Protein 8A90 (pdb70)

Solvent-accessible surface area: 35853 Å² total; per-residue (Å²): 166,48,91,4,23,1,73,36,63,0,5,1,11,1,0,3,12,44,1,6,0,5,0,5,2,0,0,2,0,4,10,0,0,0,0,10,67,25,2,23,64,12,0,118,50,0,41,84,43,25,43,75,0,34,62,12,22,80,60,78,144,74,44,19,13,91,50,0,36,19,107,119,108,41,34,83,35,0,96,41,10,36,94,84,0,76,131,79,0,37,115,18,28,44,0,0,92,16,0,5,85,1,5,82,74,1,37,147,68,14,94,0,73,27,0,60,86,2,8,97,83,5,43,141,40,0,52,0,0,0,16,3,5,0,32,18,30,37,38,4,21,4,18,11,1,16,28,4,0,32,80,28,105,15,20,59,31,68,17,8,28,1,0,1,12,43,59,92,3,34,119,31,23,6,1,7,4,2,1,2,9,102,37,132,51,62,14,26,4,83,1,45,0,58,32,78,54,2,68,39,0,18,38,0,1,43,60,51,14,28,25,56,98,0,0,95,28,1,120,5,74,124,128,83,42,96,56,0,85,99,12,1,31,95,74,64,24,157,76,70,118,24,92,28,160,27,121,13,0,11,2,5,5,0,0,7,0,0,0,1,0,3,4,44,100,6,7,0,0,0,0,0,9,4,0,4,4,76,43,122,160,64,41,16,7,0,0,0,0,0,0,73,95,0,33,33,0,0,0,3,8,9,6,16,15,0,1,5,0,4,0,0,0,2,0,24,80,36,9,21,71,0,0,0,4,42,7,13,20,23,8,9,3,4,3,4,0,32,17,1,0,130,42,0,27,2,116,39,30,61,30,8,27,31,32,35,75,29,113,10,61,83,22,74,0,3,0,0,0,7,0,8,12,6,2,14,6,7,6,27,0,13,5,0,0,12,0,21,0,37,65,77,8,0,0,0,3,2,4,5,5,0,22,8,89,28,0,0,115,22,0,25,128,72,10,29,110,0,33,10,0,3,0,0,0,37,7,63,9,28,32,0,34,52,1,3,22,10,0,21,5,54,128,18,35,150,194,38,3,94,40,5,70,14,24,0,0,21,7,95,58,0,25,64,0,6,94,30,2,45,7,75,31,0,1,0,0,1,9,1,14,4,28,4,1,92,5,3,49,8,90,60,44,73,109,109,91,99,8,11,62,15,0,77,109,0,13,74,87,0,139,136,62,70,24,54,7,55,66,2,103,14,20,67,60,23,104,49,136,156,96,51,84,0,27,1,75,32,60,0,5,3,9,0,0,4,14,42,4,8,0,4,1,3,1,1,0,0,2,5,10,0,1,0,4,15,56,27,4,26,65,14,0,126,48,0,37,66,66,17,55,78,0,53,69,10,41,81,64,84,152,82,63,6,14,92,46,0,41,24,112,140,108,39,29,84,40,0,112,61,14,44,121,99,3,69,139,70,0,29,142,20,57,40,0,0,82,14,0,6,89,2,7,70,75,2,37,156,67,16,97,0,100,23,0,72,83,2,12,93,81,7,46,141,40,0,50,0,0,0,10,3,3,0,22,19,36,31,41,7,21,6,18,14,0,16,34,3,0,32,76,22,98,15,18,69,28,68,18,12,29,0,0,0,15,32,78,133,3,67,133,30,28,6,0,7,6,1,2,9,11,100,40,136,38,64,16,21,3,100,0,42,1,54,37,83,68,2,60,78,0,5,48,0,0,41,64,53,25,30,19,66,134,1,0,83,29,5,124,3,75,125,132,79,40,103,54,0,67,91,7,5,37,94,71,64,22,148,77,79,129,21,85,29,146,25,134,9,0,10,1,5,2,0,0,6,1,0,0,0,0,6,5,32,96,7,6,0,0,0,1,0,6,2,0,4,10,77,61,115,141,79,34,22,9,0,0,0,1,0,4,69,92,0,41,38,0,0,0,3,7,9,5,16,14,0,1,4,0,3,0,0,1,2,0,23,67,27,12,23,72,0,0,0,4,42,32,17,30,24,7,8,2,3,1,13,1,46,7,1,0,115,37,0,30,4,115,39,19,62,36,8,18,29,30,31,73,33,115,7,62,83,24,77,0,2,0,0,1,11,2,10,15,7,1,14,6,8,6,28,0,11,7,1,0,10,0,22,0,50,68,71,6,0,0,0,3,2,7,7,3,0,21,5,73,24,0,0,122,39,0,27,152,68,10,29,112,0,38,5,0,1,3,0,0,23,7,58,8,27,38,4,46,56,1,4,22,10,0,24,3,58,132,44,32,171,153,36,18,88,46,7,67,9,22,0,0,24,4,87,54,0,37,70,1,7,100,25,2,38,7,66,32,0,1,0,0,2,2,4,8,10,49,6,0,42,3,3,36,14,90,103,28,71,110,118,83,108,3,6,62,25,0,61,90,1,10,92,86,0,137,164,65,72,26,49,5,54,56,1,100,14,21,62,60,21,126,63

Radius of gyration: 30.81 Å; Cα contacts (8 Å, |Δi|>4): 2356; chains: 2; bounding box: 92×62×86 Å

B-factor: mean 58.68, std 13.92, range [22.14, 132.98]

Structure (mmCIF, N/CA/C/O backbone):
data_8A90
#
_entry.id   8A90
#
_cell.length_a   117.715
_cell.length_b   117.715
_cell.length_c   234.261
_cell.angle_alpha   90.000
_cell.angle_beta   90.000
_cell.angle_gamma   90.000
#
_symmetry.space_group_name_H-M   'P 41 21 2'
#
loop_
_entity.id
_entity.type
_entity.pdbx_description
1 polymer 'Non-heme diiron monooxygenase'
2 non-polymer 'ACETATE ION'
3 non-polymer GLYCEROL
4 non-polymer 'OXYGEN ATOM'
5 non-polymer 'FE (III) ION'
6 water water
#
loop_
_atom_site.group_PDB
_atom_site.id
_atom_site.type_symbol
_atom_site.label_atom_id
_atom_site.label_alt_id
_atom_site.label_comp_id
_atom_site.label_asym_id
_atom_site.label_entity_id
_atom_site.label_seq_id
_atom_site.pdbx_PDB_ins_code
_atom_site.Cartn_x
_atom_site.Cartn_y
_atom_site.Cartn_z
_atom_site.occupancy
_atom_site.B_iso_or_equiv
_atom_site.auth_seq_id
_atom_site.auth_comp_id
_atom_site.auth_asym_id
_atom_site.auth_atom_id
_atom_site.pdbx_PDB_model_num
ATOM 1 N N . SER A 1 4 ? 54.86292 113.63859 75.87116 1.000 73.38780 4 SER A N 1
ATOM 2 C CA . SER A 1 4 ? 53.99565 112.58051 75.37415 1.000 98.64893 4 SER A CA 1
ATOM 3 C C . SER A 1 4 ? 54.66150 111.22086 75.53969 1.000 103.63194 4 SER A C 1
ATOM 4 O O . SER A 1 4 ? 54.96103 110.53692 74.55822 1.000 94.11899 4 SER A O 1
ATOM 7 N N . ASP A 1 5 ? 54.85380 110.81279 76.79222 1.000 89.82249 5 ASP A N 1
ATOM 8 C CA . ASP A 1 5 ? 55.50837 109.54416 77.07322 1.000 78.58923 5 ASP A CA 1
ATOM 9 C C . ASP A 1 5 ? 54.53584 108.63674 77.80702 1.000 78.81050 5 ASP A C 1
ATOM 10 O O . ASP A 1 5 ? 54.84667 108.11953 78.88474 1.000 80.49172 5 ASP A O 1
ATOM 15 N N . ASN A 1 6 ? 53.37327 108.40511 77.21126 1.000 84.24678 6 ASN A N 1
ATOM 16 C CA . ASN A 1 6 ? 52.37300 107.52694 77.79701 1.000 80.88036 6 ASN A CA 1
ATOM 17 C C . ASN A 1 6 ? 52.61691 106.09849 77.33178 1.000 83.89819 6 ASN A C 1
ATOM 18 O O . ASN A 1 6 ? 52.54532 105.80854 76.13200 1.000 83.63450 6 ASN A O 1
ATOM 23 N N . VAL A 1 7 ? 52.91056 105.21189 78.27930 1.000 73.58451 7 VAL A N 1
ATOM 24 C CA . VAL A 1 7 ? 53.36974 103.86516 77.97345 1.000 67.96725 7 VAL A CA 1
ATOM 25 C C . VAL A 1 7 ? 52.64326 102.89231 78.88943 1.000 62.18710 7 VAL A C 1
ATOM 26 O O . VAL A 1 7 ? 52.26015 103.23003 80.01397 1.000 67.70532 7 VAL A O 1
ATOM 30 N N . PHE A 1 8 ? 52.42855 101.68641 78.38383 1.000 64.86477 8 PHE A N 1
ATOM 31 C CA . PHE A 1 8 ? 51.97388 100.56502 79.18681 1.000 63.14857 8 PHE A CA 1
ATOM 32 C C . PHE A 1 8 ? 53.15327 99.64652 79.46788 1.000 55.76051 8 PHE A C 1
ATOM 33 O O . PHE A 1 8 ? 54.21066 99.74201 78.84289 1.000 59.52924 8 PHE A O 1
ATOM 41 N N . LEU A 1 9 ? 52.96836 98.75350 80.43047 1.000 73.44052 9 LEU A N 1
ATOM 42 C CA . LEU A 1 9 ? 53.89559 97.64349 80.56709 1.000 61.08980 9 LEU A CA 1
ATOM 43 C C . LEU A 1 9 ? 53.69761 96.69212 79.39609 1.000 49.53173 9 LEU A C 1
ATOM 44 O O . LEU A 1 9 ? 52.56769 96.44848 78.96250 1.000 69.92412 9 LEU A O 1
ATOM 49 N N . ARG A 1 10 ? 54.79978 96.18544 78.85155 1.000 62.16474 10 ARG A N 1
ATOM 50 C CA . ARG A 1 10 ? 54.68368 95.15225 77.83423 1.000 60.02381 10 ARG A CA 1
ATOM 51 C C . ARG A 1 10 ? 53.96574 93.95184 78.43331 1.000 51.38771 10 ARG A C 1
ATOM 52 O O . ARG A 1 10 ? 54.20418 93.58303 79.58676 1.000 51.51075 10 ARG A O 1
ATOM 60 N N . SER A 1 11 ? 53.06216 93.35642 77.64888 1.000 67.91605 11 SER A N 1
ATOM 61 C CA . SER A 1 11 ? 52.18994 92.31191 78.17990 1.000 70.49469 11 SER A CA 1
ATOM 62 C C . SER A 1 11 ? 52.98134 91.18261 78.82541 1.000 72.15731 11 SER A C 1
ATOM 63 O O . SER A 1 11 ? 52.54214 90.61104 79.82932 1.000 64.76738 11 SER A O 1
ATOM 66 N N . HIS A 1 12 ? 54.15366 90.86094 78.28167 1.000 60.60124 12 HIS A N 1
ATOM 67 C CA . HIS A 1 12 ? 54.97464 89.77489 78.79194 1.000 52.76580 12 HIS A CA 1
ATOM 68 C C . HIS A 1 12 ? 56.10448 90.26224 79.69075 1.000 54.38724 12 HIS A C 1
ATOM 69 O O . HIS A 1 12 ? 57.02591 89.49232 79.98291 1.000 59.50137 12 HIS A O 1
ATOM 76 N N . THR A 1 13 ? 56.06272 91.51744 80.13022 1.000 46.09841 13 THR A N 1
ATOM 77 C CA . THR A 1 13 ? 57.00722 91.97631 81.13906 1.000 51.40532 13 THR A CA 1
ATOM 78 C C . THR A 1 13 ? 56.60878 91.40008 82.48929 1.000 51.49719 13 THR A C 1
ATOM 79 O O . THR A 1 13 ? 55.47156 91.57207 82.93799 1.000 66.54558 13 THR A O 1
ATOM 83 N N . LYS A 1 14 ? 57.53923 90.71155 83.13657 1.000 47.05725 14 LYS A N 1
ATOM 84 C CA . LYS A 1 14 ? 57.28743 90.11675 84.43970 1.000 60.54893 14 LYS A CA 1
ATOM 85 C C . LYS A 1 14 ? 57.86137 91.01026 85.52756 1.000 51.34729 14 LYS A C 1
ATOM 86 O O . LYS A 1 14 ? 58.99589 91.48717 85.41691 1.000 49.85875 14 LYS A O 1
ATOM 92 N N . ILE A 1 15 ? 57.07067 91.23839 86.57036 1.000 48.65940 15 ILE A N 1
ATOM 93 C CA . ILE A 1 15 ? 57.51844 92.01744 87.71416 1.000 41.45703 15 ILE A CA 1
ATOM 94 C C . ILE A 1 15 ? 57.73829 91.02301 88.84578 1.000 43.84370 15 ILE A C 1
ATOM 95 O O . ILE A 1 15 ? 56.81085 90.67874 89.58721 1.000 33.40290 15 ILE A O 1
ATOM 100 N N . GLU A 1 16 ? 58.97640 90.54478 88.97317 1.000 49.71491 16 GLU A N 1
ATOM 101 C CA . GLU A 1 16 ? 59.30242 89.51017 89.94257 1.000 47.38250 16 GLU A CA 1
ATOM 102 C C . GLU A 1 16 ? 59.70889 90.16325 91.25657 1.000 45.26263 16 GLU A C 1
ATOM 103 O O . GLU A 1 16 ? 60.76319 90.81597 91.31023 1.000 55.51150 16 GLU A O 1
ATOM 109 N N . PRO A 1 17 ? 58.92145 90.03121 92.32234 1.000 51.99998 17 PRO A N 1
ATOM 110 C CA . PRO A 1 17 ? 59.30658 90.62135 93.60935 1.000 46.94055 17 PRO A CA 1
ATOM 111 C C . PRO A 1 17 ? 60.35892 89.78380 94.31994 1.000 54.95907 17 PRO A C 1
ATOM 112 O O . PRO A 1 17 ? 60.26498 88.55539 94.38571 1.000 58.89788 17 PRO A O 1
ATOM 116 N N . LEU A 1 18 ? 61.38045 90.46476 94.84140 1.000 54.08369 18 LEU A N 1
ATOM 117 C CA . LEU A 1 18 ? 62.52208 89.81469 95.46964 1.000 30.94127 18 LEU A CA 1
ATOM 118 C C . LEU A 1 18 ? 62.77649 90.38925 96.85442 1.000 36.34719 18 LEU A C 1
ATOM 119 O O . LEU A 1 18 ? 62.75563 91.60875 97.04456 1.000 35.68047 18 LEU A O 1
ATOM 124 N N . ILE A 1 19 ? 63.01371 89.50616 97.81800 1.000 44.65720 19 ILE A N 1
ATOM 125 C CA . ILE A 1 19 ? 63.45809 89.88940 99.15335 1.000 51.58166 19 ILE A CA 1
ATOM 126 C C . ILE A 1 19 ? 64.88910 89.38816 99.29336 1.000 42.37735 19 ILE A C 1
ATOM 127 O O . ILE A 1 19 ? 65.12022 88.19244 99.51040 1.000 39.79537 19 ILE A O 1
ATOM 132 N N . MET A 1 20 ? 65.85175 90.30320 99.16665 1.000 48.89541 20 MET A N 1
ATOM 133 C CA . MET A 1 20 ? 67.27605 89.96448 99.16593 1.000 46.11414 20 MET A CA 1
ATOM 134 C C . MET A 1 20 ? 67.58763 88.95330 98.06166 1.000 46.83536 20 MET A C 1
ATOM 135 O O . MET A 1 20 ? 68.26121 87.94176 98.27565 1.000 43.14718 20 MET A O 1
ATOM 140 N N . ARG A 1 21 ? 67.05743 89.23654 96.87089 1.000 44.34306 21 ARG A N 1
ATOM 141 C CA . ARG A 1 21 ? 67.23348 88.50074 95.62058 1.000 53.83723 21 ARG A CA 1
ATOM 142 C C . ARG A 1 21 ? 66.53303 87.14784 95.60678 1.000 53.21917 21 ARG A C 1
ATOM 143 O O . ARG A 1 21 ? 66.53644 86.48065 94.56607 1.000 57.14153 21 ARG A O 1
ATOM 151 N N . TRP A 1 22 ? 65.91382 86.72842 96.70498 1.000 56.67780 22 TRP A N 1
ATOM 152 C CA . TRP A 1 22 ? 65.10361 85.52012 96.71213 1.000 47.89000 22 TRP A CA 1
ATOM 153 C C . TRP A 1 22 ? 63.68456 85.85650 96.28797 1.000 48.89683 22 TRP A C 1
ATOM 154 O O . TRP A 1 22 ? 63.12938 86.87848 96.70209 1.000 46.16816 22 TRP A O 1
ATOM 165 N N . TYR A 1 23 ? 63.10592 84.99794 95.45096 1.000 61.30225 23 TYR A N 1
ATOM 166 C CA . TYR A 1 23 ? 61.73352 85.20835 95.01242 1.000 51.64466 23 TYR A CA 1
ATOM 167 C C . TYR A 1 23 ? 60.81706 85.29504 96.22281 1.000 37.96983 23 TYR A C 1
ATOM 168 O O . TYR A 1 23 ? 60.85714 84.44251 97.11443 1.000 61.70508 23 TYR A O 1
ATOM 177 N N . ALA A 1 24 ? 60.00144 86.34041 96.25860 1.000 33.80183 24 ALA A N 1
ATOM 178 C CA . ALA A 1 24 ? 59.17578 86.62613 97.42337 1.000 58.45931 24 ALA A CA 1
ATOM 179 C C . ALA A 1 24 ? 57.97378 85.69140 97.43099 1.000 59.04606 24 ALA A C 1
ATOM 180 O O . ALA A 1 24 ? 57.07294 85.81753 96.59461 1.000 61.44000 24 ALA A O 1
ATOM 182 N N . TRP A 1 25 ? 57.97794 84.73131 98.34835 1.000 58.59046 25 TRP A N 1
ATOM 183 C CA . TRP A 1 25 ? 56.79183 83.96646 98.69643 1.000 43.59179 25 TRP A CA 1
ATOM 184 C C . TRP A 1 25 ? 56.40801 84.29184 100.13906 1.000 49.38082 25 TRP A C 1
ATOM 185 O O . TRP A 1 25 ? 57.10833 85.03165 100.83691 1.000 39.08904 25 TRP A O 1
ATOM 196 N N . ALA A 1 26 ? 55.28585 83.71696 100.58133 1.000 58.94558 26 ALA A N 1
ATOM 197 C CA . ALA A 1 26 ? 54.59997 84.21091 101.77534 1.000 37.48666 26 ALA A CA 1
ATOM 198 C C . ALA A 1 26 ? 55.49625 84.22105 103.01166 1.000 47.85439 26 ALA A C 1
ATOM 199 O O . ALA A 1 26 ? 55.49380 85.19284 103.77725 1.000 45.38355 26 ALA A O 1
ATOM 201 N N . HIS A 1 27 ? 56.27797 83.16119 103.22246 1.000 49.42930 27 HIS A N 1
ATOM 202 C CA . HIS A 1 27 ? 57.03804 83.05405 104.46401 1.000 49.35474 27 HIS A CA 1
ATOM 203 C C . HIS A 1 27 ? 58.23925 83.98879 104.50795 1.000 50.10678 27 HIS A C 1
ATOM 204 O O . HIS A 1 27 ? 58.75959 84.25139 105.59679 1.000 50.35245 27 HIS A O 1
ATOM 211 N N . LEU A 1 28 ? 58.69971 84.48440 103.36118 1.000 48.31392 28 LEU A N 1
ATOM 212 C CA . LEU A 1 28 ? 59.71862 85.52359 103.36087 1.000 53.59043 28 LEU A CA 1
ATOM 213 C C . LEU A 1 28 ? 59.14459 86.89576 103.68306 1.000 58.61979 28 LEU A C 1
ATOM 214 O O . LEU A 1 28 ? 59.91182 87.81895 103.98138 1.000 40.02794 28 LEU A O 1
ATOM 219 N N . VAL A 1 29 ? 57.82336 87.04391 103.62604 1.000 49.53040 29 VAL A N 1
ATOM 220 C CA . VAL A 1 29 ? 57.16140 88.30781 103.92974 1.000 47.71533 29 VAL A CA 1
ATOM 221 C C . VAL A 1 29 ? 56.81679 88.42191 105.41189 1.000 54.66426 29 VAL A C 1
ATOM 222 O O . VAL A 1 29 ? 56.93604 89.49969 106.00002 1.000 60.59292 29 VAL A O 1
ATOM 226 N N . SER A 1 30 ? 56.36975 87.33455 106.03093 1.000 47.24044 30 SER A N 1
ATOM 227 C CA . SER A 1 30 ? 56.15050 87.33558 107.47410 1.000 52.78245 30 SER A CA 1
ATOM 228 C C . SER A 1 30 ? 57.49918 87.31053 108.18782 1.000 47.79438 30 SER A C 1
ATOM 229 O O . SER A 1 30 ? 58.35541 86.48534 107.85015 1.000 41.09569 30 SER A O 1
ATOM 232 N N . PRO A 1 31 ? 57.73064 88.19332 109.16558 1.000 47.72318 31 PRO A N 1
ATOM 233 C CA . PRO A 1 31 ? 59.10689 88.39117 109.65334 1.000 61.33701 31 PRO A CA 1
ATOM 234 C C . PRO A 1 31 ? 59.69087 87.18561 110.36632 1.000 47.63726 31 PRO A C 1
ATOM 235 O O . PRO A 1 31 ? 60.86556 86.86339 110.14798 1.000 46.79401 31 PRO A O 1
ATOM 239 N N . ALA A 1 32 ? 58.91374 86.51025 111.21664 1.000 51.95370 32 ALA A N 1
ATOM 240 C CA . ALA A 1 32 ? 59.45760 85.39279 111.98346 1.000 51.71657 32 ALA A CA 1
ATOM 241 C C . ALA A 1 32 ? 59.93764 84.27905 111.06201 1.000 38.86405 32 ALA A C 1
ATOM 242 O O . ALA A 1 32 ? 61.06578 83.79133 111.19121 1.000 49.56478 32 ALA A O 1
ATOM 244 N N . GLN A 1 33 ? 59.09049 83.86831 110.11828 1.000 51.76803 33 GLN A N 1
ATOM 245 C CA . GLN A 1 33 ? 59.47664 82.83571 109.16532 1.000 50.66983 33 GLN A CA 1
ATOM 246 C C . GLN A 1 33 ? 60.58014 83.31615 108.23250 1.000 49.76124 33 GLN A C 1
ATOM 247 O O . GLN A 1 33 ? 61.43233 82.52019 107.81992 1.000 47.73501 33 GLN A O 1
ATOM 253 N N . HIS A 1 34 ? 60.58766 84.60908 107.9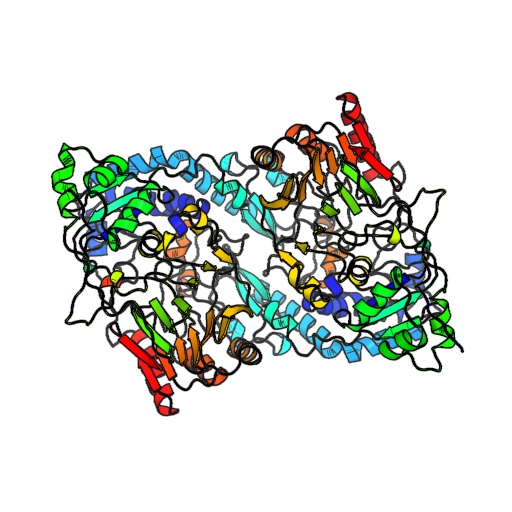0107 1.000 43.19329 34 HIS A N 1
ATOM 254 C CA . HIS A 1 34 ? 61.63940 85.15431 107.05004 1.000 48.68665 34 HIS A CA 1
ATOM 255 C C . HIS A 1 34 ? 63.00105 85.02326 107.71749 1.000 50.46333 34 HIS A C 1
ATOM 256 O O . HIS A 1 34 ? 63.97767 84.60668 107.08452 1.000 45.58548 34 HIS A O 1
ATOM 263 N N . ALA A 1 35 ? 63.08623 85.39068 108.99800 1.000 55.82252 35 ALA A N 1
ATOM 264 C CA . ALA A 1 35 ? 64.33573 85.23603 109.73505 1.000 42.50242 35 ALA A CA 1
ATOM 265 C C . ALA A 1 35 ? 64.76995 83.77615 109.77056 1.000 42.30741 35 ALA A C 1
ATOM 266 O O . ALA A 1 35 ? 65.93829 83.45556 109.52352 1.000 48.00009 35 ALA A O 1
ATOM 268 N N . LEU A 1 36 ? 63.83229 82.87333 110.06930 1.000 50.75471 36 LEU A N 1
ATOM 269 C CA . LEU A 1 36 ? 64.15022 81.45007 110.09078 1.000 43.78585 36 LEU A CA 1
ATOM 270 C C . LEU A 1 36 ? 64.61125 80.95964 108.72537 1.000 47.48746 36 LEU A C 1
ATOM 271 O O . LEU A 1 36 ? 65.43615 80.04310 108.64104 1.000 50.68697 36 LEU A O 1
ATOM 276 N N . ASN A 1 37 ? 64.09968 81.55966 107.64923 1.000 46.16444 37 ASN A N 1
ATOM 277 C CA . ASN A 1 37 ? 64.48674 81.14147 106.30823 1.000 44.59406 37 ASN A CA 1
ATOM 278 C C . ASN A 1 37 ? 65.81229 81.75398 105.87738 1.000 50.85729 37 ASN A C 1
ATOM 279 O O . ASN A 1 37 ? 66.57164 81.11673 105.13958 1.000 54.92135 37 ASN A O 1
ATOM 284 N N . ILE A 1 38 ? 66.10432 82.98093 106.31368 1.000 49.62336 38 ILE A N 1
ATOM 285 C CA . ILE A 1 38 ? 67.40548 83.57769 106.02397 1.000 51.74097 38 ILE A CA 1
ATOM 286 C C . ILE A 1 38 ? 68.51266 82.75307 106.66052 1.000 48.70856 38 ILE A C 1
ATOM 287 O O . ILE A 1 38 ? 69.47931 82.35695 106.00023 1.000 42.69201 38 ILE A O 1
ATOM 292 N N . ALA A 1 39 ? 68.36571 82.45236 107.94990 1.000 46.77662 39 ALA A N 1
ATOM 293 C CA . ALA A 1 39 ? 69.45839 81.85640 108.70458 1.000 51.02456 39 ALA A CA 1
ATOM 294 C C . ALA A 1 39 ? 69.60746 80.36800 108.41482 1.000 53.36664 39 ALA A C 1
ATOM 295 O O . ALA A 1 39 ? 70.73176 79.86412 108.31756 1.000 79.16917 39 ALA A O 1
ATOM 297 N N . PHE A 1 40 ? 68.49462 79.64703 108.28366 1.000 41.12093 40 PHE A N 1
ATOM 298 C CA . PHE A 1 40 ? 68.52279 78.19229 108.21617 1.000 48.27995 40 PHE A CA 1
ATOM 299 C C . PHE A 1 40 ? 68.11472 77.63172 106.85734 1.000 43.10296 40 PHE A C 1
ATOM 300 O O . PHE A 1 40 ? 67.91861 76.41786 106.73719 1.000 51.83109 40 PHE A O 1
ATOM 308 N N . ARG A 1 41 ? 67.96977 78.47576 105.83598 1.000 44.90901 41 ARG A N 1
ATOM 309 C CA . ARG A 1 41 ? 67.75280 77.96886 104.48518 1.000 40.37818 41 ARG A CA 1
ATOM 310 C C . ARG A 1 41 ? 68.64425 78.69803 103.48853 1.000 48.76237 41 ARG A C 1
ATOM 311 O O . ARG A 1 41 ? 69.36674 78.06278 102.71228 1.000 40.79805 41 ARG A O 1
ATOM 319 N N . HIS A 1 42 ? 68.59301 80.03136 103.50157 1.000 50.48437 42 HIS A N 1
ATOM 320 C CA . HIS A 1 42 ? 69.30564 80.81718 102.49871 1.000 45.42682 42 HIS A CA 1
ATOM 321 C C . HIS A 1 42 ? 70.80971 80.81644 102.74730 1.000 49.16061 42 HIS A C 1
ATOM 322 O O . HIS A 1 42 ? 71.59505 80.51570 101.84132 1.000 56.26361 42 HIS A O 1
ATOM 329 N N . LEU A 1 43 ? 71.23249 81.15601 103.96487 1.000 56.22460 43 LEU A N 1
ATOM 330 C CA . LEU A 1 43 ? 72.66010 81.12767 104.27301 1.000 39.78024 43 LEU A CA 1
ATOM 331 C C . LEU A 1 43 ? 73.28559 79.75101 104.08366 1.000 50.66591 43 LEU A C 1
ATOM 332 O O . LEU A 1 43 ? 74.38262 79.68392 103.50286 1.000 73.46167 43 LEU A O 1
ATOM 337 N N . PRO A 1 44 ? 72.67575 78.64033 104.51946 1.000 50.59733 44 PRO A N 1
ATOM 338 C CA . PRO A 1 44 ? 73.29113 77.33304 104.23627 1.000 42.20328 44 PRO A CA 1
ATOM 339 C C . PRO A 1 44 ? 73.41284 77.03306 102.75224 1.000 35.87331 44 PRO A C 1
ATOM 340 O O . PRO A 1 44 ? 74.45371 76.53104 102.31506 1.000 59.28325 44 PRO A O 1
ATOM 344 N N . MET A 1 45 ? 72.37829 77.32407 101.96046 1.000 43.16450 45 MET A N 1
ATOM 345 C CA . MET A 1 45 ? 72.45230 77.04694 100.52950 1.000 43.85525 45 MET A CA 1
ATOM 346 C C . MET A 1 45 ? 73.47826 77.94038 99.84484 1.000 52.22183 45 MET A C 1
ATOM 347 O O . MET A 1 45 ? 74.20819 77.48762 98.95499 1.000 48.35004 45 MET A O 1
ATOM 352 N N . LEU A 1 46 ? 73.54436 79.21341 100.24218 1.000 46.30736 46 LEU A N 1
ATOM 353 C CA . LEU A 1 46 ? 74.52004 80.12142 99.64988 1.000 51.17648 46 LEU A CA 1
ATOM 354 C C . LEU A 1 46 ? 75.94213 79.72953 100.03199 1.000 58.03331 46 LEU A C 1
ATOM 355 O O . LEU A 1 46 ? 76.83834 79.71345 99.17950 1.000 49.54057 46 LEU A O 1
ATOM 360 N N . LYS A 1 47 ? 76.16736 79.41328 101.31011 1.000 65.76130 47 LYS A N 1
ATOM 361 C CA . LYS A 1 47 ? 77.48890 78.97292 101.74530 1.000 51.61897 47 LYS A CA 1
ATOM 362 C C . LYS A 1 47 ? 77.86223 77.63182 101.12748 1.000 46.43895 47 LYS A C 1
ATOM 363 O O . LYS A 1 47 ? 79.01483 77.42716 100.72798 1.000 61.19547 47 LYS A O 1
ATOM 369 N N . SER A 1 48 ? 76.89868 76.71039 101.02854 1.000 50.69897 48 SER A N 1
ATOM 370 C CA . SER A 1 48 ? 77.16689 75.42435 100.39038 1.000 43.58251 48 SER A CA 1
ATOM 371 C C . SER A 1 48 ? 77.47921 75.59024 98.91156 1.000 55.52744 48 SER A C 1
ATOM 372 O O . SER A 1 48 ? 78.23901 74.79553 98.34644 1.000 53.04139 48 SER A O 1
ATOM 375 N N . PHE A 1 49 ? 76.91183 76.61340 98.27358 1.000 62.17901 49 PHE A N 1
ATOM 376 C CA . PHE A 1 49 ? 77.22112 76.86218 96.87177 1.000 58.70051 49 PHE A CA 1
ATOM 377 C C . PHE A 1 49 ? 78.64869 77.36701 96.70942 1.000 60.62718 49 PHE A C 1
ATOM 378 O O . PHE A 1 49 ? 79.37119 76.92372 95.80955 1.000 57.01272 49 PHE A O 1
ATOM 386 N N . VAL A 1 50 ? 79.06917 78.29542 97.57254 1.000 57.59372 50 VAL A N 1
ATOM 387 C CA . VAL A 1 50 ? 80.41874 78.84812 97.50018 1.000 60.26839 50 VAL A CA 1
ATOM 388 C C . VAL A 1 50 ? 81.47285 77.76500 97.67395 1.000 64.13033 50 VAL A C 1
ATOM 389 O O . VAL A 1 50 ? 82.56005 77.84598 97.08715 1.000 65.78627 50 VAL A O 1
ATOM 393 N N . ALA A 1 51 ? 81.13975 76.68519 98.38023 1.000 54.98418 51 ALA A N 1
ATOM 394 C CA . ALA A 1 51 ? 82.15567 75.68001 98.65633 1.000 45.63372 51 ALA A CA 1
ATOM 395 C C . ALA A 1 51 ? 82.38752 74.77804 97.45657 1.000 64.04211 51 ALA A C 1
ATOM 396 O O . ALA A 1 51 ? 83.49001 74.24339 97.29151 1.000 79.08655 51 ALA A O 1
ATOM 398 N N . SER A 1 52 ? 81.39247 74.63853 96.59181 1.000 67.30924 52 SER A N 1
ATOM 399 C CA . SER A 1 52 ? 81.48554 73.75842 95.43622 1.000 71.00293 52 SER A CA 1
ATOM 400 C C . SER A 1 52 ? 80.28990 73.99595 94.52526 1.000 65.40336 52 SER A C 1
ATOM 401 O O . SER A 1 52 ? 79.29970 73.25680 94.60195 1.000 60.66909 52 SER A O 1
ATOM 404 N N . PRO A 1 53 ? 80.33190 75.02131 93.66894 1.000 55.48623 53 PRO A N 1
ATOM 405 C CA . PRO A 1 53 ? 79.21514 75.23314 92.73409 1.000 55.68890 53 PRO A CA 1
ATOM 406 C C . PRO A 1 53 ? 78.92027 74.02950 91.85791 1.000 56.78423 53 PRO A C 1
ATOM 407 O O . PRO A 1 53 ? 77.77904 73.87360 91.40561 1.000 69.36695 53 PRO A O 1
ATOM 411 N N . ALA A 1 54 ? 79.91350 73.17310 91.60313 1.000 58.84637 54 ALA A N 1
ATOM 412 C CA . ALA A 1 54 ? 79.68137 71.99598 90.77266 1.000 66.49425 54 ALA A CA 1
ATOM 413 C C . ALA A 1 54 ? 78.64050 71.07342 91.39460 1.000 53.94219 54 ALA A C 1
ATOM 414 O O . ALA A 1 54 ? 77.80960 70.49553 90.68401 1.000 67.02494 54 ALA A O 1
ATOM 416 N N . VAL A 1 55 ? 78.67294 70.92562 92.72274 1.000 45.98450 55 VAL A N 1
ATOM 417 C CA . VAL A 1 55 ? 77.71561 70.06977 93.42264 1.000 65.03639 55 VAL A CA 1
ATOM 418 C C . VAL A 1 55 ? 76.28250 70.47799 93.10338 1.000 66.98195 55 VAL A C 1
ATOM 419 O O . VAL A 1 55 ? 75.41311 69.63005 92.86327 1.000 51.42977 55 VAL A O 1
ATOM 423 N N . HIS A 1 56 ? 76.01740 71.78456 93.08375 1.000 62.15723 56 HIS A N 1
ATOM 424 C CA . HIS A 1 56 ? 74.65178 72.26197 92.89659 1.000 51.82879 56 HIS A CA 1
ATOM 425 C C . HIS A 1 56 ? 74.17906 72.10501 91.45473 1.000 62.30504 56 HIS A C 1
ATOM 426 O O . HIS A 1 56 ? 73.00173 71.80758 91.21799 1.000 69.57759 56 HIS A O 1
ATOM 433 N N . GLU A 1 57 ? 75.06413 72.31332 90.47488 1.000 51.01401 57 GLU A N 1
ATOM 434 C CA . GLU A 1 57 ? 74.66941 72.04014 89.09572 1.000 62.80074 57 GLU A CA 1
ATOM 435 C C . GLU A 1 57 ? 74.40711 70.55831 88.87482 1.000 74.22792 57 GLU A C 1
ATOM 436 O O . GLU A 1 57 ? 73.53885 70.19581 88.07340 1.000 67.77664 57 GLU A O 1
ATOM 442 N N . ALA A 1 58 ? 75.14753 69.69280 89.57108 1.000 65.00374 58 ALA A N 1
ATOM 443 C CA . ALA A 1 58 ? 74.95310 68.25684 89.41244 1.000 55.56360 58 ALA A CA 1
ATOM 444 C C . ALA A 1 58 ? 73.60072 67.82270 89.95910 1.000 74.25456 58 ALA A C 1
ATOM 445 O O . ALA A 1 58 ? 72.93013 66.96931 89.36604 1.000 79.00826 58 ALA A O 1
ATOM 447 N N . ALA A 1 59 ? 73.18044 68.39939 91.08669 1.000 69.00218 59 ALA A N 1
ATOM 448 C CA . ALA A 1 59 ? 71.86357 68.07397 91.62127 1.000 58.81179 59 ALA A CA 1
ATOM 449 C C . ALA A 1 59 ? 70.76667 68.72675 90.79180 1.000 71.35786 59 ALA A C 1
ATOM 450 O O . ALA A 1 59 ? 69.69740 68.13875 90.59117 1.000 66.19484 59 ALA A O 1
ATOM 452 N N . SER A 1 60 ? 71.01604 69.94209 90.29806 1.000 80.93321 60 SER A N 1
ATOM 453 C CA . SER A 1 60 ? 70.04930 70.61302 89.43803 1.000 73.09045 60 SER A CA 1
ATOM 454 C C . SER A 1 60 ? 69.99738 70.00251 88.04410 1.000 81.03704 60 SER A C 1
ATOM 455 O O . SER A 1 60 ? 69.02258 70.22919 87.31953 1.000 78.23246 60 SER A O 1
ATOM 458 N N . SER A 1 61 ? 71.02096 69.23937 87.64976 1.000 82.53440 61 SER A N 1
ATOM 459 C CA . SER A 1 61 ? 70.97431 68.56767 86.35567 1.000 81.85685 61 SER A CA 1
ATOM 460 C C . SER A 1 61 ? 70.06064 67.35062 86.39214 1.000 82.29433 61 SER A C 1
ATOM 461 O O . SER A 1 61 ? 69.32872 67.09721 85.43008 1.000 90.78735 61 SER A O 1
ATOM 464 N N . ASN A 1 62 ? 70.09033 66.59453 87.48073 1.000 90.25711 62 ASN A N 1
ATOM 465 C CA . ASN A 1 62 ? 69.18744 65.46568 87.66627 1.000 84.70290 62 ASN A CA 1
ATOM 466 C C . ASN A 1 62 ? 67.77897 66.01065 87.86793 1.000 97.48430 62 ASN A C 1
ATOM 467 O O . ASN A 1 62 ? 67.48238 66.52972 88.95223 1.000 103.02857 62 ASN A O 1
ATOM 472 N N . PRO A 1 63 ? 66.88133 65.90233 86.88253 1.000 88.08184 63 PRO A N 1
ATOM 473 C CA . PRO A 1 63 ? 65.57436 66.57173 86.99275 1.000 84.58150 63 PRO A CA 1
ATOM 474 C C . PRO A 1 63 ? 64.65475 65.99838 88.05723 1.000 80.67787 63 PRO A C 1
ATOM 475 O O . PRO A 1 63 ? 63.67456 66.66600 88.41202 1.000 97.28685 63 PRO A O 1
ATOM 479 N N . GLU A 1 64 ? 64.92731 64.80238 88.58335 1.000 72.14187 64 GLU A N 1
ATOM 480 C CA . GLU A 1 64 ? 64.03168 64.23477 89.58652 1.000 83.46399 64 GLU A CA 1
ATOM 481 C C . GLU A 1 64 ? 64.06576 65.03821 90.88186 1.000 86.98299 64 GLU A C 1
ATOM 482 O O . GLU A 1 64 ? 63.01565 65.31944 91.47075 1.000 92.50417 64 GLU A O 1
ATOM 488 N N . MET A 1 65 ? 65.25655 65.40743 91.34474 1.000 80.77775 65 MET A N 1
ATOM 489 C CA . MET A 1 65 ? 65.41037 66.24802 92.53333 1.000 99.21740 65 MET A CA 1
ATOM 490 C C . MET A 1 65 ? 65.55028 67.71273 92.11157 1.000 85.47836 65 MET A C 1
ATOM 491 O O . MET A 1 65 ? 66.58503 68.35723 92.28972 1.000 81.41563 65 MET A O 1
ATOM 496 N N . LEU A 1 66 ? 64.46335 68.24031 91.54383 1.000 78.86205 66 LEU A N 1
ATOM 497 C CA . LEU A 1 66 ? 64.48291 69.59998 91.01299 1.000 81.87074 66 LEU A CA 1
ATOM 498 C C . LEU A 1 66 ? 64.32420 70.64891 92.10823 1.000 84.55480 66 LEU A C 1
ATOM 499 O O . LEU A 1 66 ? 64.93018 71.72431 92.03147 1.000 82.80365 66 LEU A O 1
ATOM 504 N N . GLY A 1 67 ? 63.52575 70.35882 93.12907 1.000 75.00051 67 GLY A N 1
ATOM 505 C CA . GLY A 1 67 ? 63.24798 71.27681 94.21239 1.000 59.66517 67 GLY A CA 1
ATOM 506 C C . GLY A 1 67 ? 64.17343 71.17434 95.40297 1.000 58.18851 67 GLY A C 1
ATOM 507 O O . GLY A 1 67 ? 64.02450 71.94578 96.35610 1.000 70.09030 67 GLY A O 1
ATOM 508 N N . GLY A 1 68 ? 65.12728 70.24190 95.37824 1.000 88.55923 68 GLY A N 1
ATOM 509 C CA . GLY A 1 68 ? 66.04217 70.02355 96.47653 1.000 82.23790 68 GLY A CA 1
ATOM 510 C C . GLY A 1 68 ? 66.85008 71.24938 96.85017 1.000 54.48758 68 GLY A C 1
ATOM 511 O O . GLY A 1 68 ? 66.87746 72.24272 96.12578 1.000 49.76638 68 GLY A O 1
ATOM 512 N N . PRO A 1 69 ? 67.54859 71.19310 97.99309 1.000 71.38816 69 PRO A N 1
ATOM 513 C CA . PRO A 1 69 ? 68.21870 72.37241 98.55872 1.000 54.99718 69 PRO A CA 1
ATOM 514 C C . PRO A 1 69 ? 69.51256 72.78809 97.85392 1.000 56.66855 69 PRO A C 1
ATOM 515 O O . PRO A 1 69 ? 70.54946 72.99117 98.48848 1.000 47.52445 69 PRO A O 1
ATOM 519 N N . PHE A 1 70 ? 69.43990 72.95985 96.53440 1.000 60.17080 70 PHE A N 1
ATOM 520 C CA . PHE A 1 70 ? 70.60543 73.29502 95.72827 1.000 36.99121 70 PHE A CA 1
ATOM 521 C C . PHE A 1 70 ? 70.24323 74.39323 94.74222 1.000 52.43874 70 PHE A C 1
ATOM 522 O O . PHE A 1 70 ? 69.16442 74.37029 94.14411 1.000 60.34544 70 PHE A O 1
ATOM 530 N N . LEU A 1 71 ? 71.16191 75.33676 94.55778 1.000 45.55667 71 LEU A N 1
ATOM 531 C CA . LEU A 1 71 ? 70.92435 76.44538 93.64440 1.000 55.77474 71 LEU A CA 1
ATOM 532 C C . LEU A 1 71 ? 70.96737 75.97266 92.19666 1.000 56.76151 71 LEU A C 1
ATOM 533 O O . LEU A 1 71 ? 71.80440 75.14809 91.81761 1.000 65.21413 71 LEU A O 1
ATOM 538 N N . GLU A 1 72 ? 70.04881 76.49725 91.38417 1.000 62.60758 72 GLU A N 1
ATOM 539 C CA . GLU A 1 72 ? 70.04572 76.24515 89.94794 1.000 61.37938 72 GLU A CA 1
ATOM 540 C C . GLU A 1 72 ? 70.99166 77.16945 89.20020 1.000 60.10351 72 GLU A C 1
ATOM 541 O O . GLU A 1 72 ? 70.86059 77.33374 87.98171 1.000 73.27354 72 GLU A O 1
ATOM 547 N N . LEU A 1 73 ? 71.94265 77.76182 89.91079 1.000 55.89405 73 LEU A N 1
ATOM 548 C CA . LEU A 1 73 ? 72.95059 78.63776 89.34028 1.000 60.61749 73 LEU A CA 1
ATOM 549 C C . LEU A 1 73 ? 74.14237 77.82640 88.85045 1.000 64.44246 73 LEU A C 1
ATOM 550 O O . LEU A 1 73 ? 74.28896 76.63906 89.15123 1.000 70.96080 73 LEU A O 1
ATOM 555 N N . LYS A 1 74 ? 75.01943 78.49172 88.10791 1.000 63.90384 74 LYS A N 1
ATOM 556 C CA . LYS A 1 74 ? 76.17456 77.84132 87.51684 1.000 68.35094 74 LYS A CA 1
ATOM 557 C C . LYS A 1 74 ? 77.45335 78.41046 88.11491 1.000 57.66603 74 LYS A C 1
ATOM 558 O O . LYS A 1 74 ? 77.43940 79.40869 88.84030 1.000 54.50390 74 LYS A O 1
ATOM 564 N N . LYS A 1 75 ? 78.57048 77.74557 87.80084 1.000 59.30012 75 LYS A N 1
ATOM 565 C CA . LYS A 1 75 ? 79.84618 78.09412 88.42116 1.000 55.51377 75 LYS A CA 1
ATOM 566 C C . LYS A 1 75 ? 80.24526 79.53646 88.14134 1.000 62.24440 75 LYS A C 1
ATOM 567 O O . LYS A 1 75 ? 80.98106 80.13883 88.93112 1.000 58.53167 75 LYS A O 1
ATOM 573 N N . SER A 1 76 ? 79.77380 80.10560 87.02902 1.000 59.35242 76 SER A N 1
ATOM 574 C CA . SER A 1 76 ? 80.13011 81.47874 86.69080 1.000 52.44735 76 SER A CA 1
ATOM 575 C C . SER A 1 76 ? 79.56481 82.47442 87.69541 1.000 58.12470 76 SER A C 1
ATOM 576 O O . SER A 1 76 ? 80.17131 83.52422 87.93439 1.000 67.55045 76 SER A O 1
ATOM 579 N N . ASP A 1 77 ? 78.41919 82.16130 88.29518 1.000 57.67677 77 ASP A N 1
ATOM 580 C CA . ASP A 1 77 ? 77.75848 83.02921 89.26134 1.000 59.36768 77 ASP A CA 1
ATOM 581 C C . ASP A 1 77 ? 78.33539 82.91276 90.66979 1.000 64.58118 77 ASP A C 1
ATOM 582 O O . ASP A 1 77 ? 77.69793 83.38087 91.62009 1.000 63.16405 77 ASP A O 1
ATOM 587 N N . ALA A 1 78 ? 79.50473 82.28485 90.82647 1.000 62.08218 78 ALA A N 1
ATOM 588 C CA . ALA A 1 78 ? 80.06989 82.08054 92.15785 1.000 56.06104 78 ALA A CA 1
ATOM 589 C C . ALA A 1 78 ? 80.36286 83.40629 92.85102 1.000 51.15309 78 ALA A C 1
ATOM 590 O O . ALA A 1 78 ? 80.14254 83.54433 94.06067 1.000 41.35338 78 ALA A O 1
ATOM 592 N N . ALA A 1 79 ? 80.87262 84.38962 92.10553 1.000 65.99064 79 ALA A N 1
ATOM 593 C CA . ALA A 1 79 ? 81.14360 85.69697 92.69547 1.000 61.46176 79 ALA A CA 1
ATOM 594 C C . ALA A 1 79 ? 79.86559 86.34594 93.20851 1.000 54.58916 79 ALA A C 1
ATOM 595 O O . ALA A 1 79 ? 79.85427 86.94413 94.29098 1.000 56.19784 79 ALA A O 1
ATOM 597 N N . ALA A 1 80 ? 78.77765 86.23744 92.44240 1.000 50.40159 80 ALA A N 1
ATOM 598 C CA . ALA A 1 80 ? 77.51604 86.84507 92.85145 1.000 53.67303 80 ALA A CA 1
ATOM 599 C C . ALA A 1 80 ? 76.94302 86.16291 94.08779 1.000 54.75234 80 ALA A C 1
ATOM 600 O O . ALA A 1 80 ? 76.41762 86.83259 94.98562 1.000 40.37958 80 ALA A O 1
ATOM 602 N N . VAL A 1 81 ? 77.02579 84.83232 94.14732 1.000 49.36589 81 VAL A N 1
ATOM 603 C CA . VAL A 1 81 ? 76.45296 84.09780 95.27211 1.000 38.20536 81 VAL A CA 1
ATOM 604 C C . VAL A 1 81 ? 77.19288 84.42846 96.56205 1.000 48.86565 81 VAL A C 1
ATOM 605 O O . VAL A 1 81 ? 76.57435 84.69143 97.60080 1.000 55.30521 81 VAL A O 1
ATOM 609 N N . LYS A 1 82 ? 78.52830 84.41592 96.51727 1.000 51.21429 82 LYS A N 1
ATOM 610 C CA . LYS A 1 82 ? 79.30545 84.72831 97.71208 1.000 46.47847 82 LYS A CA 1
ATOM 611 C C . LYS A 1 82 ? 79.03909 86.15337 98.17650 1.000 55.50674 82 LYS A C 1
ATOM 612 O O . LYS A 1 82 ? 78.94638 86.41538 99.38076 1.000 52.84759 82 LYS A O 1
ATOM 618 N N . ALA A 1 83 ? 78.89430 87.08438 97.23110 1.000 54.92764 83 ALA A N 1
ATOM 619 C CA . ALA A 1 83 ? 78.58855 88.46593 97.58579 1.000 47.75118 83 ALA A CA 1
ATOM 620 C C . ALA A 1 83 ? 77.22648 88.57321 98.26083 1.000 54.39131 83 ALA A C 1
ATOM 621 O O . ALA A 1 83 ? 77.09403 89.19070 99.32408 1.000 56.25117 83 ALA A O 1
ATOM 623 N N . LEU A 1 84 ? 76.19880 87.97169 97.65530 1.000 42.93355 84 LEU A N 1
ATOM 624 C CA . LEU A 1 84 ? 74.86904 87.99439 98.25704 1.000 53.25502 84 LEU A CA 1
ATOM 625 C C . LEU A 1 84 ? 74.87314 87.31026 99.61683 1.000 56.63540 84 LEU A C 1
ATOM 626 O O . LEU A 1 84 ? 74.16356 87.73203 100.53830 1.000 53.46858 84 LEU A O 1
ATOM 631 N N . TRP A 1 85 ? 75.66481 86.24628 99.75580 1.000 55.87747 85 TRP A N 1
ATOM 632 C CA . TRP A 1 85 ? 75.76881 85.55357 101.03479 1.000 63.40715 85 TRP A CA 1
ATOM 633 C C . TRP A 1 85 ? 76.37841 86.45405 102.10496 1.000 62.78185 85 TRP A C 1
ATOM 634 O O . TRP A 1 85 ? 75.93564 86.44488 103.25967 1.000 63.65514 85 TRP A O 1
ATOM 645 N N . GLN A 1 86 ? 77.38198 87.25613 101.73588 1.000 57.92487 86 GLN A N 1
ATOM 646 C CA . GLN A 1 86 ? 77.95663 88.21376 102.67730 1.000 54.02388 86 GLN A CA 1
ATOM 647 C C . GLN A 1 86 ? 77.04484 89.41755 102.87713 1.000 56.50181 86 GLN A C 1
ATOM 648 O O . GLN A 1 86 ? 76.98072 89.97048 103.98085 1.000 59.53352 86 GLN A O 1
ATOM 654 N N . GLN A 1 87 ? 76.35071 89.84925 101.82029 1.000 57.20418 87 GLN A N 1
ATOM 655 C CA . GLN A 1 87 ? 75.38341 90.93218 101.96695 1.000 52.45628 87 GLN A CA 1
ATOM 656 C C . GLN A 1 87 ? 74.28056 90.53060 102.93189 1.000 59.68916 87 GLN A C 1
ATOM 657 O O . GLN A 1 87 ? 73.87917 91.31593 103.79812 1.000 55.85344 87 GLN A O 1
ATOM 663 N N . THR A 1 88 ? 73.78107 89.30247 102.79188 1.000 58.05457 88 THR A N 1
ATOM 664 C CA . THR A 1 88 ? 72.71955 88.81875 103.66172 1.000 59.69375 88 THR A CA 1
ATOM 665 C C . THR A 1 88 ? 73.19454 88.69756 105.10551 1.000 57.48761 88 THR A C 1
ATOM 666 O O . THR A 1 88 ? 72.39639 88.85605 106.03739 1.000 55.26613 88 THR A O 1
ATOM 670 N N . GLN A 1 89 ? 74.48734 88.43497 105.31516 1.000 50.38757 89 GLN A N 1
ATOM 671 C CA . GLN A 1 89 ? 75.01283 88.35800 106.67576 1.000 43.64610 89 GLN A CA 1
ATOM 672 C C . GLN A 1 89 ? 74.96873 89.71130 107.37851 1.000 48.73793 89 GLN A C 1
ATOM 673 O O . GLN A 1 89 ? 74.54428 89.80439 108.53617 1.000 53.54073 89 GLN A O 1
ATOM 679 N N . GLN A 1 90 ? 75.40368 90.77498 106.69660 1.000 49.26273 90 GLN A N 1
ATOM 680 C CA . GLN A 1 90 ? 75.39417 92.10045 107.31159 1.000 50.20759 90 GLN A CA 1
ATOM 681 C C . GLN A 1 90 ? 74.01379 92.74888 107.26785 1.000 59.93869 90 GLN A C 1
ATOM 682 O O . GLN A 1 90 ? 73.61502 93.41759 108.22903 1.000 68.06417 90 GLN A O 1
ATOM 688 N N . GLN A 1 91 ? 73.27273 92.57369 106.16971 1.000 58.30137 91 GLN A N 1
ATOM 689 C CA . GLN A 1 91 ? 71.97624 93.23776 106.05271 1.000 50.15433 91 GLN A CA 1
ATOM 690 C C . GLN A 1 91 ? 70.98372 92.67873 107.06198 1.000 48.50128 91 GLN A C 1
ATOM 691 O O . GLN A 1 91 ? 70.25083 93.43593 107.70664 1.000 42.73628 91 GLN A O 1
ATOM 697 N N . ALA A 1 92 ? 70.94369 91.35340 107.20459 1.000 44.82747 92 ALA A N 1
ATOM 698 C CA . ALA A 1 92 ? 69.97082 90.66597 108.04379 1.000 38.11040 92 ALA A CA 1
ATOM 699 C C . ALA A 1 92 ? 70.55224 90.22962 109.38662 1.000 51.08373 92 ALA A C 1
ATOM 700 O O . ALA A 1 92 ? 70.14309 89.19623 109.92592 1.000 53.47546 92 ALA A O 1
ATOM 702 N N . GLY A 1 93 ? 71.48920 90.99986 109.94332 1.000 50.20368 93 GLY A N 1
ATOM 703 C CA . GLY A 1 93 ? 72.09018 90.61768 111.21257 1.000 27.23061 93 GLY A CA 1
ATOM 704 C C . GLY A 1 93 ? 71.07475 90.44350 112.32622 1.000 41.95799 93 GLY A C 1
ATOM 705 O O . GLY A 1 93 ? 71.15126 89.48981 113.10545 1.000 47.35129 93 GLY A O 1
ATOM 706 N N . ARG A 1 94 ? 70.10665 91.35708 112.41492 1.000 60.00684 94 ARG A N 1
ATOM 707 C CA . ARG A 1 94 ? 69.06537 91.22604 113.42797 1.000 55.91019 94 ARG A CA 1
ATOM 708 C C . ARG A 1 94 ? 68.16940 90.02352 113.15786 1.000 49.08775 94 ARG A C 1
ATOM 709 O O . ARG A 1 94 ? 67.69508 89.38218 114.10257 1.000 47.39367 94 ARG A O 1
ATOM 717 N N . GLN A 1 95 ? 67.93297 89.70082 111.88346 1.000 57.00614 95 GLN A N 1
ATOM 718 C CA . GLN A 1 95 ? 67.11027 88.54250 111.54349 1.000 52.10192 95 GLN A CA 1
ATOM 719 C C . GLN A 1 95 ? 67.75976 87.24796 112.01539 1.000 53.86047 95 GLN A C 1
ATOM 720 O O . GLN A 1 95 ? 67.11679 86.41639 112.66753 1.000 40.57841 95 GLN A O 1
ATOM 726 N N . ILE A 1 96 ? 69.04340 87.06432 111.69636 1.000 46.16521 96 ILE A N 1
ATOM 727 C CA . ILE A 1 96 ? 69.73498 85.83768 112.07489 1.000 52.39443 96 ILE A CA 1
ATOM 728 C C . ILE A 1 96 ? 69.84321 85.72942 113.58854 1.000 46.75610 96 ILE A C 1
ATOM 729 O O . ILE A 1 96 ? 69.78255 84.62652 114.14627 1.000 61.59743 96 ILE A O 1
ATOM 734 N N . ALA A 1 97 ? 69.98935 86.85925 114.28059 1.000 50.42997 97 ALA A N 1
ATOM 735 C CA . ALA A 1 97 ? 70.01746 86.82271 115.73738 1.000 48.00926 97 ALA A CA 1
ATOM 736 C C . ALA A 1 97 ? 68.66106 86.41919 116.30007 1.000 51.69934 97 ALA A C 1
ATOM 737 O O . ALA A 1 97 ? 68.58770 85.67685 117.28571 1.000 48.41227 97 ALA A O 1
ATOM 739 N N . PHE A 1 98 ? 67.57602 86.88664 115.67773 1.000 49.81889 98 PHE A N 1
ATOM 740 C CA . PHE A 1 98 ? 66.24027 86.50079 116.12154 1.000 55.67451 98 PHE A CA 1
ATOM 741 C C . PHE A 1 98 ? 65.98204 85.01921 115.87652 1.000 63.46345 98 PHE A C 1
ATOM 742 O O . PHE A 1 98 ? 65.51296 84.30561 116.77161 1.000 51.89001 98 PHE A O 1
ATOM 750 N N . ALA A 1 99 ? 66.28656 84.53680 114.66799 1.000 60.67329 99 ALA A N 1
ATOM 751 C CA . ALA A 1 99 ? 66.03209 83.13506 114.35173 1.000 42.39782 99 ALA A CA 1
ATOM 752 C C . ALA A 1 99 ? 66.84361 82.21485 115.25049 1.000 42.65072 99 ALA A C 1
ATOM 753 O O . ALA A 1 99 ? 66.31403 81.23603 115.78919 1.000 50.75574 99 ALA A O 1
ATOM 755 N N . GLU A 1 100 ? 68.12577 82.53011 115.44605 1.000 51.20502 100 GLU A N 1
ATOM 756 C CA . GLU A 1 100 ? 68.96677 81.70582 116.30582 1.000 52.30212 100 GLU A CA 1
ATOM 757 C C . GLU A 1 100 ? 68.47535 81.73899 117.74695 1.000 50.13767 100 GLU A C 1
ATOM 758 O O . GLU A 1 100 ? 68.43915 80.70390 118.42249 1.000 62.58655 100 GLU A O 1
ATOM 764 N N . ALA A 1 101 ? 68.08378 82.91923 118.23322 1.000 50.14173 101 ALA A N 1
ATOM 765 C CA . ALA A 1 101 ? 67.58963 83.01987 119.60163 1.000 50.69077 101 ALA A CA 1
ATOM 766 C C . ALA A 1 101 ? 66.24386 82.32508 119.75309 1.000 59.11337 101 ALA A C 1
ATOM 767 O O . ALA A 1 101 ? 65.98614 81.67529 120.77385 1.000 49.21225 101 ALA A O 1
ATOM 769 N N . LEU A 1 102 ? 65.37924 82.44125 118.74224 1.000 55.68922 102 LEU A N 1
ATOM 770 C CA . LEU A 1 102 ? 64.05238 81.83909 118.82457 1.000 51.34879 102 LEU A CA 1
ATOM 771 C C . LEU A 1 102 ? 64.13973 80.32063 118.87899 1.000 61.04864 102 LEU A C 1
ATOM 772 O O . LEU A 1 102 ? 63.50139 79.68054 119.72348 1.000 58.67806 102 LEU A O 1
ATOM 777 N N . LEU A 1 103 ? 64.92306 79.72561 117.97746 1.000 59.33844 103 LEU A N 1
ATOM 778 C CA . LEU A 1 103 ? 65.05749 78.27362 117.96652 1.000 50.11535 103 LEU A CA 1
ATOM 779 C C . LEU A 1 103 ? 65.77947 77.77715 119.21163 1.000 50.30132 103 LEU A C 1
ATOM 780 O O . LEU A 1 103 ? 65.39072 76.75661 119.78711 1.000 47.10329 103 LEU A O 1
ATOM 785 N N . GLU A 1 104 ? 66.81497 78.49639 119.65757 1.000 61.48801 104 GLU A N 1
ATOM 786 C CA . GLU A 1 104 ? 67.53753 78.07850 120.85602 1.000 60.87233 104 GLU A CA 1
ATOM 787 C C . GLU A 1 104 ? 66.62542 78.08183 122.07456 1.000 42.72695 104 GLU A C 1
ATOM 788 O O . GLU A 1 104 ? 66.71252 77.19022 122.92625 1.000 56.72760 104 GLU A O 1
ATOM 794 N N . LEU A 1 105 ? 65.73776 79.07164 122.17276 1.000 52.81833 105 LEU A N 1
ATOM 795 C CA . LEU A 1 105 ? 64.72756 79.04375 123.22326 1.000 61.18949 105 LEU A CA 1
ATOM 796 C C . LEU A 1 105 ? 63.87052 77.79009 123.10428 1.000 61.42257 105 LEU A C 1
ATOM 797 O O . LEU A 1 105 ? 63.61835 77.09886 124.09675 1.000 52.43525 105 LEU A O 1
ATOM 802 N N . ASP A 1 106 ? 63.41449 77.48328 121.88701 1.000 56.83538 106 ASP A N 1
ATOM 803 C CA . ASP A 1 106 ? 62.53373 76.33716 121.68254 1.000 56.86020 106 ASP A CA 1
ATOM 804 C C . ASP A 1 106 ? 63.19229 75.01639 122.08356 1.000 50.37048 106 ASP A C 1
ATOM 805 O O . ASP A 1 106 ? 62.52699 74.13801 122.64388 1.000 54.23035 106 ASP A O 1
ATOM 810 N N . ARG A 1 107 ? 64.48802 74.84197 121.79432 1.000 52.49751 107 ARG A N 1
ATOM 811 C CA . ARG A 1 107 ? 65.17179 73.63043 122.25054 1.000 44.57870 107 ARG A CA 1
ATOM 812 C C . ARG A 1 107 ? 65.24405 73.57475 123.76516 1.000 49.19851 107 ARG A C 1
ATOM 813 O O . ARG A 1 107 ? 65.05724 72.50864 124.36007 1.000 62.94189 107 ARG A O 1
ATOM 821 N N . ARG A 1 108 ? 65.52122 74.71228 124.40444 1.000 43.75222 108 ARG A N 1
ATOM 822 C CA . ARG A 1 108 ? 65.67873 74.71587 125.85231 1.000 51.19056 108 ARG A CA 1
ATOM 823 C C . ARG A 1 108 ? 64.39256 74.28047 126.53660 1.000 64.39456 108 ARG A C 1
ATOM 824 O O . ARG A 1 108 ? 64.41903 73.45388 127.45699 1.000 58.74122 108 ARG A O 1
ATOM 832 N N . LEU A 1 109 ? 63.25121 74.79279 126.07087 1.000 61.63567 109 LEU A N 1
ATOM 833 C CA . LEU A 1 109 ? 61.98881 74.50321 126.74046 1.000 49.54753 109 LEU A CA 1
ATOM 834 C C . LEU A 1 109 ? 61.61804 73.03132 126.61840 1.000 38.49557 109 LEU A C 1
ATOM 835 O O . LEU A 1 109 ? 61.08459 72.44193 127.56582 1.000 43.77981 109 LEU A O 1
ATOM 840 N N . GLN A 1 110 ? 61.90250 72.41525 125.46841 1.000 39.44728 110 GLN A N 1
ATOM 841 C CA . GLN A 1 110 ? 61.59792 70.99695 125.30864 1.000 44.31496 110 GLN A CA 1
ATOM 842 C C . GLN A 1 110 ? 62.38862 70.14958 126.29624 1.000 49.37179 110 GLN A C 1
ATOM 843 O O . GLN A 1 110 ? 61.87608 69.15719 126.82630 1.000 65.49719 110 GLN A O 1
ATOM 849 N N . GLN A 1 111 ? 63.62957 70.54499 126.58021 1.000 50.39134 111 GLN A N 1
ATOM 850 C CA . GLN A 1 111 ? 64.48383 69.75016 127.45354 1.000 59.51502 111 GLN A CA 1
ATOM 851 C C . GLN A 1 111 ? 64.20594 70.03408 128.92485 1.000 59.19279 111 GLN A C 1
ATOM 852 O O . GLN A 1 111 ? 64.24998 69.11870 129.75379 1.000 61.15671 111 GLN A O 1
ATOM 858 N N . SER A 1 112 ? 63.90012 71.28500 129.26749 1.000 55.43807 112 SER A N 1
ATOM 859 C CA . SER A 1 112 ? 63.91026 71.72254 130.65639 1.000 46.72242 112 SER A CA 1
ATOM 860 C C . SER A 1 112 ? 62.53069 71.92290 131.26031 1.000 55.92509 112 SER A C 1
ATOM 861 O O . SER A 1 112 ? 62.36080 71.68739 132.45819 1.000 74.42301 112 SER A O 1
ATOM 864 N N . GLU A 1 113 ? 61.54366 72.34408 130.47759 1.000 53.16485 113 GLU A N 1
ATOM 865 C CA . GLU A 1 113 ? 60.21350 72.62976 131.00384 1.000 59.20436 113 GLU A CA 1
ATOM 866 C C . GLU A 1 113 ? 59.36720 71.36698 130.91037 1.000 51.53191 113 GLU A C 1
ATOM 867 O O . GLU A 1 113 ? 59.01739 70.92167 129.81240 1.000 59.26031 113 GLU A O 1
ATOM 873 N N . THR A 1 114 ? 59.04752 70.78548 132.06599 1.000 57.01438 114 THR A N 1
ATOM 874 C CA . THR A 1 114 ? 58.38828 69.49071 132.12973 1.000 59.35710 114 THR A CA 1
ATOM 875 C C . THR A 1 114 ? 57.03914 69.52850 132.83368 1.000 57.32310 114 THR A C 1
ATOM 876 O O . THR A 1 114 ? 56.42150 68.47157 133.00792 1.000 54.84394 114 THR A O 1
ATOM 880 N N . GLY A 1 115 ? 56.55912 70.70071 133.23915 1.000 52.14097 115 GLY A N 1
ATOM 881 C CA . GLY A 1 115 ? 55.25524 70.78129 133.86520 1.000 53.41028 115 GLY A CA 1
ATOM 882 C C . GLY A 1 115 ? 55.15743 71.80242 134.97872 1.000 51.11125 115 GLY A C 1
ATOM 883 O O . GLY A 1 115 ? 54.05634 72.11439 135.43758 1.000 63.11362 115 GLY A O 1
ATOM 884 N N . LEU A 1 116 ? 56.29863 72.29831 135.45111 1.000 58.09678 116 LEU A N 1
ATOM 885 C CA . LEU A 1 116 ? 56.32661 73.33992 136.46771 1.000 54.29856 116 LEU A CA 1
ATOM 886 C C . LEU A 1 116 ? 56.11635 74.71827 135.84180 1.000 38.03982 116 LEU A C 1
ATOM 887 O O . LEU A 1 116 ? 56.02965 74.87427 134.62134 1.000 36.17429 116 LEU A O 1
ATOM 892 N N . SER A 1 117 ? 56.05717 75.73519 136.70003 1.000 46.96850 117 SER A N 1
ATOM 893 C CA . SER A 1 117 ? 55.79576 77.09833 136.25615 1.000 45.01093 117 SER A CA 1
ATOM 894 C C . SER A 1 117 ? 56.86141 77.58144 135.27717 1.000 46.36643 117 SER A C 1
ATOM 895 O O . SER A 1 117 ? 58.03826 77.22195 135.37059 1.000 63.82803 117 SER A O 1
ATOM 898 N N . LEU A 1 118 ? 56.42674 78.40415 134.32284 1.000 47.99271 118 LEU A N 1
ATOM 899 C CA . LEU A 1 118 ? 57.29588 78.98715 133.31040 1.000 53.93625 118 LEU A CA 1
ATOM 900 C C . LEU A 1 118 ? 57.62453 80.44906 133.58162 1.000 65.02356 118 LEU A C 1
ATOM 901 O O . LEU A 1 118 ? 58.18205 81.11860 132.70531 1.000 67.77070 118 LEU A O 1
ATOM 906 N N . ASP A 1 119 ? 57.29088 80.96030 134.76965 1.000 54.82766 119 ASP A N 1
ATOM 907 C CA . ASP A 1 119 ? 57.47047 82.38389 135.03817 1.000 53.42528 119 ASP A CA 1
ATOM 908 C C . ASP A 1 119 ? 58.93614 82.79131 134.97600 1.000 54.38073 119 ASP A C 1
ATOM 909 O O . ASP A 1 119 ? 59.24894 83.92405 134.59145 1.000 66.18122 119 ASP A O 1
ATOM 914 N N . HIS A 1 120 ? 59.84559 81.88338 135.33686 1.000 54.06600 120 HIS A N 1
ATOM 915 C CA . HIS A 1 120 ? 61.27009 82.19640 135.33799 1.000 59.77821 120 HIS A CA 1
ATOM 916 C C . HIS A 1 120 ? 61.81463 82.47006 133.94342 1.000 52.26178 120 HIS A C 1
ATOM 917 O O . HIS A 1 120 ? 62.82405 83.17016 133.81458 1.000 63.29702 120 HIS A O 1
ATOM 924 N N . ILE A 1 121 ? 61.16522 81.94411 132.90266 1.000 60.97753 121 ILE A N 1
ATOM 925 C CA . ILE A 1 121 ? 61.71812 82.01838 131.55291 1.000 55.58588 121 ILE A CA 1
ATOM 926 C C . ILE A 1 121 ? 61.78869 83.46214 131.07233 1.000 50.78312 121 ILE A C 1
ATOM 927 O O . ILE A 1 121 ? 62.75016 83.86113 130.40447 1.000 59.17064 121 ILE A O 1
ATOM 932 N N . TYR A 1 122 ? 60.78631 84.27265 131.41634 1.000 51.41893 122 TYR A N 1
ATOM 933 C CA . TYR A 1 122 ? 60.73242 85.63170 130.89210 1.000 45.12312 122 TYR A CA 1
ATOM 934 C C . TYR A 1 122 ? 61.89768 86.47385 131.39002 1.000 51.23518 122 TYR A C 1
ATOM 935 O O . TYR A 1 122 ? 62.31540 87.41590 130.70620 1.000 60.18683 122 TYR A O 1
ATOM 944 N N . ALA A 1 123 ? 62.44193 86.14918 132.56436 1.000 54.66295 123 ALA A N 1
ATOM 945 C CA . ALA A 1 123 ? 63.60713 86.87886 133.05118 1.000 61.71499 123 ALA A CA 1
ATOM 946 C C . ALA A 1 123 ? 64.84481 86.58421 132.21373 1.000 64.93062 123 ALA A C 1
ATOM 947 O O . ALA A 1 123 ? 65.68003 87.47295 132.01346 1.000 64.45168 123 ALA A O 1
ATOM 949 N N . GLU A 1 124 ? 64.96931 85.36049 131.69711 1.000 70.86232 124 GLU A N 1
ATOM 950 C CA . GLU A 1 124 ? 66.14012 84.94215 130.93704 1.000 64.06431 124 GLU A CA 1
ATOM 951 C C . GLU A 1 124 ? 65.91148 84.99048 129.42979 1.000 51.18235 124 GLU A C 1
ATOM 952 O O . GLU A 1 124 ? 66.62392 84.31639 128.67839 1.000 63.23556 124 GLU A O 1
ATOM 958 N N . LEU A 1 125 ? 64.94591 85.77319 128.97415 1.000 53.04618 125 LEU A N 1
ATOM 959 C CA . LEU A 1 125 ? 64.68770 85.86992 127.54505 1.000 54.71216 125 LEU A CA 1
ATOM 960 C C . LEU A 1 125 ? 65.79501 86.67851 126.88064 1.000 56.83765 125 LEU A C 1
ATOM 961 O O . LEU A 1 125 ? 66.13171 87.76792 127.36008 1.000 63.03138 125 LEU A O 1
ATOM 966 N N . PRO A 1 126 ? 66.39395 86.18189 125.79883 1.000 44.37622 126 PRO A N 1
ATOM 967 C CA . PRO A 1 126 ? 67.35436 87.00198 125.05478 1.000 49.26424 126 PRO A CA 1
ATOM 968 C C . PRO A 1 126 ? 66.68649 88.25357 124.50910 1.000 48.93185 126 PRO A C 1
ATOM 969 O O . PRO A 1 126 ? 65.47266 88.29250 124.29508 1.000 58.38492 126 PRO A O 1
ATOM 973 N N . GLU A 1 127 ? 67.49977 89.28187 124.28353 1.000 48.50076 127 GLU A N 1
ATOM 974 C CA . GLU A 1 127 ? 66.97338 90.57237 123.84534 1.000 58.55876 127 GLU A CA 1
ATOM 975 C C . GLU A 1 127 ? 66.10740 90.50347 122.58992 1.000 60.22978 127 GLU A C 1
ATOM 976 O O . GLU A 1 127 ? 65.07746 91.19851 122.55465 1.000 54.97897 127 GLU A O 1
ATOM 982 N N . PRO A 1 128 ? 66.43781 89.72701 121.54907 1.000 59.48578 128 PRO A N 1
ATOM 983 C CA . PRO A 1 128 ? 65.54003 89.66519 120.38079 1.000 57.60262 128 PRO A CA 1
ATOM 984 C C . PRO A 1 128 ? 64.15458 89.11365 120.68584 1.000 60.14579 128 PRO A C 1
ATOM 985 O O . PRO A 1 128 ? 63.21971 89.37860 119.91929 1.000 45.55539 128 PRO A O 1
ATOM 989 N N . LEU A 1 129 ? 63.98412 88.36665 121.77696 1.000 50.55865 129 LEU A N 1
ATOM 990 C CA . LEU A 1 129 ? 62.70597 87.74586 122.09166 1.000 47.09199 129 LEU A CA 1
ATOM 991 C C . LEU A 1 129 ? 61.97600 88.41758 123.24341 1.000 55.93321 129 LEU A C 1
ATOM 992 O O . LEU A 1 129 ? 60.82856 88.05108 123.52272 1.000 62.55100 129 L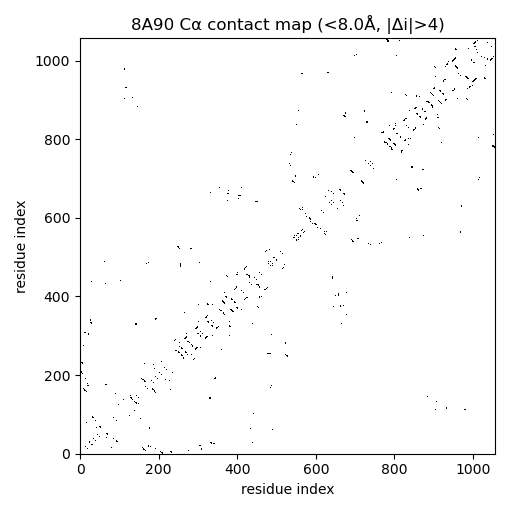EU A O 1
ATOM 997 N N . GLN A 1 130 ? 62.61074 89.36726 123.92538 1.000 53.14446 130 GLN A N 1
ATOM 998 C CA . GLN A 1 130 ? 61.99976 89.99601 125.08709 1.000 51.20995 130 GLN A CA 1
ATOM 999 C C . GLN A 1 130 ? 60.74222 90.75604 124.68015 1.000 53.20370 130 GLN A C 1
ATOM 1000 O O . GLN A 1 130 ? 60.76437 91.56411 123.74717 1.000 38.92742 130 GLN A O 1
ATOM 1006 N N . GLY A 1 131 ? 59.64362 90.49728 125.38855 1.000 45.79768 131 GLY A N 1
ATOM 1007 C CA . GLY A 1 131 ? 58.38415 91.15609 125.09848 1.000 47.14557 131 GLY A CA 1
ATOM 1008 C C . GLY A 1 131 ? 57.68987 90.69591 123.83893 1.000 46.98129 131 GLY A C 1
ATOM 1009 O O . GLY A 1 131 ? 56.67215 91.28261 123.46128 1.000 53.00364 131 GLY A O 1
ATOM 1010 N N . LEU A 1 132 ? 58.19988 89.65740 123.17900 1.000 45.43198 132 LEU A N 1
ATOM 1011 C CA . LEU A 1 132 ? 57.66253 89.20583 121.90718 1.000 42.20915 132 LEU A CA 1
ATOM 1012 C C . LEU A 1 132 ? 57.15775 87.77184 121.91795 1.000 53.02354 132 LEU A C 1
ATOM 1013 O O . LEU A 1 132 ? 56.48962 87.36810 120.95931 1.000 58.21706 132 LEU A O 1
ATOM 1018 N N . VAL A 1 133 ? 57.45593 86.98963 122.95280 1.000 43.07815 133 VAL A N 1
ATOM 1019 C CA . VAL A 1 133 ? 57.11285 85.57413 122.98306 1.000 42.27248 133 VAL A CA 1
ATOM 1020 C C . VAL A 1 133 ? 56.42707 85.24499 124.30221 1.000 53.30368 133 VAL A C 1
ATOM 1021 O O . VAL A 1 133 ? 56.81874 85.74391 125.36350 1.000 60.79263 133 VAL A O 1
ATOM 1025 N N . GLU A 1 134 ? 55.38335 84.42411 124.22686 1.000 45.36050 134 GLU A N 1
ATOM 1026 C CA . GLU A 1 134 ? 54.71579 83.87441 125.39802 1.000 46.77886 134 GLU A CA 1
ATOM 1027 C C . GLU A 1 134 ? 54.96785 82.37339 125.45680 1.000 57.00085 134 GLU A C 1
ATOM 1028 O O . GLU A 1 134 ? 54.75288 81.66413 124.46833 1.000 50.96970 134 GLU A O 1
ATOM 1034 N N . VAL A 1 135 ? 55.42875 81.89622 126.60948 1.000 53.14152 135 VAL A N 1
ATOM 1035 C CA . VAL A 1 135 ? 55.68709 80.47907 126.83550 1.000 45.63702 135 VAL A CA 1
ATOM 1036 C C . VAL A 1 135 ? 54.47021 79.87726 127.52248 1.000 46.53734 135 VAL A C 1
ATOM 1037 O O . VAL A 1 135 ? 53.93798 80.45827 128.47680 1.000 47.53818 135 VAL A O 1
ATOM 1041 N N . SER A 1 136 ? 54.03344 78.71099 127.05027 1.000 61.64692 136 SER A N 1
ATOM 1042 C CA . SER A 1 136 ? 52.84598 78.06999 127.59487 1.000 45.40775 136 SER A CA 1
ATOM 1043 C C . SER A 1 136 ? 52.96487 76.56035 127.43383 1.000 60.41388 136 SER A C 1
ATOM 1044 O O . SER A 1 136 ? 53.85104 76.05242 126.74327 1.000 61.39822 136 SER A O 1
ATOM 1047 N N . TYR A 1 137 ? 52.04797 75.84933 128.08210 1.000 56.05647 137 TYR A N 1
ATOM 1048 C CA . TYR A 1 137 ? 51.94742 74.40006 128.02642 1.000 41.88705 137 TYR A CA 1
ATOM 1049 C C . TYR A 1 137 ? 50.68298 73.99055 127.28634 1.000 58.41764 137 TYR A C 1
ATOM 1050 O O . TYR A 1 137 ? 49.70552 74.74077 127.22151 1.000 57.85678 137 TYR A O 1
ATOM 1059 N N . ASP A 1 138 ? 50.70921 72.78558 126.72330 1.000 51.12870 138 ASP A N 1
ATOM 1060 C CA . ASP A 1 138 ? 49.46973 72.12968 126.33910 1.000 51.22846 138 ASP A CA 1
ATOM 1061 C C . ASP A 1 138 ? 48.93737 71.38474 127.56409 1.000 56.38023 138 ASP A C 1
ATOM 1062 O O . ASP A 1 138 ? 49.44322 71.54397 128.67875 1.000 53.34112 138 ASP A O 1
ATOM 1067 N N . LEU A 1 139 ? 47.91971 70.55201 127.37718 1.000 53.77682 139 LEU A N 1
ATOM 1068 C CA . LEU A 1 139 ? 47.35648 69.80568 128.49429 1.000 53.64166 139 LEU A CA 1
ATOM 1069 C C . LEU A 1 139 ? 48.22270 68.62364 128.91689 1.000 61.31443 139 LEU A C 1
ATOM 1070 O O . LEU A 1 139 ? 47.77776 67.81510 129.73921 1.000 67.76268 139 LEU A O 1
ATOM 1075 N N . HIS A 1 140 ? 49.43895 68.49978 128.37753 1.000 48.63746 140 HIS A N 1
ATOM 1076 C CA . HIS A 1 140 ? 50.32623 67.38979 128.70659 1.000 64.15182 140 HIS A CA 1
ATOM 1077 C C . HIS A 1 140 ? 51.74906 67.86712 128.98300 1.000 56.51092 140 HIS A C 1
ATOM 1078 O O . HIS A 1 140 ? 52.71378 67.13454 128.74011 1.000 47.79843 140 HIS A O 1
ATOM 1085 N N . ASN A 1 141 ? 51.88994 69.10103 129.47317 1.000 55.01803 141 ASN A N 1
ATOM 1086 C CA . ASN A 1 141 ? 53.16584 69.64436 129.95001 1.000 52.71135 141 ASN A CA 1
ATOM 1087 C C . ASN A 1 141 ? 54.20972 69.77555 128.84143 1.000 47.17464 141 ASN A C 1
ATOM 1088 O O . ASN A 1 141 ? 55.41393 69.75812 129.11016 1.000 52.31151 141 ASN A O 1
ATOM 1093 N N . HIS A 1 142 ? 53.77499 69.90781 127.58700 1.000 48.51324 142 HIS A N 1
ATOM 1094 C CA . HIS A 1 142 ? 54.70241 70.20187 126.50194 1.000 53.46271 142 HIS A CA 1
ATOM 1095 C C . HIS A 1 142 ? 54.71774 71.69692 126.24138 1.000 50.75102 142 HIS A C 1
ATOM 1096 O O . HIS A 1 142 ? 53.65195 72.27945 125.98339 1.000 51.13602 142 HIS A O 1
ATOM 1103 N N . PRO A 1 143 ? 55.87011 72.35638 126.29637 1.000 59.95117 143 PRO A N 1
ATOM 1104 C CA . PRO A 1 143 ? 55.89865 73.80231 126.07608 1.000 50.67752 143 PRO A CA 1
ATOM 1105 C C . PRO A 1 143 ? 55.77936 74.14496 124.60161 1.000 39.65235 143 PRO A C 1
ATOM 1106 O O . PRO A 1 143 ? 56.25482 73.42196 123.72403 1.000 67.90245 143 PRO A O 1
ATOM 1110 N N . SER A 1 144 ? 55.11541 75.26296 124.33822 1.000 39.96986 144 SER A N 1
ATOM 1111 C CA . SER A 1 144 ? 55.03647 75.82498 123.00063 1.000 41.32291 144 SER A CA 1
ATOM 1112 C C . SER A 1 144 ? 55.37259 77.30633 123.08355 1.000 62.47790 144 SER A C 1
ATOM 1113 O O . SER A 1 144 ? 55.15114 77.95511 124.11046 1.000 46.16061 144 SER A O 1
ATOM 1116 N N . LEU A 1 145 ? 55.91858 77.83525 121.99651 1.000 65.93902 145 LEU A N 1
ATOM 1117 C CA . LEU A 1 145 ? 56.29360 79.23939 121.91755 1.000 62.68659 145 LEU A CA 1
ATOM 1118 C C . LEU A 1 145 ? 55.26710 79.96772 121.06217 1.000 54.64780 145 LEU A C 1
ATOM 1119 O O . LEU A 1 145 ? 55.02464 79.58329 119.91284 1.000 68.41105 145 LEU A O 1
ATOM 1124 N N . ARG A 1 146 ? 54.65994 81.00651 121.62724 1.000 42.81519 146 ARG A N 1
ATOM 1125 C CA . ARG A 1 146 ? 53.66693 81.81536 120.93101 1.000 58.56983 146 ARG A CA 1
ATOM 1126 C C . ARG A 1 146 ? 54.24109 83.20265 120.67731 1.000 49.83855 146 ARG A C 1
ATOM 1127 O O . ARG A 1 146 ? 54.44855 83.97779 121.61718 1.000 56.27436 146 ARG A O 1
ATOM 1135 N N . LEU A 1 147 ? 54.49110 83.51198 119.40892 1.000 39.50737 147 LEU A N 1
ATOM 1136 C CA . LEU A 1 147 ? 54.98396 84.82653 119.02963 1.000 44.45094 147 LEU A CA 1
ATOM 1137 C C . LEU A 1 147 ? 53.84540 85.83669 118.98955 1.000 62.24248 147 LEU A C 1
ATOM 1138 O O . LEU A 1 147 ? 52.79780 85.58166 118.38783 1.000 76.53249 147 LEU A O 1
ATOM 1143 N N . ILE A 1 148 ? 54.05238 86.98430 119.63314 1.000 48.65951 148 ILE A N 1
ATOM 1144 C CA . ILE A 1 148 ? 53.12204 88.10150 119.52898 1.000 51.53117 148 ILE A CA 1
ATOM 1145 C C . ILE A 1 148 ? 53.44989 88.81913 118.22447 1.000 49.44191 148 ILE A C 1
ATOM 1146 O O . ILE A 1 148 ? 54.21938 89.78789 118.20647 1.000 47.02921 148 ILE A O 1
ATOM 1151 N N . GLU A 1 149 ? 52.89038 88.31893 117.11866 1.000 52.87146 149 GLU A N 1
ATOM 1152 C CA . GLU A 1 149 ? 53.28934 88.78901 115.79367 1.000 43.04391 149 GLU A CA 1
ATOM 1153 C C . GLU A 1 149 ? 52.98864 90.26827 115.59080 1.000 55.15389 149 GLU A C 1
ATOM 1154 O O . GLU A 1 149 ? 53.76703 90.98146 114.94686 1.000 56.45065 149 GLU A O 1
ATOM 1160 N N . GLU A 1 150 ? 51.86795 90.75158 116.12982 1.000 57.20967 150 GLU A N 1
ATOM 1161 C CA . GLU A 1 150 ? 51.51825 92.15412 115.93253 1.000 60.46225 150 GLU A CA 1
ATOM 1162 C C . GLU A 1 150 ? 52.58053 93.08113 116.50349 1.000 45.36808 150 GLU A C 1
ATOM 1163 O O . GLU A 1 150 ? 52.85734 94.13711 115.92435 1.000 45.48609 150 GLU A O 1
ATOM 1169 N N . LEU A 1 151 ? 53.22211 92.68477 117.60125 1.000 43.24709 151 LEU A N 1
ATOM 1170 C CA . LEU A 1 151 ? 54.32045 93.48130 118.12609 1.000 47.27379 151 LEU A CA 1
ATOM 1171 C C . LEU A 1 151 ? 55.60213 93.23865 117.34272 1.000 57.97618 151 LEU A C 1
ATOM 1172 O O . LEU A 1 151 ? 56.42319 94.15294 117.20669 1.000 63.34757 151 LEU A O 1
ATOM 1177 N N . LEU A 1 152 ? 55.78498 92.02467 116.81643 1.000 60.29467 152 LEU A N 1
ATOM 1178 C CA . LEU A 1 152 ? 56.97158 91.73492 116.01854 1.000 53.99153 152 LEU A CA 1
ATOM 1179 C C . LEU A 1 152 ? 56.97058 92.53621 114.72197 1.000 51.00126 152 LEU A C 1
ATOM 1180 O O . LEU A 1 152 ? 58.02781 92.97811 114.25930 1.000 50.14451 152 LEU A O 1
ATOM 1185 N N . TYR A 1 153 ? 55.79416 92.72887 114.11771 1.000 62.54148 153 TYR A N 1
ATOM 1186 C CA . TYR A 1 153 ? 55.70108 93.49174 112.87690 1.000 65.65865 153 TYR A CA 1
ATOM 1187 C C . TYR A 1 153 ? 56.06885 94.96064 113.06120 1.000 67.01102 153 TYR A C 1
ATOM 1188 O O . TYR A 1 153 ? 56.32631 95.65018 112.06796 1.000 66.29009 153 TYR A O 1
ATOM 1197 N N . LEU A 1 154 ? 56.10159 95.45450 114.29845 1.000 65.28696 154 LEU A N 1
ATOM 1198 C CA . LEU A 1 154 ? 56.51459 96.82080 114.58543 1.000 49.21870 154 LEU A CA 1
ATOM 1199 C C . LEU A 1 154 ? 57.95758 96.90494 115.05939 1.000 48.73303 154 LEU A C 1
ATOM 1200 O O . LEU A 1 154 ? 58.40980 97.98596 115.44979 1.000 54.77801 154 LEU A O 1
ATOM 1205 N N . GLU A 1 155 ? 58.68436 95.79151 115.04768 1.000 45.23624 155 GLU A N 1
ATOM 1206 C CA . GLU A 1 155 ? 60.10225 95.82919 115.36549 1.000 42.78990 155 GLU A CA 1
ATOM 1207 C C . GLU A 1 155 ? 60.86298 96.57438 114.27452 1.000 58.82625 155 GLU A C 1
ATOM 1208 O O . GLU A 1 155 ? 60.43938 96.62803 113.11641 1.000 59.39054 155 GLU A O 1
ATOM 1214 N N . ASP A 1 156 ? 62.00861 97.14681 114.65477 1.000 64.62009 156 ASP A N 1
ATOM 1215 C CA . ASP A 1 156 ? 62.71795 98.04540 113.74796 1.000 80.89636 156 ASP A CA 1
ATOM 1216 C C . ASP A 1 156 ? 63.29405 97.31009 112.54234 1.000 72.02125 156 ASP A C 1
ATOM 1217 O O . ASP A 1 156 ? 63.45238 97.91453 111.47517 1.000 68.60439 156 ASP A O 1
ATOM 1222 N N . TRP A 1 157 ? 63.62570 96.02522 112.68360 1.000 61.78887 157 TRP A N 1
ATOM 1223 C CA . TRP A 1 157 ? 64.16126 95.27318 111.55356 1.000 53.58956 157 TRP A CA 1
ATOM 1224 C C . TRP A 1 157 ? 63.07813 94.72803 110.63345 1.000 56.83071 157 TRP A C 1
ATOM 1225 O O . TRP A 1 157 ? 63.40540 94.03092 109.66690 1.000 48.83082 157 TRP A O 1
ATOM 1236 N N . VAL A 1 158 ? 61.81265 95.02669 110.90212 1.000 65.92805 158 VAL A N 1
ATOM 1237 C CA . VAL A 1 158 ? 60.71640 94.69500 109.99528 1.000 51.89558 158 VAL A CA 1
ATOM 1238 C C . VAL A 1 158 ? 60.48708 95.94811 109.15666 1.000 53.75308 158 VAL A C 1
ATOM 1239 O O . VAL A 1 158 ? 59.66077 96.80459 109.47889 1.000 66.93958 158 VAL A O 1
ATOM 1243 N N . ASP A 1 159 ? 61.24827 96.06362 108.06958 1.000 46.98475 159 ASP A N 1
ATOM 1244 C CA . ASP A 1 159 ? 61.19601 97.22667 107.19740 1.000 51.85934 159 ASP A CA 1
ATOM 1245 C C . ASP A 1 159 ? 61.18274 96.76401 105.74704 1.000 54.90514 159 ASP A C 1
ATOM 1246 O O . ASP A 1 159 ? 61.16651 95.56424 105.45205 1.000 64.73185 159 ASP A O 1
ATOM 1251 N N . GLY A 1 160 ? 61.20228 97.73289 104.83470 1.000 51.27893 160 GLY A N 1
ATOM 1252 C CA . GLY A 1 160 ? 61.23422 97.47057 103.41369 1.000 55.40839 160 GLY A CA 1
ATOM 1253 C C . GLY A 1 160 ? 62.60158 97.15610 102.85914 1.000 66.09165 160 GLY A C 1
ATOM 1254 O O . GLY A 1 160 ? 62.75450 97.02666 101.64138 1.000 64.45464 160 GLY A O 1
ATOM 1255 N N . ALA A 1 161 ? 63.60664 97.03630 103.72375 1.000 68.33578 161 ALA A N 1
ATOM 1256 C CA . ALA A 1 161 ? 64.96104 96.75891 103.27104 1.000 56.66193 161 ALA A CA 1
ATOM 1257 C C . ALA A 1 161 ? 65.03280 95.37542 102.64092 1.000 53.38045 161 ALA A C 1
ATOM 1258 O O . ALA A 1 161 ? 64.46816 94.40734 103.15796 1.000 54.92446 161 ALA A O 1
ATOM 1260 N N . GLY A 1 162 ? 65.73940 95.28721 101.51616 1.000 69.28737 162 GLY A N 1
ATOM 1261 C CA . GLY A 1 162 ? 65.86552 94.05749 100.77499 1.000 55.93020 162 GLY A CA 1
ATOM 1262 C C . GLY A 1 162 ? 64.76647 93.81676 99.76316 1.000 57.51609 162 GLY A C 1
ATOM 1263 O O . GLY A 1 162 ? 64.93749 92.97790 98.87055 1.000 51.42503 162 GLY A O 1
ATOM 1264 N N . GLN A 1 163 ? 63.65534 94.54286 99.85914 1.000 50.89936 163 GLN A N 1
ATOM 1265 C CA . GLN A 1 163 ? 62.55689 94.37664 98.91820 1.000 43.14789 163 GLN A CA 1
ATOM 1266 C C . GLN A 1 163 ? 62.89556 95.09365 97.61892 1.000 46.09231 163 GLN A C 1
ATOM 1267 O O . GLN A 1 163 ? 63.12615 96.30760 97.61006 1.000 54.23359 163 GLN A O 1
ATOM 1273 N N . GLU A 1 164 ? 62.92751 94.33752 96.52562 1.000 45.38683 164 GLU A N 1
ATOM 1274 C CA . GLU A 1 164 ? 63.23225 94.86320 95.20599 1.000 52.16483 164 GLU A CA 1
ATOM 1275 C C . GLU A 1 164 ? 62.23429 94.28523 94.21602 1.000 48.13184 164 GLU A C 1
ATOM 1276 O O . GLU A 1 164 ? 61.32447 93.53522 94.58212 1.000 45.84004 164 GLU A O 1
ATOM 1282 N N . ILE A 1 165 ? 62.39555 94.65759 92.95168 1.000 47.77682 165 ILE A N 1
ATOM 1283 C CA . ILE A 1 165 ? 61.57341 94.13782 91.86740 1.000 39.95137 165 ILE A CA 1
ATOM 1284 C C . ILE A 1 165 ? 62.47794 93.83791 90.68335 1.000 57.10551 165 ILE A C 1
ATOM 1285 O O . ILE A 1 165 ? 63.33290 94.65632 90.32977 1.000 64.97762 165 ILE A O 1
ATOM 1290 N N . ALA A 1 166 ? 62.28588 92.67646 90.06391 1.000 49.69184 166 ALA A N 1
ATOM 1291 C CA . ALA A 1 166 ? 63.11448 92.23572 88.94538 1.000 40.84762 166 ALA A CA 1
ATOM 1292 C C . ALA A 1 166 ? 62.27859 92.31215 87.67276 1.000 48.68447 166 ALA A C 1
ATOM 1293 O O . ALA A 1 166 ? 61.43849 91.44505 87.41617 1.000 45.64825 166 ALA A O 1
ATOM 1295 N N . PHE A 1 167 ? 62.52386 93.34453 86.87176 1.000 59.95212 167 PHE A N 1
ATOM 1296 C CA . PHE A 1 167 ? 61.89409 93.44279 85.56336 1.000 56.90195 167 PHE A CA 1
ATOM 1297 C C . PHE A 1 167 ? 62.54626 92.45528 84.60753 1.000 47.26172 167 PHE A C 1
ATOM 1298 O O . PHE A 1 167 ? 63.77455 92.40923 84.48885 1.000 52.89727 167 PHE A O 1
ATOM 1306 N N . SER A 1 168 ? 61.72780 91.66195 83.92369 1.000 40.74875 168 SER A N 1
ATOM 1307 C CA . SER A 1 168 ? 62.26382 90.71304 82.96292 1.000 52.37911 168 SER A CA 1
ATOM 1308 C C . SER A 1 168 ? 61.25516 90.48198 81.84891 1.000 40.79032 168 SER A C 1
ATOM 1309 O O . SER A 1 168 ? 60.04163 90.55502 82.05921 1.000 52.01957 168 SER A O 1
ATOM 1312 N N . LEU A 1 169 ? 61.78012 90.20438 80.65770 1.000 50.45064 169 LEU A N 1
ATOM 1313 C CA . LEU A 1 169 ? 60.97621 89.88781 79.48840 1.000 41.97534 169 LEU A CA 1
ATOM 1314 C C . LEU A 1 169 ? 61.03372 88.41174 79.12041 1.000 57.59698 169 LEU A C 1
ATOM 1315 O O . LEU A 1 169 ? 60.37947 88.00123 78.15568 1.000 68.04018 169 LEU A O 1
ATOM 1320 N N . ASP A 1 170 ? 61.79746 87.60848 79.85787 1.000 57.04803 170 ASP A N 1
ATOM 1321 C CA . ASP A 1 170 ? 61.93908 86.19538 79.54249 1.000 58.21021 170 ASP A CA 1
ATOM 1322 C C . ASP A 1 170 ? 60.62439 85.46170 79.77098 1.000 59.27578 170 ASP A C 1
ATOM 1323 O O . ASP A 1 170 ? 59.78234 85.88396 80.56799 1.000 61.04148 170 ASP A O 1
ATOM 1328 N N . LYS A 1 171 ? 60.44484 84.35931 79.04834 1.000 61.63608 171 LYS A N 1
ATOM 1329 C CA . LYS A 1 171 ? 59.24259 83.56259 79.22406 1.000 63.32040 171 LYS A CA 1
ATOM 1330 C C . LYS A 1 171 ? 59.24909 82.92728 80.61184 1.000 50.59703 171 LYS A C 1
ATOM 1331 O O . LYS A 1 171 ? 60.30435 82.68995 81.20484 1.000 57.29078 171 LYS A O 1
ATOM 1337 N N . GLU A 1 172 ? 58.04928 82.66133 81.13614 1.000 51.61543 172 GLU A N 1
ATOM 1338 C CA . GLU A 1 172 ? 57.92965 82.18000 82.51289 1.000 56.16693 172 GLU A CA 1
ATOM 1339 C C . GLU A 1 172 ? 58.57833 80.81906 82.71525 1.000 56.40802 172 GLU A C 1
ATOM 1340 O O . GLU A 1 172 ? 59.05638 80.52010 83.81437 1.000 62.57616 172 GLU A O 1
ATOM 1346 N N . GLU A 1 173 ? 58.61502 79.98933 81.67350 1.000 59.58545 173 GLU A N 1
ATOM 1347 C CA . GLU A 1 173 ? 59.29607 78.70755 81.74100 1.000 49.83358 173 GLU A CA 1
ATOM 1348 C C . GLU A 1 173 ? 60.78901 78.85240 82.01929 1.000 51.30026 173 GLU A C 1
ATOM 1349 O O . GLU A 1 173 ? 61.42988 77.86703 82.40135 1.000 65.32810 173 GLU A O 1
ATOM 1355 N N . GLU A 1 174 ? 61.35446 80.04565 81.82206 1.000 63.03929 174 GLU A N 1
ATOM 1356 C CA . GLU A 1 174 ? 62.75875 80.31948 82.08961 1.000 62.39121 174 GLU A CA 1
ATOM 1357 C C . GLU A 1 174 ? 63.03964 80.66811 83.54769 1.000 64.89239 174 GLU A C 1
ATOM 1358 O O . GLU A 1 174 ? 64.21317 80.70946 83.93699 1.000 52.40063 174 GLU A O 1
ATOM 1364 N N . ARG A 1 175 ? 62.00782 80.93522 84.35135 1.000 58.98691 175 ARG A N 1
ATOM 1365 C CA . ARG A 1 175 ? 62.21753 81.29396 85.75063 1.000 52.93011 175 ARG A CA 1
ATOM 1366 C C . ARG A 1 175 ? 62.92143 80.17363 86.50425 1.000 51.52133 175 ARG A C 1
ATOM 1367 O O . ARG A 1 175 ? 62.59342 78.99399 86.34696 1.000 48.41957 175 ARG A O 1
ATOM 1375 N N . ALA A 1 176 ? 63.88254 80.55157 87.34135 1.000 46.93961 176 ALA A N 1
ATOM 1376 C CA . ALA A 1 176 ? 64.50618 79.58793 88.23028 1.000 48.98649 176 ALA A CA 1
ATOM 1377 C C . ALA A 1 176 ? 63.55895 79.24745 89.37722 1.000 42.12248 176 ALA A C 1
ATOM 1378 O O . ALA A 1 176 ? 62.62147 79.98816 89.68665 1.000 43.88793 176 ALA A O 1
ATOM 1380 N N . PHE A 1 177 ? 63.80786 78.09841 89.99998 1.000 38.08229 177 PHE A N 1
ATOM 1381 C CA . PHE A 1 177 ? 62.96825 77.65009 91.10136 1.000 36.41417 177 PHE A CA 1
ATOM 1382 C C . PHE A 1 177 ? 62.93374 78.68789 92.21682 1.000 44.24613 177 PHE A C 1
ATOM 1383 O O . PHE A 1 177 ? 63.94449 79.31898 92.53648 1.000 46.21279 177 PHE A O 1
ATOM 1391 N N . PHE A 1 178 ? 61.75186 78.85500 92.81332 1.000 35.66168 178 PHE A N 1
ATOM 1392 C CA . PHE A 1 178 ? 61.50891 79.99904 93.68644 1.000 39.78198 178 PHE A CA 1
ATOM 1393 C C . PHE A 1 178 ? 62.28871 79.87758 94.99067 1.000 40.43605 178 PHE A C 1
ATOM 1394 O O . PHE A 1 178 ? 62.80784 80.87497 95.50593 1.000 57.23119 178 PHE A O 1
ATOM 1402 N N . MET A 1 179 ? 62.37256 78.66903 95.54381 1.000 42.34612 179 MET A N 1
ATOM 1403 C CA . MET A 1 179 ? 63.06807 78.43834 96.80005 1.000 53.44532 179 MET A CA 1
ATOM 1404 C C . MET A 1 179 ? 64.50345 77.97864 96.60381 1.000 63.92296 179 MET A C 1
ATOM 1405 O O . MET A 1 179 ? 65.28107 77.98630 97.56438 1.000 67.98099 179 MET A O 1
ATOM 1410 N N . ASN A 1 180 ? 64.87605 77.60723 95.38260 1.000 64.94473 180 ASN A N 1
ATOM 1411 C CA . ASN A 1 180 ? 66.23590 77.16605 95.10637 1.000 54.58932 180 ASN A CA 1
ATOM 1412 C C . ASN A 1 180 ? 67.18834 78.33108 94.90192 1.000 61.94989 180 ASN A C 1
ATOM 1413 O O . ASN A 1 180 ? 68.25876 78.39208 95.51650 1.000 50.12984 180 ASN A O 1
ATOM 1418 N N . THR A 1 181 ? 66.80621 79.26461 94.04124 1.000 40.74516 181 THR A N 1
ATOM 1419 C CA . THR A 1 181 ? 67.75364 80.11416 93.36363 1.000 45.53308 181 THR A CA 1
ATOM 1420 C C . THR A 1 181 ? 67.44150 81.58418 93.59509 1.000 51.47432 181 THR A C 1
ATOM 1421 O O . THR A 1 181 ? 66.31437 82.02735 93.32920 1.000 68.76561 181 THR A O 1
ATOM 1425 N N . PRO A 1 182 ? 68.39550 82.36539 94.08293 1.000 30.19463 182 PRO A N 1
ATOM 1426 C CA . PRO A 1 182 ? 68.18760 83.80896 94.16503 1.000 48.27994 182 PRO A CA 1
ATOM 1427 C C . PRO A 1 182 ? 68.29785 84.43380 92.78675 1.000 43.27315 182 PRO A C 1
ATOM 1428 O O . PRO A 1 182 ? 68.96065 83.91164 91.88754 1.000 38.85535 182 PRO A O 1
ATOM 1432 N N . ARG A 1 183 ? 67.60845 85.55976 92.62029 1.000 63.02244 183 ARG A N 1
ATOM 1433 C CA . ARG A 1 183 ? 67.62454 86.27633 91.34802 1.000 52.97646 183 ARG A CA 1
ATOM 1434 C C . ARG A 1 183 ? 68.80507 87.24208 91.37673 1.000 45.25428 183 ARG A C 1
ATOM 1435 O O . ARG A 1 183 ? 68.68618 88.42344 91.70906 1.000 54.55693 183 ARG A O 1
ATOM 1443 N N . VAL A 1 184 ? 69.97516 86.71004 91.02870 1.000 48.24598 184 VAL A N 1
ATOM 1444 C CA . VAL A 1 184 ? 71.19654 87.50179 90.94684 1.000 39.97382 184 VAL A CA 1
ATOM 1445 C C . VAL A 1 184 ? 71.15214 88.33278 89.67313 1.000 53.17765 184 VAL A C 1
ATOM 1446 O O . VAL A 1 184 ? 70.30862 88.10200 88.79889 1.000 55.43365 184 VAL A O 1
ATOM 1450 N N . ASP A 1 185 ? 72.05659 89.30381 89.56376 1.000 50.30024 185 ASP A N 1
ATOM 1451 C CA . ASP A 1 185 ? 72.10770 90.15012 88.37989 1.000 49.95126 185 ASP A CA 1
ATOM 1452 C C . ASP A 1 185 ? 72.33431 89.30255 87.13503 1.000 53.34840 185 ASP A C 1
ATOM 1453 O O . ASP A 1 185 ? 73.15910 88.38455 87.12752 1.000 54.49783 185 ASP A O 1
ATOM 1458 N N . ALA A 1 186 ? 71.57403 89.59888 86.08804 1.000 46.90019 186 ALA A N 1
ATOM 1459 C CA . ALA A 1 186 ? 71.60870 88.82967 84.85433 1.000 49.85550 186 ALA A CA 1
ATOM 1460 C C . ALA A 1 186 ? 71.22573 89.75172 83.70781 1.000 52.75240 186 ALA A C 1
ATOM 1461 O O . ALA A 1 186 ? 70.58597 90.78712 83.92859 1.000 50.96098 186 ALA A O 1
ATOM 1463 N N . PRO A 1 187 ? 71.61839 89.42290 82.47646 1.000 62.70282 187 PRO A N 1
ATOM 1464 C CA . PRO A 1 187 ? 71.17068 90.23025 81.33681 1.000 53.70301 187 PRO A CA 1
ATOM 1465 C C . PRO A 1 187 ? 69.67029 90.10088 81.14250 1.000 59.57970 187 PRO A C 1
ATOM 1466 O O . PRO A 1 187 ? 69.07354 89.05165 81.39616 1.000 72.76313 187 PRO A O 1
ATOM 1470 N N . GLY A 1 188 ? 69.05683 91.19228 80.69351 1.000 68.14322 188 GLY A N 1
ATOM 1471 C CA . GLY A 1 188 ? 67.61985 91.21411 80.53343 1.000 67.29968 188 GLY A CA 1
ATOM 1472 C C . GLY A 1 188 ? 66.83856 91.29448 81.82458 1.000 68.76732 188 GLY A C 1
ATOM 1473 O O . GLY A 1 188 ? 65.60801 91.40518 81.77740 1.000 65.29689 188 GLY A O 1
ATOM 1474 N N . ARG A 1 189 ? 67.51066 91.25053 82.97307 1.000 52.18727 189 ARG A N 1
ATOM 1475 C CA . ARG A 1 189 ? 66.87671 91.36334 84.27955 1.000 52.84211 189 ARG A CA 1
ATOM 1476 C C . ARG A 1 189 ? 67.37462 92.63806 84.94148 1.000 56.39038 189 ARG A C 1
ATOM 1477 O O . ARG A 1 189 ? 68.57173 92.77322 85.21782 1.000 64.90235 189 ARG A O 1
ATOM 1485 N N . MET A 1 190 ? 66.46092 93.57123 85.18272 1.000 42.40337 190 MET A N 1
ATOM 1486 C CA . MET A 1 190 ? 66.77941 94.84533 85.81301 1.000 46.70149 190 MET A CA 1
ATOM 1487 C C . MET A 1 190 ? 66.11222 94.89850 87.18202 1.000 45.26768 190 MET A C 1
ATOM 1488 O O . MET A 1 190 ? 64.88162 94.94035 87.27819 1.000 58.36750 190 MET A O 1
ATOM 1493 N N . VAL A 1 191 ? 66.92453 94.90133 88.23232 1.000 47.26264 191 VAL A N 1
ATOM 1494 C CA . VAL A 1 191 ? 66.42977 94.89335 89.60407 1.000 48.75420 191 VAL A CA 1
ATOM 1495 C C . VAL A 1 191 ? 66.36986 96.33015 90.10744 1.000 46.07638 191 VAL A C 1
ATOM 1496 O O . VAL A 1 191 ? 67.37219 97.05173 90.07362 1.000 52.63615 191 VAL A O 1
ATOM 1500 N N . VAL A 1 192 ? 65.19755 96.74575 90.57506 1.000 57.47767 192 VAL A N 1
ATOM 1501 C CA . VAL A 1 192 ? 64.96483 98.10022 91.05761 1.000 59.98146 192 VAL A CA 1
ATOM 1502 C C . VAL A 1 192 ? 64.59657 98.01539 92.53172 1.000 59.72867 192 VAL A C 1
ATOM 1503 O O . VAL A 1 192 ? 63.66195 97.29342 92.88329 1.000 66.70314 192 VAL A O 1
ATOM 1507 N N . PRO A 1 193 ? 65.28688 98.72930 93.42036 1.000 56.31654 193 PRO A N 1
ATOM 1508 C CA . PRO A 1 193 ? 64.88255 98.73081 94.83120 1.000 51.89561 193 PRO A CA 1
ATOM 1509 C C . PRO A 1 193 ? 63.55663 99.45654 94.99177 1.000 49.26074 193 PRO A C 1
ATOM 1510 O O . PRO A 1 193 ? 63.40712 100.60388 94.56688 1.000 70.63749 193 PRO A O 1
ATOM 1514 N N . LEU A 1 194 ? 62.58752 98.77041 95.58918 1.000 49.89777 194 LEU A N 1
ATOM 1515 C CA . LEU A 1 194 ? 61.26530 99.34583 95.79473 1.000 55.29112 194 LEU A CA 1
ATOM 1516 C C . LEU A 1 194 ? 60.51014 98.57373 96.86728 1.000 48.08119 194 LEU A C 1
ATOM 1517 O O . LEU A 1 194 ? 60.20604 97.38915 96.67698 1.000 55.36012 194 LEU A O 1
ATOM 1522 N N . PRO A 1 195 ? 60.20082 99.19626 98.00433 1.000 54.49506 195 PRO A N 1
ATOM 1523 C CA . PRO A 1 195 ? 59.40156 98.50295 99.02113 1.000 62.64009 195 PRO A CA 1
ATOM 1524 C C . PRO A 1 195 ? 58.04227 98.10894 98.45921 1.000 64.16273 195 PRO A C 1
ATOM 1525 O O . PRO A 1 195 ? 57.44238 98.83344 97.66259 1.000 56.06728 195 PRO A O 1
ATOM 1529 N N . PHE A 1 196 ? 57.56508 96.93583 98.87748 1.000 61.69703 196 PHE A N 1
ATOM 1530 C CA . PHE A 1 196 ? 56.36526 96.36640 98.27305 1.000 58.28214 196 PHE A CA 1
ATOM 1531 C C . PHE A 1 196 ? 55.12492 97.18869 98.60208 1.000 68.71080 196 PHE A C 1
ATOM 1532 O O . PHE A 1 196 ? 54.26964 97.40448 97.73497 1.000 59.78292 196 PHE A O 1
ATOM 1540 N N . ALA A 1 197 ? 55.01679 97.66981 99.83888 1.000 60.43392 197 ALA A N 1
ATOM 1541 C CA . ALA A 1 197 ? 53.87106 98.45996 100.27178 1.000 54.12515 197 ALA A CA 1
ATOM 1542 C C . ALA A 1 197 ? 53.96043 99.92097 99.84772 1.000 60.21589 197 ALA A C 1
ATOM 1543 O O . ALA A 1 197 ? 53.10975 100.72218 100.25016 1.000 57.22114 197 ALA A O 1
ATOM 1545 N N . ASP A 1 198 ? 54.96906 100.28259 99.06190 1.000 69.18833 198 ASP A N 1
ATOM 1546 C CA . ASP A 1 198 ? 55.15206 101.66599 98.65138 1.000 69.81339 198 ASP A CA 1
ATOM 1547 C C . ASP A 1 198 ? 54.07551 102.09327 97.66035 1.000 65.66256 198 ASP A C 1
ATOM 1548 O O . ASP A 1 198 ? 53.60698 101.30476 96.83430 1.000 63.58718 198 ASP A O 1
ATOM 1553 N N . ALA A 1 199 ? 53.68289 103.36626 97.75539 1.000 71.52618 199 ALA A N 1
ATOM 1554 C CA . ALA A 1 199 ? 52.71985 103.91521 96.80813 1.000 62.56067 199 ALA A CA 1
ATOM 1555 C C . ALA A 1 199 ? 53.26601 103.88947 95.38784 1.000 59.27206 199 ALA A C 1
ATOM 1556 O O . ALA A 1 199 ? 52.49187 103.81128 94.42707 1.000 63.77178 199 ALA A O 1
ATOM 1558 N N . ARG A 1 200 ? 54.59157 103.97542 95.23448 1.000 63.66619 200 ARG A N 1
ATOM 1559 C CA . ARG A 1 200 ? 55.18739 103.90711 93.90490 1.000 68.22007 200 ARG A CA 1
ATOM 1560 C C . ARG A 1 200 ? 54.82927 102.60358 93.20467 1.000 69.52918 200 ARG A C 1
ATOM 1561 O O . ARG A 1 200 ? 54.66487 102.58222 91.97925 1.000 73.15541 200 ARG A O 1
ATOM 1569 N N . PHE A 1 201 ? 54.69912 101.51205 93.96515 1.000 60.62438 201 PHE A N 1
ATOM 1570 C CA . PHE A 1 201 ? 54.28052 100.24376 93.37877 1.000 64.23847 201 PHE A CA 1
ATOM 1571 C C . PHE A 1 201 ? 52.89162 100.36316 92.76482 1.000 69.78282 201 PHE A C 1
ATOM 1572 O O . PHE A 1 201 ? 52.62832 99.80748 91.69142 1.000 78.21257 201 PHE A O 1
ATOM 1580 N N . ASP A 1 202 ? 51.98940 101.08890 93.43108 1.000 72.14724 202 ASP A N 1
ATOM 1581 C CA . ASP A 1 202 ? 50.65358 101.28771 92.87940 1.000 67.27488 202 ASP A CA 1
ATOM 1582 C C . ASP A 1 202 ? 50.72391 102.01425 91.54304 1.000 70.94718 202 ASP A C 1
ATOM 1583 O O . ASP A 1 202 ? 49.94040 101.73051 90.62921 1.000 65.85352 202 ASP A O 1
ATOM 1588 N N . LEU A 1 203 ? 51.65828 102.95903 91.41284 1.000 74.32334 203 LEU A N 1
ATOM 1589 C CA . LEU A 1 203 ? 51.86884 103.61954 90.12993 1.000 67.66901 203 LEU A CA 1
ATOM 1590 C C . LEU A 1 203 ? 52.40872 102.63757 89.09629 1.000 62.47633 203 LEU A C 1
ATOM 1591 O O . LEU A 1 203 ? 52.06998 102.72468 87.90981 1.000 66.47510 203 LEU A O 1
ATOM 1596 N N . LEU A 1 204 ? 53.25304 101.69669 89.53046 1.000 65.86998 204 LEU A N 1
ATOM 1597 C CA . LEU A 1 204 ? 53.76101 100.67143 88.62281 1.000 66.30549 204 LEU A CA 1
ATOM 1598 C C . LEU A 1 204 ? 52.65550 99.71149 88.20050 1.000 61.21322 204 LEU A C 1
ATOM 1599 O O . LEU A 1 204 ? 52.57607 99.32558 87.02834 1.000 59.03622 204 LEU A O 1
ATOM 1604 N N . SER A 1 205 ? 51.79541 99.31229 89.14184 1.000 70.95440 205 SER A N 1
ATOM 1605 C CA . SER A 1 205 ? 50.69615 98.41176 88.80740 1.000 62.84816 205 SER A CA 1
ATOM 1606 C C . SER A 1 205 ? 49.69306 99.07425 87.87386 1.000 49.68191 205 SER A C 1
ATOM 1607 O O . SER A 1 205 ? 49.01177 98.38315 87.10811 1.000 53.51709 205 SER A O 1
ATOM 1610 N N . ALA A 1 206 ? 49.58792 100.40449 87.92416 1.000 60.22165 206 ALA A N 1
ATOM 1611 C CA . ALA A 1 206 ? 48.65406 101.11002 87.05347 1.000 58.40718 206 ALA A CA 1
ATOM 1612 C C . ALA A 1 206 ? 49.02817 100.97633 85.58243 1.000 57.38402 206 ALA A C 1
ATOM 1613 O O . ALA A 1 206 ? 48.14122 100.94971 84.72154 1.000 53.14365 206 ALA A O 1
ATOM 1615 N N . SER A 1 207 ? 50.32400 100.88516 85.27407 1.000 54.29248 207 SER A N 1
ATOM 1616 C CA . SER A 1 207 ? 50.78256 100.76630 83.89320 1.000 58.91972 207 SER A CA 1
ATOM 1617 C C . SER A 1 207 ? 50.46127 99.41784 83.26070 1.000 64.34254 207 SER A C 1
ATOM 1618 O O . SER A 1 207 ? 50.75204 99.23493 82.07292 1.000 64.82084 207 SER A O 1
ATOM 1621 N N . ARG A 1 208 ? 49.88942 98.47086 84.00549 1.000 52.43082 208 ARG A N 1
ATOM 1622 C CA . ARG A 1 208 ? 49.47762 97.21164 83.39451 1.000 63.73799 208 ARG A CA 1
ATOM 1623 C C . ARG A 1 208 ? 48.27721 97.41071 82.47521 1.000 70.44657 208 ARG A C 1
ATOM 1624 O O . ARG A 1 208 ? 48.26415 96.92290 81.33871 1.000 70.04412 208 ARG A O 1
ATOM 1632 N N . LEU A 1 209 ? 47.26132 98.13577 82.94778 1.000 64.59063 209 LEU A N 1
ATOM 1633 C CA . LEU A 1 209 ? 46.02877 98.33452 82.20069 1.000 60.52679 209 LEU A CA 1
ATOM 1634 C C . LEU A 1 209 ? 45.74923 99.78485 81.83700 1.000 64.47856 209 LEU A C 1
ATOM 1635 O O . LEU A 1 209 ? 44.87737 100.03272 80.99655 1.000 76.49138 209 LEU A O 1
ATOM 1640 N N . SER A 1 210 ? 46.45027 100.74220 82.43470 1.000 60.27634 210 SER A N 1
ATOM 1641 C CA . SER A 1 210 ? 46.22038 102.15689 82.19059 1.000 63.19900 210 SER A CA 1
ATOM 1642 C C . SER A 1 210 ? 47.51292 102.81984 81.74019 1.000 63.58864 210 SER A C 1
ATOM 1643 O O . SER A 1 210 ? 48.60601 102.44204 82.17086 1.000 63.76805 210 SER A O 1
ATOM 1646 N N . SER A 1 211 ? 47.38233 103.80815 80.86100 1.000 73.24491 211 SER A N 1
ATOM 1647 C CA . SER A 1 211 ? 48.56139 104.47762 80.33515 1.000 63.94340 211 SER A CA 1
ATOM 1648 C C . SER A 1 211 ? 49.18251 105.34483 81.42126 1.000 71.28188 211 SER A C 1
ATOM 1649 O O . SER A 1 211 ? 48.48011 106.03646 82.16447 1.000 70.58123 211 SER A O 1
ATOM 1652 N N . VAL A 1 212 ? 50.50979 105.29749 81.51654 1.000 62.43707 212 VAL A N 1
ATOM 1653 C CA . VAL A 1 212 ? 51.25200 106.02412 82.53813 1.000 68.13129 212 VAL A CA 1
ATOM 1654 C C . VAL A 1 212 ? 52.43572 106.72459 81.88467 1.000 71.90046 212 VAL A C 1
ATOM 1655 O O . VAL A 1 212 ? 53.02840 106.21794 80.92759 1.000 78.87055 212 VAL A O 1
ATOM 1659 N N . SER A 1 213 ? 52.76841 107.91171 82.39745 1.000 74.67504 213 SER A N 1
ATOM 1660 C CA . SER A 1 213 ? 53.92724 108.64979 81.91029 1.000 78.27858 213 SER A CA 1
ATOM 1661 C C . SER A 1 213 ? 55.20805 107.89526 82.25045 1.000 77.67096 213 SER A C 1
ATOM 1662 O O . SER A 1 213 ? 55.47044 107.60337 83.42227 1.000 87.44005 213 SER A O 1
ATOM 1665 N N . PHE A 1 214 ? 56.00645 107.58164 81.22495 1.000 73.75336 214 PHE A N 1
ATOM 1666 C CA . PHE A 1 214 ? 57.23270 106.81825 81.44305 1.000 70.02621 214 PHE A CA 1
ATOM 1667 C C . PHE A 1 214 ? 58.22192 107.58100 82.31634 1.000 73.27834 214 PHE A C 1
ATOM 1668 O O . PHE A 1 214 ? 58.76791 107.03092 83.28020 1.000 72.36873 214 PHE A O 1
ATOM 1676 N N . SER A 1 215 ? 58.47564 108.85063 81.98323 1.000 70.22259 215 SER A N 1
ATOM 1677 C CA . SER A 1 215 ? 59.44536 109.63752 82.74062 1.000 67.14803 215 SER A CA 1
ATOM 1678 C C . SER A 1 215 ? 59.00146 109.82403 84.18483 1.000 69.61876 215 SER A C 1
ATOM 1679 O O . SER A 1 215 ? 59.82727 109.79018 85.10426 1.000 73.54988 215 SER A O 1
ATOM 1682 N N . GLN A 1 216 ? 57.70039 110.02522 84.40440 1.000 64.59532 216 GLN A N 1
ATOM 1683 C CA . GLN A 1 216 ? 57.19424 110.13797 85.76764 1.000 62.37067 216 GLN A CA 1
ATOM 1684 C C . GLN A 1 216 ? 57.38763 108.83294 86.52561 1.000 76.02430 216 GLN A C 1
ATOM 1685 O O . GLN A 1 216 ? 57.77914 108.83493 87.69900 1.000 78.95074 216 GLN A O 1
ATOM 1691 N N . LEU A 1 217 ? 57.11931 107.70648 85.86531 1.000 79.93121 217 LEU A N 1
ATOM 1692 C CA . LEU A 1 217 ? 57.28889 106.40972 86.50671 1.000 69.66175 217 LEU A CA 1
ATOM 1693 C C . LEU A 1 217 ? 58.76177 106.11715 86.76428 1.000 68.20559 217 LEU A C 1
ATOM 1694 O O . LEU A 1 217 ? 59.12599 105.64478 87.84763 1.000 75.15355 217 LEU A O 1
ATOM 1699 N N . ALA A 1 218 ? 59.62214 106.38179 85.77586 1.000 59.73161 218 ALA A N 1
ATOM 1700 C CA . ALA A 1 218 ? 61.05344 106.17191 85.96635 1.000 64.58562 218 ALA A CA 1
ATOM 1701 C C . ALA A 1 218 ? 61.62203 107.11347 87.02045 1.000 78.25912 218 ALA A C 1
ATOM 1702 O O . ALA A 1 218 ? 62.56674 106.74794 87.72956 1.000 72.71583 218 ALA A O 1
ATOM 1704 N N . ASP A 1 219 ? 61.06797 108.32489 87.13356 1.000 81.13906 219 ASP A N 1
ATOM 1705 C CA . ASP A 1 219 ? 61.48938 109.23846 88.19149 1.000 73.01326 219 ASP A CA 1
ATOM 1706 C C . ASP A 1 219 ? 61.06501 108.72287 89.55849 1.000 72.11768 219 ASP A C 1
ATOM 1707 O O . ASP A 1 219 ? 61.84182 108.77576 90.51938 1.000 95.11198 219 ASP A O 1
ATOM 1712 N N . ALA A 1 220 ? 59.83180 108.22341 89.66115 1.000 77.67920 220 ALA A N 1
ATOM 1713 C CA . ALA A 1 220 ? 59.35972 107.66299 90.92066 1.000 83.62930 220 ALA A CA 1
ATOM 1714 C C . ALA A 1 220 ? 60.20094 106.45906 91.32379 1.000 73.39952 220 ALA A C 1
ATOM 1715 O O . ALA A 1 220 ? 60.56917 106.31353 92.49377 1.000 75.70053 220 ALA A O 1
ATOM 1717 N N . LEU A 1 221 ? 60.51592 105.59241 90.36187 1.000 81.12669 221 LEU A N 1
ATOM 1718 C CA . LEU A 1 221 ? 61.28731 104.38405 90.57765 1.000 79.30588 221 LEU A CA 1
ATOM 1719 C C . LEU A 1 221 ? 62.78387 104.59689 90.69441 1.000 92.42309 221 LEU A C 1
ATOM 1720 O O . LEU A 1 221 ? 63.51278 103.59932 90.64444 1.000 86.94327 221 LEU A O 1
ATOM 1725 N N . GLU A 1 222 ? 63.26147 105.83499 90.78468 1.000 80.83826 222 GLU A N 1
ATOM 1726 C CA . GLU A 1 222 ? 64.65071 106.08982 91.15901 1.000 61.49927 222 GLU A CA 1
ATOM 1727 C C . GLU A 1 222 ? 65.61185 105.48081 90.14248 1.000 71.24699 222 GLU A C 1
ATOM 1728 O O . GLU A 1 222 ? 66.69551 105.02664 90.50073 1.000 85.93607 222 GLU A O 1
ATOM 1734 N N . ILE A 1 223 ? 65.18109 105.42749 88.88415 1.000 61.20697 223 ILE A N 1
ATOM 1735 C CA . ILE A 1 223 ? 65.91177 104.83995 87.75969 1.000 72.65463 223 ILE A CA 1
ATOM 1736 C C . ILE A 1 223 ? 66.96133 105.78994 87.19636 1.000 63.02834 223 ILE A C 1
ATOM 1737 O O . ILE A 1 223 ? 66.59813 106.84259 86.65182 1.000 71.85439 223 ILE A O 1
ATOM 1742 N N . PRO A 1 224 ? 68.25213 105.46364 87.28378 1.000 73.25617 224 PRO A N 1
ATOM 1743 C CA . PRO A 1 224 ? 69.28205 106.33483 86.69877 1.000 71.08936 224 PRO A CA 1
ATOM 1744 C C . PRO A 1 224 ? 69.07422 106.52500 85.20143 1.000 84.04642 224 PRO A C 1
ATOM 1745 O O . PRO A 1 224 ? 68.76759 105.57642 84.47618 1.000 103.00011 224 PRO A O 1
ATOM 1749 N N . GLU A 1 225 ? 69.25433 107.76892 84.73942 1.000 78.82775 225 GLU A N 1
ATOM 1750 C CA . GLU A 1 225 ? 68.97238 108.09413 83.34286 1.000 86.07246 225 GLU A CA 1
ATOM 1751 C C . GLU A 1 225 ? 69.86553 107.32779 82.37307 1.000 86.96724 225 GLU A C 1
ATOM 1752 O O . GLU A 1 225 ? 69.46251 107.08674 81.22823 1.000 90.22257 225 GLU A O 1
ATOM 1758 N N . ASP A 1 226 ? 71.04249 106.88934 82.81938 1.000 80.24997 226 ASP A N 1
ATOM 1759 C CA . ASP A 1 226 ? 71.85772 106.00858 81.99252 1.000 86.04316 226 ASP A CA 1
ATOM 1760 C C . ASP A 1 226 ? 71.18727 104.65443 81.80171 1.000 87.44236 226 ASP A C 1
ATOM 1761 O O . ASP A 1 226 ? 71.33412 104.03179 80.74380 1.000 73.55045 226 ASP A O 1
ATOM 1766 N N . GLN A 1 227 ? 70.44958 104.18907 82.80737 1.000 89.14895 227 GLN A N 1
ATOM 1767 C CA . GLN A 1 227 ? 69.77417 102.90126 82.76190 1.000 87.83574 227 GLN A CA 1
ATOM 1768 C C . GLN A 1 227 ? 68.37311 102.97998 82.16785 1.000 79.24136 227 GLN A C 1
ATOM 1769 O O . GLN A 1 227 ? 67.73778 101.93622 81.98394 1.000 82.02279 227 GLN A O 1
ATOM 1775 N N . ARG A 1 228 ? 67.87899 104.17966 81.86388 1.000 72.04758 228 ARG A N 1
ATOM 1776 C CA . ARG A 1 228 ? 66.49705 104.37094 81.43307 1.000 70.92435 228 ARG A CA 1
ATOM 1777 C C . ARG A 1 228 ? 66.22561 103.85340 80.02039 1.000 68.76301 228 ARG A C 1
ATOM 1778 O O . ARG A 1 228 ? 65.13303 103.32520 79.77639 1.000 81.18692 228 ARG A O 1
ATOM 1786 N N . PRO A 1 229 ? 67.14922 103.99457 79.05731 1.000 76.81534 229 PRO A N 1
ATOM 1787 C CA . PRO A 1 229 ? 66.93378 103.31295 77.76777 1.000 74.31647 229 PRO A CA 1
ATOM 1788 C C . PRO A 1 229 ? 66.69926 101.81811 77.90577 1.000 72.93780 229 PRO A C 1
ATOM 1789 O O . PRO A 1 229 ? 65.86563 101.25718 77.18304 1.000 65.82486 229 PRO A O 1
ATOM 1793 N N . ALA A 1 230 ? 67.41368 101.15215 78.81660 1.000 76.58865 230 ALA A N 1
ATOM 1794 C CA . ALA A 1 230 ? 67.17883 99.72835 79.02868 1.000 69.98250 230 ALA A CA 1
ATOM 1795 C C . ALA A 1 230 ? 65.87219 99.48861 79.77135 1.000 64.64695 230 ALA A C 1
ATOM 1796 O O . ALA A 1 230 ? 65.21104 98.46788 79.54940 1.000 65.39309 230 ALA A O 1
ATOM 1798 N N . PHE A 1 231 ? 65.49190 100.41192 80.65743 1.000 63.83530 231 PHE A N 1
ATOM 1799 C CA . PHE A 1 231 ? 64.23427 100.28435 81.38433 1.000 61.33178 231 PHE A CA 1
ATOM 1800 C C . PHE A 1 231 ? 63.03191 100.48029 80.46850 1.000 63.15936 231 PHE A C 1
ATOM 1801 O O . PHE A 1 231 ? 61.97252 99.88688 80.70142 1.000 60.55808 231 PHE A O 1
ATOM 1809 N N . ARG A 1 232 ? 63.17566 101.30539 79.42805 1.000 68.11022 232 ARG A N 1
ATOM 1810 C CA . ARG A 1 232 ? 62.09310 101.52790 78.47590 1.000 55.77751 232 ARG A CA 1
ATOM 1811 C C . ARG A 1 232 ? 61.75912 100.26798 77.68538 1.000 59.99160 232 ARG A C 1
ATOM 1812 O O . ARG A 1 232 ? 60.65804 100.16799 77.13227 1.000 62.84053 232 ARG A O 1
ATOM 1820 N N . GLU A 1 233 ? 62.67226 99.29360 77.64663 1.000 63.29599 233 GLU A N 1
ATOM 1821 C CA . GLU A 1 233 ? 62.42043 98.06620 76.89928 1.000 52.08509 233 GLU A CA 1
ATOM 1822 C C . GLU A 1 233 ? 61.26048 97.27901 77.49185 1.000 56.25394 233 GLU A C 1
ATOM 1823 O O . GLU A 1 233 ? 60.60644 96.50814 76.77959 1.000 70.94082 233 GLU A O 1
ATOM 1829 N N . TYR A 1 234 ? 60.98497 97.46003 78.78171 1.000 64.45243 234 TYR A N 1
ATOM 1830 C CA . TYR A 1 234 ? 59.90969 96.74573 79.45437 1.000 61.91716 234 TYR A CA 1
ATOM 1831 C C . TYR A 1 234 ? 58.56372 97.43516 79.28617 1.000 56.07432 234 TYR A C 1
ATOM 1832 O O . TYR A 1 234 ? 57.57699 96.99991 79.88826 1.000 53.09057 234 TYR A O 1
ATOM 1841 N N . PHE A 1 235 ? 58.50218 98.49557 78.48325 1.000 61.44905 235 PHE A N 1
ATOM 1842 C CA . PHE A 1 235 ? 57.28924 99.27707 78.30562 1.000 58.43111 235 PHE A CA 1
ATOM 1843 C C . PHE A 1 235 ? 57.00382 99.46317 76.82214 1.000 59.75813 235 PHE A C 1
ATOM 1844 O O . PHE A 1 235 ? 57.90940 99.41479 75.98523 1.000 65.99942 235 PHE A O 1
ATOM 1852 N N . THR A 1 236 ? 55.72707 99.66994 76.50710 1.000 65.58086 236 THR A N 1
ATOM 1853 C CA . THR A 1 236 ? 55.26723 99.81304 75.13389 1.000 60.96934 236 THR A CA 1
ATOM 1854 C C . THR A 1 236 ? 54.16339 100.85940 75.07461 1.000 71.61662 236 THR A C 1
ATOM 1855 O O . THR A 1 236 ? 53.45383 101.09126 76.05673 1.000 72.45240 236 THR A O 1
ATOM 1859 N N . THR A 1 237 ? 54.04112 101.51011 73.91503 1.000 68.10975 237 THR A N 1
ATOM 1860 C CA . THR A 1 237 ? 52.97304 102.48536 73.72125 1.000 70.94943 237 THR A CA 1
ATOM 1861 C C . THR A 1 237 ? 51.61659 101.81660 73.50988 1.000 72.74937 237 THR A C 1
ATOM 1862 O O . THR A 1 237 ? 50.58443 102.37672 73.90217 1.000 57.84798 237 THR A O 1
ATOM 1866 N N . SER A 1 238 ? 51.59907 100.60779 72.95509 1.000 68.20058 238 SER A N 1
ATOM 1867 C CA . SER A 1 238 ? 50.34391 99.90952 72.71577 1.000 60.73871 238 SER A CA 1
ATOM 1868 C C . SER A 1 238 ? 49.74073 99.39708 74.01993 1.000 69.28041 238 SER A C 1
ATOM 1869 O O . SER A 1 238 ? 50.44970 99.03448 74.96296 1.000 61.44113 238 SER A O 1
ATOM 1872 N N . ALA A 1 239 ? 48.40726 99.37429 74.06284 1.000 79.29719 239 ALA A N 1
ATOM 1873 C CA . ALA A 1 239 ? 47.67551 98.83974 75.19840 1.000 64.92562 239 ALA A CA 1
ATOM 1874 C C . ALA A 1 239 ? 47.62957 97.31399 75.13046 1.000 60.65951 239 ALA A C 1
ATOM 1875 O O . ALA A 1 239 ? 47.65713 96.73366 74.04177 1.000 58.72551 239 ALA A O 1
ATOM 1877 N N . PRO A 1 240 ? 47.54704 96.64085 76.27645 1.000 56.03346 240 PRO A N 1
ATOM 1878 C CA . PRO A 1 240 ? 47.53657 95.17612 76.25905 1.000 59.79361 240 PRO A CA 1
ATOM 1879 C C . PRO A 1 240 ? 46.21853 94.63757 75.73438 1.000 65.77871 240 PRO A C 1
ATOM 1880 O O . PRO A 1 240 ? 45.15428 95.23173 75.92368 1.000 69.71770 240 PRO A O 1
ATOM 1884 N N . GLN A 1 241 ? 46.30108 93.49263 75.06433 1.000 56.01699 241 GLN A N 1
ATOM 1885 C CA . GLN A 1 241 ? 45.11179 92.81478 74.57811 1.000 62.42511 241 GLN A CA 1
ATOM 1886 C C . GLN A 1 241 ? 44.54865 91.93304 75.68195 1.000 61.91530 241 GLN A C 1
ATOM 1887 O O . GLN A 1 241 ? 45.29388 91.25615 76.39696 1.000 58.89230 241 GLN A O 1
ATOM 1893 N N . ARG A 1 242 ? 43.22661 91.94580 75.81403 1.000 58.64869 242 ARG A N 1
ATOM 1894 C CA . ARG A 1 242 ? 42.54246 91.24557 76.88808 1.000 57.55145 242 ARG A CA 1
ATOM 1895 C C . ARG A 1 242 ? 41.43351 90.39106 76.29763 1.000 54.79037 242 ARG A C 1
ATOM 1896 O O . ARG A 1 242 ? 40.68513 90.84304 75.42591 1.000 65.45714 242 ARG A O 1
ATOM 1904 N N . ASN A 1 243 ? 41.33648 89.15428 76.77568 1.000 58.47568 243 ASN A N 1
ATOM 1905 C CA . ASN A 1 243 ? 40.38933 88.17442 76.24817 1.000 56.99056 243 ASN A CA 1
ATOM 1906 C C . ASN A 1 243 ? 39.14812 88.18474 77.13552 1.000 59.60970 243 ASN A C 1
ATOM 1907 O O . ASN A 1 243 ? 39.05272 87.44036 78.11246 1.000 63.46655 243 ASN A O 1
ATOM 1912 N N . GLU A 1 244 ? 38.19301 89.04010 76.77859 1.000 60.59263 244 GLU A N 1
ATOM 1913 C CA . GLU A 1 244 ? 36.90732 89.14321 77.46265 1.000 64.71522 244 GLU A CA 1
ATOM 1914 C C . GLU A 1 244 ? 37.04164 89.26554 78.97969 1.000 67.51178 244 GLU A C 1
ATOM 1915 O O . GLU A 1 244 ? 36.55216 88.39527 79.72325 1.000 58.11899 244 GLU A O 1
ATOM 1921 N N . PRO A 1 245 ? 37.69178 90.31712 79.48465 1.000 64.00542 245 PRO A N 1
ATOM 1922 C CA . PRO A 1 245 ? 37.86534 90.42535 80.94383 1.000 50.20599 245 PRO A CA 1
ATOM 1923 C C . PRO A 1 245 ? 36.54640 90.49177 81.69458 1.000 60.63679 245 PRO A C 1
ATOM 1924 O O . PRO A 1 245 ? 36.40685 89.86581 82.75311 1.000 52.91825 245 PRO A O 1
ATOM 1928 N N . GLU A 1 246 ? 35.57612 91.23953 81.17975 1.000 63.78889 246 GLU A N 1
ATOM 1929 C CA . GLU A 1 246 ? 34.27791 91.36367 81.82054 1.000 57.43363 246 GLU A CA 1
ATOM 1930 C C . GLU A 1 246 ? 33.35798 90.21757 81.40234 1.000 55.80281 246 GLU A C 1
ATOM 1931 O O . GLU A 1 246 ? 33.65343 89.44259 80.48968 1.000 53.74931 246 GLU A O 1
ATOM 1937 N N . TYR A 1 247 ? 32.21873 90.12886 82.08531 1.000 55.30330 247 TYR A N 1
ATOM 1938 C CA . TYR A 1 247 ? 31.18548 89.14709 81.77158 1.000 47.95217 247 TYR A CA 1
ATOM 1939 C C . TYR A 1 247 ? 29.84134 89.77720 82.09810 1.000 55.96644 247 TYR A C 1
ATOM 1940 O O . TYR A 1 247 ? 29.61654 90.18836 83.24071 1.000 60.78758 247 TYR A O 1
ATOM 1949 N N . GLU A 1 248 ? 28.94793 89.84434 81.10822 1.000 59.55929 248 GLU A N 1
ATOM 1950 C CA . GLU A 1 248 ? 27.65182 90.48966 81.28495 1.000 66.97466 248 GLU A CA 1
ATOM 1951 C C . GLU A 1 248 ? 26.48426 89.53139 81.06131 1.000 62.69025 248 GLU A C 1
ATOM 1952 O O . GLU A 1 248 ? 25.36190 89.97848 80.80787 1.000 70.11790 248 GLU A O 1
ATOM 1958 N N . GLY A 1 249 ? 26.72677 88.22475 81.14524 1.000 60.11932 249 GLY A N 1
ATOM 1959 C CA . GLY A 1 249 ? 25.65131 87.26284 80.98419 1.000 62.72897 249 GLY A CA 1
ATOM 1960 C C . GLY A 1 249 ? 24.89639 87.00532 82.27584 1.000 56.99629 249 GLY A C 1
ATOM 1961 O O . GLY A 1 249 ? 25.41011 87.18799 83.37946 1.000 74.91802 249 GLY A O 1
ATOM 1962 N N . ASP A 1 250 ? 23.64383 86.57224 82.12896 1.000 57.76568 250 ASP A N 1
ATOM 1963 C CA . ASP A 1 250 ? 22.81774 86.25518 83.28852 1.000 69.78150 250 ASP A CA 1
ATOM 1964 C C . ASP A 1 250 ? 23.21353 84.93863 83.94262 1.000 72.66029 250 ASP A C 1
ATOM 1965 O O . ASP A 1 250 ? 22.62581 84.57017 84.96509 1.000 78.11499 250 ASP A O 1
ATOM 1970 N N . GLY A 1 251 ? 24.17453 84.22019 83.38350 1.000 60.45294 251 GLY A N 1
ATOM 1971 C CA . GLY A 1 251 ? 24.63249 82.96803 83.94762 1.000 67.76320 251 GLY A CA 1
ATOM 1972 C C . GLY A 1 251 ? 25.81472 83.15301 84.86975 1.000 70.06516 251 GLY A C 1
ATOM 1973 O O . GLY A 1 251 ? 26.01803 84.22074 85.45770 1.000 58.14783 251 GLY A O 1
ATOM 1974 N N . VAL A 1 252 ? 26.61454 82.09750 84.98685 1.000 56.50015 252 VAL A N 1
ATOM 1975 C CA . VAL A 1 252 ? 27.81906 82.09802 85.80570 1.000 59.53855 252 VAL A CA 1
ATOM 1976 C C . VAL A 1 252 ? 28.96858 81.61919 84.93701 1.000 58.15225 252 VAL A C 1
ATOM 1977 O O . VAL A 1 252 ? 28.92463 80.50334 84.40516 1.000 62.15595 252 VAL A O 1
ATOM 1981 N N . ARG A 1 253 ? 29.97740 82.46611 84.76704 1.000 53.69517 253 ARG A N 1
ATOM 1982 C CA . ARG A 1 253 ? 31.16681 82.10848 84.00978 1.000 55.92454 253 ARG A CA 1
ATOM 1983 C C . ARG A 1 253 ? 32.29928 81.74902 84.95932 1.000 47.21177 253 ARG A C 1
ATOM 1984 O O . ARG A 1 253 ? 32.63954 82.53155 85.85262 1.000 43.22124 253 ARG A O 1
ATOM 1992 N N . VAL A 1 254 ? 32.87194 80.56578 84.77074 1.000 50.20557 254 VAL A N 1
ATOM 1993 C CA . VAL A 1 254 ? 34.06977 80.15104 85.48674 1.000 56.51551 254 VAL A CA 1
ATOM 1994 C C . VAL A 1 254 ? 35.21050 80.07465 84.48629 1.000 55.87376 254 VAL A C 1
ATOM 1995 O O . VAL A 1 254 ? 35.03407 79.61865 83.34933 1.000 61.50783 254 VAL A O 1
ATOM 1999 N N . ARG A 1 255 ? 36.36357 80.59186 84.88877 1.000 59.42049 255 ARG A N 1
ATOM 2000 C CA . ARG A 1 255 ? 37.55435 80.57535 84.05597 1.000 48.98760 255 ARG A CA 1
ATOM 2001 C C . ARG A 1 255 ? 38.66316 79.93041 84.86383 1.000 45.18248 255 ARG A C 1
ATOM 2002 O O . ARG A 1 255 ? 39.02163 80.42710 85.93624 1.000 45.91817 255 ARG A O 1
ATOM 2010 N N . TYR A 1 256 ? 39.19191 78.82381 84.35798 1.000 45.29450 256 TYR A N 1
ATOM 2011 C CA . TYR A 1 256 ? 40.29372 78.12776 85.00487 1.000 38.08152 256 TYR A CA 1
ATOM 2012 C C . TYR A 1 256 ? 41.57711 78.69120 84.41062 1.000 44.77466 256 TYR A C 1
ATOM 2013 O O . TYR A 1 256 ? 41.86426 78.48863 83.22658 1.000 44.63824 256 TYR A O 1
ATOM 2022 N N . PHE A 1 257 ? 42.33890 79.41316 85.22775 1.000 45.07432 257 PHE A N 1
ATOM 2023 C CA . PHE A 1 257 ? 43.54123 80.09329 84.76924 1.000 53.24134 257 PHE A CA 1
ATOM 2024 C C . PHE A 1 257 ? 44.78815 79.23822 84.93222 1.000 38.87886 257 PHE A C 1
ATOM 2025 O O . PHE A 1 257 ? 45.89053 79.71061 84.64012 1.000 62.11045 257 PHE A O 1
ATOM 2033 N N . GLY A 1 258 ? 44.63774 77.99508 85.38030 1.000 41.14404 258 GLY A N 1
ATOM 2034 C CA . GLY A 1 258 ? 45.76377 77.10920 85.59491 1.000 42.12184 258 GLY A CA 1
ATOM 2035 C C . GLY A 1 258 ? 45.93827 76.71474 87.04675 1.000 49.74247 258 GLY A C 1
ATOM 2036 O O . GLY A 1 258 ? 45.68033 77.51967 87.94826 1.000 37.21867 258 GLY A O 1
ATOM 2037 N N . HIS A 1 259 ? 46.38408 75.47629 87.27767 1.000 40.41941 259 HIS A N 1
ATOM 2038 C CA . HIS A 1 259 ? 46.63233 74.96000 88.62018 1.000 42.91657 259 HIS A CA 1
ATOM 2039 C C . HIS A 1 259 ? 45.41120 75.16828 89.50953 1.000 36.87648 259 HIS A C 1
ATOM 2040 O O . HIS A 1 259 ? 44.36755 74.54430 89.29319 1.000 52.10776 259 HIS A O 1
ATOM 2047 N N . ALA A 1 260 ? 45.52640 76.03793 90.51149 1.000 34.65518 260 ALA A N 1
ATOM 2048 C CA . ALA A 1 260 ? 44.43264 76.30145 91.43584 1.000 43.63134 260 ALA A CA 1
ATOM 2049 C C . ALA A 1 260 ? 43.78653 77.66471 91.22333 1.000 51.81746 260 ALA A C 1
ATOM 2050 O O . ALA A 1 260 ? 42.93095 78.06254 92.02151 1.000 51.34465 260 ALA A O 1
ATOM 2052 N N . CYS A 1 261 ? 44.17562 78.39679 90.18183 1.000 39.70472 261 CYS A N 1
ATOM 2053 C CA . CYS A 1 261 ? 43.59184 79.70395 89.89864 1.000 39.45787 261 CYS A CA 1
ATOM 2054 C C . CYS A 1 261 ? 42.33244 79.52863 89.05862 1.000 52.58285 261 CYS A C 1
ATOM 2055 O O . CYS A 1 261 ? 42.40365 79.11477 87.89675 1.000 52.77430 261 CYS A O 1
ATOM 2058 N N . VAL A 1 262 ? 41.18134 79.84721 89.64490 1.000 48.60265 262 VAL A N 1
ATOM 2059 C CA . VAL A 1 262 ? 39.90065 79.78987 88.95030 1.000 52.73228 262 VAL A CA 1
ATOM 2060 C C . VAL A 1 262 ? 39.08840 81.01200 89.35717 1.000 51.90727 262 VAL A C 1
ATOM 2061 O O . VAL A 1 262 ? 38.95417 81.30901 90.54912 1.000 46.99365 262 VAL A O 1
ATOM 2065 N N . LEU A 1 263 ? 38.55494 81.72254 88.36889 1.000 47.41070 263 LEU A N 1
ATOM 2066 C CA . LEU A 1 263 ? 37.74416 82.91147 88.58860 1.000 47.57487 263 LEU A CA 1
ATOM 2067 C C . LEU A 1 263 ? 36.28406 82.57663 88.32172 1.000 55.24140 263 LEU A C 1
ATOM 2068 O O . LEU A 1 263 ? 35.96056 81.96674 87.29773 1.000 49.84839 263 LEU A O 1
ATOM 2073 N N . VAL A 1 264 ? 35.40838 82.96853 89.24219 1.000 49.77811 264 VAL A N 1
ATOM 2074 C CA . VAL A 1 264 ? 33.96841 82.81041 89.08110 1.000 53.89860 264 VAL A CA 1
ATOM 2075 C C . VAL A 1 264 ? 33.35971 84.19872 88.97185 1.000 48.34508 264 VAL A C 1
ATOM 2076 O O . VAL A 1 264 ? 33.68572 85.09263 89.76243 1.000 50.27699 264 VAL A O 1
ATOM 2080 N N . GLN A 1 265 ? 32.46876 84.37451 87.99974 1.000 41.48073 265 GLN A N 1
ATOM 2081 C CA . GLN A 1 265 ? 31.99112 85.69754 87.62047 1.000 44.09283 265 GLN A CA 1
ATOM 2082 C C . GLN A 1 265 ? 30.52289 85.63347 87.23843 1.000 61.74991 265 GLN A C 1
ATOM 2083 O O . GLN A 1 265 ? 30.14375 84.86178 86.35216 1.000 55.28265 265 GLN A O 1
ATOM 2089 N N . THR A 1 266 ? 29.70425 86.43428 87.90888 1.000 59.60400 266 THR A N 1
ATOM 2090 C CA . THR A 1 266 ? 28.42276 86.85332 87.37213 1.000 51.82145 266 THR A CA 1
ATOM 2091 C C . THR A 1 266 ? 28.57734 88.27035 86.83145 1.000 55.15604 266 THR A C 1
ATOM 2092 O O . THR A 1 266 ? 29.65883 88.86261 86.87195 1.000 65.64526 266 THR A O 1
ATOM 2096 N N . ALA A 1 267 ? 27.48332 88.82637 86.31933 1.000 61.06876 267 ALA A N 1
ATOM 2097 C CA . ALA A 1 267 ? 27.54792 90.21087 85.87213 1.000 59.18969 267 ALA A CA 1
ATOM 2098 C C . ALA A 1 267 ? 27.62113 91.19573 87.02885 1.000 58.70495 267 ALA A C 1
ATOM 2099 O O . ALA A 1 267 ? 27.71986 92.40307 86.78488 1.000 62.65487 267 ALA A O 1
ATOM 2101 N N . GLU A 1 268 ? 27.59502 90.71375 88.27216 1.000 53.97469 268 GLU A N 1
ATOM 2102 C CA . GLU A 1 268 ? 27.52649 91.58000 89.43754 1.000 54.68948 268 GLU A CA 1
ATOM 2103 C C . GLU A 1 268 ? 28.57889 91.29342 90.49759 1.000 50.64607 268 GLU A C 1
ATOM 2104 O O . GLU A 1 268 ? 28.69265 92.08074 91.44445 1.000 63.12173 268 GLU A O 1
ATOM 2110 N N . VAL A 1 269 ? 29.35469 90.21626 90.37476 1.000 55.94723 269 VAL A N 1
ATOM 2111 C CA . VAL A 1 269 ? 30.35908 89.87929 91.37614 1.000 51.71055 269 VAL A CA 1
ATOM 2112 C C . VAL A 1 269 ? 31.44837 89.04019 90.72438 1.000 57.50687 269 VAL A C 1
ATOM 2113 O O . VAL A 1 269 ? 31.21663 88.34095 89.73408 1.000 55.65601 269 VAL A O 1
ATOM 2117 N N . SER A 1 270 ? 32.65293 89.13319 91.28345 1.000 61.43261 270 SER A N 1
ATOM 2118 C CA . SER A 1 270 ? 33.80126 88.37016 90.82014 1.000 47.53335 270 SER A CA 1
ATOM 2119 C C . SER A 1 270 ? 34.48837 87.75846 92.02830 1.000 52.03149 270 SER A C 1
ATOM 2120 O O . SER A 1 270 ? 34.74969 88.45394 93.01521 1.000 53.48942 270 SER A O 1
ATOM 2123 N N . VAL A 1 271 ? 34.78158 86.46390 91.94737 1.000 56.17162 271 VAL A N 1
ATOM 2124 C CA . VAL A 1 271 ? 35.46438 85.73853 93.01156 1.000 49.07476 271 VAL A CA 1
ATOM 2125 C C . VAL A 1 271 ? 36.67233 85.04777 92.39576 1.000 54.26522 271 VAL A C 1
ATOM 2126 O O . VAL A 1 271 ? 36.53074 84.27997 91.43586 1.000 55.83763 271 VAL A O 1
ATOM 2130 N N . LEU A 1 272 ? 37.85538 85.33432 92.93148 1.000 57.30551 272 LEU A N 1
ATOM 2131 C CA . LEU A 1 272 ? 39.11043 84.77491 92.44544 1.000 41.93358 272 LEU A CA 1
ATOM 2132 C C . LEU A 1 272 ? 39.66925 83.83695 93.50523 1.000 40.10490 272 LEU A C 1
ATOM 2133 O O . LEU A 1 272 ? 39.84939 84.23927 94.65935 1.000 44.84770 272 LEU A O 1
ATOM 2138 N N . VAL A 1 273 ? 39.92738 82.59076 93.12049 1.000 51.19746 273 VAL A N 1
ATOM 2139 C CA . VAL A 1 273 ? 40.45260 81.57744 94.02854 1.000 49.20410 273 VAL A CA 1
ATOM 2140 C C . VAL A 1 273 ? 41.91940 81.34616 93.69287 1.000 50.93823 273 VAL A C 1
ATOM 2141 O O . VAL A 1 273 ? 42.25424 80.99457 92.55446 1.000 41.49630 273 VAL A O 1
ATOM 2145 N N . ASP A 1 274 ? 42.79051 81.55027 94.68621 1.000 46.85102 274 ASP A N 1
ATOM 2146 C CA . ASP A 1 274 ? 44.22115 81.26466 94.61906 1.000 43.10901 274 ASP A CA 1
ATOM 2147 C C . ASP A 1 274 ? 44.85269 81.83788 93.35536 1.000 46.90991 274 ASP A C 1
ATOM 2148 O O . ASP A 1 274 ? 45.25295 81.08082 92.46171 1.000 53.24140 274 ASP A O 1
ATOM 2153 N N . PRO A 1 275 ? 44.96620 83.15898 93.24632 1.000 42.19026 275 PRO A N 1
ATOM 2154 C CA . PRO A 1 275 ? 45.47239 83.75833 92.00355 1.000 49.79657 275 PRO A CA 1
ATOM 2155 C C . PRO A 1 275 ? 46.94023 83.46876 91.72794 1.000 52.14958 275 PRO A C 1
ATOM 2156 O O . PRO A 1 275 ? 47.82966 83.98051 92.41556 1.000 58.79918 275 PRO A O 1
ATOM 2160 N N . PHE A 1 276 ? 47.19574 82.63914 90.71830 1.000 51.06120 276 PHE A N 1
ATOM 2161 C CA . PHE A 1 276 ? 48.53269 82.42788 90.16978 1.000 48.09674 276 PHE A CA 1
ATOM 2162 C C . PHE A 1 276 ? 48.39886 82.55113 88.65974 1.000 47.44536 276 PHE A C 1
ATOM 2163 O O . PHE A 1 276 ? 47.82284 81.67286 88.00989 1.000 52.50221 276 PHE A O 1
ATOM 2171 N N . LEU A 1 277 ? 48.92183 83.63636 88.10433 1.000 46.11910 277 LEU A N 1
ATOM 2172 C CA . LEU A 1 277 ? 48.65079 84.00149 86.72590 1.000 49.68348 277 LEU A CA 1
ATOM 2173 C C . LEU A 1 277 ? 49.92607 83.97527 85.89689 1.000 53.08408 277 LEU A C 1
ATOM 2174 O O . LEU A 1 277 ? 51.04468 83.94071 86.41645 1.000 50.09849 277 LEU A O 1
ATOM 2179 N N . THR A 1 278 ? 49.72988 83.99734 84.58459 1.000 53.69616 278 THR A N 1
ATOM 2180 C CA . THR A 1 278 ? 50.80704 84.08752 83.61597 1.000 50.83125 278 THR A CA 1
ATOM 2181 C C . THR A 1 278 ? 50.71727 85.42473 82.89501 1.000 55.44708 278 THR A C 1
ATOM 2182 O O . THR A 1 278 ? 49.63187 85.98748 82.72736 1.000 57.19788 278 THR A O 1
ATOM 2186 N N . TRP A 1 279 ? 51.87320 85.95031 82.50431 1.000 45.59266 279 TRP A N 1
ATOM 2187 C CA . TRP A 1 279 ? 51.93032 87.15084 81.68787 1.000 45.94474 279 TRP A CA 1
ATOM 2188 C C . TRP A 1 279 ? 52.37210 86.86534 80.25961 1.000 51.81332 279 TRP A C 1
ATOM 2189 O O . TRP A 1 279 ? 52.41613 87.78810 79.44147 1.000 63.52498 279 TRP A O 1
ATOM 2200 N N . ASP A 1 280 ? 52.66921 85.61053 79.93442 1.000 48.79888 280 ASP A N 1
ATOM 2201 C CA . ASP A 1 280 ? 53.00732 85.21062 78.57658 1.000 47.44559 280 ASP A CA 1
ATOM 2202 C C . ASP A 1 280 ? 51.74405 84.72552 77.87919 1.000 51.62821 280 ASP A C 1
ATOM 2203 O O . ASP A 1 280 ? 51.07003 83.81637 78.37240 1.000 53.46700 280 ASP A O 1
ATOM 2208 N N . HIS A 1 281 ? 51.41628 85.32892 76.74628 1.000 59.71231 281 HIS A N 1
ATOM 2209 C CA . HIS A 1 281 ? 50.33163 84.81381 75.92897 1.000 69.74877 281 HIS A CA 1
ATOM 2210 C C . HIS A 1 281 ? 50.88587 83.73716 75.03448 1.000 64.56226 281 HIS A C 1
ATOM 2211 O O . HIS A 1 281 ? 51.97781 83.89468 74.49386 1.000 67.86934 281 HIS A O 1
ATOM 2218 N N . GLN A 1 282 ? 50.19777 82.65497 74.86602 1.000 67.92537 282 GLN A N 1
ATOM 2219 C CA . GLN A 1 282 ? 50.65832 81.67091 73.88488 1.000 82.42580 282 GLN A CA 1
ATOM 2220 C C . GLN A 1 282 ? 49.46999 80.83864 73.39256 1.000 83.78188 282 GLN A C 1
ATOM 2221 O O . GLN A 1 282 ? 48.80023 80.13548 74.15306 1.000 79.74134 282 GLN A O 1
ATOM 2227 N N . PRO A 1 283 ? 49.04441 81.13817 72.15181 1.000 88.53910 283 PRO A N 1
ATOM 2228 C CA . PRO A 1 283 ? 47.71973 80.74687 71.60281 1.000 79.11392 283 PRO A CA 1
ATOM 2229 C C . PRO A 1 283 ? 47.55958 79.26800 71.37473 1.000 71.44967 283 PRO A C 1
ATOM 2230 O O . PRO A 1 283 ? 46.43024 78.76041 71.38810 1.000 78.79624 283 PRO A O 1
ATOM 2234 N N . GLU A 1 284 ? 48.66207 78.57265 71.12328 1.000 84.95132 284 GLU A N 1
ATOM 2235 C CA . GLU A 1 284 ? 48.59623 77.13053 70.96422 1.000 86.16427 284 GLU A CA 1
ATOM 2236 C C . GLU A 1 284 ? 48.03610 76.47834 72.21939 1.000 71.80436 284 GLU A C 1
ATOM 2237 O O . GLU A 1 284 ? 47.22771 75.54900 72.13233 1.000 63.50866 284 GLU A O 1
ATOM 2243 N N . GLN A 1 285 ? 48.45426 76.94882 73.39865 1.000 73.48480 285 GLN A N 1
ATOM 2244 C CA . GLN A 1 285 ? 47.88822 76.45016 74.64581 1.000 60.29238 285 GLN A CA 1
ATOM 2245 C C . GLN A 1 285 ? 46.58478 77.13844 75.03487 1.000 67.46932 285 GLN A C 1
ATOM 2246 O O . GLN A 1 285 ? 45.94599 76.70881 76.00330 1.000 61.24288 285 GLN A O 1
ATOM 2252 N N . GLY A 1 286 ? 46.17749 78.18498 74.31862 1.000 70.84137 286 GLY A N 1
ATOM 2253 C CA . GLY A 1 286 ? 44.95987 78.90171 74.64887 1.000 60.16569 286 GLY A CA 1
ATOM 2254 C C . GLY A 1 286 ? 44.97720 79.48307 76.04814 1.000 58.05643 286 GLY A C 1
ATOM 2255 O O . GLY A 1 286 ? 44.02333 79.31005 76.81255 1.000 67.71345 286 GLY A O 1
ATOM 2256 N N . ARG A 1 287 ? 46.06030 80.17461 76.39162 1.000 57.78419 287 ARG A N 1
ATOM 2257 C CA . ARG A 1 287 ? 46.25757 80.64937 77.75338 1.000 54.87921 287 ARG A CA 1
ATOM 2258 C C . ARG A 1 287 ? 45.30138 81.78451 78.10189 1.000 59.55855 287 ARG A C 1
ATOM 2259 O O . ARG A 1 287 ? 44.94525 82.61529 77.26198 1.000 57.93667 287 ARG A O 1
ATOM 2267 N N . LEU A 1 288 ? 44.86954 81.79408 79.35863 1.000 60.71258 288 LEU A N 1
ATOM 2268 C CA . LEU A 1 288 ? 44.28626 82.97064 79.98783 1.000 58.07139 288 LEU A CA 1
ATOM 2269 C C . LEU A 1 288 ? 45.35307 83.61176 80.86632 1.000 61.18773 288 LEU A C 1
ATOM 2270 O O . LEU A 1 288 ? 45.94929 82.93846 81.71437 1.000 49.41817 288 LEU A O 1
ATOM 2275 N N . THR A 1 289 ? 45.61690 84.89388 80.64109 1.000 60.17715 289 THR A N 1
ATOM 2276 C CA . THR A 1 289 ? 46.72296 85.58751 81.28443 1.000 39.13595 289 THR A CA 1
ATOM 2277 C C . THR A 1 289 ? 46.20674 86.55217 82.34674 1.000 43.95455 289 THR A C 1
ATOM 2278 O O . THR A 1 289 ? 45.00077 86.68411 82.57492 1.000 56.55021 289 THR A O 1
ATOM 2282 N N . PHE A 1 290 ? 47.15844 87.21756 83.00887 1.000 37.13801 290 PHE A N 1
ATOM 2283 C CA . PHE A 1 290 ? 46.83243 88.22813 84.01064 1.000 53.45898 290 PHE A CA 1
ATOM 2284 C C . PHE A 1 290 ? 45.87873 89.27489 83.45033 1.000 54.04310 290 PHE A C 1
ATOM 2285 O O . PHE A 1 290 ? 44.96626 89.73740 84.14633 1.000 41.94355 290 PHE A O 1
ATOM 2293 N N . TYR A 1 291 ? 46.07920 89.66171 82.18941 1.000 50.83823 291 TYR A N 1
ATOM 2294 C CA . TYR A 1 291 ? 45.26135 90.69891 81.57888 1.000 52.76986 291 TYR A CA 1
ATOM 2295 C C . TYR A 1 291 ? 43.82860 90.25005 81.33660 1.000 60.61347 291 TYR A C 1
ATOM 2296 O O . TYR A 1 291 ? 42.93705 91.09465 81.22521 1.000 56.72922 291 TYR A O 1
ATOM 2305 N N . ASP A 1 292 ? 43.57554 88.95178 81.28445 1.000 67.49573 292 AS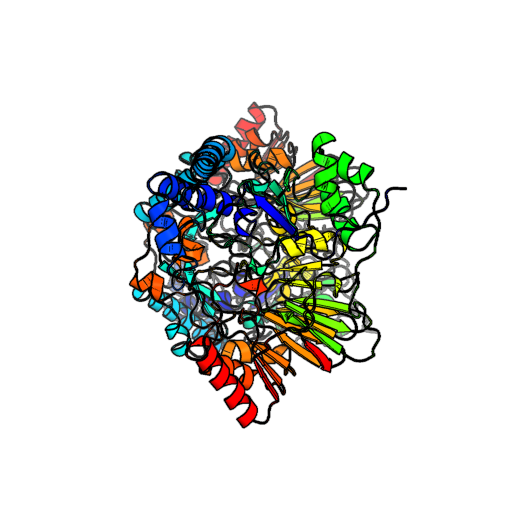P A N 1
ATOM 2306 C CA . ASP A 1 292 ? 42.23519 88.46683 80.99633 1.000 56.77072 292 ASP A CA 1
ATOM 2307 C C . ASP A 1 292 ? 41.33686 88.46406 82.23000 1.000 53.47975 292 ASP A C 1
ATOM 2308 O O . ASP A 1 292 ? 40.20888 87.96370 82.16083 1.000 61.52551 292 ASP A O 1
ATOM 2313 N N . LEU A 1 293 ? 41.82397 89.00463 83.35667 1.000 45.72561 293 LEU A N 1
ATOM 2314 C CA . LEU A 1 293 ? 41.05642 89.17615 84.57991 1.000 50.28244 293 LEU A CA 1
ATOM 2315 C C . LEU A 1 293 ? 40.22657 90.45888 84.52670 1.000 54.86957 293 LEU A C 1
ATOM 2316 O O . LEU A 1 293 ? 40.61173 91.42736 83.86537 1.000 53.11166 293 LEU A O 1
ATOM 2321 N N . PRO A 1 294 ? 39.09349 90.49621 85.22755 1.000 58.24042 294 PRO A N 1
ATOM 2322 C CA . PRO A 1 294 ? 38.27390 91.71190 85.23754 1.000 58.67613 294 PRO A CA 1
ATOM 2323 C C . PRO A 1 294 ? 38.99693 92.86336 85.91765 1.000 54.45158 294 PRO A C 1
ATOM 2324 O O . PRO A 1 294 ? 39.93629 92.67582 86.69379 1.000 55.67841 294 PRO A O 1
ATOM 2328 N N . ASP A 1 295 ? 38.53600 94.07763 85.61203 1.000 46.69639 295 ASP A N 1
ATOM 2329 C CA . ASP A 1 295 ? 39.16090 95.26562 86.18392 1.000 49.93776 295 ASP A CA 1
ATOM 2330 C C . ASP A 1 295 ? 39.01422 95.29584 87.69998 1.000 54.24270 295 ASP A C 1
ATOM 2331 O O . ASP A 1 295 ? 39.91678 95.75294 88.41105 1.000 47.45668 295 ASP A O 1
ATOM 2336 N N . HIS A 1 296 ? 37.89147 94.80619 88.21531 1.000 48.19876 296 HIS A N 1
ATOM 2337 C CA . HIS A 1 296 ? 37.66620 94.71826 89.64960 1.000 49.79042 296 HIS A CA 1
ATOM 2338 C C . HIS A 1 296 ? 37.34351 93.27805 90.01501 1.000 66.12400 296 HIS A C 1
ATOM 2339 O O . HIS A 1 296 ? 36.46144 92.65939 89.40963 1.000 58.94718 296 HIS A O 1
ATOM 2346 N N . ILE A 1 297 ? 38.05758 92.75185 91.00206 1.000 67.09395 297 ILE A N 1
ATOM 2347 C CA . ILE A 1 297 ? 37.80175 91.42660 91.54637 1.000 54.32792 297 ILE A CA 1
ATOM 2348 C C . ILE A 1 297 ? 37.25998 91.63862 92.94971 1.000 50.58850 297 ILE A C 1
ATOM 2349 O O . ILE A 1 297 ? 38.00819 92.00202 93.86573 1.000 53.19334 297 ILE A O 1
ATOM 2354 N N . ASP A 1 298 ? 35.95647 91.41319 93.11547 1.000 56.48149 298 ASP A N 1
ATOM 2355 C CA . ASP A 1 298 ? 35.30128 91.70155 94.38682 1.000 62.47948 298 ASP A CA 1
ATOM 2356 C C . ASP A 1 298 ? 35.93749 90.92381 95.53277 1.000 53.29999 298 ASP A C 1
ATOM 2357 O O . ASP A 1 298 ? 36.25509 91.49313 96.58262 1.000 57.65244 298 ASP A O 1
ATOM 2362 N N . TYR A 1 299 ? 36.14942 89.62478 95.34654 1.000 55.73034 299 TYR A N 1
ATOM 2363 C CA . TYR A 1 299 ? 36.65159 88.77344 96.41387 1.000 47.09795 299 TYR A CA 1
ATOM 2364 C C . TYR A 1 299 ? 37.76384 87.88284 95.88988 1.000 54.05952 299 TYR A C 1
ATOM 2365 O O . TYR A 1 299 ? 37.59951 87.20911 94.86838 1.000 41.77868 299 TYR A O 1
ATOM 2374 N N . VAL A 1 300 ? 38.89969 87.90525 96.57948 1.000 48.43987 300 VAL A N 1
ATOM 2375 C CA . VAL A 1 300 ? 39.98697 86.96249 96.36081 1.000 45.58627 300 VAL A CA 1
ATOM 2376 C C . VAL A 1 300 ? 40.00624 86.00449 97.54083 1.000 41.96109 300 VAL A C 1
ATOM 2377 O O . VAL A 1 300 ? 40.06677 86.43582 98.69889 1.000 39.64353 300 VAL A O 1
ATOM 2381 N N . PHE A 1 301 ? 39.93459 84.71111 97.24812 1.000 46.88067 301 PHE A N 1
ATOM 2382 C CA . PHE A 1 301 ? 39.89671 83.66555 98.26062 1.000 39.13337 301 PHE A CA 1
ATOM 2383 C C . PHE A 1 301 ? 41.23544 82.94244 98.25849 1.000 51.02669 301 PHE A C 1
ATOM 2384 O O . PHE A 1 301 ? 41.66627 82.42929 97.22043 1.000 51.56956 301 PHE A O 1
ATOM 2392 N N . LEU A 1 302 ? 41.89823 82.92254 99.41073 1.000 56.56891 302 LEU A N 1
ATOM 2393 C CA . LEU A 1 302 ? 43.18376 82.25363 99.57592 1.000 42.26092 302 LEU A CA 1
ATOM 2394 C C . LEU A 1 302 ? 42.94595 80.98638 100.38823 1.000 46.59162 302 LEU A C 1
ATOM 2395 O O . LEU A 1 302 ? 42.65369 81.05801 101.58700 1.000 44.51255 302 LEU A O 1
ATOM 2400 N N . THR A 1 303 ? 43.07032 79.82811 99.73333 1.000 35.70241 303 THR A N 1
ATOM 2401 C CA . THR A 1 303 ? 42.76716 78.56250 100.39709 1.000 45.92482 303 THR A CA 1
ATOM 2402 C C . THR A 1 303 ? 43.73364 78.28900 101.54404 1.000 52.48081 303 THR A C 1
ATOM 2403 O O . THR A 1 303 ? 43.30791 78.01845 102.67312 1.000 57.10525 303 THR A O 1
ATOM 2407 N N . HIS A 1 304 ? 45.03575 78.34039 101.27677 1.000 50.42423 304 HIS A N 1
ATOM 2408 C CA . HIS A 1 304 ? 46.02936 78.13039 102.32058 1.000 45.76000 304 HIS A CA 1
ATOM 2409 C C . HIS A 1 304 ? 47.29308 78.89293 101.94815 1.000 51.02418 304 HIS A C 1
ATOM 2410 O O . HIS A 1 304 ? 47.33674 79.60988 100.94471 1.000 53.28507 304 HIS A O 1
ATOM 2417 N N . ASN A 1 305 ? 48.33216 78.72466 102.76358 1.000 55.75066 305 ASN A N 1
ATOM 2418 C CA . ASN A 1 305 ? 49.51456 79.57170 102.66259 1.000 63.51420 305 ASN A CA 1
ATOM 2419 C C . ASN A 1 305 ? 50.67956 78.82899 102.02276 1.000 57.94533 305 ASN A C 1
ATOM 2420 O O . ASN A 1 305 ? 51.75484 78.71068 102.61857 1.000 53.25489 305 ASN A O 1
ATOM 2425 N N . HIS A 1 306 ? 50.47730 78.32279 100.81230 1.000 57.36303 306 HIS A N 1
ATOM 2426 C CA . HIS A 1 306 ? 51.54370 77.70431 100.04367 1.000 47.22397 306 HIS A CA 1
ATOM 2427 C C . HIS A 1 306 ? 51.83574 78.53576 98.80355 1.000 47.23625 306 HIS A C 1
ATOM 2428 O O . HIS A 1 306 ? 50.96980 79.25485 98.29683 1.000 49.51137 306 HIS A O 1
ATOM 2435 N N . GLN A 1 307 ? 53.07388 78.42210 98.32081 1.000 48.56095 307 GLN A N 1
ATOM 2436 C CA . GLN A 1 307 ? 53.54606 79.30170 97.25878 1.000 45.89437 307 GLN A CA 1
ATOM 2437 C C . GLN A 1 307 ? 52.73138 79.14729 95.97872 1.000 51.64301 307 GLN A C 1
ATOM 2438 O O . GLN A 1 307 ? 52.61026 80.10537 95.20691 1.000 56.29249 307 GLN A O 1
ATOM 2444 N N . ASP A 1 308 ? 52.15651 77.96934 95.73635 1.000 40.23951 308 ASP A N 1
ATOM 2445 C CA . ASP A 1 308 ? 51.39342 77.74179 94.51565 1.000 52.74737 308 ASP A CA 1
ATOM 2446 C C . ASP A 1 308 ? 49.93763 78.18271 94.62908 1.000 54.65979 308 ASP A C 1
ATOM 2447 O O . ASP A 1 308 ? 49.18198 78.03129 93.66345 1.000 63.43402 308 ASP A O 1
ATOM 2452 N N . HIS A 1 309 ? 49.52535 78.71657 95.77947 1.000 54.89092 309 HIS A N 1
ATOM 2453 C CA . HIS A 1 309 ? 48.20258 79.30669 95.93232 1.000 43.30836 309 HIS A CA 1
ATOM 2454 C C . HIS A 1 309 ? 48.24157 80.73904 96.44229 1.000 43.29962 309 HIS A C 1
ATOM 2455 O O . HIS A 1 309 ? 47.19832 81.40047 96.44689 1.000 57.22132 309 HIS A O 1
ATOM 2462 N N . PHE A 1 310 ? 49.40622 81.23803 96.85638 1.000 52.71333 310 PHE A N 1
ATOM 2463 C CA . PHE A 1 310 ? 49.58418 82.57338 97.42964 1.000 44.79513 310 PHE A CA 1
ATOM 2464 C C . PHE A 1 310 ? 50.75463 83.20586 96.68037 1.000 59.11267 310 PHE A C 1
ATOM 2465 O O . PHE A 1 310 ? 51.90706 83.10441 97.11060 1.000 59.59238 310 PHE A O 1
ATOM 2473 N N . SER A 1 311 ? 50.45885 83.84665 95.55184 1.000 60.75215 311 SER A N 1
ATOM 2474 C CA . SER A 1 311 ? 51.48222 84.43152 94.68862 1.000 64.20566 311 SER A CA 1
ATOM 2475 C C . SER A 1 311 ? 51.57490 85.91859 95.00624 1.000 60.74874 311 SER A C 1
ATOM 2476 O O . SER A 1 311 ? 50.72599 86.70782 94.58723 1.000 65.09053 311 SER A O 1
ATOM 2479 N N . CYS A 1 312 ? 52.62579 86.30483 95.73233 1.000 64.88669 312 CYS A N 1
ATOM 2480 C CA . CYS A 1 312 ? 52.84972 87.72243 95.99029 1.000 54.98965 312 CYS A CA 1
ATOM 2481 C C . CYS A 1 312 ? 53.03211 88.50119 94.69496 1.000 54.82249 312 CYS A C 1
ATOM 2482 O O . CYS A 1 312 ? 52.68439 89.68532 94.62917 1.000 47.00373 312 CYS A O 1
ATOM 2485 N N . GLU A 1 313 ? 53.55927 87.85123 93.65466 1.000 59.99140 313 GLU A N 1
ATOM 2486 C CA . GLU A 1 313 ? 53.69562 88.50438 92.35673 1.000 48.09226 313 GLU A CA 1
ATOM 2487 C C . GLU A 1 313 ? 52.33479 88.89156 91.78975 1.000 53.23822 313 GLU A C 1
ATOM 2488 O O . GLU A 1 313 ? 52.14574 90.01428 91.30768 1.000 60.42591 313 GLU A O 1
ATOM 2494 N N . ALA A 1 314 ? 51.37104 87.96870 91.83567 1.000 48.74062 314 ALA A N 1
ATOM 2495 C CA . ALA A 1 314 ? 50.04966 88.25820 91.28734 1.000 58.06202 314 ALA A CA 1
ATOM 2496 C C . ALA A 1 314 ? 49.27109 89.21932 92.17802 1.000 45.85691 314 ALA A C 1
ATOM 2497 O O . ALA A 1 314 ? 48.57067 90.10624 91.67664 1.000 47.27363 314 ALA A O 1
ATOM 2499 N N . LEU A 1 315 ? 49.39079 89.07288 93.50062 1.000 45.37463 315 LEU A N 1
ATOM 2500 C CA . LEU A 1 315 ? 48.59605 89.90044 94.40265 1.000 51.67422 315 LEU A CA 1
ATOM 2501 C C . LEU A 1 315 ? 49.07405 91.34582 94.41486 1.000 51.32489 315 LEU A C 1
ATOM 2502 O O . LEU A 1 315 ? 48.25704 92.26431 94.54911 1.000 49.19097 315 LEU A O 1
ATOM 2507 N N . LEU A 1 316 ? 50.38046 91.57012 94.25719 1.000 59.70745 316 LEU A N 1
ATOM 2508 C CA . LEU A 1 316 ? 50.91430 92.92466 94.36124 1.000 55.42097 316 LEU A CA 1
ATOM 2509 C C . LEU A 1 316 ? 50.43782 93.79822 93.20800 1.000 54.52139 316 LEU A C 1
ATOM 2510 O O . LEU A 1 316 ? 50.12734 94.97881 93.40356 1.000 69.86710 316 LEU A O 1
ATOM 2515 N N . GLN A 1 317 ? 50.38027 93.24034 91.99921 1.000 46.54907 317 GLN A N 1
ATOM 2516 C CA . GLN A 1 317 ? 49.89346 93.97833 90.84170 1.000 44.56675 317 GLN A CA 1
ATOM 2517 C C . GLN A 1 317 ? 48.37281 94.06110 90.78717 1.000 62.80432 317 GLN A C 1
ATOM 2518 O O . GLN A 1 317 ? 47.83677 94.85423 90.00466 1.000 84.11130 317 GLN A O 1
ATOM 2524 N N . LEU A 1 318 ? 47.67366 93.25919 91.58621 1.000 56.30447 318 LEU A N 1
ATOM 2525 C CA . LEU A 1 318 ? 46.22141 93.27725 91.68826 1.000 46.80420 318 LEU A CA 1
ATOM 2526 C C . LEU A 1 318 ? 45.72438 94.07079 92.89105 1.000 45.97598 318 LEU A C 1
ATOM 2527 O O . LEU A 1 318 ? 44.53220 94.00822 93.20699 1.000 55.04574 318 LEU A O 1
ATOM 2532 N N . ARG A 1 319 ? 46.60334 94.83059 93.55072 1.000 49.76753 319 ARG A N 1
ATOM 2533 C CA . ARG A 1 319 ? 46.27059 95.43386 94.84044 1.000 71.24521 319 ARG A CA 1
ATOM 2534 C C . ARG A 1 319 ? 45.05131 96.34454 94.74759 1.000 73.81264 319 ARG A C 1
ATOM 2535 O O . ARG A 1 319 ? 44.01715 96.08313 95.37327 1.000 65.70411 319 ARG A O 1
ATOM 2543 N N . GLY A 1 320 ? 45.15336 97.42668 93.98137 1.000 49.28572 320 GLY A N 1
ATOM 2544 C CA . GLY A 1 320 ? 44.04600 98.36160 93.91302 1.000 60.97231 320 GLY A CA 1
ATOM 2545 C C . GLY A 1 320 ? 42.79398 97.82980 93.25109 1.000 49.37827 320 GLY A C 1
ATOM 2546 O O . GLY A 1 320 ? 41.77257 98.52313 93.24244 1.000 55.00831 320 GLY A O 1
ATOM 2547 N N . ARG A 1 321 ? 42.83286 96.60766 92.72745 1.000 53.06631 321 ARG A N 1
ATOM 2548 C CA . ARG A 1 321 ? 41.71827 96.02714 91.99464 1.000 50.28851 321 ARG A CA 1
ATOM 2549 C C . ARG A 1 321 ? 40.94260 94.98322 92.78604 1.000 53.54627 321 ARG A C 1
ATOM 2550 O O . ARG A 1 321 ? 39.97848 94.42310 92.25564 1.000 54.43599 321 ARG A O 1
ATOM 2558 N N . ILE A 1 322 ? 41.30918 94.72193 94.03729 1.000 61.18111 322 ILE A N 1
ATOM 2559 C CA . ILE A 1 322 ? 40.71431 93.63908 94.81252 1.000 49.36819 322 ILE A CA 1
ATOM 2560 C C . ILE A 1 322 ? 39.85580 94.25867 95.90335 1.000 44.34063 322 ILE A C 1
ATOM 2561 O O . ILE A 1 322 ? 40.34447 95.05729 96.71204 1.000 37.06374 322 ILE A O 1
ATOM 2566 N N . GLY A 1 323 ? 38.57474 93.88696 95.92310 1.000 49.08003 323 GLY A N 1
ATOM 2567 C CA . GLY A 1 323 ? 37.67752 94.41106 96.93944 1.000 40.75455 323 GLY A CA 1
ATOM 2568 C C . GLY A 1 323 ? 38.00224 93.88574 98.32454 1.000 52.92470 323 GLY A C 1
ATOM 2569 O O . GLY A 1 323 ? 38.14988 94.65664 99.27646 1.000 38.36521 323 GLY A O 1
ATOM 2570 N N . HIS A 1 324 ? 38.11566 92.56519 98.45543 1.000 49.02077 324 HIS A N 1
ATOM 2571 C CA . HIS A 1 324 ? 38.43010 91.94354 99.73220 1.000 46.53642 324 HIS A CA 1
ATOM 2572 C C . HIS A 1 324 ? 39.19942 90.65382 99.49705 1.000 56.20867 324 HIS A C 1
ATOM 2573 O O . HIS A 1 324 ? 38.86994 89.88134 98.59270 1.000 57.81660 324 HIS A O 1
ATOM 2580 N N . ILE A 1 325 ? 40.22602 90.43232 100.31348 1.000 47.93391 325 ILE A N 1
ATOM 2581 C CA . ILE A 1 325 ? 40.96351 89.17530 100.33213 1.000 55.50899 325 ILE A CA 1
ATOM 2582 C C . ILE A 1 325 ? 40.44614 88.34107 101.49233 1.000 37.72923 325 ILE A C 1
ATOM 2583 O O . ILE A 1 325 ? 40.40182 88.81359 102.63526 1.000 47.21137 325 ILE A O 1
ATOM 2588 N N . LEU A 1 326 ? 40.06004 87.10372 101.20801 1.000 36.94537 326 LEU A N 1
ATOM 2589 C CA . LEU A 1 326 ? 39.49729 86.21612 102.21568 1.000 43.56414 326 LEU A CA 1
ATOM 2590 C C . LEU A 1 326 ? 40.56037 85.20373 102.61791 1.000 46.64804 326 LEU A C 1
ATOM 2591 O O . LEU A 1 326 ? 41.03880 84.43418 101.77822 1.000 50.99570 326 LEU A O 1
ATOM 2596 N N . VAL A 1 327 ? 40.93088 85.21185 103.89398 1.000 46.56263 327 VAL A N 1
ATOM 2597 C CA . VAL A 1 327 ? 42.01729 84.36500 104.38140 1.000 57.96931 327 VAL A CA 1
ATOM 2598 C C . VAL A 1 327 ? 41.51962 83.57750 105.58462 1.000 53.41298 327 VAL A C 1
ATOM 2599 O O . VAL A 1 327 ? 40.54438 83.96745 106.24696 1.000 56.04393 327 VAL A O 1
ATOM 2603 N N . PRO A 1 328 ? 42.16140 82.45197 105.88434 1.000 51.54630 328 PRO A N 1
ATOM 2604 C CA . PRO A 1 328 ? 41.82075 81.69166 107.08744 1.000 54.22375 328 PRO A CA 1
ATOM 2605 C C . PRO A 1 328 ? 42.60086 82.15460 108.31128 1.000 36.23231 328 PRO A C 1
ATOM 2606 O O . PRO A 1 328 ? 43.59783 82.87401 108.22173 1.000 38.16529 328 PRO A O 1
ATOM 2610 N N . ARG A 1 329 ? 42.12105 81.71211 109.46966 1.000 42.61552 329 ARG A N 1
ATOM 2611 C CA . ARG A 1 329 ? 42.74483 82.04236 110.74095 1.000 47.90034 329 ARG A CA 1
ATOM 2612 C C . ARG A 1 329 ? 43.99684 81.19890 110.95677 1.000 50.20257 329 ARG A C 1
ATOM 2613 O O . ARG A 1 329 ? 44.08197 80.05020 110.51445 1.000 53.26499 329 ARG A O 1
ATOM 2621 N N . ASN A 1 330 ? 44.97213 81.77637 111.65380 1.000 49.46806 330 ASN A N 1
ATOM 2622 C CA . ASN A 1 330 ? 46.25641 81.12966 111.87545 1.000 56.96416 330 ASN A CA 1
ATOM 2623 C C . ASN A 1 330 ? 46.40211 80.66256 113.31883 1.000 55.46286 330 ASN A C 1
ATOM 2624 O O . ASN A 1 330 ? 45.79632 81.21894 114.24011 1.000 64.03694 330 ASN A O 1
ATOM 2629 N N . ASN A 1 331 ? 47.22349 79.62854 113.49675 1.000 46.82948 331 ASN A N 1
ATOM 2630 C CA . ASN A 1 331 ? 47.56811 79.09667 114.81152 1.000 44.61610 331 ASN A CA 1
ATOM 2631 C C . ASN A 1 331 ? 48.78100 79.86353 115.32538 1.000 52.45323 331 ASN A C 1
ATOM 2632 O O . ASN A 1 331 ? 49.90298 79.65210 114.85396 1.000 58.84773 331 ASN A O 1
ATOM 2637 N N . GLY A 1 332 ? 48.55677 80.75228 116.29553 1.000 43.20187 332 GLY A N 1
ATOM 2638 C CA . GLY A 1 332 ? 49.63994 81.56253 116.82232 1.000 46.78022 332 GLY A CA 1
ATOM 2639 C C . GLY A 1 332 ? 50.70222 80.78449 117.57265 1.000 56.50434 332 GLY A C 1
ATOM 2640 O O . GLY A 1 332 ? 51.80448 81.30440 117.77442 1.000 56.42854 332 GLY A O 1
ATOM 2641 N N . ASN A 1 333 ? 50.40310 79.55447 117.98668 1.000 56.49699 333 ASN A N 1
ATOM 2642 C CA . ASN A 1 333 ? 51.33291 78.74491 118.76489 1.000 62.59400 333 ASN A CA 1
ATOM 2643 C C . ASN A 1 333 ? 52.25313 77.88215 117.90402 1.000 62.10556 333 ASN A C 1
ATOM 2644 O O . ASN A 1 333 ? 52.96216 77.02700 118.44520 1.000 54.41479 333 ASN A O 1
ATOM 2649 N N . ASN A 1 334 ? 52.26156 78.08387 116.58780 1.000 63.95401 334 ASN A N 1
ATOM 2650 C CA . ASN A 1 334 ? 53.10663 77.32181 115.67707 1.000 58.84960 334 ASN A CA 1
ATOM 2651 C C . ASN A 1 334 ? 53.92995 78.28547 114.83514 1.000 59.98557 334 ASN A C 1
ATOM 2652 O O . ASN A 1 334 ? 53.37712 79.20965 114.23034 1.000 50.93824 334 ASN A O 1
ATOM 2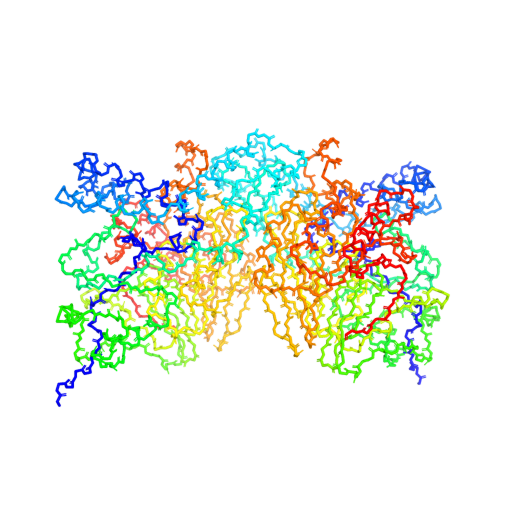657 N N . PHE A 1 335 ? 55.24623 78.05644 114.78238 1.000 60.12312 335 PHE A N 1
ATOM 2658 C CA . PHE A 1 335 ? 56.12271 78.93650 114.01219 1.000 40.68536 335 PHE A CA 1
ATOM 2659 C C . PHE A 1 335 ? 55.79191 78.88608 112.52834 1.000 45.61307 335 PHE A C 1
ATOM 2660 O O . PHE A 1 335 ? 55.89269 79.89784 111.82554 1.000 49.70194 335 PHE A O 1
ATOM 2668 N N . ALA A 1 336 ? 55.41870 77.71138 112.02944 1.000 44.05980 336 ALA A N 1
ATOM 2669 C CA . ALA A 1 336 ? 55.14083 77.52810 110.61271 1.000 56.24599 336 ALA A CA 1
ATOM 2670 C C . ALA A 1 336 ? 53.79512 78.09404 110.17340 1.000 53.88608 336 ALA A C 1
ATOM 2671 O O . ALA A 1 336 ? 53.47289 78.00473 108.98402 1.000 55.70825 336 ALA A O 1
ATOM 2673 N N . ASP A 1 337 ? 53.00363 78.67641 111.07968 1.000 43.86275 337 ASP A N 1
ATOM 2674 C CA . ASP A 1 337 ? 51.67680 79.19612 110.74953 1.000 54.35303 337 ASP A CA 1
ATOM 2675 C C . ASP A 1 337 ? 51.59914 80.68566 111.07127 1.000 62.08232 337 ASP A C 1
ATOM 2676 O O . ASP A 1 337 ? 51.01749 81.08277 112.09294 1.000 54.52032 337 ASP A O 1
ATOM 2681 N N . PRO A 1 338 ? 52.16788 81.53751 110.22397 1.000 63.97017 338 PRO A N 1
ATOM 2682 C CA . PRO A 1 338 ? 51.98856 82.98149 110.38966 1.000 55.83213 338 PRO A CA 1
ATOM 2683 C C . PRO A 1 338 ? 50.64562 83.45036 109.84321 1.000 55.34559 338 PRO A C 1
ATOM 2684 O O . PRO A 1 338 ? 50.04380 82.83036 108.96435 1.000 55.18633 338 PRO A O 1
ATOM 2688 N N . SER A 1 339 ? 50.17973 84.56874 110.39546 1.000 65.41718 339 SER A N 1
ATOM 2689 C CA . SER A 1 339 ? 48.89406 85.13642 110.00690 1.000 51.30623 339 SER A CA 1
ATOM 2690 C C . SER A 1 339 ? 48.95080 85.67019 108.57838 1.000 51.70361 339 SER A C 1
ATOM 2691 O O . SER A 1 339 ? 49.83687 86.46089 108.23644 1.000 39.88757 339 SER A O 1
ATOM 2694 N N . MET A 1 340 ? 48.01643 85.21601 107.73145 1.000 50.34926 340 MET A N 1
ATOM 2695 C CA . MET A 1 340 ? 48.02280 85.65640 106.33778 1.000 38.69155 340 MET A CA 1
ATOM 2696 C C . MET A 1 340 ? 47.57082 87.10563 106.20678 1.000 37.87260 340 MET A C 1
ATOM 2697 O O . MET A 1 340 ? 48.10240 87.84619 105.37112 1.000 47.53524 340 MET A O 1
ATOM 2702 N N . LYS A 1 341 ? 46.59800 87.54010 107.00752 1.000 66.57007 341 LYS A N 1
ATOM 2703 C CA . LYS A 1 341 ? 46.50621 88.96957 107.25809 1.000 57.13116 341 LYS A CA 1
ATOM 2704 C C . LYS A 1 341 ? 47.72995 89.28526 108.09553 1.000 43.09376 341 LYS A C 1
ATOM 2705 O O . LYS A 1 341 ? 48.13351 88.46521 108.92143 1.000 78.66329 341 LYS A O 1
ATOM 2711 N N . LEU A 1 342 ? 48.33425 90.44755 107.85188 1.000 45.69145 342 LEU A N 1
ATOM 2712 C CA . LEU A 1 342 ? 49.61743 90.89803 108.40265 1.000 64.68260 342 LEU A CA 1
ATOM 2713 C C . LEU A 1 342 ? 50.66508 90.63638 107.33356 1.000 42.24294 342 LEU A C 1
ATOM 2714 O O . LEU A 1 342 ? 51.34054 91.56749 106.88247 1.000 50.76037 342 LEU A O 1
ATOM 2719 N N . THR A 1 343 ? 50.77697 89.37903 106.88920 1.000 32.59791 343 THR A N 1
ATOM 2720 C CA . THR A 1 343 ? 51.60040 89.10219 105.71905 1.000 46.16648 343 THR A CA 1
ATOM 2721 C C . THR A 1 343 ? 51.06902 89.88269 104.53257 1.000 40.33807 343 THR A C 1
ATOM 2722 O O . THR A 1 343 ? 51.83876 90.42709 103.73378 1.000 42.82014 343 THR A O 1
ATOM 2726 N N . LEU A 1 344 ? 49.74297 89.95982 104.42001 1.000 40.33137 344 LEU A N 1
ATOM 2727 C CA . LEU A 1 344 ? 49.11165 90.78480 103.40535 1.000 44.92314 344 LEU A CA 1
ATOM 2728 C C . LEU A 1 344 ? 49.16623 92.25884 103.77941 1.000 56.72512 344 LEU A C 1
ATOM 2729 O O . LEU A 1 344 ? 49.28106 93.11444 102.89493 1.000 50.54219 344 LEU A O 1
ATOM 2734 N N . LYS A 1 345 ? 49.08918 92.57118 105.07749 1.000 64.17237 345 LYS A N 1
ATOM 2735 C CA . LYS A 1 345 ? 49.22753 93.95718 105.51288 1.000 43.66180 345 LYS A CA 1
ATOM 2736 C C . LYS A 1 345 ? 50.60276 94.50200 105.16174 1.000 40.67325 345 LYS A C 1
ATOM 2737 O O . LYS A 1 345 ? 50.73163 95.65333 104.73039 1.000 55.19345 345 LYS A O 1
ATOM 2743 N N . ARG A 1 346 ? 51.64319 93.68291 105.32940 1.000 58.16046 346 ARG A N 1
ATOM 2744 C CA . ARG A 1 346 ? 52.98889 94.10169 104.95846 1.000 57.88633 346 ARG A CA 1
ATOM 2745 C C . ARG A 1 346 ? 53.12972 94.28609 103.45279 1.000 52.81541 346 ARG A C 1
ATOM 2746 O O . ARG A 1 346 ? 54.00296 95.03913 103.00903 1.000 64.07618 346 ARG A O 1
ATOM 2754 N N . LEU A 1 347 ? 52.28284 93.63214 102.66148 1.000 51.75695 347 LEU A N 1
ATOM 2755 C CA . LEU A 1 347 ? 52.21781 93.86674 101.22687 1.000 58.55933 347 LEU A CA 1
ATOM 2756 C C . LEU A 1 347 ? 51.28545 95.01804 100.86168 1.000 62.08943 347 LEU A C 1
ATOM 2757 O O . LEU A 1 347 ? 51.03196 95.23920 99.67320 1.000 58.81385 347 LEU A O 1
ATOM 2762 N N . GLY A 1 348 ? 50.76552 95.74528 101.84870 1.000 53.81297 348 GLY A N 1
ATOM 2763 C CA . GLY A 1 348 ? 49.93029 96.89958 101.58076 1.000 43.00248 348 GLY A CA 1
ATOM 2764 C C . GLY A 1 348 ? 48.44468 96.63205 101.50663 1.000 54.76397 348 GLY A C 1
ATOM 2765 O O . GLY A 1 348 ? 47.70475 97.48166 100.99761 1.000 55.20265 348 GLY A O 1
ATOM 2766 N N . PHE A 1 349 ? 47.97909 95.49170 102.00991 1.000 56.30294 349 PHE A N 1
ATOM 2767 C CA . PHE A 1 349 ? 46.58066 95.09185 101.90926 1.000 52.56828 349 PHE A CA 1
ATOM 2768 C C . PHE A 1 349 ? 45.89073 95.27201 103.25411 1.000 55.06823 349 PHE A C 1
ATOM 2769 O O . PHE A 1 349 ? 46.29668 94.66484 104.25039 1.000 52.58008 349 PHE A O 1
ATOM 2777 N N . ASP A 1 350 ? 44.85152 96.10462 103.28210 1.000 57.29401 350 ASP A N 1
ATOM 2778 C CA . ASP A 1 350 ? 44.01324 96.23416 104.46276 1.000 55.53837 350 ASP A CA 1
ATOM 2779 C C . ASP A 1 350 ? 42.59432 95.72048 104.25868 1.000 55.59882 350 ASP A C 1
ATOM 2780 O O . ASP A 1 350 ? 41.83326 95.65137 105.23051 1.000 65.64903 350 ASP A O 1
ATOM 2785 N N . ASN A 1 351 ? 42.22324 95.35416 103.03317 1.000 44.57888 351 ASN A N 1
ATOM 2786 C CA . ASN A 1 351 ? 40.91907 94.75438 102.74462 1.000 46.88249 351 ASN A CA 1
ATOM 2787 C C . ASN A 1 351 ? 40.96921 93.23625 102.93513 1.000 58.54081 351 ASN A C 1
ATOM 2788 O O . ASN A 1 351 ? 40.68420 92.45042 102.03162 1.000 58.65051 351 ASN A O 1
ATOM 2793 N N . VAL A 1 352 ? 41.36812 92.83162 104.13838 1.000 49.46928 352 VAL A N 1
ATOM 2794 C CA . VAL A 1 352 ? 41.60551 91.43094 104.47179 1.000 51.35779 352 VAL A CA 1
ATOM 2795 C C . VAL A 1 352 ? 40.56333 90.98810 105.49240 1.000 53.98278 352 VAL A C 1
ATOM 2796 O O . VAL A 1 352 ? 40.49593 91.53578 106.60012 1.000 66.34709 352 VAL A O 1
ATOM 2800 N N . ILE A 1 353 ? 39.75463 89.99752 105.12427 1.000 36.00096 353 ILE A N 1
ATOM 2801 C CA . ILE A 1 353 ? 38.74211 89.42876 106.00884 1.000 47.86694 353 ILE A CA 1
ATOM 2802 C C . ILE A 1 353 ? 39.22783 88.05308 106.44682 1.000 51.57958 353 ILE A C 1
ATOM 2803 O O . ILE A 1 353 ? 39.35585 87.13853 105.62303 1.000 45.14809 353 ILE A O 1
ATOM 2808 N N . VAL A 1 354 ? 39.49524 87.89444 107.73836 1.000 47.74065 354 VAL A N 1
ATOM 2809 C CA . VAL A 1 354 ? 39.84878 86.58576 108.27679 1.000 44.64339 354 VAL A CA 1
ATOM 2810 C C . VAL A 1 354 ? 38.56780 85.82645 108.58396 1.000 45.44830 354 VAL A C 1
ATOM 2811 O O . VAL A 1 354 ? 37.75933 86.25430 109.41509 1.000 47.92122 354 VAL A O 1
ATOM 2815 N N . MET A 1 355 ? 38.38269 84.69639 107.91393 1.000 48.35749 355 MET A N 1
ATOM 2816 C CA . MET A 1 355 ? 37.14363 83.94177 107.98312 1.000 52.31728 355 MET A CA 1
ATOM 2817 C C . MET A 1 355 ? 37.36064 82.69340 108.82067 1.000 42.41155 355 MET A C 1
ATOM 2818 O O . MET A 1 355 ? 38.28907 81.91965 108.56265 1.000 47.45298 355 MET A O 1
ATOM 2823 N N . ASP A 1 356 ? 36.51645 82.51145 109.82783 1.000 52.17900 356 ASP A N 1
ATOM 2824 C CA . ASP A 1 356 ? 36.50980 81.26363 110.56316 1.000 47.83734 356 ASP A CA 1
ATOM 2825 C C . ASP A 1 356 ? 35.75364 80.20977 109.76114 1.000 57.23717 356 ASP A C 1
ATOM 2826 O O . ASP A 1 356 ? 35.13018 80.49965 108.73612 1.000 53.62899 356 ASP A O 1
ATOM 2831 N N . GLU A 1 357 ? 35.80751 78.97094 110.23936 1.000 67.11112 357 GLU A N 1
ATOM 2832 C CA . GLU A 1 357 ? 35.10698 77.89506 109.55524 1.000 59.47360 357 GLU A CA 1
ATOM 2833 C C . GLU A 1 357 ? 33.60318 78.14581 109.58255 1.000 53.29532 357 GLU A C 1
ATOM 2834 O O . GLU A 1 357 ? 33.05283 78.62119 110.58007 1.000 61.02933 357 GLU A O 1
ATOM 2840 N N . MET A 1 358 ? 32.94659 77.83827 108.46393 1.000 51.03120 358 MET A N 1
ATOM 2841 C CA . MET A 1 358 ? 31.51216 78.01145 108.23282 1.000 47.65516 358 MET A CA 1
ATOM 2842 C C . MET A 1 358 ? 31.05803 79.46930 108.27711 1.000 47.45901 358 MET A C 1
ATOM 2843 O O . MET A 1 358 ? 29.85064 79.73498 108.25023 1.000 51.48343 358 MET A O 1
ATOM 2848 N N . ALA A 1 359 ? 31.98392 80.42281 108.33367 1.000 65.76265 359 ALA A N 1
ATOM 2849 C CA . ALA A 1 359 ? 31.61635 81.82777 108.21259 1.000 52.06819 359 ALA A CA 1
ATOM 2850 C C . ALA A 1 359 ? 31.20170 82.12060 106.77737 1.000 55.49820 359 ALA A C 1
ATOM 2851 O O . ALA A 1 359 ? 31.82702 81.64201 105.82779 1.000 59.33563 359 ALA A O 1
ATOM 2853 N N . ASP A 1 360 ? 30.12575 82.88277 106.61306 1.000 65.25750 360 ASP A N 1
ATOM 2854 C CA . ASP A 1 360 ? 29.61416 83.16431 105.28264 1.000 57.95573 360 ASP A CA 1
ATOM 2855 C C . ASP A 1 360 ? 29.65211 84.65827 104.99199 1.000 58.79381 360 ASP A C 1
ATOM 2856 O O . ASP A 1 360 ? 29.67239 85.49602 105.89797 1.000 57.97522 360 ASP A O 1
ATOM 2861 N N . ILE A 1 361 ? 29.71501 84.97516 103.70286 1.000 61.97888 361 ILE A N 1
ATOM 2862 C CA . ILE A 1 361 ? 29.61700 86.34347 103.21768 1.000 55.56298 361 ILE A CA 1
ATOM 2863 C C . ILE A 1 361 ? 28.49878 86.37173 102.18893 1.000 63.77067 361 ILE A C 1
ATOM 2864 O O . ILE A 1 361 ? 28.43316 85.49666 101.31857 1.000 56.79428 361 ILE A O 1
ATOM 2869 N N . THR A 1 362 ? 27.62416 87.36994 102.28085 1.000 52.27332 362 THR A N 1
ATOM 2870 C CA . THR A 1 362 ? 26.50759 87.45307 101.35167 1.000 47.51898 362 THR A CA 1
ATOM 2871 C C . THR A 1 362 ? 26.97107 88.13816 100.07554 1.000 46.92731 362 THR A C 1
ATOM 2872 O O . THR A 1 362 ? 27.60246 89.19823 100.12465 1.000 61.52082 362 THR A O 1
ATOM 2876 N N . LEU A 1 363 ? 26.65540 87.53601 98.93796 1.000 42.14869 363 LEU A N 1
ATOM 2877 C CA . LEU A 1 363 ? 27.02733 88.06027 97.63699 1.000 47.51879 363 LEU A CA 1
ATOM 2878 C C . LEU A 1 363 ? 25.78623 88.34084 96.80645 1.000 57.67586 363 LEU A C 1
ATOM 2879 O O . LEU A 1 363 ? 24.70246 87.82055 97.09816 1.000 50.84916 363 LEU A O 1
ATOM 2884 N N . PRO A 1 364 ? 25.90733 89.16478 95.75916 1.000 65.85616 364 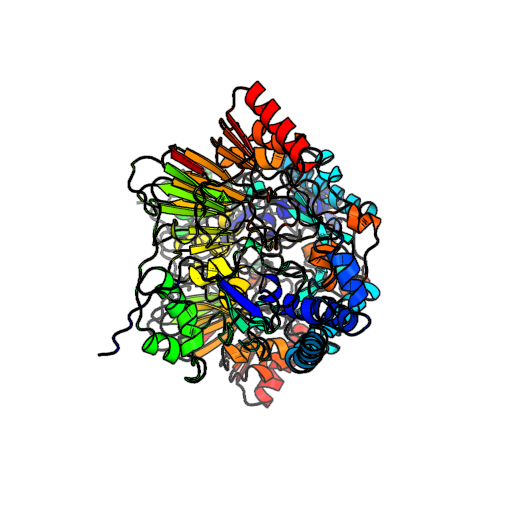PRO A N 1
ATOM 2885 C CA . PRO A 1 364 ? 24.81477 89.27743 94.78612 1.000 50.40205 364 PRO A CA 1
ATOM 2886 C C . PRO A 1 364 ? 24.41329 87.91678 94.24102 1.000 56.70050 364 PRO A C 1
ATOM 2887 O O . PRO A 1 364 ? 25.22957 87.20742 93.64241 1.000 75.50268 364 PRO A O 1
ATOM 2891 N N . ASP A 1 365 ? 23.15157 87.55026 94.46951 1.000 56.58640 365 ASP A N 1
ATOM 2892 C CA . ASP A 1 365 ? 22.57369 86.29378 93.99168 1.000 58.22360 365 ASP A CA 1
ATOM 2893 C C . ASP A 1 365 ? 23.26139 85.07257 94.59965 1.000 62.85037 365 ASP A C 1
ATOM 2894 O O . ASP A 1 365 ? 23.40554 84.04141 93.93918 1.000 60.34761 365 ASP A O 1
ATOM 2899 N N . GLY A 1 366 ? 23.69067 85.16489 95.85208 1.000 57.00654 366 GLY A N 1
ATOM 2900 C CA . GLY A 1 366 ? 24.23549 83.97485 96.48867 1.000 57.73062 366 GLY A CA 1
ATOM 2901 C C . GLY A 1 366 ? 25.05906 84.31595 97.72101 1.000 54.84638 366 GLY A C 1
ATOM 2902 O O . GLY A 1 366 ? 24.84787 85.34767 98.35960 1.000 54.03558 366 GLY A O 1
ATOM 2903 N N . ARG A 1 367 ? 26.01265 83.43361 98.01389 1.000 46.23860 367 ARG A N 1
ATOM 2904 C CA . ARG A 1 367 ? 26.81699 83.53633 99.22247 1.000 51.70808 367 ARG A CA 1
ATOM 2905 C C . ARG A 1 367 ? 28.07761 82.70366 99.05083 1.000 54.73434 367 ARG A C 1
ATOM 2906 O O . ARG A 1 367 ? 28.16024 81.84051 98.17318 1.000 58.98034 367 ARG A O 1
ATOM 2914 N N . LEU A 1 368 ? 29.05628 82.96683 99.91456 1.000 50.58699 368 LEU A N 1
ATOM 2915 C CA . LEU A 1 368 ? 30.26635 82.16335 99.98834 1.000 54.48138 368 LEU A CA 1
ATOM 2916 C C . LEU A 1 368 ? 30.51571 81.78330 101.43861 1.000 56.10762 368 LEU A C 1
ATOM 2917 O O . LEU A 1 368 ? 30.26258 82.57780 102.34817 1.000 43.96639 368 LEU A O 1
ATOM 2922 N N . VAL A 1 369 ? 31.03046 80.57316 101.64646 1.000 67.07067 369 VAL A N 1
ATOM 2923 C CA . VAL A 1 369 ? 31.27390 80.03544 102.97898 1.000 50.05293 369 VAL A CA 1
ATOM 2924 C C . VAL A 1 369 ? 32.70190 79.51041 103.04094 1.000 56.23478 369 VAL A C 1
ATOM 2925 O O . VAL A 1 369 ? 33.15300 78.81891 102.12098 1.000 51.54915 369 VAL A O 1
ATOM 2929 N N . SER A 1 370 ? 33.40807 79.83469 104.12321 1.000 51.13969 370 SER A N 1
ATOM 2930 C CA . SER A 1 370 ? 34.73655 79.28609 104.36797 1.000 43.69987 370 SER A CA 1
ATOM 2931 C C . SER A 1 370 ? 34.59411 77.93104 105.05056 1.000 45.23381 370 SER A C 1
ATOM 2932 O O . SER A 1 370 ? 34.03340 77.83954 106.14820 1.000 44.25838 370 SER A O 1
ATOM 2935 N N . LEU A 1 371 ? 35.10435 76.86887 104.39588 1.000 46.11727 371 LEU A N 1
ATOM 2936 C CA . LEU A 1 371 ? 34.88806 75.51496 104.88009 1.000 48.18699 371 LEU A CA 1
ATOM 2937 C C . LEU A 1 371 ? 36.13101 74.96772 105.56979 1.000 49.25790 371 LEU A C 1
ATOM 2938 O O . LEU A 1 371 ? 37.25810 75.31573 105.20545 1.000 49.91692 371 LEU A O 1
ATOM 2943 N N . PRO A 1 372 ? 35.94776 74.11611 106.57796 1.000 47.15856 372 PRO A N 1
ATOM 2944 C CA . PRO A 1 372 ? 37.09804 73.43186 107.17489 1.000 48.38590 372 PRO A CA 1
ATOM 2945 C C . PRO A 1 372 ? 37.80515 72.56144 106.14731 1.000 49.59556 372 PRO A C 1
ATOM 2946 O O . PRO A 1 372 ? 37.18650 71.99806 105.24156 1.000 53.12277 372 PRO A O 1
ATOM 2950 N N . SER A 1 373 ? 39.11984 72.45180 106.30293 1.000 56.50480 373 SER A N 1
ATOM 2951 C CA . SER A 1 373 ? 39.93701 71.61701 105.43895 1.000 45.85758 373 SER A CA 1
ATOM 2952 C C . SER A 1 373 ? 40.98006 70.90982 106.28647 1.000 49.01869 373 SER A C 1
ATOM 2953 O O . SER A 1 373 ? 41.46131 71.45156 107.28491 1.000 42.11210 373 SER A O 1
ATOM 2956 N N . TYR A 1 374 ? 41.31752 69.69001 105.88322 1.000 50.95173 374 TYR A N 1
ATOM 2957 C CA . TYR A 1 374 ? 42.25193 68.85219 106.61534 1.000 47.90831 374 TYR A CA 1
ATOM 2958 C C . TYR A 1 374 ? 43.49360 68.57615 105.77745 1.000 46.72752 374 TYR A C 1
ATOM 2959 O O . TYR A 1 374 ? 43.42710 68.46926 104.54852 1.000 33.57761 374 TYR A O 1
ATOM 2968 N N . GLY A 1 375 ? 44.63166 68.47563 106.45756 1.000 39.50848 375 GLY A N 1
ATOM 2969 C CA . GLY A 1 375 ? 45.81982 67.90553 105.85548 1.000 55.35356 375 GLY A CA 1
ATOM 2970 C C . GLY A 1 375 ? 46.56869 68.82782 104.90750 1.000 57.63794 375 GLY A C 1
ATOM 2971 O O . GLY A 1 375 ? 46.42522 70.05586 104.91198 1.000 53.78867 375 GLY A O 1
ATOM 2972 N N . GLU A 1 376 ? 47.41022 68.19217 104.08872 1.000 61.53771 376 GLU A N 1
ATOM 2973 C CA . GLU A 1 376 ? 48.32103 68.83940 103.14302 1.000 49.97405 376 GLU A CA 1
ATOM 2974 C C . GLU A 1 376 ? 49.29916 69.79149 103.81996 1.000 49.68399 376 GLU A C 1
ATOM 2975 O O . GLU A 1 376 ? 49.89113 70.65188 103.16097 1.000 54.39299 376 GLU A O 1
ATOM 2981 N N . HIS A 1 377 ? 49.50200 69.65700 105.12663 1.000 47.83690 377 HIS A N 1
ATOM 2982 C CA . HIS A 1 377 ? 50.46248 70.50069 105.82337 1.000 52.31273 377 HIS A CA 1
ATOM 2983 C C . HIS A 1 377 ? 51.38875 69.66551 106.69666 1.000 55.17082 377 HIS A C 1
ATOM 2984 O O . HIS A 1 377 ? 51.84781 70.12614 107.74650 1.000 50.14447 377 HIS A O 1
ATOM 2991 N N . SER A 1 378 ? 51.66185 68.43023 106.26840 1.000 34.48866 378 SER A N 1
ATOM 2992 C CA . SER A 1 378 ? 52.59692 67.53736 106.95215 1.000 42.80135 378 SER A CA 1
ATOM 2993 C C . SER A 1 378 ? 52.18775 67.30806 108.40528 1.000 39.58453 378 SER A C 1
ATOM 2994 O O . SER A 1 378 ? 53.02955 67.23598 109.30367 1.000 45.33377 378 SER A O 1
ATOM 2997 N N . ASP A 1 379 ? 50.87649 67.20462 108.63169 1.000 40.02489 379 ASP A N 1
ATOM 2998 C CA . ASP A 1 379 ? 50.30394 66.88413 109.94020 1.000 35.89781 379 ASP A CA 1
ATOM 2999 C C . ASP A 1 379 ? 50.72458 67.87895 111.01901 1.000 35.31663 379 ASP A C 1
ATOM 3000 O O . ASP A 1 379 ? 50.76725 67.54112 112.20366 1.000 37.02575 379 ASP A O 1
ATOM 3005 N N . LEU A 1 380 ? 51.02522 69.11272 110.63115 1.000 28.13884 380 LEU A N 1
ATOM 3006 C CA . LEU A 1 380 ? 51.36816 70.14665 111.59405 1.000 44.74980 380 LEU A CA 1
ATOM 3007 C C . LEU A 1 380 ? 50.11116 70.90256 112.00202 1.000 36.21657 380 LEU A C 1
ATOM 3008 O O . LEU A 1 380 ? 49.16249 71.03133 111.22366 1.000 43.74869 380 LEU A O 1
ATOM 3013 N N . SER A 1 381 ? 50.11045 71.40811 113.23644 1.000 49.59222 381 SER A N 1
ATOM 3014 C CA . SER A 1 381 ? 48.95527 72.13455 113.75497 1.000 46.96129 381 SER A CA 1
ATOM 3015 C C . SER A 1 381 ? 48.84101 73.49847 113.08529 1.000 46.99599 381 SER A C 1
ATOM 3016 O O . SER A 1 381 ? 48.77372 74.53253 113.75780 1.000 44.99933 381 SER A O 1
ATOM 3019 N N . ILE A 1 382 ? 48.83771 73.49876 111.75814 1.000 44.96622 382 ILE A N 1
ATOM 3020 C CA . ILE A 1 382 ? 48.63122 74.70086 110.96322 1.000 38.63119 382 ILE A CA 1
ATOM 3021 C C . ILE A 1 382 ? 47.14410 74.80454 110.65235 1.000 49.25703 382 ILE A C 1
ATOM 3022 O O . ILE A 1 382 ? 46.54975 73.87259 110.10021 1.000 46.40564 382 ILE A O 1
ATOM 3027 N N . THR A 1 383 ? 46.54088 75.93363 111.01047 1.000 50.76854 383 THR A N 1
ATOM 3028 C CA . THR A 1 383 ? 45.11479 76.14540 110.81748 1.000 46.66238 383 THR A CA 1
ATOM 3029 C C . THR A 1 383 ? 44.80694 77.08387 109.66007 1.000 55.35205 383 THR A C 1
ATOM 3030 O O . THR A 1 383 ? 43.62885 77.30918 109.36028 1.000 41.60403 383 THR A O 1
ATOM 3034 N N . SER A 1 384 ? 45.82816 77.62981 108.99707 1.000 49.20804 384 SER A N 1
ATOM 3035 C CA . SER A 1 384 ? 45.62612 78.54456 107.87431 1.000 43.55492 384 SER A CA 1
ATOM 3036 C C . SER A 1 384 ? 45.32042 77.75694 106.59803 1.000 51.05266 384 SER A C 1
ATOM 3037 O O . SER A 1 384 ? 46.07018 77.75349 105.62275 1.000 48.04131 384 SER A O 1
ATOM 3040 N N . LYS A 1 385 ? 44.18307 77.06589 106.63673 1.000 50.25604 385 LYS A N 1
ATOM 3041 C CA . LYS A 1 385 ? 43.67687 76.28979 105.51333 1.000 46.84384 385 LYS A CA 1
ATOM 3042 C C . LYS A 1 385 ? 42.16044 76.37693 105.55653 1.000 55.73963 385 LYS A C 1
ATOM 3043 O O . LYS A 1 385 ? 41.57180 76.23338 106.63157 1.000 59.97448 385 LYS A O 1
ATOM 3049 N N . HIS A 1 386 ? 41.52938 76.61166 104.40769 1.000 40.18268 386 HIS A N 1
ATOM 3050 C CA . HIS A 1 386 ? 40.07469 76.55161 104.36804 1.000 35.84679 386 HIS A CA 1
ATOM 3051 C C . HIS A 1 386 ? 39.60183 76.36235 102.93546 1.000 45.78678 386 HIS A C 1
ATOM 3052 O O . HIS A 1 386 ? 40.20068 76.88345 101.99080 1.000 40.10901 386 HIS A O 1
ATOM 3059 N N . GLY A 1 387 ? 38.50551 75.61204 102.79715 1.000 56.56919 387 GLY A N 1
ATOM 3060 C CA . GLY A 1 387 ? 37.84799 75.43938 101.52186 1.000 40.95316 387 GLY A CA 1
ATOM 3061 C C . GLY A 1 387 ? 36.80570 76.51540 101.29172 1.000 52.63341 387 GLY A C 1
ATOM 3062 O O . GLY A 1 387 ? 36.53182 77.35540 102.14804 1.000 55.80469 387 GLY A O 1
ATOM 3063 N N . LEU A 1 388 ? 36.19961 76.47272 100.10938 1.000 59.33507 388 LEU A N 1
ATOM 3064 C CA . LEU A 1 388 ? 35.26547 77.50819 99.68917 1.000 54.72440 388 LEU A CA 1
ATOM 3065 C C . LEU A 1 388 ? 34.00089 76.87280 99.13943 1.000 45.68267 388 LEU A C 1
ATOM 3066 O O . LEU A 1 388 ? 34.06067 76.08705 98.18856 1.000 53.07822 388 LEU A O 1
ATOM 3071 N N . TYR A 1 389 ? 32.86470 77.20732 99.74387 1.000 46.66951 389 TYR A N 1
ATOM 3072 C CA . TYR A 1 389 ? 31.56054 76.97870 99.14062 1.000 35.34861 389 TYR A CA 1
ATOM 3073 C C . TYR A 1 389 ? 31.12502 78.26894 98.46539 1.000 39.93275 389 TYR A C 1
ATOM 3074 O O . TYR A 1 389 ? 31.18968 79.34146 99.07289 1.000 55.81524 389 TYR A O 1
ATOM 3083 N N . LEU A 1 390 ? 30.67552 78.16552 97.22013 1.000 46.33991 390 LEU A N 1
ATOM 3084 C CA . LEU A 1 390 ? 30.28995 79.33458 96.44354 1.000 48.00282 390 LEU A CA 1
ATOM 3085 C C . LEU A 1 390 ? 28.93663 79.07949 95.80393 1.000 53.64646 390 LEU A C 1
ATOM 3086 O O . LEU A 1 390 ? 28.75366 78.07932 95.10290 1.000 48.52871 390 LEU A O 1
ATOM 3091 N N . SER A 1 391 ? 27.99851 79.98907 96.04161 1.000 58.06404 391 SER A N 1
ATOM 3092 C CA . SER A 1 391 ? 26.66835 79.93302 95.45307 1.000 38.39819 391 SER A CA 1
ATOM 3093 C C . SER A 1 391 ? 26.42289 81.23814 94.71479 1.000 44.30108 391 SER A C 1
ATOM 3094 O O . SER A 1 391 ? 26.49889 82.31489 95.31399 1.000 36.62359 391 SER A O 1
ATOM 3097 N N . LEU A 1 392 ? 26.16228 81.14372 93.41375 1.000 49.16611 392 LEU A N 1
ATOM 3098 C CA . LEU A 1 392 ? 25.93369 82.31993 92.58061 1.000 46.12291 392 LEU A CA 1
ATOM 3099 C C . LEU A 1 392 ? 24.86048 81.97046 91.56012 1.000 46.87683 392 LEU A C 1
ATOM 3100 O O . LEU A 1 392 ? 25.08914 81.12748 90.68708 1.000 56.47877 392 LEU A O 1
ATOM 3105 N N . LYS A 1 393 ? 23.69897 82.61587 91.67262 1.000 56.43828 393 LYS A N 1
ATOM 3106 C CA . LYS A 1 393 ? 22.58669 82.43084 90.73914 1.000 36.19675 393 LYS A CA 1
ATOM 3107 C C . LYS A 1 393 ? 22.22018 80.95422 90.58169 1.000 43.55313 393 LYS A C 1
ATOM 3108 O O . LYS A 1 393 ? 22.06296 80.43971 89.47232 1.000 46.17685 393 LYS A O 1
ATOM 3114 N N . GLY A 1 394 ? 22.09484 80.26375 91.71732 1.000 45.85085 394 GLY A N 1
ATOM 3115 C CA . GLY A 1 394 ? 21.67757 78.87882 91.74408 1.000 36.91263 394 GLY A CA 1
ATOM 3116 C C . GLY A 1 394 ? 22.79055 77.86406 91.58797 1.000 48.22470 394 GLY A C 1
ATOM 3117 O O . GLY A 1 394 ? 22.61955 76.70976 91.99709 1.000 46.09160 394 GLY A O 1
ATOM 3118 N N . ARG A 1 395 ? 23.91338 78.25286 90.99341 1.000 47.29890 395 ARG A N 1
ATOM 3119 C CA . ARG A 1 395 ? 25.03383 77.34486 90.79329 1.000 41.67154 395 ARG A CA 1
ATOM 3120 C C . ARG A 1 395 ? 25.85055 77.23903 92.07618 1.000 49.96320 395 ARG A C 1
ATOM 3121 O O . ARG A 1 395 ? 26.18817 78.25549 92.69083 1.000 52.91439 395 ARG A O 1
ATOM 3129 N N . SER A 1 396 ? 26.16921 76.01217 92.48009 1.000 43.63445 396 SER A N 1
ATOM 3130 C CA . SER A 1 396 ? 26.90567 75.75806 93.71152 1.000 44.18740 396 SER A CA 1
ATOM 3131 C C . SER A 1 396 ? 28.28339 75.20562 93.37840 1.000 42.90091 396 SER A C 1
ATOM 3132 O O . SER A 1 396 ? 28.40471 74.25842 92.59516 1.000 43.21387 396 SER A O 1
ATOM 3135 N N . PHE A 1 397 ? 29.31532 75.79371 93.97798 1.000 43.71756 397 PHE A N 1
ATOM 3136 C CA . PHE A 1 397 ? 30.69388 75.40281 93.72708 1.000 39.96994 397 PHE A CA 1
ATOM 3137 C C . PHE A 1 397 ? 31.38345 75.10557 95.04817 1.000 48.08669 397 PHE A C 1
ATOM 3138 O O . PHE A 1 397 ? 31.10317 75.73975 96.06923 1.000 51.97513 397 PHE A O 1
ATOM 3146 N N . MET A 1 398 ? 32.29326 74.13543 95.01975 1.000 48.64848 398 MET A N 1
ATOM 3147 C CA . MET A 1 398 ? 33.13982 73.82799 96.16761 1.000 45.33079 398 MET A CA 1
ATOM 3148 C C . MET A 1 398 ? 34.57237 73.66045 95.68590 1.000 53.45116 398 MET A C 1
ATOM 3149 O O . MET A 1 398 ? 34.88959 72.69554 94.98218 1.000 48.95552 398 MET A O 1
ATOM 3154 N N . PHE A 1 399 ? 35.42309 74.61183 96.05103 1.000 56.91920 399 PHE A N 1
ATOM 3155 C CA . PHE A 1 399 ? 36.84921 74.55723 95.76803 1.000 49.86053 399 PHE A CA 1
ATOM 3156 C C . PHE A 1 399 ? 37.56036 74.08873 97.02860 1.000 44.09154 399 PHE A C 1
ATOM 3157 O O . PHE A 1 399 ? 37.43895 74.71914 98.08479 1.000 50.92449 399 PHE A O 1
ATOM 3165 N N . LEU A 1 400 ? 38.27629 72.97443 96.92503 1.000 34.26199 400 LEU A N 1
ATOM 3166 C CA . LEU A 1 400 ? 38.95814 72.39336 98.06875 1.000 41.15113 400 LEU A CA 1
ATOM 3167 C C . LEU A 1 400 ? 40.47422 72.43378 97.94909 1.000 57.41971 400 LEU A C 1
ATOM 3168 O O . LEU A 1 400 ? 41.16439 72.05241 98.90075 1.000 62.70919 400 LEU A O 1
ATOM 3173 N N . ALA A 1 401 ? 41.00682 72.87598 96.80925 1.000 54.94991 401 ALA A N 1
ATOM 3174 C CA . ALA A 1 401 ? 42.44625 73.08402 96.59609 1.000 49.77327 401 ALA A CA 1
ATOM 3175 C C . ALA A 1 401 ? 43.16837 71.77717 96.91710 1.000 50.64241 401 ALA A C 1
ATOM 3176 O O . ALA A 1 401 ? 42.76465 70.72223 96.40971 1.000 58.28310 401 ALA A O 1
ATOM 3178 N N . ASP A 1 402 ? 44.20194 71.78973 97.75613 1.000 71.15941 402 ASP A N 1
ATOM 3179 C CA . ASP A 1 402 ? 44.94594 70.58309 98.07457 1.000 64.69085 402 ASP A CA 1
ATOM 3180 C C . ASP A 1 402 ? 44.47442 69.93191 99.36993 1.000 57.57226 402 ASP A C 1
ATOM 3181 O O . ASP A 1 402 ? 45.22128 69.15077 99.96756 1.000 52.26994 402 ASP A O 1
ATOM 3186 N N . SER A 1 403 ? 43.25797 70.23584 99.81681 1.000 54.24221 403 SER A N 1
ATOM 3187 C CA . SER A 1 403 ? 42.76008 69.65945 101.05837 1.000 55.76554 403 SER A CA 1
ATOM 3188 C C . SER A 1 403 ? 42.60508 68.15054 100.91230 1.000 53.04724 403 SER A C 1
ATOM 3189 O O . SER A 1 403 ? 42.12797 67.65449 99.88751 1.000 51.71999 403 SER A O 1
ATOM 3192 N N . ASP A 1 404 ? 42.99216 67.42193 101.95506 1.000 70.01257 404 ASP A N 1
ATOM 3193 C CA . ASP A 1 404 ? 42.94459 65.96331 101.96497 1.000 58.07024 404 ASP A CA 1
ATOM 3194 C C . ASP A 1 404 ? 41.74875 65.50999 102.79484 1.000 50.78150 404 ASP A C 1
ATOM 3195 O O . ASP A 1 404 ? 41.70421 65.73344 104.00895 1.000 61.73930 404 ASP A O 1
ATOM 3200 N N . ALA A 1 405 ? 40.78188 64.86974 102.13684 1.000 46.59453 405 ALA A N 1
ATOM 3201 C CA . ALA A 1 405 ? 39.54601 64.42941 102.78506 1.000 45.67210 405 ALA A CA 1
ATOM 3202 C C . ALA A 1 405 ? 39.82705 63.17021 103.59976 1.000 54.57790 405 ALA A C 1
ATOM 3203 O O . ALA A 1 405 ? 39.51338 62.04389 103.20584 1.000 53.61480 405 ALA A O 1
ATOM 3205 N N . LYS A 1 406 ? 40.43494 63.37526 104.77019 1.000 55.39373 406 LYS A N 1
ATOM 3206 C CA . LYS A 1 406 ? 40.71801 62.25301 105.65726 1.000 49.36397 406 LYS A CA 1
ATOM 3207 C C . LYS A 1 406 ? 39.45930 61.72745 106.33905 1.000 49.09368 406 LYS A C 1
ATOM 3208 O O . LYS A 1 406 ? 39.38741 60.53763 106.66511 1.000 59.82436 406 LYS A O 1
ATOM 3214 N N . ASP A 1 407 ? 38.45902 62.58177 106.55160 1.000 56.08854 407 ASP A N 1
ATOM 3215 C CA . ASP A 1 407 ? 37.25484 62.22338 107.29822 1.000 42.29332 407 ASP A CA 1
ATOM 3216 C C . ASP A 1 407 ? 36.02802 62.57245 106.46650 1.000 53.00339 407 ASP A C 1
ATOM 3217 O O . ASP A 1 407 ? 35.70570 63.75357 106.29728 1.000 60.69902 407 ASP A O 1
ATOM 3222 N N . ARG A 1 408 ? 35.34353 61.54705 105.95195 1.000 50.85987 408 ARG A N 1
ATOM 3223 C CA . ARG A 1 408 ? 34.14940 61.78517 105.14580 1.000 54.20470 408 ARG A CA 1
ATOM 3224 C C . ARG A 1 408 ? 33.02945 62.41576 105.96877 1.000 53.38778 408 ARG A C 1
ATOM 3225 O O . ARG A 1 408 ? 32.19462 63.14170 105.41731 1.000 45.20085 408 ARG A O 1
ATOM 3233 N N . VAL A 1 409 ? 32.98962 62.15278 107.27881 1.000 47.09403 409 VAL A N 1
ATOM 3234 C CA . VAL A 1 409 ? 31.93013 62.71668 108.10871 1.000 44.16866 409 VAL A CA 1
ATOM 3235 C C . VAL A 1 409 ? 32.09101 64.22753 108.23209 1.000 44.92382 409 VAL A C 1
ATOM 3236 O O . VAL A 1 409 ? 31.10426 64.95109 108.41659 1.000 50.31545 409 VAL A O 1
ATOM 3240 N N . LEU A 1 410 ? 33.32217 64.73147 108.11811 1.000 48.18771 410 LEU A N 1
ATOM 3241 C CA . LEU A 1 410 ? 33.54037 66.17453 108.14917 1.000 53.04527 410 LEU A CA 1
ATOM 3242 C C . LEU A 1 410 ? 32.78122 66.86139 107.02367 1.000 44.70939 410 LEU A C 1
ATOM 3243 O O . LEU A 1 410 ? 32.10031 67.87049 107.23918 1.000 47.95568 410 LEU A O 1
ATOM 3248 N N . TYR A 1 411 ? 32.89655 66.32976 105.80723 1.000 41.50561 411 TYR A N 1
ATOM 3249 C CA . TYR A 1 411 ? 32.17551 66.91223 104.68453 1.000 41.83500 411 TYR A CA 1
ATOM 3250 C C . TYR A 1 411 ? 30.68571 66.60404 104.75766 1.000 51.72044 411 TYR A C 1
ATOM 3251 O O . TYR A 1 411 ? 29.87220 67.38567 104.25619 1.000 47.87212 411 TYR A O 1
ATOM 3260 N N . ARG A 1 412 ? 30.30863 65.48612 105.38425 1.000 59.50423 412 ARG A N 1
ATOM 3261 C CA . ARG A 1 412 ? 28.89710 65.23271 105.66034 1.000 52.94098 412 ARG A CA 1
ATOM 3262 C C . ARG A 1 412 ? 28.29790 66.35784 106.49390 1.000 57.50315 412 ARG A C 1
ATOM 3263 O O . ARG A 1 412 ? 27.24353 66.90779 106.15401 1.000 60.27095 412 ARG A O 1
ATOM 3271 N N . ARG A 1 413 ? 28.97342 66.72601 107.58439 1.000 49.16066 413 ARG A N 1
ATOM 3272 C CA . ARG A 1 413 ? 28.50505 67.83299 108.40997 1.000 45.06720 413 ARG A CA 1
ATOM 3273 C C . ARG A 1 413 ? 28.50089 69.13351 107.62246 1.000 46.55221 413 ARG A C 1
ATOM 3274 O O . ARG A 1 413 ? 27.61721 69.97951 107.80485 1.000 49.44800 413 ARG A O 1
ATOM 3282 N N . ILE A 1 414 ? 29.48897 69.30870 106.74366 1.000 49.94800 414 ILE A N 1
ATOM 3283 C CA . ILE A 1 414 ? 29.57753 70.52412 105.94017 1.000 52.63618 414 ILE A CA 1
ATOM 3284 C C . ILE A 1 414 ? 28.37230 70.63915 105.01318 1.000 54.98830 414 ILE A C 1
ATOM 3285 O O . ILE A 1 414 ? 27.73384 71.69459 104.92433 1.000 51.30633 414 ILE A O 1
ATOM 3290 N N . ILE A 1 415 ? 28.03206 69.54776 104.32158 1.000 51.50366 415 ILE A N 1
ATOM 3291 C CA . ILE A 1 415 ? 26.91295 69.58315 103.38305 1.000 49.27696 415 ILE A CA 1
ATOM 3292 C C . ILE A 1 415 ? 25.59659 69.82185 104.11428 1.000 49.28149 415 ILE A C 1
ATOM 3293 O O . ILE A 1 415 ? 24.66090 70.39985 103.54698 1.000 46.14471 415 ILE A O 1
ATOM 3298 N N . LYS A 1 416 ? 25.50377 69.40327 105.38074 1.000 54.88403 416 LYS A N 1
ATOM 3299 C CA . LYS A 1 416 ? 24.28297 69.62237 106.15161 1.000 47.49074 416 LYS A CA 1
ATOM 3300 C C . LYS A 1 416 ? 23.92533 71.10154 106.24598 1.000 49.80216 416 LYS A C 1
ATOM 3301 O O . LYS A 1 416 ? 22.73991 71.44734 106.30338 1.000 74.23664 416 LYS A O 1
ATOM 3307 N N . GLN A 1 417 ? 24.92187 71.98824 106.24225 1.000 43.87123 417 GLN A N 1
ATOM 3308 C CA . GLN A 1 417 ? 24.66102 73.42148 106.33463 1.000 47.99987 417 GLN A CA 1
ATOM 3309 C C . GLN A 1 417 ? 24.58338 74.08534 104.96648 1.000 40.49491 417 GLN A C 1
ATOM 3310 O O . GLN A 1 417 ? 23.58313 74.73184 104.64201 1.000 50.00817 417 GLN A O 1
ATOM 3316 N N . VAL A 1 418 ? 25.61979 73.91443 104.14544 1.000 50.45258 418 VAL A N 1
ATOM 3317 C CA . VAL A 1 418 ? 25.67577 74.62772 102.87651 1.000 51.74017 418 VAL A CA 1
ATOM 3318 C C . VAL A 1 418 ? 24.79267 73.97910 101.82389 1.000 55.10999 418 VAL A C 1
ATOM 3319 O O . VAL A 1 418 ? 24.50662 74.60520 100.79552 1.000 55.02488 418 VAL A O 1
ATOM 3323 N N . GLY A 1 419 ? 24.34389 72.74822 102.05468 1.000 35.70820 419 GLY A N 1
ATOM 3324 C CA . GLY A 1 419 ? 23.52376 72.05681 101.08564 1.000 40.04161 419 GLY A CA 1
ATOM 3325 C C . GLY A 1 419 ? 24.34601 71.33443 100.04250 1.000 42.46877 419 GLY A C 1
ATOM 3326 O O . GLY A 1 419 ? 25.57982 71.30243 100.06601 1.000 57.87341 419 GLY A O 1
ATOM 3327 N N . LYS A 1 420 ? 23.62747 70.74153 99.09587 1.000 46.50241 420 LYS A N 1
ATOM 3328 C CA . LYS A 1 420 ? 24.26976 70.00113 98.02219 1.000 53.27223 420 LYS A CA 1
ATOM 3329 C C . LYS A 1 420 ? 25.05769 70.95134 97.12854 1.000 51.07258 420 LYS A C 1
ATOM 3330 O O . LYS A 1 420 ? 24.65828 72.09809 96.90699 1.000 55.31972 420 LYS A O 1
ATOM 3336 N N . VAL A 1 421 ? 26.19041 70.46926 96.62346 1.000 54.34720 421 VAL A N 1
ATOM 3337 C CA . VAL A 1 421 ? 27.06307 71.23220 95.74038 1.000 37.99143 421 VAL A CA 1
ATOM 3338 C C . VAL A 1 421 ? 26.90520 70.70390 94.32248 1.000 47.29012 421 VAL A C 1
ATOM 3339 O O . VAL A 1 421 ? 26.76611 69.49436 94.11317 1.000 52.75244 421 VAL A O 1
ATOM 3343 N N . ASP A 1 422 ? 26.92835 71.61283 93.34785 1.000 43.56083 422 ASP A N 1
ATOM 3344 C CA . ASP A 1 422 ? 26.77869 71.23222 91.94849 1.000 46.60497 422 ASP A CA 1
ATOM 3345 C C . ASP A 1 422 ? 28.11070 70.85337 91.31174 1.000 45.39407 422 ASP A C 1
ATOM 3346 O O . ASP A 1 422 ? 28.21387 69.81630 90.65092 1.000 59.09121 422 ASP A O 1
ATOM 3351 N N . ASN A 1 423 ? 29.13460 71.68026 91.50010 1.000 43.09500 423 ASN A N 1
ATOM 3352 C CA . ASN A 1 423 ? 30.43855 71.47757 90.88252 1.000 54.38245 423 ASN A CA 1
ATOM 3353 C C . ASN A 1 423 ? 31.49237 71.38860 91.97218 1.000 45.67285 423 ASN A C 1
ATOM 3354 O O . ASN A 1 423 ? 31.63874 72.31476 92.77735 1.000 45.72426 423 ASN A O 1
ATOM 3359 N N . LEU A 1 424 ? 32.23338 70.28856 91.98574 1.000 46.13678 424 LEU A N 1
ATOM 3360 C CA . LEU A 1 424 ? 33.29674 70.08820 92.95520 1.000 44.57409 424 LEU A CA 1
ATOM 3361 C C . LEU A 1 424 ? 34.64008 70.30297 92.27692 1.000 38.73364 424 LEU A C 1
ATOM 3362 O O . LEU A 1 424 ? 34.91672 69.71404 91.22648 1.000 40.53197 424 LEU A O 1
ATOM 3367 N N . PHE A 1 425 ? 35.46003 71.15695 92.87307 1.000 41.92279 425 PHE A N 1
ATOM 3368 C CA . PHE A 1 425 ? 36.83693 71.36875 92.44921 1.000 48.27418 425 PHE A CA 1
ATOM 3369 C C . PHE A 1 425 ? 37.72112 70.74150 93.51550 1.000 43.58328 425 PHE A C 1
ATOM 3370 O O . PHE A 1 425 ? 37.72761 71.19110 94.66678 1.000 52.37328 425 PHE A O 1
ATOM 3378 N N . ILE A 1 426 ? 38.44868 69.69628 93.14224 1.000 46.57294 426 ILE A N 1
ATOM 3379 C CA . ILE A 1 426 ? 39.27561 68.95164 94.07935 1.000 46.43646 426 ILE A CA 1
ATOM 3380 C C . ILE A 1 426 ? 40.68097 68.84761 93.50450 1.000 45.12389 426 ILE A C 1
ATOM 3381 O O . ILE A 1 426 ? 40.86124 68.70678 92.28941 1.000 42.17968 426 ILE A O 1
ATOM 3386 N N . GLY A 1 427 ? 41.67613 68.94060 94.37878 1.000 49.62569 427 GLY A N 1
ATOM 3387 C CA . GLY A 1 427 ? 43.06599 68.76956 93.99522 1.000 57.31328 427 GLY A CA 1
ATOM 3388 C C . GLY A 1 427 ? 43.52502 67.36067 94.32424 1.000 59.70348 427 GLY A C 1
ATOM 3389 O O . GLY A 1 427 ? 43.14541 66.79650 95.34995 1.000 66.06835 427 GLY A O 1
ATOM 3390 N N . MET A 1 428 ? 44.32472 66.79331 93.43136 1.000 49.01916 428 MET A N 1
ATOM 3391 C CA . MET A 1 428 ? 44.77612 65.41919 93.57822 1.000 52.08142 428 MET A CA 1
ATOM 3392 C C . MET A 1 428 ? 46.29939 65.31527 93.58962 1.000 51.50506 428 MET A C 1
ATOM 3393 O O . MET A 1 428 ? 46.88627 64.41634 92.98415 1.000 49.68796 428 MET A O 1
ATOM 3398 N N . GLU A 1 429 ? 46.95801 66.25426 94.27208 1.000 40.68229 429 GLU A N 1
ATOM 3399 C CA . GLU A 1 429 ? 48.39099 66.16897 94.55727 1.000 51.63279 429 GLU A CA 1
ATOM 3400 C C . GLU A 1 429 ? 48.56643 65.30601 95.80580 1.000 54.80188 429 GLU A C 1
ATOM 3401 O O . GLU A 1 429 ? 48.64797 65.78978 96.93716 1.000 50.69121 429 GLU A O 1
ATOM 3407 N N . CYS A 1 430 ? 48.59739 63.98826 95.59051 1.000 56.65561 430 CYS A N 1
ATOM 3408 C CA . CYS A 1 430 ? 48.62964 63.01546 96.67527 1.000 53.93360 430 CYS A CA 1
ATOM 3409 C C . CYS A 1 430 ? 50.01957 62.42715 96.90871 1.000 65.77072 430 CYS A C 1
ATOM 3410 O O . CYS A 1 430 ? 50.13527 61.34124 97.48831 1.000 71.05263 430 CYS A O 1
ATOM 3413 N N . ASP A 1 431 ? 51.07005 63.11222 96.47007 1.000 63.43275 431 ASP A N 1
ATOM 3414 C CA . ASP A 1 431 ? 52.44539 62.69910 96.73063 1.000 65.76568 431 ASP A CA 1
ATOM 3415 C C . ASP A 1 431 ? 53.31780 63.95158 96.80150 1.000 55.91001 431 ASP A C 1
ATOM 3416 O O . ASP A 1 431 ? 54.23774 64.16005 96.01330 1.000 60.23477 431 ASP A O 1
ATOM 3421 N N . GLY A 1 432 ? 53.02342 64.81143 97.76937 1.000 55.05044 432 GLY A N 1
ATOM 3422 C CA . GLY A 1 432 ? 53.71779 66.07017 97.90527 1.000 50.28516 432 GLY A CA 1
ATOM 3423 C C . GLY A 1 432 ? 55.11458 65.90933 98.47962 1.000 51.13278 432 GLY A C 1
ATOM 3424 O O . GLY A 1 432 ? 55.62405 64.81062 98.70674 1.000 67.94904 432 GLY A O 1
ATOM 3425 N N . ALA A 1 433 ? 55.74384 67.05800 98.71072 1.000 59.87852 433 ALA A N 1
ATOM 3426 C CA . ALA A 1 433 ? 57.08559 67.08474 99.26445 1.000 60.62188 433 ALA A CA 1
ATOM 3427 C C . ALA A 1 433 ? 57.06746 66.65498 100.73130 1.000 56.10141 433 ALA A C 1
ATOM 3428 O O . ALA A 1 433 ? 56.05221 66.80151 101.41642 1.000 53.96608 433 ALA A O 1
ATOM 3430 N N . PRO A 1 434 ? 58.17517 66.11250 101.23524 1.000 45.77836 434 PRO A N 1
ATOM 3431 C CA . PRO A 1 434 ? 58.25040 65.78330 102.66458 1.000 57.56748 434 PRO A CA 1
ATOM 3432 C C . PRO A 1 434 ? 58.13644 67.03478 103.52395 1.000 43.86150 434 PRO A C 1
ATOM 3433 O O . PRO A 1 434 ? 58.14827 68.16850 103.03904 1.000 63.42877 434 PRO A O 1
ATOM 3437 N N . LEU A 1 435 ? 58.02365 66.80830 104.83511 1.000 32.29983 435 LEU A N 1
ATOM 3438 C CA . LEU A 1 435 ? 57.80035 67.90517 105.77384 1.000 31.57678 435 LEU A CA 1
ATOM 3439 C C . LEU A 1 435 ? 58.89977 68.95540 105.67722 1.000 53.98358 435 LEU A C 1
ATOM 3440 O O . LEU A 1 435 ? 58.61998 70.15441 105.55725 1.000 56.54100 435 LEU A O 1
ATOM 3445 N N . THR A 1 436 ? 60.16130 68.52043 105.71939 1.000 45.42539 436 THR A N 1
ATOM 3446 C CA . THR A 1 436 ? 61.26914 69.45735 105.85904 1.000 42.82744 436 THR A CA 1
ATOM 3447 C C . THR A 1 436 ? 61.50448 70.28774 104.60608 1.000 48.18553 436 THR A C 1
ATOM 3448 O O . THR A 1 436 ? 62.16881 71.32632 104.68862 1.000 51.31684 436 THR A O 1
ATOM 3452 N N . TRP A 1 437 ? 60.98584 69.85982 103.45253 1.000 43.57966 437 TRP A N 1
ATOM 3453 C CA . TRP A 1 437 ? 61.17271 70.64632 102.23839 1.000 43.70711 437 TRP A CA 1
ATOM 3454 C C . TRP A 1 437 ? 60.62073 72.05319 102.41505 1.000 46.64859 437 TRP A C 1
ATOM 3455 O O . TRP A 1 437 ? 61.20339 73.02706 101.92443 1.000 43.15902 437 TRP A O 1
ATOM 3466 N N . LEU A 1 438 ? 59.50769 72.17819 103.13246 1.000 57.26964 438 LEU A N 1
ATOM 3467 C CA . LEU A 1 438 ? 58.87210 73.45975 103.39490 1.000 44.58159 438 LEU A CA 1
ATOM 3468 C C . LEU A 1 438 ? 59.11533 73.94727 104.81672 1.000 42.13891 438 LEU A C 1
ATOM 3469 O O . LEU A 1 438 ? 59.46818 75.11188 105.02194 1.000 59.69729 438 LEU A O 1
ATOM 3474 N N . TYR A 1 439 ? 58.95496 73.06929 105.80631 1.000 31.89997 439 TYR A N 1
ATOM 3475 C CA . TYR A 1 439 ? 59.00862 73.45771 107.20822 1.000 48.87775 439 TYR A CA 1
ATOM 3476 C C . TYR A 1 439 ? 60.32951 73.08081 107.86644 1.000 45.58923 439 TYR A C 1
ATOM 3477 O O . TYR A 1 439 ? 60.41459 73.03956 109.09835 1.000 43.48042 439 TYR A O 1
ATOM 3486 N N . GLY A 1 440 ? 61.35741 72.81167 107.06667 1.000 41.53943 440 GLY A N 1
ATOM 3487 C CA . GLY A 1 440 ? 62.68098 72.51771 107.56335 1.000 51.99602 440 GLY A CA 1
ATOM 3488 C C . GLY A 1 440 ? 63.28745 73.62121 108.41157 1.000 48.59064 440 GLY A C 1
ATOM 3489 O O . GLY A 1 440 ? 63.69109 73.39172 109.55545 1.000 52.04684 440 GLY A O 1
ATOM 3490 N N . PRO A 1 441 ? 63.37989 74.84144 107.86682 1.000 47.62052 441 PRO A N 1
ATOM 3491 C CA . PRO A 1 441 ? 64.02302 75.93313 108.61911 1.000 39.24130 441 PRO A CA 1
ATOM 3492 C C . PRO A 1 441 ? 63.29775 76.32235 109.89378 1.000 45.58006 441 PRO A C 1
ATOM 3493 O O . PRO A 1 441 ? 63.85359 77.09583 110.68421 1.000 54.56778 441 PRO A O 1
ATOM 3497 N N . TYR A 1 442 ? 62.08877 75.82150 110.12480 1.000 54.10199 442 TYR A N 1
ATOM 3498 C CA . TYR A 1 442 ? 61.32988 76.17018 111.31506 1.000 52.04745 442 TYR A CA 1
ATOM 3499 C C . TYR A 1 442 ? 61.45645 75.12508 112.40781 1.000 41.24703 442 TYR A C 1
ATOM 3500 O O . TYR A 1 442 ? 60.92258 75.32499 113.50200 1.000 50.71332 442 TYR A O 1
ATOM 3509 N N . LEU A 1 443 ? 62.16278 74.03009 112.14542 1.000 48.24747 443 LEU A N 1
ATOM 3510 C CA . LEU A 1 443 ? 62.34424 72.97092 113.12700 1.000 51.28460 443 LEU A CA 1
ATOM 3511 C C . LEU A 1 443 ? 63.59564 73.25598 113.94985 1.000 69.23688 443 LEU A C 1
ATOM 3512 O O . LEU A 1 443 ? 64.70895 73.26027 113.41246 1.000 58.99629 443 LEU A O 1
ATOM 3517 N N . SER A 1 444 ? 63.41356 73.49402 115.25351 1.000 74.97655 444 SER A N 1
ATOM 3518 C CA . SER A 1 444 ? 64.57147 73.68168 116.12428 1.000 64.04211 444 SER A CA 1
ATOM 3519 C C . SER A 1 444 ? 65.33141 72.37802 116.32378 1.000 68.16300 444 SER A C 1
ATOM 3520 O O . SER A 1 444 ? 66.55468 72.39624 116.50565 1.000 66.36281 444 SER A O 1
ATOM 3523 N N . ASN A 1 445 ? 64.63067 71.24715 116.30088 1.000 49.25717 445 ASN A N 1
ATOM 3524 C CA . ASN A 1 445 ? 65.25199 69.94627 116.42568 1.000 54.28448 445 ASN A CA 1
ATOM 3525 C C . ASN A 1 445 ? 64.86705 69.07861 115.23547 1.000 47.28921 445 ASN A C 1
ATOM 3526 O O . ASN A 1 445 ? 63.67385 68.94235 114.93325 1.000 47.47085 445 ASN A O 1
ATOM 3531 N N . PRO A 1 446 ? 65.83607 68.47852 114.54530 1.000 50.15769 446 PRO A N 1
ATOM 3532 C CA . PRO A 1 446 ? 65.53699 67.74390 113.31051 1.000 47.67941 446 PRO A CA 1
ATOM 3533 C C . PRO A 1 446 ? 64.61529 66.55282 113.52877 1.000 48.11014 446 PRO A C 1
ATOM 3534 O O . PRO A 1 446 ? 64.51224 65.99038 114.62198 1.000 44.60342 446 PRO A O 1
ATOM 3538 N N . ILE A 1 447 ? 63.92453 66.18916 112.45139 1.000 39.94765 447 ILE A N 1
ATOM 3539 C CA . ILE A 1 447 ? 62.93842 65.11750 112.44172 1.000 48.75571 447 ILE A CA 1
ATOM 3540 C C . ILE A 1 447 ? 63.51432 63.90055 111.72181 1.000 40.56605 447 ILE A C 1
ATOM 3541 O O . ILE A 1 447 ? 64.36652 64.01859 110.83246 1.000 44.32414 447 ILE A O 1
ATOM 3546 N N . GLY A 1 448 ? 63.06563 62.71869 112.14183 1.000 42.36637 448 GLY A N 1
ATOM 3547 C CA . GLY A 1 448 ? 63.51640 61.49026 111.51333 1.000 41.36888 448 GLY A CA 1
ATOM 3548 C C . GLY A 1 448 ? 62.99153 61.33034 110.09788 1.000 44.14678 448 GLY A C 1
ATOM 3549 O O . GLY A 1 448 ? 61.93384 61.84801 109.73628 1.000 50.26421 448 GLY A O 1
ATOM 3550 N N . ARG A 1 449 ? 63.74939 60.58807 109.28390 1.000 48.43651 449 ARG A N 1
ATOM 3551 C CA . ARG A 1 449 ? 63.39770 60.44192 107.87384 1.000 55.99339 449 ARG A CA 1
ATOM 3552 C C . ARG A 1 449 ? 62.08167 59.69659 107.70078 1.000 45.15309 449 ARG A C 1
ATOM 3553 O O . ARG A 1 449 ? 61.28284 60.03483 106.82210 1.000 44.99908 449 ARG A O 1
ATOM 3561 N N . ARG A 1 450 ? 61.83147 58.68668 108.53351 1.000 49.44235 450 ARG A N 1
ATOM 3562 C CA . ARG A 1 450 ? 60.55282 57.98902 108.46877 1.000 44.08369 450 ARG A CA 1
ATOM 3563 C C . ARG A 1 450 ? 59.40810 58.93709 108.80138 1.000 61.46410 450 ARG A C 1
ATOM 3564 O O . ARG A 1 450 ? 58.35434 58.90748 108.15177 1.000 57.01086 450 ARG A O 1
ATOM 3572 N N . GLU A 1 451 ? 59.59041 59.77003 109.82756 1.000 59.83823 451 GLU A N 1
ATOM 3573 C CA . GLU A 1 451 ? 58.59581 60.78770 110.14476 1.000 52.43015 451 GLU A CA 1
ATOM 3574 C C . GLU A 1 451 ? 58.49182 61.82089 109.02897 1.000 45.49995 451 GLU A C 1
ATOM 3575 O O . GLU A 1 451 ? 57.39104 62.26535 108.68449 1.000 46.59325 451 GLU A O 1
ATOM 3581 N N . ASP A 1 452 ? 59.63430 62.21613 108.45874 1.000 50.09664 452 ASP A N 1
ATOM 3582 C CA . ASP A 1 452 ? 59.64337 63.22585 107.40319 1.000 46.01442 452 ASP A CA 1
ATOM 3583 C C . ASP A 1 452 ? 58.90532 62.74950 106.15782 1.000 56.96644 452 ASP A C 1
ATOM 3584 O O . ASP A 1 452 ? 58.14793 63.51272 105.54651 1.000 51.75758 452 ASP A O 1
ATOM 3589 N N . GLU A 1 453 ? 59.11443 61.49171 105.76367 1.000 56.43934 453 GLU A N 1
ATOM 3590 C CA . GLU A 1 453 ? 58.49854 60.98057 104.54679 1.000 51.91610 453 GLU A CA 1
ATOM 3591 C C . GLU A 1 453 ? 57.05684 60.53964 104.75154 1.000 46.70132 453 GLU A C 1
ATOM 3592 O O . GLU A 1 453 ? 56.31718 60.41563 103.76915 1.000 54.99452 453 GLU A O 1
ATOM 3598 N N . SER A 1 454 ? 56.63825 60.31216 105.99668 1.000 43.05378 454 SER A N 1
ATOM 3599 C CA . SER A 1 454 ? 55.24651 59.96622 106.26089 1.000 47.15542 454 SER A CA 1
ATOM 3600 C C . SER A 1 454 ? 54.32861 61.18012 106.16901 1.000 51.84439 454 SER A C 1
ATOM 3601 O O . SER A 1 454 ? 53.17184 61.04572 105.75434 1.000 52.64997 454 SER A O 1
ATOM 3604 N N . ARG A 1 455 ? 54.81265 62.35920 106.55354 1.000 41.16211 455 ARG A N 1
ATOM 3605 C CA . ARG A 1 455 ? 54.00608 63.57798 106.55637 1.000 41.70861 455 ARG A CA 1
ATOM 3606 C C . ARG A 1 455 ? 54.41970 64.43434 105.36450 1.000 42.13624 455 ARG A C 1
ATOM 3607 O O . ARG A 1 455 ? 55.34028 65.24805 105.44830 1.000 63.45998 455 ARG A O 1
ATOM 3615 N N . ARG A 1 456 ? 53.71498 64.26439 104.25232 1.000 39.48313 456 ARG A N 1
ATOM 3616 C CA . ARG A 1 456 ? 54.00492 64.98794 103.02490 1.000 48.27063 456 ARG A CA 1
ATOM 3617 C C . ARG A 1 456 ? 52.93560 66.04361 102.77348 1.000 50.24142 456 ARG A C 1
ATOM 3618 O O . ARG A 1 456 ? 51.85846 66.03517 103.37600 1.000 48.95650 456 ARG A O 1
ATOM 3626 N N . LEU A 1 457 ? 53.24943 66.96443 101.86077 1.000 40.21445 457 LEU A N 1
ATOM 3627 C CA . LEU A 1 457 ? 52.29171 67.97616 101.41705 1.000 46.94973 457 LEU A CA 1
ATOM 3628 C C . LEU A 1 457 ? 51.32402 67.36041 100.40387 1.000 57.13993 457 LEU A C 1
ATOM 3629 O O . LEU A 1 457 ? 51.24095 67.75797 99.24206 1.000 63.29266 457 LEU A O 1
ATOM 3634 N N . SER A 1 458 ? 50.57555 66.37142 100.87834 1.000 48.77469 458 SER A N 1
ATOM 3635 C CA . SER A 1 458 ? 49.73567 65.54022 100.03222 1.000 51.24444 458 SER A CA 1
ATOM 3636 C C . SER A 1 458 ? 48.26697 65.86479 100.25723 1.000 53.16970 458 SER A C 1
ATOM 3637 O O . SER A 1 458 ? 47.83199 66.08485 101.39246 1.000 46.87287 458 SER A O 1
ATOM 3640 N N . GLY A 1 459 ? 47.51104 65.88331 99.17067 1.000 60.32301 459 GLY A N 1
ATOM 3641 C CA . GLY A 1 459 ? 46.08557 66.09040 99.20066 1.000 49.44590 459 GLY A CA 1
ATOM 3642 C C . GLY A 1 459 ? 45.33614 64.78218 99.08562 1.000 55.20502 459 GLY A C 1
ATOM 3643 O O . GLY A 1 459 ? 45.79339 63.73370 99.55615 1.000 49.84239 459 GLY A O 1
ATOM 3644 N N . SER A 1 460 ? 44.17353 64.83749 98.44613 1.000 58.11193 460 SER A N 1
ATOM 3645 C CA . SER A 1 460 ? 43.31337 63.66816 98.34184 1.000 64.95555 460 SER A CA 1
ATOM 3646 C C . SER A 1 460 ? 43.75319 62.76462 97.19693 1.000 60.14693 460 SER A C 1
ATOM 3647 O O . SER A 1 460 ? 44.15434 63.23863 96.12941 1.000 59.01390 460 SER A O 1
ATOM 3650 N N . ASP A 1 461 ? 43.68925 61.45492 97.42908 1.000 45.58960 461 ASP A N 1
ATOM 3651 C CA . ASP A 1 461 ? 43.88640 60.49607 96.35391 1.000 47.53760 461 ASP A CA 1
ATOM 3652 C C . ASP A 1 461 ? 42.51484 60.15491 95.76519 1.000 65.94215 461 ASP A C 1
ATOM 3653 O O . ASP A 1 461 ? 41.52375 60.84163 96.02712 1.000 58.72014 461 ASP A O 1
ATOM 3658 N N . CYS A 1 462 ? 42.43231 59.09022 94.96413 1.000 62.31792 462 CYS A N 1
ATOM 3659 C CA . CYS A 1 462 ? 41.16257 58.76185 94.32043 1.000 62.20471 462 CYS A CA 1
ATOM 3660 C C . CYS A 1 462 ? 40.11598 58.33464 95.34229 1.000 59.17588 462 CYS A C 1
ATOM 3661 O O . CYS A 1 462 ? 38.98399 58.83354 95.33180 1.000 53.10852 462 CYS A O 1
ATOM 3664 N N . GLU A 1 463 ? 40.47422 57.40108 96.22626 1.000 54.02095 463 GLU A N 1
ATOM 3665 C CA . GLU A 1 463 ? 39.51967 56.90548 97.21179 1.000 49.37437 463 GLU A CA 1
ATOM 3666 C C . GLU A 1 463 ? 39.02746 58.03559 98.10670 1.000 59.08841 463 GLU A C 1
ATOM 3667 O O . GLU A 1 463 ? 37.82374 58.16317 98.36120 1.000 65.29081 463 GLU A O 1
ATOM 3673 N N . ARG A 1 464 ? 39.94989 58.86723 98.59769 1.000 49.65036 464 ARG A N 1
ATOM 3674 C CA . ARG A 1 464 ? 39.56809 59.92142 99.53148 1.000 57.77374 464 ARG A CA 1
ATOM 3675 C C . ARG A 1 464 ? 38.75443 61.01255 98.84403 1.000 56.57006 464 ARG A C 1
ATOM 3676 O O . ARG A 1 464 ? 37.78742 61.52501 99.41952 1.000 51.66128 464 ARG A O 1
ATOM 3684 N N . ALA A 1 465 ? 39.12049 61.37513 97.61085 1.000 50.33631 465 ALA A N 1
ATOM 3685 C CA . ALA A 1 465 ? 38.33138 62.35441 96.86987 1.000 49.09811 465 ALA A CA 1
ATOM 3686 C C . ALA A 1 465 ? 36.92784 61.83913 96.58265 1.000 61.75440 465 ALA A C 1
ATOM 3687 O O . ALA A 1 465 ? 35.97751 62.62767 96.51253 1.000 59.79634 465 ALA A O 1
ATOM 3689 N N . TRP A 1 466 ? 36.77568 60.52375 96.41812 1.000 63.81427 466 TRP A N 1
ATOM 3690 C CA . TRP A 1 466 ? 35.44812 59.96099 96.20511 1.000 61.94462 466 TRP A CA 1
ATOM 3691 C C . TRP A 1 466 ? 34.55966 60.14777 97.42766 1.000 57.56479 466 TRP A C 1
ATOM 3692 O O . TRP A 1 466 ? 33.33154 60.21904 97.29674 1.000 55.64534 466 TRP A O 1
ATOM 3703 N N . ARG A 1 467 ? 35.15706 60.22567 98.62119 1.000 53.23882 467 ARG A N 1
ATOM 3704 C CA . ARG A 1 467 ? 34.37237 60.50711 99.81852 1.000 52.36761 467 ARG A CA 1
ATOM 3705 C C . ARG A 1 467 ? 33.66924 61.85372 99.70930 1.000 48.24536 467 ARG A C 1
ATOM 3706 O O . ARG A 1 467 ? 32.50207 61.98329 100.09614 1.000 52.34942 467 ARG A O 1
ATOM 3714 N N . ILE A 1 468 ? 34.36103 62.86858 99.18223 1.000 53.73414 468 ILE A N 1
ATOM 3715 C CA . ILE A 1 468 ? 33.74899 64.18874 99.03827 1.000 52.65084 468 ILE A CA 1
ATOM 3716 C C . ILE A 1 468 ? 32.58327 64.12689 98.06335 1.000 58.40881 468 ILE A C 1
ATOM 3717 O O . ILE A 1 468 ? 31.50108 64.66447 98.32626 1.000 58.40785 468 ILE A O 1
ATOM 3722 N N . VAL A 1 469 ? 32.79496 63.48142 96.91467 1.000 56.69071 469 VAL A N 1
ATOM 3723 C CA . VAL A 1 469 ? 31.74850 63.39696 95.90060 1.000 34.06830 469 VAL A CA 1
ATOM 3724 C C . VAL A 1 469 ? 30.50387 62.74106 96.48083 1.000 44.05879 469 VAL A C 1
ATOM 3725 O O . VAL A 1 469 ? 29.38056 63.22541 96.29881 1.000 55.73501 469 VAL A O 1
ATOM 3729 N N . GLU A 1 470 ? 30.68919 61.62793 97.19365 1.000 46.83478 470 GLU A N 1
ATOM 3730 C CA . GLU A 1 470 ? 29.55426 60.92675 97.78295 1.000 48.62260 470 GLU A CA 1
ATOM 3731 C C . GLU A 1 470 ? 28.81698 61.80283 98.78747 1.000 52.06833 470 GLU A C 1
ATOM 3732 O O . GLU A 1 470 ? 27.58313 61.76815 98.86417 1.000 58.52744 470 GLU A O 1
ATOM 3738 N N . GLU A 1 471 ? 29.55200 62.60567 99.55781 1.000 46.94158 471 GLU A N 1
ATOM 3739 C CA . GLU A 1 471 ? 28.91324 63.40123 100.59755 1.000 53.76402 471 GLU A CA 1
ATOM 3740 C C . GLU A 1 471 ? 28.24600 64.64941 100.03663 1.000 54.15203 471 GLU A C 1
ATOM 3741 O O . GLU A 1 471 ? 27.20850 65.07602 100.55566 1.000 65.80061 471 GLU A O 1
ATOM 3747 N N . CYS A 1 472 ? 28.80196 65.23109 98.97333 1.000 46.20568 472 CYS A N 1
ATOM 3748 C CA . CYS A 1 472 ? 28.29083 66.48496 98.43544 1.000 63.74892 472 CYS A CA 1
ATOM 3749 C C . CYS A 1 472 ? 27.33655 66.30202 97.26356 1.000 64.56444 472 CYS A C 1
ATOM 3750 O O . CYS A 1 472 ? 26.60682 67.24326 96.93205 1.000 55.20177 472 CYS A O 1
ATOM 3753 N N . GLY A 1 473 ? 27.33053 65.13088 96.62905 1.000 60.89297 473 GLY A N 1
ATOM 3754 C CA . GLY A 1 473 ? 26.40954 64.84791 95.54413 1.000 57.19927 473 GLY A CA 1
ATOM 3755 C C . GLY A 1 473 ? 26.50854 65.81414 94.38224 1.000 59.29435 473 GLY A C 1
ATOM 3756 O O . GLY A 1 473 ? 25.49911 66.37003 93.94008 1.000 68.50599 473 GLY A O 1
ATOM 3757 N N . CYS A 1 474 ? 27.71894 66.02243 93.87796 1.000 55.09177 474 CYS A N 1
ATOM 3758 C CA . CYS A 1 474 ? 27.92374 66.96195 92.78932 1.000 52.33502 474 CYS A CA 1
ATOM 3759 C C . CYS A 1 474 ? 27.60446 66.31696 91.44836 1.000 52.69871 474 CYS A C 1
ATOM 3760 O O . CYS A 1 474 ? 27.82468 65.12057 91.23940 1.000 56.19222 474 CYS A O 1
ATOM 3763 N N . SER A 1 475 ? 27.06036 67.12621 90.53862 1.000 66.11953 475 SER A N 1
ATOM 3764 C CA . SER A 1 475 ? 26.85885 66.67958 89.16821 1.000 52.06837 475 SER A CA 1
ATOM 3765 C C . SER A 1 475 ? 28.13250 66.77260 88.34299 1.000 60.41865 475 SER A C 1
ATOM 3766 O O . SER A 1 475 ? 28.25354 66.07531 87.33032 1.000 60.35187 475 SER A O 1
ATOM 3769 N N . GLN A 1 476 ? 29.07810 67.61673 88.74808 1.000 51.92346 476 GLN A N 1
ATOM 3770 C CA . GLN A 1 476 ? 30.35178 67.73484 88.05965 1.000 53.34494 476 GLN A CA 1
ATOM 3771 C C . GLN A 1 476 ? 31.47946 67.77188 89.07655 1.000 40.64938 476 GLN A C 1
ATOM 3772 O O . GLN A 1 476 ? 31.37667 68.43510 90.11219 1.000 42.23051 476 GLN A O 1
ATOM 3778 N N . ALA A 1 477 ? 32.55508 67.05345 88.76833 1.000 47.92051 477 ALA A N 1
ATOM 3779 C CA . ALA A 1 477 ? 33.75900 67.03130 89.58740 1.000 61.48121 477 ALA A CA 1
ATOM 3780 C C . ALA A 1 477 ? 34.93653 67.35189 88.68344 1.000 44.21320 477 ALA A C 1
ATOM 3781 O O . ALA A 1 477 ? 35.17422 66.64843 87.69652 1.000 46.55691 477 ALA A O 1
ATOM 3783 N N . LEU A 1 478 ? 35.65894 68.41831 89.00598 1.000 38.20947 478 LEU A N 1
ATOM 3784 C CA . LEU A 1 478 ? 36.76847 68.88473 88.18703 1.000 45.59110 478 LEU A CA 1
ATOM 3785 C C . LEU A 1 478 ? 38.05359 68.75122 88.98822 1.000 50.70268 478 LEU A C 1
ATOM 3786 O O . LEU A 1 478 ? 38.18058 69.33790 90.06860 1.000 52.00887 478 LEU A O 1
ATOM 3791 N N . VAL A 1 479 ? 38.99670 67.97752 88.46218 1.000 50.36807 479 VAL A N 1
ATOM 3792 C CA . VAL A 1 479 ? 40.29433 67.80836 89.10393 1.000 43.87347 479 VAL A CA 1
ATOM 3793 C C . VAL A 1 479 ? 41.17999 68.97867 88.70433 1.000 40.97726 479 VAL A C 1
ATOM 3794 O O . VAL A 1 479 ? 41.46511 69.17932 87.51937 1.000 39.22311 479 VAL A O 1
ATOM 3798 N N . TYR A 1 480 ? 41.59653 69.76624 89.68851 1.000 34.34450 480 TYR A N 1
ATOM 3799 C CA . TYR A 1 480 ? 42.40373 70.95095 89.45233 1.000 49.23204 480 TYR A CA 1
ATOM 3800 C C . TYR A 1 480 ? 43.57843 70.93697 90.42230 1.000 51.61966 480 TYR A C 1
ATOM 3801 O O . TYR A 1 480 ? 43.76321 69.98445 91.18673 1.000 57.55432 480 TYR A O 1
ATOM 3810 N N . ALA A 1 481 ? 44.39943 71.98652 90.35771 1.000 43.80549 481 ALA A N 1
ATOM 3811 C CA . ALA A 1 481 ? 45.56863 72.13195 91.22674 1.000 42.13532 481 ALA A CA 1
ATOM 3812 C C . ALA A 1 481 ? 46.56951 70.99846 90.99807 1.000 44.95657 481 ALA A C 1
ATOM 3813 O O . ALA A 1 481 ? 47.06546 70.37390 91.93797 1.000 54.25571 481 ALA A O 1
ATOM 3815 N N . MET A 1 482 ? 46.85207 70.72162 89.72395 1.000 42.47065 482 MET A N 1
ATOM 3816 C CA . MET A 1 482 ? 47.79868 69.67422 89.36845 1.000 48.38785 482 MET A CA 1
ATOM 3817 C C . MET A 1 482 ? 49.15301 70.21205 88.92588 1.000 56.33670 482 MET A C 1
ATOM 3818 O O . MET A 1 482 ? 50.11834 69.44261 88.87474 1.000 71.57077 482 MET A O 1
ATOM 3823 N N . GLY A 1 483 ? 49.24504 71.50075 88.60540 1.000 48.36004 483 GLY A N 1
ATOM 3824 C CA . GLY A 1 483 ? 50.51530 72.10307 88.24015 1.000 63.89128 483 GLY A CA 1
ATOM 3825 C C . GLY A 1 483 ? 51.10161 71.61675 86.93509 1.000 66.46658 483 GLY A C 1
ATOM 3826 O O . GLY A 1 483 ? 52.32249 71.67766 86.75053 1.000 55.07306 483 GLY A O 1
ATOM 3827 N N . GLN A 1 484 ? 50.26434 71.14102 86.01796 1.000 58.84799 484 GLN A N 1
ATOM 3828 C CA . GLN A 1 484 ? 50.73784 70.55125 84.77505 1.000 55.42401 484 GLN A CA 1
ATOM 3829 C C . GLN A 1 484 ? 50.97002 71.57852 83.67743 1.000 58.12209 484 GLN A C 1
ATOM 3830 O O . GLN A 1 484 ? 51.55366 71.23578 82.64354 1.000 70.00251 484 GLN A O 1
ATOM 3836 N N . GLU A 1 485 ? 50.53354 72.81822 83.87244 1.000 57.34487 485 GLU A N 1
ATOM 3837 C CA . GLU A 1 485 ? 50.76703 73.85641 82.88368 1.000 54.88498 485 GLU A CA 1
ATOM 3838 C C . GLU A 1 485 ? 52.20031 74.36307 83.00620 1.000 58.69274 485 GLU A C 1
ATOM 3839 O O . GLU A 1 485 ? 52.81882 74.29183 84.07225 1.000 65.65257 485 GLU A O 1
ATOM 3845 N N . SER A 1 486 ? 52.72714 74.87704 81.89287 1.000 67.67195 486 SER A N 1
ATOM 3846 C CA . SER A 1 486 ? 54.17038 75.07353 81.77590 1.000 54.34041 486 SER A CA 1
ATOM 3847 C C . SER A 1 486 ? 54.68731 76.15490 82.71861 1.000 58.69945 486 SER A C 1
ATOM 3848 O O . SER A 1 486 ? 55.75009 75.99195 83.32902 1.000 61.48921 486 SER A O 1
ATOM 3851 N N . TRP A 1 487 ? 53.96226 77.26210 82.85488 1.000 54.22405 487 TRP A N 1
ATOM 3852 C CA . TRP A 1 487 ? 54.49487 78.38879 83.60916 1.000 51.00776 487 TRP A CA 1
ATOM 3853 C C . TRP A 1 487 ? 54.46644 78.17995 85.11978 1.000 54.36860 487 TRP A C 1
ATOM 3854 O O . TRP A 1 487 ? 54.86277 79.09219 85.85451 1.000 57.15878 487 TRP A O 1
ATOM 3865 N N . PHE A 1 488 ? 54.02150 77.01903 85.60822 1.000 55.84353 488 PHE A N 1
ATOM 3866 C CA . PHE A 1 488 ? 54.06755 76.72469 87.03621 1.000 50.23764 488 PHE A CA 1
ATOM 3867 C C . PHE A 1 488 ? 55.26545 75.87028 87.43592 1.000 52.06882 488 PHE A C 1
ATOM 3868 O O . PHE A 1 488 ? 55.43235 75.60015 88.62921 1.000 53.60469 488 PHE A O 1
ATOM 3876 N N . ARG A 1 489 ? 56.09513 75.44470 86.47476 1.000 61.09181 489 ARG A N 1
ATOM 3877 C CA . ARG A 1 489 ? 57.23815 74.58639 86.78772 1.000 54.87037 489 ARG A CA 1
ATOM 3878 C C . ARG A 1 489 ? 58.09977 75.17807 87.90054 1.000 45.59169 489 ARG A C 1
ATOM 3879 O O . ARG A 1 489 ? 58.61716 74.44352 88.74920 1.000 46.81625 489 ARG A O 1
ATOM 3887 N N . PHE A 1 490 ? 58.30514 76.49687 87.89079 1.000 37.45150 490 PHE A N 1
ATOM 3888 C CA . PHE A 1 490 ? 59.25681 77.11991 88.80197 1.000 46.90468 490 PHE A CA 1
ATOM 3889 C C . PHE A 1 490 ? 58.71485 77.22452 90.22116 1.000 53.59949 490 PHE A C 1
ATOM 3890 O O . PHE A 1 490 ? 59.41808 77.72787 91.10527 1.000 59.50071 490 PHE A O 1
ATOM 3898 N N . VAL A 1 491 ? 57.49294 76.75203 90.45444 1.000 45.52520 491 VAL A N 1
ATOM 3899 C CA . VAL A 1 491 ? 56.85654 76.78601 91.76579 1.000 52.06164 491 VAL A CA 1
ATOM 3900 C C . VAL A 1 491 ? 56.40270 75.38328 92.15195 1.000 54.21221 491 VAL A C 1
ATOM 3901 O O . VAL A 1 491 ? 56.58857 74.94829 93.29464 1.000 54.15390 491 VAL A O 1
ATOM 3905 N N . VAL A 1 492 ? 55.82053 74.66177 91.19727 1.000 54.54814 492 VAL A N 1
ATOM 3906 C CA . VAL A 1 492 ? 55.26835 73.34391 91.48614 1.000 52.10227 492 VAL A CA 1
ATOM 3907 C C . VAL A 1 492 ? 56.28090 72.23758 91.19792 1.000 54.35419 492 VAL A C 1
ATOM 3908 O O . VAL A 1 492 ? 56.28905 71.21505 91.88998 1.000 54.72726 492 VAL A O 1
ATOM 3912 N N . GLY A 1 493 ? 57.12651 72.40721 90.18445 1.000 60.11567 493 GLY A N 1
ATOM 3913 C CA . GLY A 1 493 ? 58.12101 71.40313 89.87157 1.000 46.42915 493 GLY A CA 1
ATOM 3914 C C . GLY A 1 493 ? 57.87469 70.71122 88.54951 1.000 67.70821 493 GLY A C 1
ATOM 3915 O O . GLY A 1 493 ? 57.29447 71.29345 87.62673 1.000 55.60759 493 GLY A O 1
ATOM 3916 N N . LEU A 1 494 ? 58.31896 69.46052 88.45517 1.000 79.42012 494 LEU A N 1
ATOM 3917 C CA . LEU A 1 494 ? 58.25002 68.71708 87.20599 1.000 65.31251 494 LEU A CA 1
ATOM 3918 C C . LEU A 1 494 ? 56.79901 68.52673 86.77761 1.000 65.23272 494 LEU A C 1
ATOM 3919 O O . LEU A 1 494 ? 55.88668 68.45948 87.60621 1.000 69.71058 494 LEU A O 1
ATOM 3924 N N . GLU A 1 495 ? 56.58557 68.45928 85.46605 1.000 72.79475 495 GLU A N 1
ATOM 3925 C CA . GLU A 1 495 ? 55.29580 68.03827 84.93673 1.000 76.90930 495 GLU A CA 1
ATOM 3926 C C . GLU A 1 495 ? 55.15434 66.52847 85.08380 1.000 80.22841 495 GLU A C 1
ATOM 3927 O O . GLU A 1 495 ? 56.10990 65.77685 84.87912 1.000 66.04155 495 GLU A O 1
ATOM 3933 N N . TYR A 1 496 ? 53.94976 66.08125 85.41222 1.000 66.34053 496 TYR A N 1
ATOM 3934 C CA . TYR A 1 496 ? 53.74388 64.67948 85.74427 1.000 65.96026 496 TYR A CA 1
ATOM 3935 C C . TYR A 1 496 ? 53.62510 63.82700 84.48763 1.000 72.64204 496 TYR A C 1
ATOM 3936 O O . TYR A 1 496 ? 52.80356 64.10654 83.60833 1.000 75.99164 496 TYR A O 1
ATOM 3945 N N . THR A 1 497 ? 54.46814 62.79941 84.39714 1.000 72.01523 497 THR A N 1
ATOM 3946 C CA . THR A 1 497 ? 54.32306 61.79536 83.36007 1.000 72.80560 497 THR A CA 1
ATOM 3947 C C . THR A 1 497 ? 53.10110 60.92707 83.65905 1.000 69.46187 497 THR A C 1
ATOM 3948 O O . THR A 1 497 ? 52.68714 60.80299 84.81407 1.000 65.86195 497 THR A O 1
ATOM 3952 N N . PRO A 1 498 ? 52.50376 60.31417 82.63101 1.000 71.82461 498 PRO A N 1
ATOM 3953 C CA . PRO A 1 498 ? 51.25222 59.56403 82.84967 1.000 70.79717 498 PRO A CA 1
ATOM 3954 C C . PRO A 1 498 ? 51.35936 58.42638 83.85599 1.000 62.42958 498 PRO A C 1
ATOM 3955 O O . PRO A 1 498 ? 50.32179 57.94564 84.32849 1.000 73.16159 498 PRO A O 1
ATOM 3959 N N . ASP A 1 499 ? 52.56397 57.98109 84.20563 1.000 63.58781 499 ASP A N 1
ATOM 3960 C CA . ASP A 1 499 ? 52.72014 56.90448 85.17490 1.000 71.31398 499 ASP A CA 1
ATOM 3961 C C . ASP A 1 499 ? 52.74852 57.38889 86.62004 1.000 64.46270 499 ASP A C 1
ATOM 3962 O O . ASP A 1 499 ? 52.59119 56.56752 87.53036 1.000 53.73562 499 ASP A O 1
ATOM 3967 N N . LYS A 1 500 ? 52.93143 58.68774 86.85310 1.000 59.82457 500 LYS A N 1
ATOM 3968 C CA . LYS A 1 500 ? 53.03091 59.19776 88.21466 1.000 61.52472 500 LYS A CA 1
ATOM 3969 C C . LYS A 1 500 ? 51.72345 58.98890 88.97365 1.000 61.11320 500 LYS A C 1
ATOM 3970 O O . LYS A 1 500 ? 50.62968 59.04478 88.40315 1.000 53.00892 500 LYS A O 1
ATOM 3976 N N . LYS A 1 501 ? 51.85568 58.74311 90.28283 1.000 52.14249 501 LYS A N 1
ATOM 3977 C CA . LYS A 1 501 ? 50.69924 58.41568 91.11396 1.000 52.82520 501 LYS A CA 1
ATOM 3978 C C . LYS A 1 501 ? 49.62779 59.49323 91.03424 1.000 55.20857 501 LYS A C 1
ATOM 3979 O O . LYS A 1 501 ? 48.43129 59.18614 90.99872 1.000 50.65340 501 LYS A O 1
ATOM 3985 N N . GLN A 1 502 ? 50.03864 60.76133 90.98300 1.000 63.12407 502 GLN A N 1
ATOM 3986 C CA . GLN A 1 502 ? 49.06802 61.84945 90.95842 1.000 60.34440 502 GLN A CA 1
ATOM 3987 C C . GLN A 1 502 ? 48.23183 61.80182 89.68782 1.000 61.68465 502 GLN A C 1
ATOM 3988 O O . GLN A 1 502 ? 47.02715 62.07773 89.71691 1.000 55.35284 502 GLN A O 1
ATOM 3994 N N . ILE A 1 503 ? 48.85457 61.45645 88.56143 1.000 61.72901 503 ILE A N 1
ATOM 3995 C CA . ILE A 1 503 ? 48.11302 61.33931 87.31185 1.000 59.21191 503 ILE A CA 1
ATOM 3996 C C . ILE A 1 503 ? 47.30334 60.04717 87.28468 1.000 56.62529 503 ILE A C 1
ATOM 3997 O O . ILE A 1 503 ? 46.15983 60.03031 86.81497 1.000 60.33258 503 ILE A O 1
ATOM 4002 N N . VAL A 1 504 ? 47.87339 58.94825 87.78760 1.000 56.30413 504 VAL A N 1
ATOM 4003 C CA . VAL A 1 504 ? 47.14508 57.68015 87.82001 1.000 42.54802 504 VAL A CA 1
ATOM 4004 C C . VAL A 1 504 ? 45.93006 57.78733 88.73359 1.000 55.51350 504 VAL A C 1
ATOM 4005 O O . VAL A 1 504 ? 44.81261 57.41060 88.35875 1.000 53.03343 504 VAL A O 1
ATOM 4009 N N . GLU A 1 505 ? 46.13053 58.31590 89.94489 1.000 53.53412 505 GLU A N 1
ATOM 4010 C CA . GLU A 1 505 ? 45.02391 58.45387 90.88683 1.000 57.20506 505 GLU A CA 1
ATOM 4011 C C . GLU A 1 505 ? 43.96774 59.41600 90.35765 1.000 60.06110 505 GLU A C 1
ATOM 4012 O O . GLU A 1 505 ? 42.76476 59.18784 90.53371 1.000 59.80614 505 GLU A O 1
ATOM 4018 N N . SER A 1 506 ? 44.39958 60.49583 89.70065 1.000 53.75031 506 SER A N 1
ATOM 4019 C CA . SER A 1 506 ? 43.45009 61.43992 89.12251 1.000 48.29786 506 SER A CA 1
ATOM 4020 C C . SER A 1 506 ? 42.64930 60.79155 88.00146 1.000 62.67982 506 SER A C 1
ATOM 4021 O O . SER A 1 506 ? 41.45261 61.06525 87.84587 1.000 42.55405 506 SER A O 1
ATOM 4024 N N . ASP A 1 507 ? 43.29751 59.93915 87.20324 1.000 60.08470 507 ASP A N 1
ATOM 4025 C CA . ASP A 1 507 ? 42.58740 59.21627 86.15308 1.000 56.28103 507 ASP A CA 1
ATOM 4026 C C . ASP A 1 507 ? 41.58064 58.23733 86.74497 1.000 58.23069 507 ASP A C 1
ATOM 4027 O O . ASP A 1 507 ? 40.49912 58.03123 86.18049 1.000 46.61750 507 ASP A O 1
ATOM 4032 N N . LYS A 1 508 ? 41.92703 57.61228 87.87301 1.000 53.13948 508 LYS A N 1
ATOM 4033 C CA . LYS A 1 508 ? 40.97480 56.75342 88.56840 1.000 54.78393 508 LYS A CA 1
ATOM 4034 C C . LYS A 1 508 ? 39.76507 57.54925 89.03785 1.000 58.07289 508 LYS A C 1
ATOM 4035 O O . LYS A 1 508 ? 38.63044 57.05843 88.99145 1.000 50.60765 508 LYS A O 1
ATOM 4041 N N . PHE A 1 509 ? 39.99343 58.78358 89.49569 1.000 58.22646 509 PHE A N 1
ATOM 4042 C CA . PHE A 1 509 ? 38.91492 59.59614 90.04958 1.000 54.65855 509 PHE A CA 1
ATOM 4043 C C . PHE A 1 509 ? 37.96301 60.09398 88.96662 1.000 48.44453 509 PHE A C 1
ATOM 4044 O O . PHE A 1 509 ? 36.74035 60.06105 89.14904 1.000 52.98755 509 PHE A O 1
ATOM 4052 N N . VAL A 1 510 ? 38.50018 60.58547 87.84677 1.000 50.86225 510 VAL A N 1
ATOM 4053 C CA . VAL A 1 510 ? 37.64519 61.04901 86.75557 1.000 45.35309 510 VAL A CA 1
ATOM 4054 C C . VAL A 1 510 ? 36.82334 59.89491 86.19167 1.000 50.86169 510 VAL A C 1
ATOM 4055 O O . VAL A 1 510 ? 35.64657 60.05999 85.84485 1.000 47.50991 510 VAL A O 1
ATOM 4059 N N . ASP A 1 511 ? 37.42103 58.70389 86.11449 1.000 59.03091 511 ASP A N 1
ATOM 4060 C CA . ASP A 1 511 ? 36.70255 57.53532 85.61352 1.000 46.10252 511 ASP A CA 1
ATOM 4061 C C . ASP A 1 511 ? 35.56210 57.14286 86.54717 1.000 51.50049 511 ASP A C 1
ATOM 4062 O O . ASP A 1 511 ? 34.43250 56.90971 86.09971 1.000 42.80397 511 ASP A O 1
ATOM 4067 N N . ARG A 1 512 ? 35.84346 57.05370 87.85092 1.000 41.66206 512 ARG A N 1
ATOM 4068 C CA . ARG A 1 512 ? 34.80830 56.67677 88.80677 1.000 39.12752 512 ARG A CA 1
ATOM 4069 C C . ARG A 1 512 ? 33.68122 57.69819 88.84097 1.000 49.06939 512 ARG A C 1
ATOM 4070 O O . ARG A 1 512 ? 32.52079 57.33693 89.07030 1.000 55.33590 512 ARG A O 1
ATOM 4078 N N . CYS A 1 513 ? 33.99865 58.97159 88.60642 1.000 46.70562 513 CYS A N 1
ATOM 4079 C CA . CYS A 1 513 ? 32.96010 59.99247 88.53341 1.000 45.45165 513 CYS A CA 1
ATOM 4080 C C . CYS A 1 513 ? 32.07725 59.77442 87.31187 1.000 47.03448 513 CYS A C 1
ATOM 4081 O O . CYS A 1 513 ? 30.84460 59.81114 87.40710 1.000 47.43423 513 CYS A O 1
ATOM 4084 N N . ARG A 1 514 ? 32.69589 59.54654 86.15015 1.000 46.70719 514 ARG A N 1
ATOM 4085 C CA . ARG A 1 514 ? 31.92211 59.31437 84.93634 1.000 51.33789 514 ARG A CA 1
ATOM 4086 C C . ARG A 1 514 ? 31.10287 58.03537 85.04833 1.000 57.92427 514 ARG A C 1
ATOM 4087 O O . ARG A 1 514 ? 29.97075 57.96810 84.55583 1.000 63.26039 514 ARG A O 1
ATOM 4095 N N . GLN A 1 515 ? 31.64855 57.01863 85.72148 1.000 50.23395 515 GLN A N 1
ATOM 4096 C CA . GLN A 1 515 ? 30.89886 55.78665 85.94054 1.000 51.79607 515 GLN A CA 1
ATOM 4097 C C . GLN A 1 515 ? 29.65378 56.02738 86.78444 1.000 59.37654 515 GLN A C 1
ATOM 4098 O O . GLN A 1 515 ? 28.66000 55.30509 86.64431 1.000 43.92032 515 GLN A O 1
ATOM 4104 N N . ALA A 1 516 ? 29.68535 57.02643 87.66396 1.000 64.16784 516 ALA A N 1
ATOM 4105 C CA . ALA A 1 516 ? 28.52167 57.35947 88.47452 1.000 54.94765 516 ALA A CA 1
ATOM 4106 C C . ALA A 1 516 ? 27.51755 58.23220 87.73355 1.000 65.26886 516 ALA A C 1
ATOM 4107 O O . ALA A 1 516 ? 26.46194 58.54483 88.29452 1.000 70.21602 516 ALA A O 1
ATOM 4109 N N . GLY A 1 517 ? 27.81111 58.61734 86.49392 1.000 61.02532 517 GLY A N 1
ATOM 4110 C CA . GLY A 1 517 ? 26.93803 59.47612 85.72196 1.000 55.34377 517 GLY A CA 1
ATOM 4111 C C . GLY A 1 517 ? 27.20711 60.96094 85.82798 1.000 60.79978 517 GLY A C 1
ATOM 4112 O O . GLY A 1 517 ? 26.40285 61.75493 85.32479 1.000 53.99147 517 GLY A O 1
ATOM 4113 N N . MET A 1 518 ? 28.30303 61.36611 86.45522 1.000 47.83974 518 MET A N 1
ATOM 4114 C CA . MET A 1 518 ? 28.62603 62.77923 86.52609 1.000 44.87555 518 MET A CA 1
ATOM 4115 C C . MET A 1 518 ? 29.52040 63.18904 85.36137 1.000 50.99008 518 MET A C 1
ATOM 4116 O O . MET A 1 518 ? 30.09287 62.35926 84.65198 1.000 52.37666 518 MET A O 1
ATOM 4121 N N . ALA A 1 519 ? 29.63760 64.49915 85.17559 1.000 41.87315 519 ALA A N 1
ATOM 4122 C CA . ALA A 1 519 ? 30.64469 65.06129 84.29291 1.000 46.77186 519 ALA A CA 1
ATOM 4123 C C . ALA A 1 519 ? 31.92923 65.21223 85.09306 1.000 54.59425 519 ALA A C 1
ATOM 4124 O O . ALA A 1 519 ? 31.90211 65.67664 86.23695 1.000 46.41549 519 ALA A O 1
ATOM 4126 N N . ALA A 1 520 ? 33.04627 64.79281 84.50746 1.000 41.35562 520 ALA A N 1
ATOM 4127 C CA . ALA A 1 520 ? 34.31670 64.87426 85.20749 1.000 48.05435 520 ALA A CA 1
ATOM 4128 C C . ALA A 1 520 ? 35.44946 64.98646 84.20410 1.000 48.05718 520 ALA A C 1
ATOM 4129 O O . ALA A 1 520 ? 35.37273 64.45833 83.09163 1.000 53.89133 520 ALA A O 1
ATOM 4131 N N . GLN A 1 521 ? 36.50512 65.67852 84.61923 1.000 48.00711 521 GLN A N 1
ATOM 4132 C CA . GLN A 1 521 ? 37.68549 65.86633 83.79271 1.000 48.84575 521 GLN A CA 1
ATOM 4133 C C . GLN A 1 521 ? 38.81401 66.39164 84.66394 1.000 45.19993 521 GLN A C 1
ATOM 4134 O O . GLN A 1 521 ? 38.57608 66.99594 85.71390 1.000 52.60734 521 GLN A O 1
ATOM 4140 N N . ARG A 1 522 ? 40.04054 66.11763 84.23587 1.000 40.81383 522 ARG A N 1
ATOM 4141 C CA . ARG A 1 522 ? 41.22150 66.73674 84.81799 1.000 39.53386 522 ARG A CA 1
ATOM 4142 C C . ARG A 1 522 ? 41.57156 67.96983 83.99484 1.000 58.09711 522 ARG A C 1
ATOM 4143 O O . ARG A 1 522 ? 41.88532 67.85591 82.80486 1.000 65.42124 522 ARG A O 1
ATOM 4151 N N . LEU A 1 523 ? 41.47856 69.14366 84.61341 1.000 53.08069 523 LEU A N 1
ATOM 4152 C CA . LEU A 1 523 ? 41.79737 70.38236 83.91692 1.000 50.28669 523 LEU A CA 1
ATOM 4153 C C . LEU A 1 523 ? 43.24502 70.38713 83.44792 1.000 47.28750 523 LEU A C 1
ATOM 4154 O O . LEU A 1 523 ? 44.16438 70.12656 84.22910 1.000 45.69807 523 LEU A O 1
ATOM 4159 N N . HIS A 1 524 ? 43.44190 70.64560 82.15691 1.000 50.98192 524 HIS A N 1
ATOM 4160 C CA . HIS A 1 524 ? 44.77211 70.88227 81.60812 1.000 40.68589 524 HIS A CA 1
ATOM 4161 C C . HIS A 1 524 ? 44.66683 71.99268 80.57692 1.000 56.69051 524 HIS A C 1
ATOM 4162 O O . HIS A 1 524 ? 43.90423 71.87756 79.61225 1.000 60.81088 524 HIS A O 1
ATOM 4169 N N . GLY A 1 525 ? 45.43378 73.05463 80.78043 1.000 48.24825 525 GLY A N 1
ATOM 4170 C CA . GLY A 1 525 ? 45.31429 74.25276 79.98353 1.000 44.68339 525 GLY A CA 1
ATOM 4171 C C . GLY A 1 525 ? 44.12425 75.09252 80.41080 1.000 49.54401 525 GLY A C 1
ATOM 4172 O O . GLY A 1 525 ? 43.15639 74.60688 80.99339 1.000 63.82170 525 GLY A O 1
ATOM 4173 N N . CYS A 1 526 ? 44.19482 76.38168 80.09589 1.000 48.09754 526 CYS A N 1
ATOM 4174 C CA . CYS A 1 526 ? 43.15611 77.29008 80.55150 1.000 44.21446 526 CYS A CA 1
ATOM 4175 C C . CYS A 1 526 ? 41.86387 77.05122 79.78097 1.000 52.41539 526 CYS A C 1
ATOM 4176 O O . CYS A 1 526 ? 41.87073 76.70044 78.59786 1.000 61.03367 526 CYS A O 1
ATOM 4179 N N . GLN A 1 527 ? 40.74378 77.27468 80.46298 1.000 47.58891 527 GLN A N 1
ATOM 4180 C CA . GLN A 1 527 ? 39.43322 76.98248 79.90484 1.000 53.79989 527 GLN A CA 1
ATOM 4181 C C . GLN A 1 527 ? 38.42984 77.98756 80.44338 1.000 55.24639 527 GLN A C 1
ATOM 4182 O O . GLN A 1 527 ? 38.49715 78.38197 81.61063 1.000 62.33218 527 GLN A O 1
ATOM 4188 N N . THR A 1 528 ? 37.49508 78.38396 79.58905 1.000 54.92462 528 THR A N 1
ATOM 4189 C CA . THR A 1 528 ? 36.37616 79.22896 79.97647 1.000 52.32956 528 THR A CA 1
ATOM 4190 C C . THR A 1 528 ? 35.10589 78.40235 79.85610 1.000 56.01755 528 THR A C 1
ATOM 4191 O O . THR A 1 528 ? 34.79162 77.89277 78.77459 1.000 61.02771 528 THR A O 1
ATOM 4195 N N . MET A 1 529 ? 34.39294 78.25467 80.96653 1.000 55.18691 529 MET A N 1
ATOM 4196 C CA . MET A 1 529 ? 33.17694 77.46143 81.01381 1.000 63.01369 529 MET A CA 1
ATOM 4197 C C . MET A 1 529 ? 32.00970 78.34170 81.42705 1.000 59.69344 529 MET A C 1
ATOM 4198 O O . MET A 1 529 ? 32.14518 79.19995 82.30515 1.000 56.61478 529 MET A O 1
ATOM 4203 N N . LEU A 1 530 ? 30.86556 78.12131 80.78915 1.000 57.92377 530 LEU A N 1
ATOM 4204 C CA . LEU A 1 530 ? 29.61577 78.75815 81.16909 1.000 57.47598 530 LEU A CA 1
ATOM 4205 C C . LEU A 1 530 ? 28.71788 77.71961 81.82253 1.000 58.21149 530 LEU A C 1
ATOM 4206 O O . LEU A 1 530 ? 28.68554 76.56004 81.39780 1.000 64.77036 530 LEU A O 1
ATOM 4211 N N . LEU A 1 531 ? 28.01331 78.12937 82.86973 1.000 65.62888 531 LEU A N 1
ATOM 4212 C CA . LEU A 1 531 ? 27.10394 77.22817 83.56607 1.000 79.02964 531 LEU A CA 1
ATOM 4213 C C . LEU A 1 531 ? 26.07428 78.01102 84.37596 1.000 67.41738 531 LEU A C 1
ATOM 4214 O O . LEU A 1 531 ? 25.85462 79.19936 84.13389 1.000 64.03230 531 LEU A O 1
ATOM 4219 N N . THR B 1 2 ? -9.56474 97.19602 133.84060 1.000 82.64122 2 THR B N 1
ATOM 4220 C CA . THR B 1 2 ? -9.91618 95.80654 134.10823 1.000 87.37064 2 THR B CA 1
ATOM 4221 C C . THR B 1 2 ? -8.66803 94.92939 134.14353 1.000 89.04185 2 THR B C 1
ATOM 4222 O O . THR B 1 2 ? -8.08500 94.63454 133.10015 1.000 97.56211 2 THR B O 1
ATOM 4224 N N . VAL B 1 3 ? -8.28582 94.51750 135.35770 1.000 83.60852 3 VAL B N 1
ATOM 4225 C CA . VAL B 1 3 ? -7.10615 93.70169 135.66181 1.000 87.89886 3 VAL B CA 1
ATOM 4226 C C . VAL B 1 3 ? -5.89665 94.10443 134.81702 1.000 88.61648 3 VAL B C 1
ATOM 4227 O O . VAL B 1 3 ? -5.17250 93.25108 134.29146 1.000 98.85756 3 VAL B O 1
ATOM 4231 N N . SER B 1 4 ? -5.64777 95.41021 134.72193 1.000 65.32163 4 SER B N 1
ATOM 4232 C CA . SER B 1 4 ? -4.53074 95.96760 133.95543 1.000 64.26583 4 SER B CA 1
ATOM 4233 C C . SER B 1 4 ? -3.27278 95.94566 134.81806 1.000 75.17803 4 SER B C 1
ATOM 4234 O O . SER B 1 4 ? -3.07245 96.81756 135.66742 1.000 89.09133 4 SER B O 1
ATOM 4237 N N . ASP B 1 5 ? -2.42544 94.94210 134.61201 1.000 80.11796 5 ASP B N 1
ATOM 4238 C CA . ASP B 1 5 ? -1.22781 94.71070 135.42521 1.000 55.29753 5 ASP B CA 1
ATOM 4239 C C . ASP B 1 5 ? 0.04164 94.88590 134.58683 1.000 67.84365 5 ASP B C 1
ATOM 4240 O O . ASP B 1 5 ? 0.72239 93.90828 134.26589 1.000 64.94828 5 ASP B O 1
ATOM 4245 N N . ASN B 1 6 ? 0.35371 96.13024 134.21944 1.000 60.76105 6 ASN B N 1
ATOM 4246 C CA . ASN B 1 6 ? 1.59918 96.42811 133.51436 1.000 59.69155 6 ASN B CA 1
ATOM 4247 C C . ASN B 1 6 ? 2.71873 96.55136 134.54325 1.000 65.41858 6 ASN B C 1
ATOM 4248 O O . ASN B 1 6 ? 2.64994 97.38669 135.45198 1.000 66.17564 6 ASN B O 1
ATOM 4253 N N . VAL B 1 7 ? 3.75154 95.72538 134.39744 1.000 65.57314 7 VAL B N 1
ATOM 4254 C CA . VAL B 1 7 ? 4.66119 95.44118 135.49592 1.000 57.43416 7 VAL B CA 1
ATOM 4255 C C . VAL B 1 7 ? 6.12127 95.50559 135.05478 1.000 56.31481 7 VAL B C 1
ATOM 4256 O O . VAL B 1 7 ? 6.46047 95.22090 133.90160 1.000 55.32780 7 VAL B O 1
ATOM 4260 N N . PHE B 1 8 ? 6.98667 95.90133 135.98983 1.000 66.27804 8 PHE B N 1
ATOM 4261 C CA . PHE B 1 8 ? 8.43465 95.82043 135.85081 1.000 55.59528 8 PHE B CA 1
ATOM 4262 C C . PHE B 1 8 ? 8.95511 94.62833 136.64249 1.000 52.63108 8 PHE B C 1
ATOM 4263 O O . PHE B 1 8 ? 8.27388 94.09113 137.51886 1.000 69.28104 8 PHE B O 1
ATOM 4271 N N . LEU B 1 9 ? 10.18922 94.23323 136.34525 1.000 59.15578 9 LEU B N 1
ATOM 4272 C CA . LEU B 1 9 ? 10.87786 93.29490 137.21896 1.000 60.37172 9 LEU B CA 1
ATOM 4273 C C . LEU B 1 9 ? 11.24501 93.99047 138.52121 1.000 59.55387 9 LEU B C 1
ATOM 4274 O O . LEU B 1 9 ? 11.68957 95.14217 138.52281 1.000 55.78572 9 LEU B O 1
ATOM 4279 N N . ARG B 1 10 ? 11.05136 93.28918 139.63416 1.000 55.04766 10 ARG B N 1
ATOM 4280 C CA . ARG B 1 10 ? 11.47296 93.82614 140.91872 1.000 47.55937 10 ARG B CA 1
ATOM 4281 C C . ARG B 1 10 ? 12.97522 94.06553 140.91386 1.000 48.11365 10 ARG B C 1
ATOM 4282 O O . ARG B 1 10 ? 13.74432 93.27253 140.36333 1.000 45.83361 10 ARG B O 1
ATOM 4290 N N . SER B 1 11 ? 13.38358 95.18877 141.51039 1.000 64.72841 11 SER B N 1
ATOM 4291 C CA . SER B 1 11 ? 14.77518 95.62130 141.42206 1.000 50.91305 11 SER B CA 1
ATOM 4292 C C . SER B 1 11 ? 15.73538 94.54364 141.91080 1.000 52.94781 11 SER B C 1
ATOM 4293 O O . SER B 1 11 ? 16.81133 94.35405 141.33198 1.000 58.07201 11 SER B O 1
ATOM 4296 N N . HIS B 1 12 ? 15.35630 93.80983 142.95527 1.000 49.28975 12 HIS B N 1
ATOM 4297 C CA . HIS B 1 12 ? 16.21887 92.79251 143.53815 1.000 48.92713 12 HIS B CA 1
ATOM 4298 C C . HIS B 1 12 ? 15.85266 91.37966 143.10011 1.000 55.86084 12 HIS B C 1
ATOM 4299 O O . HIS B 1 12 ? 16.32090 90.41362 143.71034 1.000 52.65551 12 HIS B O 1
ATOM 4306 N N . THR B 1 13 ? 15.03075 91.23274 142.06481 1.000 54.38021 13 THR B N 1
ATOM 4307 C CA . THR B 1 13 ? 14.78606 89.91332 141.49852 1.000 53.44022 13 THR B CA 1
ATOM 4308 C C . THR B 1 13 ? 16.00645 89.47857 140.69660 1.000 59.07396 13 THR B C 1
ATOM 4309 O O . THR B 1 13 ? 16.44234 90.18895 139.78383 1.000 53.21459 13 THR B O 1
ATOM 4313 N N . LYS B 1 14 ? 16.56765 88.32455 141.04446 1.000 51.04765 14 LYS B N 1
ATOM 4314 C CA . LYS B 1 14 ? 17.70454 87.76537 140.32818 1.000 51.08492 14 LYS B CA 1
ATOM 4315 C C . LYS B 1 14 ? 17.21983 86.66608 139.39562 1.000 56.42999 14 LYS B C 1
ATOM 4316 O O . LYS B 1 14 ? 16.42109 85.81222 139.79386 1.000 49.31195 14 LYS B O 1
ATOM 4322 N N . ILE B 1 15 ? 17.69590 86.69713 138.15852 1.000 54.22030 15 ILE B N 1
ATOM 4323 C CA . ILE B 1 15 ? 17.38555 85.68091 137.16316 1.000 49.36507 15 ILE B CA 1
ATOM 4324 C C . ILE B 1 15 ? 18.65546 84.86895 136.94258 1.000 60.76265 15 ILE B C 1
ATOM 4325 O O . ILE B 1 15 ? 19.55415 85.28074 136.19996 1.000 42.18242 15 ILE B O 1
ATOM 4330 N N . GLU B 1 16 ? 18.74192 83.71843 137.61000 1.000 59.80619 16 GLU B N 1
ATOM 4331 C CA . GLU B 1 16 ? 19.92999 82.87927 137.55196 1.000 52.21190 16 GLU B CA 1
ATOM 4332 C C . GLU B 1 16 ? 19.81225 81.92306 136.37476 1.000 53.89331 16 GLU B C 1
ATOM 4333 O O . GLU B 1 16 ? 18.93665 81.04411 136.39265 1.000 63.89341 16 GLU B O 1
ATOM 4339 N N . PRO B 1 17 ? 20.65364 82.03775 135.34696 1.000 50.98269 17 PRO B N 1
ATOM 4340 C CA . PRO B 1 17 ? 20.56961 81.09109 134.22981 1.000 45.41726 17 PRO B CA 1
ATOM 4341 C C . PRO B 1 17 ? 21.17397 79.75927 134.64906 1.000 53.95090 17 PRO B C 1
ATOM 4342 O O . PRO B 1 17 ? 22.27187 79.70789 135.20812 1.000 60.42511 17 PRO B O 1
ATOM 4346 N N . LEU B 1 18 ? 20.45170 78.67810 134.37653 1.000 52.52448 18 LEU B N 1
ATOM 4347 C CA . LEU B 1 18 ? 20.85040 77.35500 134.83119 1.000 55.17789 18 LEU B CA 1
ATOM 4348 C C . LEU B 1 18 ? 20.88242 76.40229 133.65078 1.000 56.28753 18 LEU B C 1
ATOM 4349 O O . LEU B 1 18 ? 19.93748 76.35664 132.85615 1.000 56.09932 18 LEU B O 1
ATOM 4354 N N . ILE B 1 19 ? 21.95748 75.63334 133.55469 1.000 52.78745 19 ILE B N 1
ATOM 4355 C CA . ILE B 1 19 ? 22.08535 74.56739 132.57270 1.000 60.02875 19 ILE B CA 1
ATOM 4356 C C . ILE B 1 19 ? 22.04059 73.26331 133.35610 1.000 64.81319 19 ILE B C 1
ATOM 4357 O O . ILE B 1 19 ? 23.02786 72.86856 133.98895 1.000 61.24946 19 ILE B O 1
ATOM 4362 N N . MET B 1 20 ? 20.88233 72.60181 133.32005 1.000 60.54944 20 MET B N 1
ATOM 4363 C CA . MET B 1 20 ? 20.62454 71.40459 134.12022 1.000 67.26979 20 MET B CA 1
ATOM 4364 C C . MET B 1 20 ? 20.82286 71.69621 135.60461 1.000 63.14546 20 MET B C 1
ATOM 4365 O O . MET B 1 20 ? 21.46634 70.93079 136.32794 1.000 52.70405 20 MET B O 1
ATOM 4370 N N . ARG B 1 21 ? 20.27680 72.82884 136.05068 1.000 57.78859 21 ARG B N 1
ATOM 4371 C CA . ARG B 1 21 ? 20.26117 73.31629 137.42859 1.000 49.69548 21 ARG B CA 1
ATOM 4372 C C . ARG B 1 21 ? 21.63941 73.74505 137.92034 1.000 46.12872 21 ARG B C 1
ATOM 4373 O O . ARG B 1 21 ? 21.75838 74.20313 139.06360 1.000 59.71227 21 ARG B O 1
ATOM 4381 N N . TRP B 1 22 ? 22.68315 73.60482 137.10900 1.000 56.94658 22 TRP B N 1
ATOM 4382 C CA . TRP B 1 22 ? 23.99725 74.13341 137.43975 1.000 46.56240 22 TRP B CA 1
ATOM 4383 C C . TRP B 1 22 ? 24.09153 75.57609 136.97097 1.000 53.27041 22 TRP B C 1
ATOM 4384 O O . TRP B 1 22 ? 23.64101 75.91016 135.87081 1.000 54.14646 22 TRP B O 1
ATOM 4395 N N . TYR B 1 23 ? 24.66429 76.43299 137.81519 1.000 48.20134 23 TYR B N 1
ATOM 4396 C CA . TYR B 1 23 ? 24.80041 77.83373 137.44223 1.000 48.49374 23 TYR B CA 1
ATOM 4397 C C . TYR B 1 23 ? 25.59398 77.94925 136.14871 1.000 49.70473 23 TYR B C 1
ATOM 4398 O O . TYR B 1 23 ? 26.71322 77.43966 136.04175 1.000 53.81373 23 TYR B O 1
ATOM 4407 N N . ALA B 1 24 ? 25.00828 78.62800 135.16788 1.000 54.53782 24 ALA B N 1
ATOM 4408 C CA . ALA B 1 24 ? 25.57745 78.69414 133.82753 1.000 53.08684 24 ALA B CA 1
ATOM 4409 C C . ALA B 1 24 ? 26.69488 79.72774 133.79610 1.000 49.22049 24 ALA B C 1
ATOM 4410 O O . ALA B 1 24 ? 26.43656 80.93499 133.82987 1.000 63.15455 24 ALA B O 1
ATOM 4412 N N . TRP B 1 25 ? 27.93248 79.25860 133.71573 1.000 60.27440 25 TRP B N 1
ATOM 4413 C CA . TRP B 1 25 ? 29.07448 80.09931 133.39908 1.000 44.69247 25 TRP B CA 1
ATOM 4414 C C . TRP B 1 25 ? 29.61322 79.69405 132.03220 1.000 49.45748 25 TRP B C 1
ATOM 4415 O O . TRP B 1 25 ? 29.12348 78.74922 131.40583 1.000 48.86851 25 TRP B O 1
ATOM 4426 N N . ALA B 1 26 ? 30.63452 80.42400 131.57601 1.000 56.45898 26 ALA B N 1
ATOM 4427 C CA . ALA B 1 26 ? 31.01981 80.37963 130.16706 1.000 51.91760 26 ALA B CA 1
ATOM 4428 C C . ALA B 1 26 ? 31.32150 78.96041 129.70101 1.000 50.22285 26 ALA B C 1
ATOM 4429 O O . ALA B 1 26 ? 30.93911 78.57204 128.59119 1.000 51.23672 26 ALA B O 1
ATOM 4431 N N . HIS B 1 27 ? 32.01492 78.17380 130.52508 1.000 34.32672 27 HIS B N 1
ATOM 4432 C CA . HIS B 1 27 ? 32.41921 76.84078 130.09870 1.000 44.15273 27 HIS B CA 1
ATOM 4433 C C . HIS B 1 27 ? 31.27138 75.83871 130.09878 1.000 54.23057 27 HIS B C 1
ATOM 4434 O O . HIS B 1 27 ? 31.36849 74.81261 129.41769 1.000 57.04132 27 HIS B O 1
ATOM 4441 N N . LEU B 1 28 ? 30.19492 76.10017 130.84226 1.000 60.41288 28 LEU B N 1
ATOM 4442 C CA . LEU B 1 28 ? 28.99703 75.27565 130.73604 1.000 46.61309 28 LEU B CA 1
ATOM 4443 C C . LEU B 1 28 ? 28.15115 75.62882 129.52075 1.000 40.74827 28 LEU B C 1
ATOM 4444 O O . LEU B 1 28 ? 27.26720 74.84921 129.15050 1.000 51.06986 28 LEU B O 1
ATOM 4449 N N . VAL B 1 29 ? 28.40779 76.77214 128.89218 1.000 49.19526 29 VAL B N 1
ATOM 4450 C CA . VAL B 1 29 ? 27.68234 77.17240 127.69196 1.000 48.93648 29 VAL B CA 1
ATOM 4451 C C . VAL B 1 29 ? 28.34199 76.60020 126.44584 1.000 54.62710 29 VAL B C 1
ATOM 4452 O O . VAL B 1 29 ? 27.65723 76.17755 125.51037 1.000 42.64607 29 VAL B O 1
ATOM 4456 N N . SER B 1 30 ? 29.66905 76.57417 126.42424 1.000 54.75911 30 SER B N 1
ATOM 4457 C CA . SER B 1 30 ? 30.38373 75.95091 125.32235 1.000 42.31504 30 SER B CA 1
ATOM 4458 C C . SER B 1 30 ? 30.21752 74.43831 125.41014 1.000 50.99897 30 SER B C 1
ATOM 4459 O O . SER B 1 30 ? 30.50892 73.84928 126.45653 1.000 51.26483 30 SER B O 1
ATOM 4462 N N . PRO B 1 31 ? 29.78497 73.77573 124.33397 1.000 36.85887 31 PRO B N 1
ATOM 4463 C CA . PRO B 1 31 ? 29.32316 72.38337 124.47434 1.000 44.64376 31 PRO B CA 1
ATOM 4464 C C . PRO B 1 31 ? 30.41637 71.39718 124.84956 1.000 51.61323 31 PRO B C 1
ATOM 4465 O O . PRO B 1 31 ? 30.18249 70.53138 125.70292 1.000 46.54421 31 PRO B O 1
ATOM 4469 N N . ALA B 1 32 ? 31.59957 71.49048 124.23652 1.000 59.26664 32 ALA B N 1
ATOM 4470 C CA . ALA B 1 32 ? 32.65553 70.51991 124.51843 1.000 44.54227 32 ALA B CA 1
ATOM 4471 C C . ALA B 1 32 ? 33.09829 70.59586 125.97440 1.000 50.46518 32 ALA B C 1
ATOM 4472 O O . ALA B 1 32 ? 33.16565 69.57598 126.67181 1.000 51.74869 32 ALA B O 1
ATOM 4474 N N . GLN B 1 33 ? 33.40427 71.80407 126.45196 1.000 49.64230 33 GLN B N 1
ATOM 4475 C CA . GLN B 1 33 ? 33.78559 71.96853 127.84955 1.000 44.36919 33 GLN B CA 1
ATOM 4476 C C . GLN B 1 33 ? 32.61963 71.65087 128.77062 1.000 48.72337 33 GLN B C 1
ATOM 4477 O O . GLN B 1 33 ? 32.82721 71.17320 129.89217 1.000 42.09677 33 GLN B O 1
ATOM 4483 N N . HIS B 1 34 ? 31.39261 71.91648 128.31799 1.000 39.93882 34 HIS B N 1
ATOM 4484 C CA . HIS B 1 34 ? 30.22087 71.54814 129.10167 1.000 38.34077 34 HIS B CA 1
ATOM 4485 C C . HIS B 1 34 ? 30.14398 70.03943 129.26895 1.000 44.07099 34 HIS B C 1
ATOM 4486 O O . HIS B 1 34 ? 29.94213 69.53506 130.37979 1.000 49.72986 34 HIS B O 1
ATOM 4493 N N . ALA B 1 35 ? 30.31759 69.30222 128.16880 1.000 36.80785 35 ALA B N 1
ATOM 4494 C CA . ALA B 1 35 ? 30.31028 67.84594 128.23939 1.000 33.85747 35 ALA B CA 1
ATOM 4495 C C . ALA B 1 35 ? 31.39675 67.34469 129.18018 1.000 49.35932 35 ALA B C 1
ATOM 4496 O O . ALA B 1 35 ? 31.15195 66.47711 130.02611 1.000 51.41154 35 ALA B O 1
ATOM 4498 N N . LEU B 1 36 ? 32.60775 67.89492 129.05226 1.000 46.96850 36 LEU B N 1
ATOM 4499 C CA . LEU B 1 36 ? 33.69925 67.50520 129.93725 1.000 47.24883 36 LEU B CA 1
ATOM 4500 C C . LEU B 1 36 ? 33.39036 67.83376 131.39262 1.000 52.75834 36 LEU B C 1
ATOM 4501 O O . LEU B 1 36 ? 33.82097 67.10857 132.29614 1.000 60.69055 36 LEU B O 1
ATOM 4506 N N . ASN B 1 37 ? 32.64014 68.90898 131.64277 1.000 59.31682 37 ASN B N 1
ATOM 4507 C CA . ASN B 1 37 ? 32.32028 69.27512 133.01759 1.000 49.15996 37 ASN B CA 1
ATOM 4508 C C . ASN B 1 37 ? 31.16266 68.45300 133.56307 1.000 57.51669 37 ASN B C 1
ATOM 4509 O O . ASN B 1 37 ? 31.13604 68.15082 134.76124 1.000 52.43381 37 ASN B O 1
ATOM 4514 N N . ILE B 1 38 ? 30.20879 68.08221 132.70378 1.000 43.88044 38 ILE B N 1
ATOM 4515 C CA . ILE B 1 38 ? 29.12372 67.19826 133.12236 1.000 54.18007 38 ILE B CA 1
ATOM 4516 C C . ILE B 1 38 ? 29.68830 65.86494 133.58420 1.000 61.56282 38 ILE B C 1
ATOM 4517 O O . ILE B 1 38 ? 29.36092 65.36653 134.66699 1.000 67.48808 38 ILE B O 1
ATOM 4522 N N . ALA B 1 39 ? 30.55254 65.27176 132.76303 1.000 61.50664 39 ALA B N 1
ATOM 4523 C CA . ALA B 1 39 ? 31.00858 63.91158 133.00213 1.000 59.86738 39 ALA B CA 1
ATOM 4524 C C . ALA B 1 39 ? 32.09357 63.85406 134.06785 1.000 51.65905 39 ALA B C 1
ATOM 4525 O O . ALA B 1 39 ? 32.09188 62.94805 134.90829 1.000 57.33873 39 ALA B O 1
ATOM 4527 N N . PHE B 1 40 ? 33.01605 64.81466 134.06403 1.000 53.41089 40 PHE B N 1
ATOM 4528 C CA . PHE B 1 40 ? 34.21584 64.72284 134.88184 1.000 63.02101 40 PHE B CA 1
ATOM 4529 C C . PHE B 1 40 ? 34.23004 65.71741 136.03622 1.000 66.23777 40 PHE B C 1
ATOM 4530 O O . PHE B 1 40 ? 35.25257 65.83979 136.72073 1.000 73.74158 40 PHE B O 1
ATOM 4538 N N . ARG B 1 41 ? 33.12978 66.43567 136.26750 1.000 53.11226 41 ARG B N 1
ATOM 4539 C CA . ARG B 1 41 ? 33.01344 67.24938 137.47335 1.000 50.08642 41 ARG B CA 1
ATOM 4540 C C . ARG B 1 41 ? 31.63311 67.13146 138.10771 1.000 61.41088 41 ARG B C 1
ATOM 4541 O O . ARG B 1 41 ? 31.51791 66.81499 139.29577 1.000 54.09659 41 ARG B O 1
ATOM 4549 N N . HIS B 1 42 ? 30.58024 67.37390 137.32099 1.000 72.79657 42 HIS B N 1
ATOM 4550 C CA . HIS B 1 42 ? 29.22984 67.42626 137.87800 1.000 42.87256 42 HIS B CA 1
ATOM 4551 C C . HIS B 1 42 ? 28.74000 66.04108 138.27832 1.000 62.87412 42 HIS B C 1
ATOM 4552 O O . HIS B 1 42 ? 28.28318 65.83860 139.40890 1.000 64.39083 42 HIS B O 1
ATOM 4559 N N . LEU B 1 43 ? 28.82296 65.07738 137.36172 1.000 74.00468 43 LEU B N 1
ATOM 4560 C CA . LEU B 1 43 ? 28.41835 63.71310 137.68773 1.000 49.68905 43 LEU B CA 1
ATOM 4561 C C . LEU B 1 43 ? 29.19221 63.13366 138.86739 1.000 56.61804 43 LEU B C 1
ATOM 4562 O O . LEU B 1 43 ? 28.55990 62.48683 139.72074 1.000 52.69357 43 LEU B O 1
ATOM 4567 N N . PRO B 1 44 ? 30.51690 63.30481 138.98418 1.000 49.90168 44 PRO B N 1
ATOM 4568 C CA . PRO B 1 44 ? 31.20109 62.79235 140.18436 1.000 59.61012 44 PRO B CA 1
ATOM 4569 C C . PRO B 1 44 ? 30.72523 63.42478 141.48271 1.000 63.67260 44 PRO B C 1
ATOM 4570 O O . PRO B 1 44 ? 30.54047 62.71222 142.47731 1.000 78.46465 44 PRO B O 1
ATOM 4574 N N . MET B 1 45 ? 30.51525 64.74379 141.50319 1.000 50.63664 45 MET B N 1
ATOM 4575 C CA . MET B 1 45 ? 30.10754 65.40537 142.73891 1.000 59.62447 45 MET B CA 1
ATOM 4576 C C . MET B 1 45 ? 28.72052 64.95546 143.18436 1.000 69.40167 45 MET B C 1
ATOM 4577 O O . MET B 1 45 ? 28.47625 64.78212 144.38453 1.000 69.91911 45 MET B O 1
ATOM 4582 N N . LEU B 1 46 ? 27.79872 64.76340 142.23670 1.000 65.26592 46 LEU B N 1
ATOM 4583 C CA . LEU B 1 46 ? 26.46015 64.30295 142.59442 1.000 59.53756 46 LEU B CA 1
ATOM 4584 C C . LEU B 1 46 ? 26.48953 62.87998 143.13889 1.000 67.75850 46 LEU B C 1
ATOM 4585 O O . LEU B 1 46 ? 25.82408 62.58155 144.13713 1.000 71.78687 46 LEU B O 1
ATOM 4590 N N . LYS B 1 47 ? 27.24821 61.98613 142.49787 1.000 69.30761 47 LYS B N 1
ATOM 4591 C CA . LYS B 1 47 ? 27.37472 60.62857 143.01947 1.000 70.29338 47 LYS B CA 1
ATOM 4592 C C . LYS B 1 47 ? 28.05450 60.63752 144.38191 1.000 77.34630 47 LYS B C 1
ATOM 4593 O O . LYS B 1 47 ? 27.72253 59.83209 145.25936 1.000 72.83285 47 LYS B O 1
ATOM 4599 N N . SER B 1 48 ? 29.03197 61.52546 144.56723 1.000 83.48811 48 SER B N 1
ATOM 4600 C CA . SER B 1 48 ? 29.65701 61.66627 145.87602 1.000 73.97073 48 SER B CA 1
ATOM 4601 C C . SER B 1 48 ? 28.68285 62.21793 146.91125 1.000 70.69745 48 SER B C 1
ATOM 4602 O O . SER B 1 48 ? 28.82080 61.92290 148.10133 1.000 86.35479 48 SER B O 1
ATOM 4605 N N . PHE B 1 49 ? 27.71886 63.04322 146.49373 1.000 64.76837 49 PHE B N 1
ATOM 4606 C CA . PHE B 1 49 ? 26.73021 63.55506 147.43999 1.000 72.68330 49 PHE B CA 1
ATOM 4607 C C . PHE B 1 49 ? 25.72658 62.47689 147.83523 1.000 64.54558 49 PHE B C 1
ATOM 4608 O O . PHE B 1 49 ? 25.40037 62.32737 149.01895 1.000 62.54897 49 PHE B O 1
ATOM 4616 N N . VAL B 1 50 ? 25.21704 61.71896 146.85746 1.000 63.18980 50 VAL B N 1
ATOM 4617 C CA . VAL B 1 50 ? 24.24160 60.67872 147.16674 1.000 53.72387 50 VAL B CA 1
ATOM 4618 C C . VAL B 1 50 ? 24.82630 59.63879 148.11703 1.000 79.62226 50 VAL B C 1
ATOM 4619 O O . VAL B 1 50 ? 24.07448 58.95648 148.82141 1.000 85.06019 50 VAL B O 1
ATOM 4623 N N . ALA B 1 51 ? 26.14924 59.45096 148.10133 1.000 75.50844 51 ALA B N 1
ATOM 4624 C CA . ALA B 1 51 ? 26.84972 58.57955 149.04349 1.000 69.05586 51 ALA B CA 1
ATOM 4625 C C . ALA B 1 51 ? 27.47003 59.43583 150.14931 1.000 77.89562 51 ALA B C 1
ATOM 4626 O O . ALA B 1 51 ? 28.47071 60.12004 149.91890 1.000 89.99837 51 ALA B O 1
ATOM 4628 N N . SER B 1 52 ? 26.90339 59.36931 151.35449 1.000 76.67757 52 SER B N 1
ATOM 4629 C CA . SER B 1 52 ? 27.32425 60.17869 152.49896 1.000 80.86335 52 SER B CA 1
ATOM 4630 C C . SER B 1 52 ? 27.34720 61.66658 152.16276 1.000 82.44991 52 SER B C 1
AT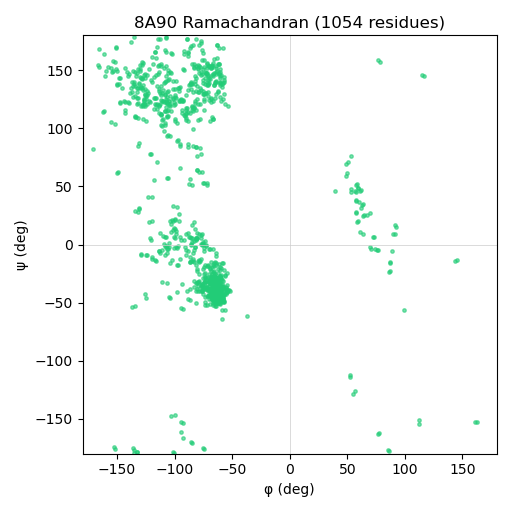OM 4631 O O . SER B 1 52 ? 28.42300 62.24893 151.96629 1.000 73.29165 52 SER B O 1
ATOM 4634 N N . PRO B 1 53 ? 26.18113 62.31196 152.09455 1.000 73.63388 53 PRO B N 1
ATOM 4635 C CA . PRO B 1 53 ? 26.15245 63.77320 151.92156 1.000 68.33744 53 PRO B CA 1
ATOM 4636 C C . PRO B 1 53 ? 26.84126 64.52431 153.04783 1.000 77.79340 53 PRO B C 1
ATOM 4637 O O . PRO B 1 53 ? 27.23987 65.67952 152.85259 1.000 77.40868 53 PRO B O 1
ATOM 4641 N N . ALA B 1 54 ? 26.97255 63.90292 154.22366 1.000 72.28242 54 ALA B N 1
ATOM 4642 C CA . ALA B 1 54 ? 27.58376 64.56213 155.37330 1.000 65.67650 54 ALA B CA 1
ATOM 4643 C C . ALA B 1 54 ? 29.00051 65.03238 155.06642 1.000 81.85321 54 ALA B C 1
ATOM 4644 O O . ALA B 1 54 ? 29.43753 66.07167 155.57641 1.000 76.85543 54 ALA B O 1
ATOM 4646 N N . VAL B 1 55 ? 29.74611 64.26247 154.26678 1.000 81.88251 55 VAL B N 1
ATOM 4647 C CA . VAL B 1 55 ? 31.09601 64.67151 153.87894 1.000 66.65706 55 VAL B CA 1
ATOM 4648 C C . VAL B 1 55 ? 31.06575 66.06107 153.25638 1.000 71.09087 55 VAL B C 1
ATOM 4649 O O . VAL B 1 55 ? 31.93150 66.90248 153.52788 1.000 66.87073 55 VAL B O 1
ATOM 4653 N N . HIS B 1 56 ? 30.05442 66.32941 152.42667 1.000 68.30300 56 HIS B N 1
ATOM 4654 C CA . HIS B 1 56 ? 29.95613 67.62920 151.77300 1.000 72.22490 56 HIS B CA 1
ATOM 4655 C C . HIS B 1 56 ? 29.60186 68.70921 152.78566 1.000 82.75132 56 HIS B C 1
ATOM 4656 O O . HIS B 1 56 ? 30.08140 69.84556 152.68973 1.000 67.22409 56 HIS B O 1
ATOM 4663 N N . GLU B 1 57 ? 28.77127 68.36118 153.77180 1.000 79.85806 57 GLU B N 1
ATOM 4664 C CA . GLU B 1 57 ? 28.46150 69.28078 154.85913 1.000 70.09122 57 GLU B CA 1
ATOM 4665 C C . GLU B 1 57 ? 29.70173 69.61969 155.67131 1.000 74.28278 57 GLU B C 1
ATOM 4666 O O . GLU B 1 57 ? 29.83501 70.74548 156.16453 1.000 78.39130 57 GLU B O 1
ATOM 4672 N N . ALA B 1 58 ? 30.61632 68.65933 155.82122 1.000 76.71969 58 ALA B N 1
ATOM 4673 C CA . ALA B 1 58 ? 31.83104 68.89832 156.59152 1.000 77.34489 58 ALA B CA 1
ATOM 4674 C C . ALA B 1 58 ? 32.75672 69.87828 155.88156 1.000 79.55184 58 ALA B C 1
ATOM 4675 O O . ALA B 1 58 ? 33.38063 70.72946 156.52611 1.000 87.68354 58 ALA B O 1
ATOM 4677 N N . ALA B 1 59 ? 32.86994 69.76437 154.55706 1.000 69.86799 59 ALA B N 1
ATOM 4678 C CA . ALA B 1 59 ? 33.70784 70.68340 153.79549 1.000 80.91066 59 ALA B CA 1
ATOM 4679 C C . ALA B 1 59 ? 33.05261 72.04892 153.62022 1.000 84.46220 59 ALA B C 1
ATOM 4680 O O . ALA B 1 59 ? 33.74322 73.07398 153.62602 1.000 80.49378 59 ALA B O 1
ATOM 4682 N N . SER B 1 60 ? 31.72534 72.08772 153.46468 1.000 80.38464 60 SER B N 1
ATOM 4683 C CA . SER B 1 60 ? 31.03988 73.36487 153.29673 1.000 80.38666 60 SER B CA 1
ATOM 4684 C C . SER B 1 60 ? 31.00472 74.18016 154.58245 1.000 92.25794 60 SER B C 1
ATOM 4685 O O . SER B 1 60 ? 30.77226 75.39271 154.52642 1.000 84.31103 60 SER B O 1
ATOM 4688 N N . SER B 1 61 ? 31.22070 73.54419 155.73437 1.000 86.59963 61 SER B N 1
ATOM 4689 C CA . SER B 1 61 ? 31.33838 74.27758 156.98898 1.000 84.92682 61 SER B CA 1
ATOM 4690 C C . SER B 1 61 ? 32.69939 74.94945 157.11683 1.000 89.81227 61 SER B C 1
ATOM 4691 O O . SER B 1 61 ? 32.79767 76.04485 157.68095 1.000 97.35682 61 SER B O 1
ATOM 4694 N N . ASN B 1 62 ? 33.74227 74.30748 156.61220 1.000 86.68783 62 ASN B N 1
ATOM 4695 C CA . ASN B 1 62 ? 35.10347 74.82890 156.60575 1.000 90.28232 62 ASN B CA 1
ATOM 4696 C C . ASN B 1 62 ? 35.21766 76.04910 155.70172 1.000 100.43295 62 ASN B C 1
ATOM 4697 O O . ASN B 1 62 ? 35.15661 75.89718 154.47393 1.000 96.56416 62 ASN B O 1
ATOM 4702 N N . PRO B 1 63 ? 35.37015 77.26393 156.24223 1.000 104.89809 63 PRO B N 1
ATOM 4703 C CA . PRO B 1 63 ? 35.41853 78.44454 155.36532 1.000 99.16163 63 PRO B CA 1
ATOM 4704 C C . PRO B 1 63 ? 36.66482 78.47366 154.50579 1.000 99.66734 63 PRO B C 1
ATOM 4705 O O . PRO B 1 63 ? 36.68636 79.17548 153.48666 1.000 87.21602 63 PRO B O 1
ATOM 4709 N N . GLU B 1 64 ? 37.70069 77.72608 154.89114 1.000 106.11858 64 GLU B N 1
ATOM 4710 C CA . GLU B 1 64 ? 38.90009 77.61662 154.07140 1.000 108.79028 64 GLU B CA 1
ATOM 4711 C C . GLU B 1 64 ? 38.62498 76.79930 152.81993 1.000 105.72869 64 GLU B C 1
ATOM 4712 O O . GLU B 1 64 ? 39.09689 77.14063 151.72895 1.000 110.75699 64 GLU B O 1
ATOM 4718 N N . MET B 1 65 ? 37.85086 75.72638 152.95550 1.000 96.92689 65 MET B N 1
ATOM 4719 C CA . MET B 1 65 ? 37.53730 74.86988 151.81644 1.000 94.77923 65 MET B CA 1
ATOM 4720 C C . MET B 1 65 ? 36.30355 75.36591 151.07446 1.000 95.26484 65 MET B C 1
ATOM 4721 O O . MET B 1 65 ? 35.35087 74.62905 150.82192 1.000 93.51399 65 MET B O 1
ATOM 4726 N N . LEU B 1 66 ? 36.33461 76.64453 150.71369 1.000 93.27724 66 LEU B N 1
ATOM 4727 C CA . LEU B 1 66 ? 35.28098 77.25722 149.92350 1.000 79.96215 66 LEU B CA 1
ATOM 4728 C C . LEU B 1 66 ? 35.65408 77.10201 148.45653 1.000 79.86138 66 LEU B C 1
ATOM 4729 O O . LEU B 1 66 ? 36.77272 77.44354 148.05669 1.000 77.64267 66 LEU B O 1
ATOM 4734 N N . GLY B 1 67 ? 34.72622 76.57990 147.66275 1.000 63.63586 67 GLY B N 1
ATOM 4735 C CA . GLY B 1 67 ? 34.98975 76.28600 146.27454 1.000 64.43107 67 GLY B CA 1
ATOM 4736 C C . GLY B 1 67 ? 35.55523 74.90597 146.02389 1.000 68.87303 67 GLY B C 1
ATOM 4737 O O . GLY B 1 67 ? 35.74137 74.53285 144.85821 1.000 71.79027 67 GLY B O 1
ATOM 4738 N N . GLY B 1 68 ? 35.85357 74.14646 147.07815 1.000 72.63343 68 GLY B N 1
ATOM 4739 C CA . GLY B 1 68 ? 36.34022 72.79471 146.94340 1.000 66.09070 68 GLY B CA 1
ATOM 4740 C C . GLY B 1 68 ? 35.31023 71.93088 146.24759 1.000 68.81322 68 GLY B C 1
ATOM 4741 O O . GLY B 1 68 ? 34.15124 72.32233 146.09750 1.000 63.20370 68 GLY B O 1
ATOM 4742 N N . PRO B 1 69 ? 35.68965 70.72716 145.84284 1.000 65.31904 69 PRO B N 1
ATOM 4743 C CA . PRO B 1 69 ? 34.77386 69.91449 145.03170 1.000 57.67304 69 PRO B CA 1
ATOM 4744 C C . PRO B 1 69 ? 33.63829 69.31642 145.84780 1.000 74.74587 69 PRO B C 1
ATOM 4745 O O . PRO B 1 69 ? 33.41879 68.10169 145.81064 1.000 73.29315 69 PRO B O 1
ATOM 4749 N N . PHE B 1 70 ? 32.90981 70.15605 146.58621 1.000 86.88408 70 PHE B N 1
ATOM 4750 C CA . PHE B 1 70 ? 31.84785 69.69288 147.46846 1.000 75.29756 70 PHE B CA 1
ATOM 4751 C C . PHE B 1 70 ? 30.62509 70.59361 147.35758 1.000 76.40654 70 PHE B C 1
ATOM 4752 O O . PHE B 1 70 ? 30.74946 71.81841 147.26665 1.000 79.66813 70 PHE B O 1
ATOM 4760 N N . LEU B 1 71 ? 29.44649 69.97268 147.36785 1.000 80.57462 71 LEU B N 1
ATOM 4761 C CA . LEU B 1 71 ? 28.18976 70.70485 147.27101 1.000 69.50458 71 LEU B CA 1
ATOM 4762 C C . LEU B 1 71 ? 27.87331 71.43631 148.56990 1.000 74.67312 71 LEU B C 1
ATOM 4763 O O . LEU B 1 71 ? 28.02808 70.88868 149.66562 1.000 65.36996 71 LEU B O 1
ATOM 4768 N N . GLU B 1 72 ? 27.39858 72.67759 148.44185 1.000 73.81215 72 GLU B N 1
ATOM 4769 C CA . GLU B 1 72 ? 26.94717 73.44245 149.59739 1.000 65.22482 72 GLU B CA 1
ATOM 4770 C C . GLU B 1 72 ? 25.50482 73.14494 149.96975 1.000 76.79684 72 GLU B C 1
ATOM 4771 O O . GLU B 1 72 ? 24.88119 73.93112 150.69603 1.000 74.93173 72 GLU B O 1
ATOM 4777 N N . LEU B 1 73 ? 24.96542 72.03720 149.47833 1.000 73.65836 73 LEU B N 1
ATOM 4778 C CA . LEU B 1 73 ? 23.66649 71.56301 149.91396 1.000 57.40166 73 LEU B CA 1
ATOM 4779 C C . LEU B 1 73 ? 23.88623 70.67752 151.11925 1.000 64.57527 73 LEU B C 1
ATOM 4780 O O . LEU B 1 73 ? 25.00480 70.24052 151.40031 1.000 78.29541 73 LEU B O 1
ATOM 4785 N N . LYS B 1 74 ? 22.82107 70.44279 151.86435 1.000 76.51025 74 LYS B N 1
ATOM 4786 C CA . LYS B 1 74 ? 22.97316 69.56104 152.99691 1.000 90.93699 74 LYS B CA 1
ATOM 4787 C C . LYS B 1 74 ? 21.79236 68.60436 153.12876 1.000 72.92538 74 LYS B C 1
ATOM 4788 O O . LYS B 1 74 ? 20.81063 68.66260 152.37849 1.000 82.04778 74 LYS B O 1
ATOM 4794 N N . LYS B 1 75 ? 21.93496 67.69032 154.09118 1.000 70.11738 75 LYS B N 1
ATOM 4795 C CA . LYS B 1 75 ? 21.50863 66.30304 153.91904 1.000 68.33915 75 LYS B CA 1
ATOM 4796 C C . LYS B 1 75 ? 20.04976 66.17559 153.50940 1.000 78.87741 75 LYS B C 1
ATOM 4797 O O . LYS B 1 75 ? 19.68212 65.17715 152.88238 1.000 77.52999 75 LYS B O 1
ATOM 4803 N N . SER B 1 76 ? 19.21842 67.17100 153.82089 1.000 83.25879 76 SER B N 1
ATOM 4804 C CA . SER B 1 76 ? 17.81324 67.09580 153.43894 1.000 63.47857 76 SER B CA 1
ATOM 4805 C C . SER B 1 76 ? 17.63662 67.10747 151.92424 1.000 77.47122 76 SER B C 1
ATOM 4806 O O . SER B 1 76 ? 16.66889 66.53377 151.41297 1.000 76.86665 76 SER B O 1
ATOM 4809 N N . ASP B 1 77 ? 18.55134 67.74445 151.19004 1.000 82.66751 77 ASP B N 1
ATOM 4810 C CA . ASP B 1 77 ? 18.43988 67.80926 149.73701 1.000 78.61911 77 ASP B CA 1
ATOM 4811 C C . ASP B 1 77 ? 18.92521 66.54435 149.04386 1.000 61.89011 77 ASP B C 1
ATOM 4812 O O . ASP B 1 77 ? 19.01744 66.53707 147.81319 1.000 73.90617 77 ASP B O 1
ATOM 4817 N N . ALA B 1 78 ? 19.20066 65.47215 149.79095 1.000 65.92712 78 ALA B N 1
ATOM 4818 C CA . ALA B 1 78 ? 19.75500 64.26715 149.18069 1.000 57.19662 78 ALA B CA 1
ATOM 4819 C C . ALA B 1 78 ? 18.79265 63.66151 148.16793 1.000 63.33643 78 ALA B C 1
ATOM 4820 O O . ALA B 1 78 ? 19.21278 63.20933 147.09592 1.000 73.02861 78 ALA B O 1
ATOM 4822 N N . ALA B 1 79 ? 17.49694 63.64197 148.48897 1.000 74.34529 79 ALA B N 1
ATOM 4823 C CA . ALA B 1 79 ? 16.51551 63.10835 147.55049 1.000 68.77122 79 ALA B CA 1
ATOM 4824 C C . ALA B 1 79 ? 16.49027 63.92050 146.26238 1.000 68.95641 79 ALA B C 1
ATOM 4825 O O . ALA B 1 79 ? 16.42833 63.35610 145.16366 1.000 61.38463 79 ALA B O 1
ATOM 4827 N N . ALA B 1 80 ? 16.54871 65.24901 146.37698 1.000 66.91106 80 ALA B N 1
ATOM 4828 C CA . ALA B 1 80 ? 16.53442 66.09175 145.18669 1.000 69.42526 80 ALA B CA 1
ATOM 4829 C C . ALA B 1 80 ? 17.80933 65.91589 144.37220 1.000 72.93929 80 ALA B C 1
ATOM 4830 O O . ALA B 1 80 ? 17.75970 65.84684 143.13858 1.000 67.02050 80 ALA B O 1
ATOM 4832 N N . VAL B 1 81 ? 18.95811 65.82691 145.04745 1.000 68.89776 81 VAL B N 1
ATOM 4833 C CA . VAL B 1 81 ? 20.23554 65.70747 144.34835 1.000 54.65139 81 VAL B CA 1
ATOM 4834 C C . VAL B 1 81 ? 20.30086 64.40083 143.57091 1.000 65.03522 81 VAL B C 1
ATOM 4835 O O . VAL B 1 81 ? 20.74768 64.37035 142.41739 1.000 71.84695 81 VAL B O 1
ATOM 4839 N N . LYS B 1 82 ? 19.86585 63.30032 144.19146 1.000 72.28012 82 LYS B N 1
ATOM 4840 C CA . LYS B 1 82 ? 19.90405 62.00432 143.52023 1.000 68.87120 82 LYS B CA 1
ATOM 4841 C C . LYS B 1 82 ? 19.05244 62.00998 142.25709 1.000 70.56573 82 LYS B C 1
ATOM 4842 O O . LYS B 1 82 ? 19.41720 61.38785 141.25217 1.000 68.41312 82 LYS B O 1
ATOM 4848 N N . ALA B 1 83 ? 17.91535 62.70878 142.28689 1.000 63.50528 83 ALA B N 1
ATOM 4849 C CA . ALA B 1 83 ? 17.08187 62.81185 141.09376 1.000 58.27189 83 ALA B CA 1
ATOM 4850 C C . ALA B 1 83 ? 17.83609 63.50548 139.96716 1.000 67.15072 83 ALA B C 1
ATOM 4851 O O . ALA B 1 83 ? 17.85245 63.02698 138.82748 1.000 63.10571 83 ALA B O 1
ATOM 4853 N N . LEU B 1 84 ? 18.47091 64.64029 140.27352 1.000 73.66984 84 LEU B N 1
ATOM 4854 C CA . LEU B 1 84 ? 19.26898 65.34441 139.27470 1.000 72.06037 84 LEU B CA 1
ATOM 4855 C C . LEU B 1 84 ? 20.41911 64.48064 138.77506 1.000 69.44282 84 LEU B C 1
ATOM 4856 O O . LEU B 1 84 ? 20.76286 64.51471 137.58737 1.000 65.84857 84 LEU B O 1
ATOM 4861 N N . TRP B 1 85 ? 21.02643 63.69994 139.67034 1.000 64.53443 85 TRP B N 1
ATOM 4862 C CA . TRP B 1 85 ? 22.10259 62.80306 139.26588 1.000 64.09700 85 TRP B CA 1
ATOM 4863 C C . TRP B 1 85 ? 21.59177 61.74873 138.29233 1.000 66.42647 85 TRP B C 1
ATOM 4864 O O . TRP B 1 85 ? 22.28644 61.38173 137.33752 1.000 77.84075 85 TRP B O 1
ATOM 4875 N N . GLN B 1 86 ? 20.37845 61.24680 138.52122 1.000 71.69216 86 GLN B N 1
ATOM 4876 C CA . GLN B 1 86 ? 19.75944 60.33117 137.57113 1.000 77.06695 86 GLN B CA 1
ATOM 4877 C C . GLN B 1 86 ? 19.21012 61.07452 136.35683 1.000 76.66625 86 GLN B C 1
ATOM 4878 O O . GLN B 1 86 ? 19.27342 60.56367 135.23261 1.000 74.44024 86 GLN B O 1
ATOM 4884 N N . GLN B 1 87 ? 18.66507 62.27745 136.56642 1.000 66.70240 87 GLN B N 1
ATOM 4885 C CA . GLN B 1 87 ? 18.11798 63.05840 135.45823 1.000 67.56835 87 GLN B CA 1
ATOM 4886 C C . GLN B 1 87 ? 19.19957 63.47715 134.46796 1.000 61.88478 87 GLN B C 1
ATOM 4887 O O . GLN B 1 87 ? 19.02872 63.33413 133.25188 1.000 46.26140 87 GLN B O 1
ATOM 4893 N N . THR B 1 88 ? 20.31855 64.01321 134.96618 1.000 77.53718 88 THR B N 1
ATOM 4894 C CA . THR B 1 88 ? 21.38266 64.43645 134.05909 1.000 71.64352 88 THR B CA 1
ATOM 4895 C C . THR B 1 88 ? 22.02155 63.24484 133.36255 1.000 59.41633 88 THR B C 1
ATOM 4896 O O . THR B 1 88 ? 22.51541 63.37911 132.23685 1.000 61.93237 88 THR B O 1
ATOM 4900 N N . GLN B 1 89 ? 22.01050 62.07513 134.00854 1.000 66.12942 89 GLN B N 1
ATOM 4901 C CA . GLN B 1 89 ? 22.52206 60.86890 133.36676 1.000 71.21394 89 GLN B CA 1
ATOM 4902 C C . GLN B 1 89 ? 21.70356 60.53083 132.12974 1.000 60.47658 89 GLN B C 1
ATOM 4903 O O . GLN B 1 89 ? 22.25175 60.08049 131.11710 1.000 65.84356 89 GLN B O 1
ATOM 4909 N N . GLN B 1 90 ? 20.38574 60.72913 132.19486 1.000 63.01349 90 GLN B N 1
ATOM 4910 C CA . GLN B 1 90 ? 19.55974 60.48853 131.01905 1.000 56.93690 90 GLN B CA 1
ATOM 4911 C C . GLN B 1 90 ? 19.70544 61.60741 129.99306 1.000 67.54067 90 GLN B C 1
ATOM 4912 O O . GLN B 1 90 ? 19.82832 61.33847 128.79212 1.000 61.18922 90 GLN B O 1
ATOM 4918 N N . GLN B 1 91 ? 19.71791 62.86300 130.44624 1.000 63.54007 91 GLN B N 1
ATOM 4919 C CA . GLN B 1 91 ? 19.72204 63.97852 129.50546 1.000 55.51842 91 GLN B CA 1
ATOM 4920 C C . GLN B 1 91 ? 21.05052 64.09194 128.77224 1.000 51.71163 91 GLN B C 1
ATOM 4921 O O . GLN B 1 91 ? 21.07644 64.27769 127.54960 1.000 52.23805 91 GLN B O 1
ATOM 4927 N N . ALA B 1 92 ? 22.16408 63.95429 129.49181 1.000 46.08235 92 ALA B N 1
ATOM 4928 C CA . ALA B 1 92 ? 23.48720 64.18996 128.93103 1.000 54.74957 92 ALA B CA 1
ATOM 4929 C C . ALA B 1 92 ? 24.17182 62.90069 128.49348 1.000 58.67620 92 ALA B C 1
ATOM 4930 O O . ALA B 1 92 ? 25.39928 62.78976 128.58082 1.000 71.78563 92 ALA B O 1
ATOM 4932 N N . GLY B 1 93 ? 23.39856 61.91478 128.03723 1.000 55.85162 93 GLY B N 1
ATOM 4933 C CA . GLY B 1 93 ? 24.00278 60.68380 127.55758 1.000 55.73473 93 GLY B CA 1
ATOM 4934 C C . GLY B 1 93 ? 24.94778 60.91952 126.39529 1.000 56.45102 93 GLY B C 1
ATOM 4935 O O . GLY B 1 93 ? 26.05084 60.36882 126.35777 1.000 57.54008 93 GLY B O 1
ATOM 4936 N N . ARG B 1 94 ? 24.53020 61.74526 125.43068 1.000 56.08710 94 ARG B N 1
ATOM 4937 C CA . ARG B 1 94 ? 25.41561 62.08256 124.32238 1.000 51.66543 94 ARG B CA 1
ATOM 4938 C C . ARG B 1 94 ? 26.58289 62.93832 124.79195 1.000 65.37616 94 ARG B C 1
ATOM 4939 O O . ARG B 1 94 ? 27.69359 62.81658 124.26143 1.000 56.78646 94 ARG B O 1
ATOM 4947 N N . GLN B 1 95 ? 26.34796 63.80214 125.78395 1.000 70.03305 95 GLN B N 1
ATOM 4948 C CA . GLN B 1 95 ? 27.41095 64.65205 126.31102 1.000 51.52392 95 GLN B CA 1
ATOM 4949 C C . GLN B 1 95 ? 28.51301 63.82027 126.95814 1.000 62.29888 95 GLN B C 1
ATOM 4950 O O . GLN B 1 95 ? 29.70096 64.02284 126.68115 1.000 51.67824 95 GLN B O 1
ATOM 4956 N N . ILE B 1 96 ? 28.13898 62.88311 127.83514 1.000 64.92297 96 ILE B N 1
ATOM 4957 C CA . ILE B 1 96 ? 29.14827 62.06778 128.50548 1.000 60.42419 96 ILE B CA 1
ATOM 4958 C C . ILE B 1 96 ? 29.86180 61.16331 127.50910 1.000 57.07267 96 ILE B C 1
ATOM 4959 O O . ILE B 1 96 ? 31.05860 60.88806 127.65977 1.000 65.15473 96 ILE B O 1
ATOM 4964 N N . ALA B 1 97 ? 29.15389 60.69296 126.47741 1.000 45.99557 97 ALA B N 1
ATOM 4965 C CA . ALA B 1 97 ? 29.79280 59.86410 125.46101 1.000 47.90417 97 ALA B CA 1
ATOM 4966 C C . ALA B 1 97 ? 30.80846 60.66808 124.66294 1.000 57.03747 97 ALA B C 1
ATOM 4967 O O . ALA B 1 97 ? 31.86489 60.14798 124.28447 1.000 51.40000 97 ALA B O 1
ATOM 4969 N N . PHE B 1 98 ? 30.49890 61.93590 124.39148 1.000 43.38977 98 PHE B N 1
ATOM 4970 C CA . PHE B 1 98 ? 31.45167 62.81064 123.71917 1.000 46.69888 98 PHE B CA 1
ATOM 4971 C C . PHE B 1 98 ? 32.65813 63.07929 124.61087 1.000 52.53556 98 PHE B C 1
ATOM 4972 O O . PHE B 1 98 ? 33.80820 63.00490 124.16090 1.000 44.69279 98 PHE B O 1
ATOM 4980 N N . ALA B 1 99 ? 32.40754 63.40520 125.88148 1.000 55.92324 99 ALA B N 1
ATOM 4981 C CA . ALA B 1 99 ? 33.49248 63.69659 126.81201 1.000 53.03501 99 ALA B CA 1
ATOM 4982 C C . ALA B 1 99 ? 34.39215 62.48511 127.01685 1.000 46.51525 99 ALA B C 1
ATOM 4983 O O . ALA B 1 99 ? 35.62235 62.61404 127.05162 1.000 41.58500 99 ALA B O 1
ATOM 4985 N N . GLU B 1 100 ? 33.79685 61.30077 127.17397 1.000 62.25513 100 GLU B N 1
ATOM 4986 C CA . GLU B 1 100 ? 34.59725 60.09598 127.36898 1.000 57.17422 100 GLU B CA 1
ATOM 4987 C C . GLU B 1 100 ? 35.43963 59.78830 126.13782 1.000 51.19034 100 GLU B C 1
ATOM 4988 O O . GLU B 1 100 ? 36.61502 59.42567 126.25515 1.000 57.33886 100 GLU B O 1
ATOM 4994 N N . ALA B 1 101 ? 34.85738 59.93625 124.94589 1.000 49.82050 101 ALA B N 1
ATOM 4995 C CA . ALA B 1 101 ? 35.60508 59.67215 123.72220 1.000 37.82242 101 ALA B CA 1
ATOM 4996 C C . ALA B 1 101 ? 36.69571 60.71210 123.50801 1.000 49.32596 101 ALA B C 1
ATOM 4997 O O . ALA B 1 101 ? 37.78564 60.38412 123.02511 1.000 44.36753 101 ALA B O 1
ATOM 4999 N N . LEU B 1 102 ? 36.41849 61.97152 123.85448 1.000 58.84713 102 LEU B N 1
ATOM 5000 C CA . LEU B 1 102 ? 37.40074 63.03177 123.65043 1.000 46.64601 102 LEU B CA 1
ATOM 5001 C C . LEU B 1 102 ? 38.63631 62.81385 124.51663 1.000 54.49581 102 LEU B C 1
ATOM 5002 O O . LEU B 1 102 ? 39.77034 62.87624 124.02773 1.000 55.98725 102 LEU B O 1
ATOM 5007 N N . LEU B 1 103 ? 38.43634 62.55792 125.81222 1.000 51.98443 103 LEU B N 1
ATOM 5008 C CA . LEU B 1 103 ? 39.57461 62.32600 126.69548 1.000 49.47914 103 LEU B CA 1
ATOM 5009 C C . LEU B 1 103 ? 40.28026 61.01728 126.35918 1.000 54.42856 103 LEU B C 1
ATOM 5010 O O . LEU B 1 103 ? 41.51620 60.95373 126.36947 1.000 58.28960 103 LEU B O 1
ATOM 5015 N N . GLU B 1 104 ? 39.51487 59.96145 126.06314 1.000 45.95561 104 GLU B N 1
ATOM 5016 C CA . GLU B 1 104 ? 40.12917 58.68418 125.71142 1.000 48.63673 104 GLU B CA 1
ATOM 5017 C C . GLU B 1 104 ? 40.93111 58.79721 124.42303 1.000 54.93264 104 GLU B C 1
ATOM 5018 O O . GLU B 1 104 ? 42.01143 58.20666 124.30399 1.000 61.41263 104 GLU B O 1
ATOM 5024 N N . LEU B 1 105 ? 40.42075 59.54856 123.44399 1.000 48.89176 105 LEU B N 1
ATOM 5025 C CA . LEU B 1 105 ? 41.21117 59.80666 122.24640 1.000 47.08173 105 LEU B CA 1
ATOM 5026 C C . LEU B 1 105 ? 42.49863 60.53679 122.59982 1.000 59.75779 105 LEU B C 1
ATOM 5027 O O . LEU B 1 105 ? 43.59472 60.08738 122.24696 1.000 57.57629 105 LEU B O 1
ATOM 5032 N N . ASP B 1 106 ? 42.38486 61.63332 123.35724 1.000 47.24982 106 ASP B N 1
ATOM 5033 C CA . ASP B 1 106 ? 43.55845 62.42823 123.70783 1.000 47.33240 106 ASP B CA 1
ATOM 5034 C C . ASP B 1 106 ? 44.58306 61.59673 124.46583 1.000 57.86292 106 ASP B C 1
ATOM 5035 O O . ASP B 1 106 ? 45.79318 61.75812 124.26820 1.000 54.30375 106 ASP B O 1
ATOM 5040 N N . ARG B 1 107 ? 44.11820 60.70106 125.33912 1.000 61.64921 107 ARG B N 1
ATOM 5041 C CA . ARG B 1 107 ? 45.03747 59.79763 126.02101 1.000 54.51115 107 ARG B CA 1
ATOM 5042 C C . ARG B 1 107 ? 45.73016 58.87760 125.02498 1.000 44.86401 107 ARG B C 1
ATOM 5043 O O . ARG B 1 107 ? 46.93116 58.60877 125.14584 1.000 67.45976 107 ARG B O 1
ATOM 5051 N N . ARG B 1 108 ? 44.98503 58.38074 124.03563 1.000 43.23664 108 ARG B N 1
ATOM 5052 C CA . ARG B 1 108 ? 45.55492 57.44192 123.07625 1.000 47.84705 108 ARG B CA 1
ATOM 5053 C C . ARG B 1 108 ? 46.64522 58.09361 122.23241 1.000 45.72951 108 ARG B C 1
ATOM 5054 O O . ARG B 1 108 ? 47.70990 57.50030 122.02511 1.000 53.65806 108 ARG B O 1
ATOM 5062 N N . LEU B 1 109 ? 46.39943 59.31039 121.73141 1.000 36.04798 109 LEU B N 1
ATOM 5063 C CA . LEU B 1 109 ? 47.37118 59.94639 120.84387 1.000 49.03840 109 LEU B CA 1
ATOM 5064 C C . LEU B 1 109 ? 48.64145 60.33447 121.58844 1.000 43.98940 109 LEU B C 1
ATOM 5065 O O . LEU B 1 109 ? 49.73772 60.28931 121.01801 1.000 40.52798 109 LEU B O 1
ATOM 5070 N N . GLN B 1 110 ? 48.51390 60.75462 122.84857 1.000 46.34219 110 GLN B N 1
ATOM 5071 C CA . GLN B 1 110 ? 49.69808 61.08713 123.63272 1.000 40.92927 110 GLN B CA 1
ATOM 5072 C C . GLN B 1 110 ? 50.59585 59.87215 123.82620 1.000 49.88987 110 GLN B C 1
ATOM 5073 O O . GLN B 1 110 ? 51.82138 60.01306 123.90126 1.000 50.06748 110 GLN B O 1
ATOM 5079 N N . GLN B 1 111 ? 50.00717 58.67499 123.90107 1.000 55.08293 111 GLN B N 1
ATOM 5080 C CA . GLN B 1 111 ? 50.77275 57.46606 124.18667 1.000 44.72356 111 GLN B CA 1
ATOM 5081 C C . GLN B 1 111 ? 51.46200 56.90658 122.94603 1.000 50.45026 111 GLN B C 1
ATOM 5082 O O . GLN B 1 111 ? 52.60601 56.44636 123.02715 1.000 52.65002 111 GLN B O 1
ATOM 5088 N N . SER B 1 112 ? 50.78584 56.92907 121.79602 1.000 41.04842 112 SER B N 1
ATOM 5089 C CA . SER B 1 112 ? 51.22124 56.17233 120.62703 1.000 48.94366 112 SER B CA 1
ATOM 5090 C C . SER B 1 112 ? 51.72066 57.01607 119.46289 1.000 49.36978 112 SER B C 1
ATOM 5091 O O . SER B 1 112 ? 52.59428 56.55826 118.72426 1.000 63.18341 112 SER B O 1
ATOM 5094 N N . GLU B 1 113 ? 51.18708 58.21813 119.26226 1.000 59.71645 113 GLU B N 1
ATOM 5095 C CA . GLU B 1 113 ? 51.53161 59.03280 118.10018 1.000 53.67796 113 GLU B CA 1
ATOM 5096 C C . GLU B 1 113 ? 52.73014 59.91009 118.44357 1.000 56.96837 113 GLU B C 1
ATOM 5097 O O . GLU B 1 113 ? 52.60959 60.87057 119.21197 1.000 45.40506 113 GLU B O 1
ATOM 5103 N N . THR B 1 114 ? 53.88224 59.59044 117.85024 1.000 56.94889 114 THR B N 1
ATOM 5104 C CA . THR B 1 114 ? 55.15390 60.20788 118.20863 1.000 57.43591 114 THR B CA 1
ATOM 5105 C C . THR B 1 114 ? 55.83293 60.91182 117.04098 1.000 57.09189 114 THR B C 1
ATOM 5106 O O . THR B 1 114 ? 56.97289 61.36810 117.18936 1.000 39.45441 114 THR B O 1
ATOM 5110 N N . GLY B 1 115 ? 55.18095 61.00443 115.88576 1.000 55.67574 115 GLY B N 1
ATOM 5111 C CA . GLY B 1 115 ? 55.78160 61.70520 114.76928 1.000 40.72910 115 GLY B CA 1
ATOM 5112 C C . GLY B 1 115 ? 55.46514 61.13199 113.40423 1.000 36.27172 115 GLY B C 1
ATOM 5113 O O . GLY B 1 115 ? 55.70288 61.79003 112.38853 1.000 38.84379 115 GLY B O 1
ATOM 5114 N N . LEU B 1 116 ? 54.92039 59.92053 113.35387 1.000 43.95001 116 LEU B N 1
ATOM 5115 C CA . LEU B 1 116 ? 54.52035 59.36266 112.07378 1.000 30.81983 116 LEU B CA 1
ATOM 5116 C C . LEU B 1 116 ? 53.20470 59.99710 111.63575 1.000 51.18467 116 LEU B C 1
ATOM 5117 O O . LEU B 1 116 ? 52.59164 60.78383 112.36380 1.000 51.48251 116 LEU B O 1
ATOM 5122 N N . SER B 1 117 ? 52.76282 59.65865 110.42645 1.000 49.91168 117 SER B N 1
ATOM 5123 C CA . SER B 1 117 ? 51.53901 60.24540 109.90186 1.000 53.86500 117 SER B CA 1
ATOM 5124 C C . SER B 1 117 ? 50.35311 59.89286 110.79309 1.000 38.37803 117 SER B C 1
ATOM 5125 O O . SER B 1 117 ? 50.29399 58.81812 111.39689 1.000 54.32224 117 SER B O 1
ATOM 5128 N N . LEU B 1 118 ? 49.40462 60.82128 110.87771 1.000 41.26190 118 LEU B N 1
ATOM 5129 C CA . LEU B 1 118 ? 48.20306 60.65042 111.67870 1.000 39.80988 118 LEU B CA 1
ATOM 5130 C C . LEU B 1 118 ? 46.99526 60.27530 110.83536 1.000 41.74323 118 LEU B C 1
ATOM 5131 O O . LEU B 1 118 ? 45.86571 60.33623 111.33033 1.000 59.12819 118 LEU B O 1
ATOM 5136 N N . ASP B 1 119 ? 47.20476 59.90053 109.57001 1.000 34.23497 119 ASP B N 1
ATOM 5137 C CA . ASP B 1 119 ? 46.07521 59.64287 108.68285 1.000 44.78424 119 ASP B CA 1
ATOM 5138 C C . ASP B 1 119 ? 45.21637 58.48863 109.18398 1.000 47.49377 119 ASP B C 1
ATOM 5139 O O . ASP B 1 119 ? 43.99535 58.49494 108.99059 1.000 60.86224 119 ASP B O 1
ATOM 5144 N N . HIS B 1 120 ? 45.82906 57.50085 109.84118 1.000 43.35520 120 HIS B N 1
ATOM 5145 C CA . HIS B 1 120 ? 45.08141 56.35316 110.33963 1.000 50.21064 120 HIS B CA 1
ATOM 5146 C C . HIS B 1 120 ? 44.09402 56.72979 111.43847 1.000 51.34177 120 HIS B C 1
ATOM 5147 O O . HIS B 1 120 ? 43.12292 55.99742 111.65400 1.000 45.68120 120 HIS B O 1
ATOM 5154 N N . ILE B 1 121 ? 44.31407 57.85373 112.12663 1.000 48.57906 121 ILE B N 1
ATOM 5155 C CA . ILE B 1 121 ? 43.49855 58.19351 113.29066 1.000 47.65888 121 ILE B CA 1
ATOM 5156 C C . ILE B 1 121 ? 42.04821 58.42245 112.88615 1.000 59.86790 121 ILE B C 1
ATOM 5157 O O . ILE B 1 121 ? 41.11802 58.03401 113.60455 1.000 57.77792 121 ILE B O 1
ATOM 5162 N N . TYR B 1 122 ? 41.83004 59.05537 111.73236 1.000 47.21381 122 TYR B N 1
ATOM 5163 C CA . TYR B 1 122 ? 40.47236 59.41307 111.33815 1.000 44.94671 122 TYR B CA 1
ATOM 5164 C C . TYR B 1 122 ? 39.61830 58.18103 111.05637 1.000 54.68655 122 TYR B C 1
ATOM 5165 O O . TYR B 1 122 ? 38.39639 58.22212 111.23964 1.000 60.64943 122 TYR B O 1
ATOM 5174 N N . ALA B 1 123 ? 40.23885 57.07809 110.62709 1.000 71.94665 123 ALA B N 1
ATOM 5175 C CA . ALA B 1 123 ? 39.49707 55.84128 110.39381 1.000 53.96708 123 ALA B CA 1
ATOM 5176 C C . ALA B 1 123 ? 39.01512 55.21058 111.69498 1.000 50.59877 123 ALA B C 1
ATOM 5177 O O . ALA B 1 123 ? 37.96727 54.55580 111.71198 1.000 60.07211 123 ALA B O 1
ATOM 5179 N N . GLU B 1 124 ? 39.76869 55.37321 112.78253 1.000 62.00673 124 GLU B N 1
ATOM 5180 C CA . GLU B 1 124 ? 39.43611 54.77500 114.06779 1.000 57.90490 124 GLU B CA 1
ATOM 5181 C C . GLU B 1 124 ? 38.76792 55.76715 115.01453 1.000 47.71069 124 GLU B C 1
ATOM 5182 O O . GLU B 1 124 ? 38.78089 55.55791 116.23293 1.000 52.22852 124 GLU B O 1
ATOM 5188 N N . LEU B 1 125 ? 38.19107 56.83944 114.48297 1.000 61.33275 125 LEU B N 1
ATOM 5189 C CA . LEU B 1 125 ? 37.53313 57.83400 115.32314 1.000 53.86366 125 LEU B CA 1
ATOM 5190 C C . LEU B 1 125 ? 36.19470 57.29925 115.82035 1.000 46.17140 125 LEU B C 1
ATOM 5191 O O . LEU B 1 125 ? 35.38928 56.81956 115.01614 1.000 49.06336 125 LEU B O 1
ATOM 5196 N N . PRO B 1 126 ? 35.92508 57.35881 117.12347 1.000 45.41882 126 PRO B N 1
ATOM 5197 C CA . PRO B 1 126 ? 34.58880 57.00869 117.61611 1.000 39.99286 126 PRO B CA 1
ATOM 5198 C C . PRO B 1 126 ? 33.52929 57.94004 117.04372 1.000 42.94359 126 PRO B C 1
ATOM 5199 O O . PRO B 1 126 ? 33.80653 59.07480 116.64960 1.000 50.49814 126 PRO B O 1
ATOM 5203 N N . GLU B 1 127 ? 32.29738 57.43353 116.99103 1.000 45.25910 127 GLU B N 1
ATOM 5204 C CA . GLU B 1 127 ? 31.20432 58.20345 116.40052 1.000 54.74333 127 GLU B CA 1
ATOM 5205 C C . GLU B 1 127 ? 30.98691 59.57573 117.03611 1.000 55.11903 127 GLU B C 1
ATOM 5206 O O . GLU B 1 127 ? 30.68439 60.52270 116.28827 1.000 43.53361 127 GLU B O 1
ATOM 5212 N N . PRO B 1 128 ? 31.09825 59.76454 118.35709 1.000 43.70055 128 PRO B N 1
ATOM 5213 C CA . PRO B 1 128 ? 30.90573 61.11796 118.90947 1.000 46.16767 128 PRO B CA 1
ATOM 5214 C C . PRO B 1 128 ? 31.87508 62.16025 118.37227 1.000 49.19328 128 PRO B C 1
ATOM 5215 O O . PRO B 1 128 ? 31.57852 63.35736 118.47329 1.000 50.66145 128 PRO B O 1
ATOM 5219 N N . LEU B 1 129 ? 33.01862 61.75834 117.81088 1.000 52.02204 129 LEU B N 1
ATOM 5220 C CA . LEU B 1 129 ? 34.02779 62.70769 117.35982 1.000 36.39836 129 LEU B CA 1
ATOM 5221 C C . LEU B 1 129 ? 34.14667 62.83271 115.84621 1.000 38.08027 129 LEU B C 1
ATOM 5222 O O . LEU B 1 129 ? 34.84398 63.73892 115.37639 1.000 45.86837 129 LEU B O 1
ATOM 5227 N N . GLN B 1 130 ? 33.47948 61.97632 115.07567 1.000 39.71422 130 GLN B N 1
ATOM 5228 C CA . GLN B 1 130 ? 33.68256 61.95040 113.63125 1.000 33.85445 130 GLN B CA 1
ATOM 5229 C C . GLN B 1 130 ? 33.27863 63.26776 112.98234 1.000 45.12154 130 GLN B C 1
ATOM 5230 O O . GLN B 1 130 ? 32.20094 63.80715 113.24862 1.000 53.04590 130 GLN B O 1
ATOM 5236 N N . GLY B 1 131 ? 34.16728 63.79111 112.13859 1.000 46.01614 131 GLY B N 1
ATOM 5237 C CA . GLY B 1 131 ? 33.92651 65.03532 111.44037 1.000 37.91200 131 GLY B CA 1
ATOM 5238 C C . GLY B 1 131 ? 34.00373 66.27515 112.29589 1.000 30.81048 131 GLY B C 1
ATOM 5239 O O . GLY B 1 131 ? 33.70701 67.36866 111.80570 1.000 41.38236 131 GLY B O 1
ATOM 5240 N N . LEU B 1 132 ? 34.40259 66.14359 113.55866 1.000 32.17670 132 LEU B N 1
ATOM 5241 C CA . LEU B 1 132 ? 34.42384 67.26305 114.48296 1.000 43.68515 132 LEU B CA 1
ATOM 5242 C C . LEU B 1 132 ? 35.80185 67.57410 115.04272 1.000 45.68232 132 LEU B C 1
ATOM 5243 O O . LEU B 1 132 ? 35.96435 68.62195 115.67867 1.000 47.98819 132 LEU B O 1
ATOM 5248 N N . VAL B 1 133 ? 36.79008 66.70597 114.84235 1.000 43.89267 133 VAL B N 1
ATOM 5249 C CA . VAL B 1 133 ? 38.11791 66.89391 115.41099 1.000 64.58699 133 VAL B CA 1
ATOM 5250 C C . VAL B 1 133 ? 39.15871 66.70599 114.31581 1.000 48.09626 133 VAL B C 1
ATOM 5251 O O . VAL B 1 133 ? 39.04492 65.80180 113.48022 1.000 50.48938 133 VAL B O 1
ATOM 5255 N N . GLU B 1 134 ? 40.16547 67.57417 114.31385 1.000 51.48809 134 GLU B N 1
ATOM 5256 C CA . GLU B 1 134 ? 41.33452 67.43264 113.45815 1.000 62.28163 134 GLU B CA 1
ATOM 5257 C C . GLU B 1 134 ? 42.52602 67.10372 114.34180 1.000 51.34364 134 GLU B C 1
ATOM 5258 O O . GLU B 1 134 ? 42.75450 67.76938 115.35789 1.000 57.17573 134 GLU B O 1
ATOM 5264 N N . VAL B 1 135 ? 43.26052 66.06658 113.97292 1.000 41.53797 135 VAL B N 1
ATOM 5265 C CA . VAL B 1 135 ? 44.45855 65.66033 114.69309 1.000 51.03923 135 VAL B CA 1
ATOM 5266 C C . VAL B 1 135 ? 45.66294 66.28713 114.00996 1.000 52.17979 135 VAL B C 1
ATOM 5267 O O . VAL B 1 135 ? 45.76645 66.27989 112.77623 1.000 61.57210 135 VAL B O 1
ATOM 5271 N N . SER B 1 136 ? 46.57366 66.83663 114.80716 1.000 42.77299 136 SER B N 1
ATOM 5272 C CA . SER B 1 136 ? 47.73427 67.52260 114.26306 1.000 45.58040 136 SER B CA 1
ATOM 5273 C C . SER B 1 136 ? 48.89100 67.40719 115.24421 1.000 43.14867 136 SER B C 1
ATOM 5274 O O . SER B 1 136 ? 48.72412 66.98008 116.38883 1.000 42.65171 136 SER B O 1
ATOM 5277 N N . TYR B 1 137 ? 50.07233 67.79867 114.77609 1.000 51.15915 137 TYR B N 1
ATOM 5278 C CA . TYR B 1 137 ? 51.28766 67.82650 115.57510 1.000 45.48369 137 TYR B CA 1
ATOM 5279 C C . TYR B 1 137 ? 51.72678 69.26573 115.80476 1.000 48.85570 137 TYR B C 1
ATOM 5280 O O . TYR B 1 137 ? 51.45932 70.14934 114.98533 1.000 44.56134 137 TYR B O 1
ATOM 5289 N N . ASP B 1 138 ? 52.44072 69.49326 116.90222 1.000 43.79558 138 ASP B N 1
ATOM 5290 C CA . ASP B 1 138 ? 53.20300 70.72676 117.02312 1.000 45.57110 138 ASP B CA 1
ATOM 5291 C C . ASP B 1 138 ? 54.54989 70.50577 116.33624 1.000 44.68824 138 ASP B C 1
ATOM 5292 O O . ASP B 1 138 ? 54.77085 69.49267 115.66684 1.000 58.56739 138 ASP B O 1
ATOM 5297 N N . LEU B 1 139 ? 55.47568 71.44154 116.49521 1.000 47.03545 139 LEU B N 1
ATOM 5298 C CA . LEU B 1 139 ? 56.77205 71.30645 115.84701 1.000 47.62352 139 LEU B CA 1
ATOM 5299 C C . LEU B 1 139 ? 57.69353 70.31602 116.55086 1.000 41.20304 139 LEU B C 1
ATOM 5300 O O . LEU B 1 139 ? 58.85784 70.19727 116.16171 1.000 34.38692 139 LEU B O 1
ATOM 5305 N N . HIS B 1 140 ? 57.19561 69.56985 117.53705 1.000 53.33977 140 HIS B N 1
ATOM 5306 C CA . HIS B 1 140 ? 58.01106 68.60912 118.27086 1.000 44.58221 140 HIS B CA 1
ATOM 5307 C C . HIS B 1 140 ? 57.31010 67.26115 118.38063 1.000 43.68158 140 HIS B C 1
ATOM 5308 O O . HIS B 1 140 ? 57.53514 66.51423 119.33840 1.000 42.84483 140 HIS B O 1
ATOM 5315 N N . ASN B 1 141 ? 56.45052 66.94599 117.41193 1.000 43.22373 141 ASN B N 1
ATOM 5316 C CA . ASN B 1 141 ? 55.80854 65.63932 117.28495 1.000 45.77236 141 ASN B CA 1
ATOM 5317 C C . ASN B 1 141 ? 54.89131 65.31578 118.45794 1.000 41.34171 141 ASN B C 1
ATOM 5318 O O . ASN B 1 141 ? 54.63968 64.14187 118.74633 1.000 50.05079 141 ASN B O 1
ATOM 5323 N N . HIS B 1 142 ? 54.37857 66.33325 119.14654 1.000 38.57674 142 HIS B N 1
ATOM 5324 C CA . HIS B 1 142 ? 53.37218 66.11465 120.17195 1.000 52.84085 142 HIS B CA 1
ATOM 5325 C C . HIS B 1 142 ? 51.99604 66.32315 119.56302 1.000 47.64405 142 HIS B C 1
ATOM 5326 O O . HIS B 1 142 ? 51.73828 67.39612 118.99451 1.000 49.57216 142 HIS B O 1
ATOM 5333 N N . PRO B 1 143 ? 51.09437 65.34951 119.64478 1.000 55.38090 143 PRO B N 1
ATOM 5334 C CA . PRO B 1 143 ? 49.79002 65.49254 118.99443 1.000 46.76363 143 PRO B CA 1
ATOM 5335 C C . PRO B 1 143 ? 48.85882 66.41330 119.76284 1.000 42.51319 143 PRO B C 1
ATOM 5336 O O . PRO B 1 143 ? 48.87038 66.47171 120.99418 1.000 52.08778 143 PRO B O 1
ATOM 5340 N N . SER B 1 144 ? 48.03161 67.13013 119.00718 1.000 42.23204 144 SER B N 1
ATOM 5341 C CA . SER B 1 144 ? 47.00411 67.98903 119.57260 1.000 42.54141 144 SER B CA 1
ATOM 5342 C C . SER B 1 144 ? 45.67061 67.69553 118.90579 1.000 46.75401 144 SER B C 1
ATOM 5343 O O . SER B 1 144 ? 45.61394 67.26827 117.74898 1.000 44.45279 144 SER B O 1
ATOM 5346 N N . LEU B 1 145 ? 44.59801 67.91279 119.65934 1.000 57.67783 145 LEU B N 1
ATOM 5347 C CA . LEU B 1 145 ? 43.23801 67.75886 119.16357 1.000 35.85470 145 LEU B CA 1
ATOM 5348 C C . LEU B 1 145 ? 42.62493 69.13815 118.98305 1.000 55.61944 145 LEU B C 1
ATOM 5349 O O . LEU B 1 145 ? 42.53475 69.91178 119.94239 1.000 56.69232 145 LEU B O 1
ATOM 5354 N N . ARG B 1 146 ? 42.19939 69.44106 117.76566 1.000 48.69293 146 ARG B N 1
ATOM 5355 C CA . ARG B 1 146 ? 41.49757 70.68291 117.48246 1.000 50.67116 146 ARG B CA 1
ATOM 5356 C C . ARG B 1 146 ? 40.06300 70.32115 117.13518 1.000 50.28174 146 ARG B C 1
ATOM 5357 O O . ARG B 1 146 ? 39.80351 69.69151 116.10416 1.000 51.05205 146 ARG B O 1
ATOM 5365 N N . LEU B 1 147 ? 39.13889 70.70432 118.00366 1.000 47.94350 147 LEU B N 1
ATOM 5366 C CA . LEU B 1 147 ? 37.73007 70.49205 117.73522 1.000 51.36385 147 LEU B CA 1
ATOM 5367 C C . LEU B 1 147 ? 37.27291 71.53286 116.73024 1.000 49.01008 147 LEU B C 1
ATOM 5368 O O . LEU B 1 147 ? 37.58163 72.71976 116.87152 1.000 55.00703 147 LEU B O 1
ATOM 5373 N N . ILE B 1 148 ? 36.55374 71.09155 115.70576 1.000 40.24955 148 ILE B N 1
ATOM 5374 C CA . ILE B 1 148 ? 35.96113 72.04688 114.78625 1.000 38.99896 148 ILE B CA 1
ATOM 5375 C C . ILE B 1 148 ? 34.73348 72.59992 115.48991 1.000 52.96219 148 ILE B C 1
ATOM 5376 O O . ILE B 1 148 ? 33.61187 72.12218 115.28161 1.000 56.42269 148 ILE B O 1
ATOM 5381 N N . GLU B 1 149 ? 34.95529 73.60067 116.35026 1.000 54.21167 149 GLU B N 1
ATOM 5382 C CA . GLU B 1 149 ? 33.88692 74.11411 117.19911 1.000 46.34798 149 GLU B CA 1
ATOM 5383 C C . GLU B 1 149 ? 32.74708 74.66942 116.36372 1.000 52.27906 149 GLU B C 1
ATOM 5384 O O . GLU B 1 149 ? 31.57764 74.53816 116.74260 1.000 55.38326 149 GLU B O 1
ATOM 5390 N N . GLU B 1 150 ? 33.06822 75.28110 115.22122 1.000 51.97407 150 GLU B N 1
ATOM 5391 C CA . GLU B 1 150 ? 32.03041 75.81150 114.34728 1.000 50.27226 150 GLU B CA 1
ATOM 5392 C C . GLU B 1 150 ? 31.09636 74.70704 113.86613 1.000 60.73520 150 GLU B C 1
ATOM 5393 O O . GLU B 1 150 ? 29.90422 74.95280 113.65035 1.000 63.07301 150 GLU B O 1
ATOM 5399 N N . LEU B 1 151 ? 31.61856 73.49155 113.67828 1.000 56.21662 151 LEU B N 1
ATOM 5400 C CA . LEU B 1 151 ? 30.76833 72.35181 113.35107 1.000 37.43377 151 LEU B CA 1
ATOM 5401 C C . LEU B 1 151 ? 30.13381 71.72488 114.58751 1.000 43.51451 151 LEU B C 1
ATOM 5402 O O . LEU B 1 151 ? 29.01526 71.20479 114.50438 1.000 48.67079 151 LEU B O 1
ATOM 5407 N N . LEU B 1 152 ? 30.81912 71.76402 115.73475 1.000 43.17995 152 LEU B N 1
ATOM 5408 C CA . LEU B 1 152 ? 30.26361 71.16492 116.94547 1.000 44.38486 152 LEU B CA 1
ATOM 5409 C C . LEU B 1 152 ? 29.00962 71.90024 117.39872 1.000 45.59816 152 LEU B C 1
ATOM 5410 O O . LEU B 1 152 ? 28.04064 71.27118 117.83622 1.000 46.53592 152 LEU B O 1
ATOM 5415 N N . TYR B 1 153 ? 28.99307 73.22713 117.27199 1.000 41.83861 153 TYR B N 1
ATOM 5416 C CA . TYR B 1 153 ? 27.83666 73.99201 117.72052 1.000 55.83339 153 TYR B CA 1
ATOM 5417 C C . TYR B 1 153 ? 26.57621 73.66975 116.92165 1.000 42.62273 153 TYR B C 1
ATOM 5418 O O . TYR B 1 153 ? 25.47404 74.01293 117.36247 1.000 58.90437 153 TYR B O 1
ATOM 5427 N N . LEU B 1 154 ? 26.70734 73.01826 115.76706 1.000 48.93737 154 LEU B N 1
ATOM 5428 C CA . LEU B 1 154 ? 25.56579 72.58267 114.97356 1.000 43.89645 154 LEU B CA 1
ATOM 5429 C C . LEU B 1 154 ? 25.24861 71.10062 115.15713 1.000 52.41659 154 LEU B C 1
ATOM 5430 O O . LEU B 1 154 ? 24.38387 70.56913 114.45224 1.000 64.45310 154 LEU B O 1
ATOM 5435 N N . GLU B 1 155 ? 25.93158 70.42579 116.07910 1.000 57.01495 155 GLU B N 1
ATOM 5436 C CA . GLU B 1 155 ? 25.62900 69.04173 116.41591 1.000 46.92965 155 GLU B CA 1
ATOM 5437 C C . GLU B 1 155 ? 24.25839 68.94341 117.09129 1.000 58.36204 155 GLU B C 1
ATOM 5438 O O . GLU B 1 155 ? 23.74488 69.90983 117.66252 1.000 60.91600 155 GLU B O 1
ATOM 5444 N N . ASP B 1 156 ? 23.65574 67.75218 117.00355 1.000 67.43382 156 ASP B N 1
ATOM 5445 C CA . ASP B 1 156 ? 22.26636 67.58796 117.42202 1.000 66.34565 156 ASP B CA 1
ATOM 5446 C C . ASP B 1 156 ? 22.08084 67.74334 118.92906 1.000 66.79246 156 ASP B C 1
ATOM 5447 O O . ASP B 1 156 ? 21.03266 68.22924 119.36822 1.000 72.33465 156 ASP B O 1
ATOM 5452 N N . TRP B 1 157 ? 23.06686 67.34927 119.73647 1.000 62.30656 157 TRP B N 1
ATOM 5453 C CA . TRP B 1 157 ? 22.92404 67.49843 121.17986 1.000 54.67757 157 TRP B CA 1
ATOM 5454 C C . TRP B 1 157 ? 23.31935 68.87801 121.67740 1.000 59.41542 157 TRP B C 1
ATOM 5455 O O . TRP B 1 157 ? 23.27137 69.12508 122.88736 1.000 49.00634 157 TRP B O 1
ATOM 5466 N N . VAL B 1 158 ? 23.70154 69.78255 120.78034 1.000 53.16409 158 VAL B N 1
ATOM 5467 C CA . VAL B 1 158 ? 23.92238 71.17527 121.14604 1.000 58.12224 158 VAL B CA 1
ATOM 5468 C C . VAL B 1 158 ? 22.63912 71.93118 120.84178 1.000 59.33813 158 VAL B C 1
ATOM 5469 O O . VAL B 1 158 ? 22.48488 72.51745 119.76517 1.000 57.97442 158 VAL B O 1
ATOM 5473 N N . ASP B 1 159 ? 21.70055 71.90344 121.78902 1.000 70.02689 159 ASP B N 1
ATOM 5474 C CA . ASP B 1 159 ? 20.39934 72.53358 121.64830 1.000 59.94325 159 ASP B CA 1
ATOM 5475 C C . ASP B 1 159 ? 20.08082 73.26962 122.94219 1.000 61.83019 159 ASP B C 1
ATOM 5476 O O . ASP B 1 159 ? 20.90191 73.33496 123.86218 1.000 63.91134 159 ASP B O 1
ATOM 5481 N N . GLY B 1 160 ? 18.87378 73.82409 123.01875 1.000 63.65554 160 GLY B N 1
ATOM 5482 C CA . GLY B 1 160 ? 18.46087 74.54191 124.20385 1.000 75.34266 160 GLY B CA 1
ATOM 5483 C C . GLY B 1 160 ? 17.98503 73.69233 125.35839 1.000 68.12601 160 GLY B C 1
ATOM 5484 O O . GLY B 1 160 ? 17.51804 74.23921 126.36074 1.000 72.16305 160 GLY B O 1
ATOM 5485 N N . ALA B 1 161 ? 18.09236 72.36981 125.25461 1.000 66.79255 161 ALA B N 1
ATOM 5486 C CA . ALA B 1 161 ? 17.61729 71.48821 126.31251 1.000 65.68081 161 ALA B CA 1
ATOM 5487 C C . ALA B 1 161 ? 18.43579 71.67312 127.58388 1.000 60.23573 161 ALA B C 1
ATOM 5488 O O . ALA B 1 161 ? 19.66243 71.80037 127.54078 1.000 73.92190 161 ALA B O 1
ATOM 5490 N N . GLY B 1 162 ? 17.74345 71.70162 128.72281 1.000 43.51773 162 GLY B N 1
ATOM 5491 C CA . GLY B 1 162 ? 18.38360 71.87377 130.00723 1.000 42.76511 162 GLY B CA 1
ATOM 5492 C C . GLY B 1 162 ? 18.60145 73.30848 130.42877 1.000 50.85750 162 GLY B C 1
ATOM 5493 O O . GLY B 1 162 ? 18.88755 73.55372 131.60844 1.000 59.04444 162 GLY B O 1
ATOM 5494 N N . GLN B 1 163 ? 18.49050 74.26086 129.50676 1.000 59.88311 163 GLN B N 1
ATOM 5495 C CA . GLN B 1 163 ? 18.68212 75.66951 129.82769 1.000 45.76233 163 GLN B CA 1
ATOM 5496 C C . GLN B 1 163 ? 17.42156 76.23110 130.47466 1.000 59.06512 163 GLN B C 1
ATOM 5497 O O . GLN B 1 163 ? 16.33909 76.19305 129.87905 1.000 51.02528 163 GLN B O 1
ATOM 5503 N N . GLU B 1 164 ? 17.56094 76.74248 131.69710 1.000 57.81736 164 GLU B N 1
ATOM 5504 C CA . GLU B 1 164 ? 16.45263 77.33490 132.43025 1.000 51.19207 164 GLU B CA 1
ATOM 5505 C C . GLU B 1 164 ? 16.92604 78.63678 133.06223 1.000 49.59555 164 GLU B C 1
ATOM 5506 O O . GLU B 1 164 ? 18.09514 79.01844 132.95173 1.000 62.82810 164 GLU B O 1
ATOM 5512 N N . ILE B 1 165 ? 16.00946 79.31194 133.74943 1.000 48.19130 165 ILE B N 1
ATOM 5513 C CA . ILE B 1 165 ? 16.31466 80.53302 134.48532 1.000 51.84246 165 ILE B CA 1
ATOM 5514 C C . ILE B 1 165 ? 15.62627 80.44769 135.83797 1.000 48.35822 165 ILE B C 1
ATOM 5515 O O . ILE B 1 165 ? 14.46703 80.03041 135.93149 1.000 52.38680 165 ILE B O 1
ATOM 5520 N N . ALA B 1 166 ? 16.34461 80.83192 136.88621 1.000 49.68782 166 ALA B N 1
ATOM 5521 C CA . ALA B 1 166 ? 15.86042 80.72963 138.25959 1.000 43.96280 166 ALA B CA 1
ATOM 5522 C C . ALA B 1 166 ? 15.55742 82.12711 138.78719 1.000 50.19726 166 ALA B C 1
ATOM 5523 O O . ALA B 1 166 ? 16.47185 82.89314 139.10579 1.000 51.42395 166 ALA B O 1
ATOM 5525 N N . PHE B 1 167 ? 14.27231 82.46117 138.86278 1.000 59.72472 167 PHE B N 1
ATOM 5526 C CA . PHE B 1 167 ? 13.85154 83.69100 139.51751 1.000 58.72798 167 PHE B CA 1
ATOM 5527 C C . PHE B 1 167 ? 13.94626 83.51721 141.02745 1.000 53.13109 167 PHE B C 1
ATOM 5528 O O . PHE B 1 167 ? 13.44083 82.53678 141.58220 1.000 62.70174 167 PHE B O 1
ATOM 5536 N N . SER B 1 168 ? 14.60634 84.46157 141.68903 1.000 39.90871 168 SER B N 1
ATOM 5537 C CA . SER B 1 168 ? 14.70878 84.44757 143.13882 1.000 40.19286 168 SER B CA 1
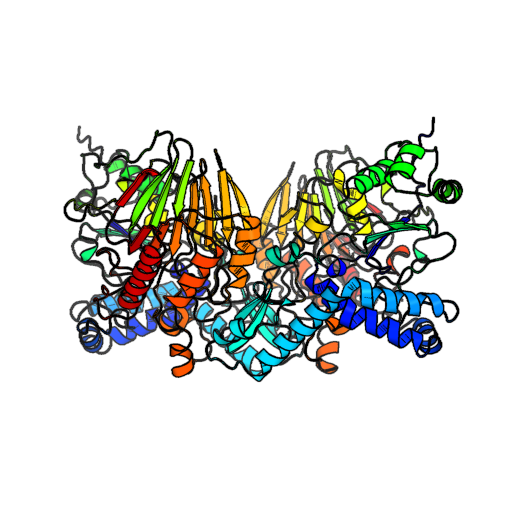ATOM 5538 C C . SER B 1 168 ? 14.82788 85.88114 143.62788 1.000 56.67380 168 SER B C 1
ATOM 5539 O O . SER B 1 168 ? 15.34282 86.75327 142.92203 1.000 47.76104 168 SER B O 1
ATOM 5542 N N . LEU B 1 169 ? 14.33946 86.11747 144.84225 1.000 58.16970 169 LEU B N 1
ATOM 5543 C CA . LEU B 1 169 ? 14.41075 87.43069 145.45986 1.000 65.33726 169 LEU B CA 1
ATOM 5544 C C . LEU B 1 169 ? 15.45930 87.50877 146.55515 1.000 63.02916 169 LEU B C 1
ATOM 5545 O O . LEU B 1 169 ? 15.68558 88.59493 147.10053 1.000 63.71715 169 LEU B O 1
ATOM 5550 N N . ASP B 1 170 ? 16.11903 86.40046 146.87545 1.000 66.65189 170 ASP B N 1
ATOM 5551 C CA . ASP B 1 170 ? 17.07612 86.41488 147.96413 1.000 61.87126 170 ASP B CA 1
ATOM 5552 C C . ASP B 1 170 ? 18.28084 87.25778 147.59026 1.000 67.56019 170 ASP B C 1
ATOM 5553 O O . ASP B 1 170 ? 18.64595 87.38147 146.41737 1.000 62.34949 170 ASP B O 1
ATOM 5558 N N . LYS B 1 171 ? 18.91277 87.82352 148.60855 1.000 71.89400 171 LYS B N 1
ATOM 5559 C CA . LYS B 1 171 ? 20.02788 88.70314 148.34877 1.000 79.56054 171 LYS B CA 1
ATOM 5560 C C . LYS B 1 171 ? 21.15244 87.93418 147.71169 1.000 66.08397 171 LYS B C 1
ATOM 5561 O O . LYS B 1 171 ? 21.30391 86.71986 147.91370 1.000 64.97673 171 LYS B O 1
ATOM 5567 N N . GLU B 1 172 ? 21.96675 88.64895 146.93920 1.000 84.70547 172 GLU B N 1
ATOM 5568 C CA . GLU B 1 172 ? 23.06821 87.93427 146.31464 1.000 78.25145 172 GLU B CA 1
ATOM 5569 C C . GLU B 1 172 ? 23.86822 87.25775 147.39338 1.000 81.41151 172 GLU B C 1
ATOM 5570 O O . GLU B 1 172 ? 24.28040 86.09268 147.23074 1.000 71.11140 172 GLU B O 1
ATOM 5576 N N . GLU B 1 173 ? 23.83080 87.84467 148.59533 1.000 94.01979 173 GLU B N 1
ATOM 5577 C CA . GLU B 1 173 ? 24.54022 87.30054 149.75246 1.000 84.57028 173 GLU B CA 1
ATOM 5578 C C . GLU B 1 173 ? 24.12715 85.85220 150.08958 1.000 92.24383 173 GLU B C 1
ATOM 5579 O O . GLU B 1 173 ? 24.92647 85.12457 150.67628 1.000 52.44805 173 GLU B O 1
ATOM 5585 N N . GLU B 1 174 ? 22.94793 85.39909 149.65497 1.000 86.06710 174 GLU B N 1
ATOM 5586 C CA . GLU B 1 174 ? 22.58259 84.00704 149.92603 1.000 77.15623 174 GLU B CA 1
ATOM 5587 C C . GLU B 1 174 ? 23.01073 83.01917 148.84092 1.000 75.98277 174 GLU B C 1
ATOM 5588 O O . GLU B 1 174 ? 22.88129 81.81469 149.06243 1.000 63.30322 174 GLU B O 1
ATOM 5594 N N . ARG B 1 175 ? 23.50513 83.47764 147.68334 1.000 74.34949 175 ARG B N 1
ATOM 5595 C CA . ARG B 1 175 ? 23.81964 82.55861 146.58652 1.000 55.86600 175 ARG B CA 1
ATOM 5596 C C . ARG B 1 175 ? 24.83463 81.49336 146.99119 1.000 51.80888 175 ARG B C 1
ATOM 5597 O O . ARG B 1 175 ? 25.79904 81.77163 147.70709 1.000 54.76976 175 ARG B O 1
ATOM 5605 N N . ALA B 1 176 ? 24.59947 80.25854 146.54080 1.000 51.07700 176 ALA B N 1
ATOM 5606 C CA . ALA B 1 176 ? 25.59447 79.20632 146.69900 1.000 54.68949 176 ALA B CA 1
ATOM 5607 C C . ALA B 1 176 ? 26.71698 79.39037 145.67895 1.000 57.79863 176 ALA B C 1
ATOM 5608 O O . ALA B 1 176 ? 26.54589 80.04998 144.65107 1.000 54.15519 176 ALA B O 1
ATOM 5610 N N . PHE B 1 177 ? 27.87719 78.80178 145.97531 1.000 46.49004 177 PHE B N 1
ATOM 5611 C CA . PHE B 1 177 ? 29.01141 78.90747 145.06451 1.000 49.90132 177 PHE B CA 1
ATOM 5612 C C . PHE B 1 177 ? 28.62154 78.37733 143.68926 1.000 53.85963 177 PHE B C 1
ATOM 5613 O O . PHE B 1 177 ? 27.85343 77.41884 143.57351 1.000 46.92147 177 PHE B O 1
ATOM 5621 N N . PHE B 1 178 ? 29.15261 79.01133 142.63984 1.000 61.08218 178 PHE B N 1
ATOM 5622 C CA . PHE B 1 178 ? 28.55595 78.86633 141.31314 1.000 58.94617 178 PHE B CA 1
ATOM 5623 C C . PHE B 1 178 ? 28.73218 77.45823 140.75120 1.000 56.99933 178 PHE B C 1
ATOM 5624 O O . PHE B 1 178 ? 27.77305 76.86335 140.24518 1.000 70.84215 178 PHE B O 1
ATOM 5632 N N . MET B 1 179 ? 29.93581 76.89763 140.83570 1.000 50.79124 179 MET B N 1
ATOM 5633 C CA . MET B 1 179 ? 30.17486 75.55151 140.32969 1.000 63.66381 179 MET B CA 1
ATOM 5634 C C . MET B 1 179 ? 30.18985 74.50523 141.43339 1.000 68.05545 179 MET B C 1
ATOM 5635 O O . MET B 1 179 ? 30.34423 73.31565 141.14136 1.000 71.97641 179 MET B O 1
ATOM 5640 N N . ASN B 1 180 ? 30.04956 74.92273 142.69198 1.000 73.90432 180 ASN B N 1
ATOM 5641 C CA . ASN B 1 180 ? 29.99823 73.97014 143.79486 1.000 65.52467 180 ASN B CA 1
ATOM 5642 C C . ASN B 1 180 ? 28.66285 73.24407 143.81470 1.000 66.37408 180 ASN B C 1
ATOM 5643 O O . ASN B 1 180 ? 28.60783 72.01039 143.87974 1.000 51.94424 180 ASN B O 1
ATOM 5648 N N . THR B 1 181 ? 27.57475 74.00401 143.74520 1.000 65.86210 181 THR B N 1
ATOM 5649 C CA . THR B 1 181 ? 26.27338 73.57153 144.20825 1.000 63.25181 181 THR B CA 1
ATOM 5650 C C . THR B 1 181 ? 25.23174 73.74052 143.10960 1.000 55.64064 181 THR B C 1
ATOM 5651 O O . THR B 1 181 ? 25.07246 74.85112 142.57217 1.000 55.40282 181 THR B O 1
ATOM 5655 N N . PRO B 1 182 ? 24.50068 72.68981 142.75446 1.000 46.59954 182 PRO B N 1
ATOM 5656 C CA . PRO B 1 182 ? 23.40547 72.85384 141.80036 1.000 55.34676 182 PRO B CA 1
ATOM 5657 C C . PRO B 1 182 ? 22.21255 73.51765 142.46376 1.000 57.58686 182 PRO B C 1
ATOM 5658 O O . PRO B 1 182 ? 21.98164 73.38638 143.66791 1.000 66.14266 182 PRO B O 1
ATOM 5662 N N . ARG B 1 183 ? 21.44766 74.24100 141.65274 1.000 66.07939 183 ARG B N 1
ATOM 5663 C CA . ARG B 1 183 ? 20.26128 74.94523 142.13515 1.000 61.38258 183 ARG B CA 1
ATOM 5664 C C . ARG B 1 183 ? 19.07660 73.99211 142.03958 1.000 50.27679 183 ARG B C 1
ATOM 5665 O O . ARG B 1 183 ? 18.34860 73.96457 141.04571 1.000 55.60343 183 ARG B O 1
ATOM 5673 N N . VAL B 1 184 ? 18.89094 73.18437 143.08354 1.000 57.12105 184 VAL B N 1
ATOM 5674 C CA . VAL B 1 184 ? 17.76302 72.26068 143.14428 1.000 69.08387 184 VAL B CA 1
ATOM 5675 C C . VAL B 1 184 ? 16.50284 73.05170 143.46073 1.000 54.20595 184 VAL B C 1
ATOM 5676 O O . VAL B 1 184 ? 16.57665 74.21101 143.88510 1.000 60.07868 184 VAL B O 1
ATOM 5680 N N . ASP B 1 185 ? 15.34114 72.43556 143.25120 1.000 53.16272 185 ASP B N 1
ATOM 5681 C CA . ASP B 1 185 ? 14.08329 73.10779 143.54346 1.000 56.23491 185 ASP B CA 1
ATOM 5682 C C . ASP B 1 185 ? 13.99711 73.43834 145.02762 1.000 59.80737 185 ASP B C 1
ATOM 5683 O O . ASP B 1 185 ? 14.24964 72.58581 145.88406 1.000 53.23724 185 ASP B O 1
ATOM 5688 N N . ALA B 1 186 ? 13.62879 74.67764 145.32721 1.000 67.06419 186 ALA B N 1
ATOM 5689 C CA . ALA B 1 186 ? 13.59881 75.17175 146.69422 1.000 52.46557 186 ALA B CA 1
ATOM 5690 C C . ALA B 1 186 ? 12.56544 76.28078 146.77862 1.000 60.74437 186 ALA B C 1
ATOM 5691 O O . ALA B 1 186 ? 12.21923 76.88918 145.75895 1.000 62.32117 186 ALA B O 1
ATOM 5693 N N . PRO B 1 187 ? 12.05246 76.56978 147.97484 1.000 65.57229 187 PRO B N 1
ATOM 5694 C CA . PRO B 1 187 ? 11.12798 77.69889 148.11955 1.000 65.63455 187 PRO B CA 1
ATOM 5695 C C . PRO B 1 187 ? 11.81939 79.01528 147.80068 1.000 71.91731 187 PRO B C 1
ATOM 5696 O O . PRO B 1 187 ? 13.02080 79.18449 148.02109 1.000 64.02226 187 PRO B O 1
ATOM 5700 N N . GLY B 1 188 ? 11.04198 79.95033 147.26043 1.000 61.45854 188 GLY B N 1
ATOM 5701 C CA . GLY B 1 188 ? 11.56783 81.22759 146.83320 1.000 81.74221 188 GLY B CA 1
ATOM 5702 C C . GLY B 1 188 ? 12.34887 81.19953 145.53959 1.000 71.43397 188 GLY B C 1
ATOM 5703 O O . GLY B 1 188 ? 12.77377 82.26353 145.06987 1.000 87.23976 188 GLY B O 1
ATOM 5704 N N . ARG B 1 189 ? 12.56607 80.02295 144.95595 1.000 52.72979 189 ARG B N 1
ATOM 5705 C CA . ARG B 1 189 ? 13.24467 79.88195 143.67364 1.000 65.21958 189 ARG B CA 1
ATOM 5706 C C . ARG B 1 189 ? 12.28204 79.25076 142.67882 1.000 51.75346 189 ARG B C 1
ATOM 5707 O O . ARG B 1 189 ? 11.86105 78.10374 142.86422 1.000 50.71867 189 ARG B O 1
ATOM 5715 N N . MET B 1 190 ? 11.93703 79.99015 141.62756 1.000 42.48257 190 MET B N 1
ATOM 5716 C CA . MET B 1 190 ? 11.04996 79.49286 140.58101 1.000 54.09496 190 MET B CA 1
ATOM 5717 C C . MET B 1 190 ? 11.85429 79.33982 139.29686 1.000 48.72967 190 MET B C 1
ATOM 5718 O O . MET B 1 190 ? 12.27745 80.33528 138.69924 1.000 34.78607 190 MET B O 1
ATOM 5723 N N . VAL B 1 191 ? 12.03914 78.09589 138.86671 1.000 60.71511 191 VAL B N 1
ATOM 5724 C CA . VAL B 1 191 ? 12.84960 77.77884 137.69662 1.000 52.57538 191 VAL B CA 1
ATOM 5725 C C . VAL B 1 191 ? 11.93592 77.67894 136.48194 1.000 61.46961 191 VAL B C 1
ATOM 5726 O O . VAL B 1 191 ? 10.97433 76.90249 136.47872 1.000 56.61268 191 VAL B O 1
ATOM 5730 N N . VAL B 1 192 ? 12.24271 78.45444 135.44720 1.000 57.86371 192 VAL B N 1
ATOM 5731 C CA . VAL B 1 192 ? 11.43809 78.52776 134.23486 1.000 55.77245 192 VAL B CA 1
ATOM 5732 C C . VAL B 1 192 ? 12.28610 78.03813 133.06948 1.000 50.32666 192 VAL B C 1
ATOM 5733 O O . VAL B 1 192 ? 13.39369 78.54045 132.87082 1.000 52.67096 192 VAL B O 1
ATOM 5737 N N . PRO B 1 193 ? 11.81812 77.06513 132.28620 1.000 57.13402 193 PRO B N 1
ATOM 5738 C CA . PRO B 1 193 ? 12.57322 76.62180 131.10276 1.000 54.80526 193 PRO B CA 1
ATOM 5739 C C . PRO B 1 193 ? 12.55763 77.68522 130.01348 1.000 56.96702 193 PRO B C 1
ATOM 5740 O O . PRO B 1 193 ? 11.49287 78.11633 129.56618 1.000 61.28925 193 PRO B O 1
ATOM 5744 N N . LEU B 1 194 ? 13.74931 78.09625 129.57801 1.000 64.60280 194 LEU B N 1
ATOM 5745 C CA . LEU B 1 194 ? 13.90279 79.10417 128.53516 1.000 57.79904 194 LEU B CA 1
ATOM 5746 C C . LEU B 1 194 ? 15.30912 79.03510 127.95112 1.000 55.07660 194 LEU B C 1
ATOM 5747 O O . LEU B 1 194 ? 16.28653 79.31627 128.65741 1.000 49.27979 194 LEU B O 1
ATOM 5752 N N . PRO B 1 195 ? 15.45337 78.66703 126.67691 1.000 66.59834 195 PRO B N 1
ATOM 5753 C CA . PRO B 1 195 ? 16.78756 78.63581 126.06347 1.000 64.65522 195 PRO B CA 1
ATOM 5754 C C . PRO B 1 195 ? 17.43631 80.01165 126.07558 1.000 66.79761 195 PRO B C 1
ATOM 5755 O O . PRO B 1 195 ? 16.76671 81.03703 125.93547 1.000 65.19625 195 PRO B O 1
ATOM 5759 N N . PHE B 1 196 ? 18.75882 80.02423 126.25512 1.000 55.37115 196 PHE B N 1
ATOM 5760 C CA . PHE B 1 196 ? 19.46312 81.28962 126.43470 1.000 59.73271 196 PHE B CA 1
ATOM 5761 C C . PHE B 1 196 ? 19.41388 82.13404 125.16762 1.000 70.58128 196 PHE B C 1
ATOM 5762 O O . PHE B 1 196 ? 19.27171 83.36089 125.23863 1.000 70.40646 196 PHE B O 1
ATOM 5770 N N . ALA B 1 197 ? 19.53518 81.50184 124.00195 1.000 57.75360 197 ALA B N 1
ATOM 5771 C CA . ALA B 1 197 ? 19.47323 82.22571 122.73946 1.000 58.53980 197 ALA B CA 1
ATOM 5772 C C . ALA B 1 197 ? 18.04763 82.51182 122.28663 1.000 57.39611 197 ALA B C 1
ATOM 5773 O O . ALA B 1 197 ? 17.86375 83.07361 121.20104 1.000 60.97712 197 ALA B O 1
ATOM 5775 N N . ASP B 1 198 ? 17.04375 82.16440 123.08885 1.000 59.07402 198 ASP B N 1
ATOM 5776 C CA . ASP B 1 198 ? 15.66078 82.35355 122.67549 1.000 64.52189 198 ASP B CA 1
ATOM 5777 C C . ASP B 1 198 ? 15.31464 83.83676 122.63952 1.000 68.47182 198 ASP B C 1
ATOM 5778 O O . ASP B 1 198 ? 15.77020 84.61976 123.47770 1.000 76.79063 198 ASP B O 1
ATOM 5783 N N . ALA B 1 199 ? 14.49588 84.22014 121.65695 1.000 70.15885 199 ALA B N 1
ATOM 5784 C CA . ALA B 1 199 ? 14.07622 85.61315 121.54533 1.000 74.37490 199 ALA B CA 1
ATOM 5785 C C . ALA B 1 199 ? 13.25990 86.05739 122.75043 1.000 76.77983 199 ALA B C 1
ATOM 5786 O O . ALA B 1 199 ? 13.30365 87.23342 123.12953 1.000 90.67214 199 ALA B O 1
ATOM 5788 N N . ARG B 1 200 ? 12.51909 85.13353 123.36725 1.000 74.31639 200 ARG B N 1
ATOM 5789 C CA . ARG B 1 200 ? 11.72076 85.47273 124.54055 1.000 75.89268 200 ARG B CA 1
ATOM 5790 C C . ARG B 1 200 ? 12.57721 86.03063 125.66514 1.000 77.27765 200 ARG B C 1
ATOM 5791 O O . ARG B 1 200 ? 12.09697 86.83907 126.46823 1.000 72.27788 200 ARG B O 1
ATOM 5799 N N . PHE B 1 201 ? 13.83471 85.59566 125.75352 1.000 64.80098 201 PHE B N 1
ATOM 5800 C CA . PHE B 1 201 ? 14.72492 86.12389 126.77843 1.000 59.31300 201 PHE B CA 1
ATOM 5801 C C . PHE B 1 201 ? 14.89498 87.63023 126.63742 1.000 66.86764 201 PHE B C 1
ATOM 5802 O O . PHE B 1 201 ? 14.92731 88.35472 127.63904 1.000 79.46677 201 PHE B O 1
ATOM 5810 N N . ASP B 1 202 ? 15.00193 88.12162 125.40169 1.000 85.66855 202 ASP B N 1
ATOM 5811 C CA . ASP B 1 202 ? 15.12448 89.55997 125.19286 1.000 73.01150 202 ASP B CA 1
ATOM 5812 C C . ASP B 1 202 ? 13.88781 90.29514 125.69316 1.000 61.69719 202 ASP B C 1
ATOM 5813 O O . ASP B 1 202 ? 13.99151 91.39831 126.24250 1.000 62.89835 202 ASP B O 1
ATOM 5818 N N . LEU B 1 203 ? 12.70936 89.68743 125.52982 1.000 71.81292 203 LEU B N 1
ATOM 5819 C CA . LEU B 1 203 ? 11.48022 90.29966 126.02485 1.000 72.30692 203 LEU B CA 1
ATOM 5820 C C . LEU B 1 203 ? 11.48419 90.40197 127.54478 1.000 76.52418 203 LEU B C 1
ATOM 5821 O O . LEU B 1 203 ? 10.97647 91.37729 128.11196 1.000 82.52873 203 LEU B O 1
ATOM 5826 N N . LEU B 1 204 ? 12.05361 89.40261 128.22068 1.000 73.41669 204 LEU B N 1
ATOM 5827 C CA . LEU B 1 204 ? 12.15542 89.44712 129.67563 1.000 52.17385 204 LEU B CA 1
ATOM 5828 C C . LEU B 1 204 ? 13.13150 90.52624 130.13129 1.000 58.31541 204 LEU B C 1
ATOM 5829 O O . LEU B 1 204 ? 12.87335 91.22646 131.11738 1.000 65.54421 204 LEU B O 1
ATOM 5834 N N . SER B 1 205 ? 14.25944 90.67375 129.42751 1.000 58.24030 205 SER B N 1
ATOM 5835 C CA . SER B 1 205 ? 15.23657 91.69410 129.79606 1.000 66.51685 205 SER B CA 1
ATOM 5836 C C . SER B 1 205 ? 14.68052 93.09990 129.61544 1.000 76.20751 205 SER B C 1
ATOM 5837 O O . SER B 1 205 ? 15.10312 94.02717 130.31738 1.000 47.59661 205 SER B O 1
ATOM 5840 N N . ALA B 1 206 ? 13.74385 93.27880 128.68009 1.000 72.68088 206 ALA B N 1
ATOM 5841 C CA . ALA B 1 206 ? 13.12895 94.58726 128.49722 1.000 49.39665 206 ALA B CA 1
ATOM 5842 C C . ALA B 1 206 ? 12.32169 94.98752 129.72208 1.000 54.18789 206 ALA B C 1
ATOM 5843 O O . ALA B 1 206 ? 12.21747 96.17941 130.03557 1.000 51.03872 206 ALA B O 1
ATOM 5845 N N . SER B 1 207 ? 11.75882 94.00646 130.42919 1.000 60.72121 207 SER B N 1
ATOM 5846 C CA . SER B 1 207 ? 10.97332 94.24646 131.63229 1.000 63.16907 207 SER B CA 1
ATOM 5847 C C . SER B 1 207 ? 11.81341 94.74216 132.79975 1.000 54.55831 207 SER B C 1
ATOM 5848 O O . SER B 1 207 ? 11.24884 95.04881 133.85610 1.000 46.16870 207 SER B O 1
ATOM 5851 N N . ARG B 1 208 ? 13.13623 94.82156 132.64299 1.000 52.86922 208 ARG B N 1
ATOM 5852 C CA . ARG B 1 208 ? 13.96845 95.40770 133.68658 1.000 53.95848 208 ARG B CA 1
ATOM 5853 C C . ARG B 1 208 ? 13.73294 96.90914 133.79105 1.000 50.91635 208 ARG B C 1
ATOM 5854 O O . ARG B 1 208 ? 13.59543 97.44698 134.89619 1.000 46.67923 208 ARG B O 1
ATOM 5862 N N . LEU B 1 209 ? 13.67017 97.60062 132.65005 1.000 45.25636 209 LEU B N 1
ATOM 5863 C CA . LEU B 1 209 ? 13.54011 99.04893 132.62936 1.000 48.84729 209 LEU B CA 1
ATOM 5864 C C . LEU B 1 209 ? 12.24116 99.55232 132.01839 1.000 49.13479 209 LEU B C 1
ATOM 5865 O O . LEU B 1 209 ? 11.92111 100.73366 132.19205 1.000 63.21379 209 LEU B O 1
ATOM 5870 N N . SER B 1 210 ? 11.49037 98.71264 131.30974 1.000 54.25973 210 SER B N 1
ATOM 5871 C CA . SER B 1 210 ? 10.23665 99.12848 130.69669 1.000 53.40419 210 SER B CA 1
ATOM 5872 C C . SER B 1 210 ? 9.12333 98.19481 131.14753 1.000 59.99929 210 SER B C 1
ATOM 5873 O O . SER B 1 210 ? 9.33697 96.98809 131.29548 1.000 62.65206 210 SER B O 1
ATOM 5876 N N . SER B 1 211 ? 7.93622 98.75737 131.35866 1.000 60.63042 211 SER B N 1
ATOM 5877 C CA . SER B 1 211 ? 6.80147 97.98677 131.84960 1.000 57.56312 211 SER B CA 1
ATOM 5878 C C . SER B 1 211 ? 6.20731 97.10375 130.75854 1.000 58.70987 211 SER B C 1
ATOM 5879 O O . SER B 1 211 ? 6.07958 97.51624 129.60211 1.000 63.20334 211 SER B O 1
ATOM 5882 N N . VAL B 1 212 ? 5.85343 95.87513 131.13780 1.000 63.13775 212 VAL B N 1
ATOM 5883 C CA . VAL B 1 212 ? 5.23108 94.90193 130.24869 1.000 61.74574 212 VAL B CA 1
ATOM 5884 C C . VAL B 1 212 ? 4.04042 94.29696 130.98021 1.000 75.91195 212 VAL B C 1
ATOM 5885 O O . VAL B 1 212 ? 4.03482 94.18404 132.21024 1.000 76.89557 212 VAL B O 1
ATOM 5889 N N . SER B 1 213 ? 3.00913 93.94210 130.21801 1.000 73.35433 213 SER B N 1
ATOM 5890 C CA . SER B 1 213 ? 1.84509 93.28721 130.79989 1.000 65.00478 213 SER B CA 1
ATOM 5891 C C . SER B 1 213 ? 2.23181 91.92354 131.35762 1.000 72.59240 213 SER B C 1
ATOM 5892 O O . SER B 1 213 ? 2.80807 91.09223 130.64944 1.000 69.60070 213 SER B O 1
ATOM 5895 N N . PHE B 1 214 ? 1.92084 91.69770 132.63743 1.000 63.93662 214 PHE B N 1
ATOM 5896 C CA . PHE B 1 214 ? 2.29265 90.43619 133.27033 1.000 53.19741 214 PHE B CA 1
ATOM 5897 C C . PHE B 1 214 ? 1.65663 89.25828 132.54625 1.000 55.41127 214 PHE B C 1
ATOM 5898 O O . PHE B 1 214 ? 2.31801 88.24779 132.28240 1.000 55.52123 214 PHE B O 1
ATOM 5906 N N . SER B 1 215 ? 0.36546 89.36584 132.22513 1.000 53.34784 215 SER B N 1
ATOM 5907 C CA . SER B 1 215 ? -0.30853 88.27109 131.53583 1.000 53.10678 215 SER B CA 1
ATOM 5908 C C . SER B 1 215 ? 0.32866 88.00869 130.17768 1.000 59.47252 215 SER B C 1
ATOM 5909 O O . SER B 1 215 ? 0.48233 86.85257 129.76842 1.000 69.02404 215 SER B O 1
ATOM 5912 N N . GLN B 1 216 ? 0.71125 89.07237 129.46738 1.000 52.11323 216 GLN B N 1
ATOM 5913 C CA . GLN B 1 216 ? 1.39401 88.90625 128.18889 1.000 54.08963 216 GLN B CA 1
ATOM 5914 C C . GLN B 1 216 ? 2.77504 88.28481 128.36727 1.000 60.84040 216 GLN B C 1
ATOM 5915 O O . GLN B 1 216 ? 3.17820 87.42365 127.57676 1.000 64.05989 216 GLN B O 1
ATOM 5921 N N . LEU B 1 217 ? 3.51851 88.71316 129.39145 1.000 47.15633 217 LEU B N 1
ATOM 5922 C CA . LEU B 1 217 ? 4.85731 88.17292 129.61042 1.000 53.99734 217 LEU B CA 1
ATOM 5923 C C . LEU B 1 217 ? 4.80345 86.70775 130.02450 1.000 60.30353 217 LEU B C 1
ATOM 5924 O O . LEU B 1 217 ? 5.55294 85.87633 129.49890 1.000 68.03749 217 LEU B O 1
ATOM 5929 N N . ALA B 1 218 ? 3.91392 86.36940 130.96101 1.000 57.64387 218 ALA B N 1
ATOM 5930 C CA . ALA B 1 218 ? 3.79093 84.98019 131.38788 1.000 59.08345 218 ALA B CA 1
ATOM 5931 C C . ALA B 1 218 ? 3.31793 84.09231 130.24720 1.000 64.45083 218 ALA B C 1
ATOM 5932 O O . ALA B 1 218 ? 3.67035 82.90797 130.19366 1.000 55.80796 218 ALA B O 1
ATOM 5934 N N . ASP B 1 219 ? 2.53305 84.64906 129.32184 1.000 68.88264 219 ASP B N 1
ATOM 5935 C CA . ASP B 1 219 ? 2.09276 83.88262 128.16211 1.000 69.15802 219 ASP B CA 1
ATOM 5936 C C . ASP B 1 219 ? 3.26415 83.52562 127.25686 1.000 61.51430 219 ASP B C 1
ATOM 5937 O O . ASP B 1 219 ? 3.34897 82.39562 126.76210 1.000 68.69363 219 ASP B O 1
ATOM 5942 N N . ALA B 1 220 ? 4.17180 84.47507 127.01826 1.000 56.40590 220 ALA B N 1
ATOM 5943 C CA . ALA B 1 220 ? 5.33343 84.17948 126.18719 1.000 60.61944 220 ALA B CA 1
ATOM 5944 C C . ALA B 1 220 ? 6.21288 83.12358 126.84068 1.000 74.66483 220 ALA B C 1
ATOM 5945 O O . ALA B 1 220 ? 6.55845 82.11439 126.21765 1.000 80.07193 220 ALA B O 1
ATOM 5947 N N . LEU B 1 221 ? 6.50332 83.29108 128.12865 1.000 74.09763 221 LEU B N 1
ATOM 5948 C CA . LEU B 1 221 ? 7.37339 82.35674 128.82315 1.000 68.16356 221 LEU B CA 1
ATOM 5949 C C . LEU B 1 221 ? 6.66518 81.05969 129.17324 1.000 68.73672 221 LEU B C 1
ATOM 5950 O O . LEU B 1 221 ? 7.25719 80.21071 129.84896 1.000 63.90953 221 LEU B O 1
ATOM 5955 N N . GLU B 1 222 ? 5.42286 80.89106 128.71602 1.000 62.64497 222 GLU B N 1
ATOM 5956 C CA . GLU B 1 222 ? 4.70390 79.62411 128.82244 1.000 56.77502 222 GLU B CA 1
ATOM 5957 C C . GLU B 1 222 ? 4.55523 79.21164 130.28244 1.000 56.54730 222 GLU B C 1
ATOM 5958 O O . GLU B 1 222 ? 4.62191 78.02870 130.62554 1.000 54.74407 222 GLU B O 1
ATOM 5964 N N . ILE B 1 223 ? 4.35434 80.19913 131.14654 1.000 49.23631 223 ILE B N 1
ATOM 5965 C CA . ILE B 1 223 ? 4.17390 79.95125 132.57220 1.000 53.58433 223 ILE B CA 1
ATOM 5966 C C . ILE B 1 223 ? 2.77718 79.37722 132.76159 1.000 67.19198 223 ILE B C 1
ATOM 5967 O O . ILE B 1 223 ? 1.77917 80.05481 132.47107 1.000 56.79654 223 ILE B O 1
ATOM 5972 N N . PRO B 1 224 ? 2.66480 78.13146 133.21433 1.000 71.46719 224 PRO B N 1
ATOM 5973 C CA . PRO B 1 224 ? 1.34020 77.54881 133.44412 1.000 54.22549 224 PRO B CA 1
ATOM 5974 C C . PRO B 1 224 ? 0.54433 78.40229 134.41814 1.000 73.85096 224 PRO B C 1
ATOM 5975 O O . PRO B 1 224 ? 1.08402 78.92872 135.39384 1.000 74.31465 224 PRO B O 1
ATOM 5979 N N . GLU B 1 225 ? -0.74977 78.55687 134.12911 1.000 76.44564 225 GLU B N 1
ATOM 5980 C CA . GLU B 1 225 ? -1.58442 79.44104 134.93346 1.000 64.20941 225 GLU B CA 1
ATOM 5981 C C . GLU B 1 225 ? -1.63969 79.00636 136.39360 1.000 65.55292 225 GLU B C 1
ATOM 5982 O O . GLU B 1 225 ? -1.98794 79.82018 137.25625 1.000 64.85672 225 GLU B O 1
ATOM 5988 N N . ASP B 1 226 ? -1.30307 77.74745 136.69372 1.000 75.29762 226 ASP B N 1
ATOM 5989 C CA . ASP B 1 226 ? -1.16070 77.34542 138.08968 1.000 65.38971 226 ASP B CA 1
ATOM 5990 C C . ASP B 1 226 ? 0.00180 78.07345 138.74918 1.000 61.23209 226 ASP B C 1
ATOM 5991 O O . ASP B 1 226 ? -0.06420 78.42178 139.93313 1.000 61.50435 226 ASP B O 1
ATOM 5996 N N . GLN B 1 227 ? 1.07052 78.31722 137.99399 1.000 61.68847 227 GLN B N 1
ATOM 5997 C CA . GLN B 1 227 ? 2.27366 78.94696 138.51318 1.000 63.92588 227 GLN B CA 1
ATOM 5998 C C . GLN B 1 227 ? 2.25704 80.46562 138.40804 1.000 63.97094 227 GLN B C 1
ATOM 5999 O O . GLN B 1 227 ? 3.18242 81.11279 138.90794 1.000 67.67299 227 GLN B O 1
ATOM 6005 N N . ARG B 1 228 ? 1.24201 81.05216 137.78540 1.000 55.70496 228 ARG B N 1
ATOM 6006 C CA . ARG B 1 228 ? 1.28751 82.48711 137.52991 1.000 50.38406 228 ARG B CA 1
ATOM 6007 C C . ARG B 1 228 ? 1.11479 83.33255 138.79171 1.000 54.64722 228 ARG B C 1
ATOM 6008 O O . ARG B 1 228 ? 1.76905 84.37723 138.90507 1.000 63.23751 228 ARG B O 1
ATOM 6016 N N . PRO B 1 229 ? 0.25418 82.95644 139.74905 1.000 62.22852 229 PRO B N 1
ATOM 6017 C CA . PRO B 1 229 ? 0.26061 83.68785 141.02931 1.000 49.88614 229 PRO B CA 1
ATOM 6018 C C . PRO B 1 229 ? 1.63058 83.74054 141.69084 1.000 51.38573 229 PRO B C 1
ATOM 6019 O O . PRO B 1 229 ? 2.00533 84.78057 142.24688 1.000 72.31617 229 PRO B O 1
ATOM 6023 N N . ALA B 1 230 ? 2.39315 82.64492 141.64043 1.000 56.54852 230 ALA B N 1
ATOM 6024 C CA . ALA B 1 230 ? 3.72935 82.63912 142.22870 1.000 54.09301 230 ALA B CA 1
ATOM 6025 C C . ALA B 1 230 ? 4.73613 83.40815 141.37803 1.000 46.56723 230 ALA B C 1
ATOM 6026 O O . ALA B 1 230 ? 5.67568 84.00314 141.91926 1.000 44.68378 230 ALA B O 1
ATOM 6028 N N . PHE B 1 231 ? 4.56130 83.40682 140.05421 1.000 34.29815 231 PHE B N 1
ATOM 6029 C CA . PHE B 1 231 ? 5.47174 84.13727 139.17825 1.000 44.41256 231 PHE B CA 1
ATOM 6030 C C . PHE B 1 231 ? 5.34454 85.64205 139.37488 1.000 52.02794 231 PHE B C 1
ATOM 6031 O O . PHE B 1 231 ? 6.32047 86.37839 139.19106 1.000 53.54631 231 PHE B O 1
ATOM 6039 N N . ARG B 1 232 ? 4.15646 86.10853 139.76198 1.000 53.74261 232 ARG B N 1
ATOM 6040 C CA . ARG B 1 232 ? 3.91735 87.52848 139.98794 1.000 50.80322 232 ARG B CA 1
ATOM 6041 C C . ARG B 1 232 ? 4.74297 88.08306 141.14389 1.000 47.96349 232 ARG B C 1
ATOM 6042 O O . ARG B 1 232 ? 4.90125 89.30463 141.24686 1.000 46.66415 232 ARG B O 1
ATOM 6050 N N . GLU B 1 233 ? 5.27233 87.21866 142.01500 1.000 45.13734 233 GLU B N 1
ATOM 6051 C CA . GLU B 1 233 ? 6.04693 87.69692 143.15701 1.000 42.16750 233 GLU B CA 1
ATOM 6052 C C . GLU B 1 233 ? 7.34249 88.38117 142.73858 1.000 56.46350 233 GLU B C 1
ATOM 6053 O O . GLU B 1 233 ? 7.84879 89.23545 143.47269 1.000 61.49977 233 GLU B O 1
ATOM 6059 N N . TYR B 1 234 ? 7.89863 88.01981 141.58621 1.000 60.63873 234 TYR B N 1
ATOM 6060 C CA . TYR B 1 234 ? 9.17037 88.56569 141.12988 1.000 52.47782 234 TYR B CA 1
ATOM 6061 C C . TYR B 1 234 ? 9.01612 89.85358 140.34128 1.000 51.50074 234 TYR B C 1
ATOM 6062 O O . TYR B 1 234 ? 10.00552 90.36258 139.80475 1.000 53.14087 234 TYR B O 1
ATOM 6071 N N . PHE B 1 235 ? 7.81045 90.40109 140.27624 1.000 54.26208 235 PHE B N 1
ATOM 6072 C CA . PHE B 1 235 ? 7.53354 91.56675 139.45809 1.000 57.34145 235 PHE B CA 1
ATOM 6073 C C . PHE B 1 235 ? 6.83622 92.62884 140.29590 1.000 51.65294 235 PHE B C 1
ATOM 6074 O O . PHE B 1 235 ? 6.18289 92.32220 141.29694 1.000 51.71400 235 PHE B O 1
ATOM 6082 N N . THR B 1 236 ? 6.99009 93.88603 139.88388 1.000 59.86180 236 THR B N 1
ATOM 6083 C CA . THR B 1 236 ? 6.41743 95.00777 140.61253 1.000 54.10361 236 THR B CA 1
ATOM 6084 C C . THR B 1 236 ? 5.88507 96.03772 139.63001 1.000 51.38022 236 THR B C 1
ATOM 6085 O O . THR B 1 236 ? 6.43349 96.22539 138.54059 1.000 62.97787 236 THR B O 1
ATOM 6089 N N . THR B 1 237 ? 4.82151 96.72683 140.04136 1.000 63.01168 237 THR B N 1
ATOM 6090 C CA . THR B 1 237 ? 4.26046 97.78044 139.20833 1.000 53.24174 237 THR B CA 1
ATOM 6091 C C . THR B 1 237 ? 5.13227 99.02828 139.22222 1.000 49.65524 237 THR B C 1
ATOM 6092 O O . THR B 1 237 ? 5.08649 99.81380 138.26924 1.000 42.08775 237 THR B O 1
ATOM 6096 N N . SER B 1 238 ? 5.91739 99.22383 140.27994 1.000 61.83126 238 SER B N 1
ATOM 6097 C CA . SER B 1 238 ? 6.80471 100.37246 140.37372 1.000 48.60481 238 SER B CA 1
ATOM 6098 C C . SER B 1 238 ? 7.99667 100.21604 139.43666 1.000 43.13866 238 SER B C 1
ATOM 6099 O O . SER B 1 238 ? 8.48745 99.11034 139.19344 1.000 61.64861 238 SER B O 1
ATOM 6102 N N . ALA B 1 239 ? 8.46378 101.34416 138.91474 1.000 60.11579 239 ALA B N 1
ATOM 6103 C CA . ALA B 1 239 ? 9.64714 101.37075 138.07315 1.000 53.96779 239 ALA B CA 1
ATOM 6104 C C . ALA B 1 239 ? 10.91107 101.32654 138.93229 1.000 55.62044 239 ALA B C 1
ATOM 6105 O O . ALA B 1 239 ? 10.89904 101.75902 140.08791 1.000 55.56013 239 ALA B O 1
ATOM 6107 N N . PRO B 1 240 ? 12.00696 100.78647 138.40121 1.000 66.20486 240 PRO B N 1
ATOM 6108 C CA . PRO B 1 240 ? 13.24504 100.71862 139.18536 1.000 51.49430 240 PRO B CA 1
ATOM 6109 C C . PRO B 1 240 ? 13.90842 102.08172 139.31853 1.000 51.60234 240 PRO B C 1
ATOM 6110 O O . PRO B 1 240 ? 13.81849 102.93451 138.43192 1.000 56.70206 240 PRO B O 1
ATOM 6114 N N . GLN B 1 241 ? 14.57903 102.27986 140.45303 1.000 60.01259 241 GLN B N 1
ATOM 6115 C CA . GLN B 1 241 ? 15.33407 103.50044 140.71073 1.000 62.08862 241 GLN B CA 1
ATOM 6116 C C . GLN B 1 241 ? 16.74070 103.38571 140.13832 1.000 60.58128 241 GLN B C 1
ATOM 6117 O O . GLN B 1 241 ? 17.38091 102.33497 140.23761 1.000 66.56267 241 GLN B O 1
ATOM 6123 N N . ARG B 1 242 ? 17.21644 104.47288 139.53218 1.000 65.75309 242 ARG B N 1
ATOM 6124 C CA . ARG B 1 242 ? 18.50585 104.48614 138.85300 1.000 68.87602 242 ARG B CA 1
ATOM 6125 C C . ARG B 1 242 ? 19.31439 105.70119 139.28724 1.000 64.46043 242 ARG B C 1
ATOM 6126 O O . ARG B 1 242 ? 18.78685 106.81732 139.32866 1.000 64.49604 242 ARG B O 1
ATOM 6134 N N . ASN B 1 243 ? 20.59580 105.48503 139.59253 1.000 62.61261 243 ASN B N 1
ATOM 6135 C CA . ASN B 1 243 ? 21.48131 106.53395 140.10488 1.000 65.61555 243 ASN B CA 1
ATOM 6136 C C . ASN B 1 243 ? 22.30260 107.09743 138.94888 1.000 63.40873 243 ASN B C 1
ATOM 6137 O O . ASN B 1 243 ? 23.40839 106.63375 138.66628 1.000 65.96130 243 ASN B O 1
ATOM 6142 N N . GLU B 1 244 ? 21.75862 108.12192 138.29673 1.000 66.20895 244 GLU B N 1
ATOM 6143 C CA . GLU B 1 244 ? 22.42251 108.82103 137.20116 1.000 69.19797 244 GLU B CA 1
ATOM 6144 C C . GLU B 1 244 ? 22.97773 107.85555 136.15134 1.000 77.78352 244 GLU B C 1
ATOM 6145 O O . GLU B 1 244 ? 24.18785 107.84622 135.88844 1.000 65.74037 244 GLU B O 1
ATOM 6151 N N . PRO B 1 245 ? 22.12542 107.03387 135.52962 1.000 65.98881 245 PRO B N 1
ATOM 6152 C CA . PRO B 1 245 ? 22.64492 106.05133 134.56269 1.000 62.72356 245 PRO B CA 1
ATOM 6153 C C . PRO B 1 245 ? 23.31768 106.68239 133.35668 1.000 65.31887 245 PRO B C 1
ATOM 6154 O O . PRO B 1 245 ? 24.38312 106.21703 132.93245 1.000 59.98011 245 PRO B O 1
ATOM 6158 N N . GLU B 1 246 ? 22.73508 107.74043 132.80084 1.000 66.31436 246 GLU B N 1
ATOM 6159 C CA . GLU B 1 246 ? 23.29928 108.37601 131.62363 1.000 58.27165 246 GLU B CA 1
ATOM 6160 C C . GLU B 1 246 ? 24.39110 109.36363 132.02564 1.000 58.19268 246 GLU B C 1
ATOM 6161 O O . GLU B 1 246 ? 24.60792 109.65055 133.20637 1.000 50.90266 246 GLU B O 1
ATOM 6167 N N . TYR B 1 247 ? 25.09658 109.87545 131.01903 1.000 51.66198 247 TYR B N 1
ATOM 6168 C CA . TYR B 1 247 ? 26.12418 110.88677 131.24185 1.000 60.62047 247 TYR B CA 1
ATOM 6169 C C . TYR B 1 247 ? 26.16284 111.81980 130.04420 1.000 62.21573 247 TYR B C 1
ATOM 6170 O O . TYR B 1 247 ? 26.36380 111.36867 128.91297 1.000 65.64369 247 TYR B O 1
ATOM 6179 N N . GLU B 1 248 ? 25.95910 113.11353 130.29277 1.000 64.71848 248 GLU B N 1
ATOM 6180 C CA . GLU B 1 248 ? 25.98100 114.12203 129.24049 1.000 71.45083 248 GLU B CA 1
ATOM 6181 C C . GLU B 1 248 ? 27.02456 115.20035 129.51160 1.000 68.12090 248 GLU B C 1
ATOM 6182 O O . GLU B 1 248 ? 26.95021 116.29010 128.93538 1.000 72.97713 248 GLU B O 1
ATOM 6188 N N . GLY B 1 249 ? 28.00515 114.91199 130.37309 1.000 62.15124 249 GLY B N 1
ATOM 6189 C CA . GLY B 1 249 ? 29.03775 115.87854 130.67172 1.000 54.99344 249 GLY B CA 1
ATOM 6190 C C . GLY B 1 249 ? 30.16131 115.87781 129.65159 1.000 61.78841 249 GLY B C 1
ATOM 6191 O O . GLY B 1 249 ? 30.42269 114.89144 128.96336 1.000 74.96817 249 GLY B O 1
ATOM 6192 N N . ASP B 1 250 ? 30.84295 117.02194 129.56331 1.000 61.66709 250 ASP B N 1
ATOM 6193 C CA . ASP B 1 250 ? 31.93808 117.18517 128.61481 1.000 56.00532 250 ASP B CA 1
ATOM 6194 C C . ASP B 1 250 ? 33.20553 116.45411 129.03335 1.000 72.32765 250 ASP B C 1
ATOM 6195 O O . ASP B 1 250 ? 34.17117 116.43714 128.26227 1.000 77.75045 250 ASP B O 1
ATOM 6200 N N . GLY B 1 251 ? 33.23071 115.86217 130.21763 1.000 63.54558 251 GLY B N 1
ATOM 6201 C CA . GLY B 1 251 ? 34.37000 115.10296 130.68818 1.000 61.26199 251 GLY B CA 1
ATOM 6202 C C . GLY B 1 251 ? 34.22660 113.62533 130.40230 1.000 69.83418 251 GLY B C 1
ATOM 6203 O O . GLY B 1 251 ? 33.56313 113.20991 129.44652 1.000 57.74039 251 GLY B O 1
ATOM 6204 N N . VAL B 1 252 ? 34.87693 112.81840 131.23557 1.000 71.70335 252 VAL B N 1
ATOM 6205 C CA . VAL B 1 252 ? 34.79639 111.36553 131.16194 1.000 61.40776 252 VAL B CA 1
ATOM 6206 C C . VAL B 1 252 ? 34.46067 110.85230 132.55409 1.000 67.05728 252 VAL B C 1
ATOM 6207 O O . VAL B 1 252 ? 35.23074 111.06369 133.49886 1.000 63.76456 252 VAL B O 1
ATOM 6211 N N . ARG B 1 253 ? 33.32479 110.17394 132.68119 1.000 65.64500 253 ARG B N 1
ATOM 6212 C CA . ARG B 1 253 ? 32.90019 109.60089 133.95056 1.000 65.56128 253 ARG B CA 1
ATOM 6213 C C . ARG B 1 253 ? 33.25719 108.12187 133.97722 1.000 60.69098 253 ARG B C 1
ATOM 6214 O O . ARG B 1 253 ? 32.88412 107.36840 133.07165 1.000 49.18979 253 ARG B O 1
ATOM 6222 N N . VAL B 1 254 ? 33.97789 107.71402 135.01625 1.000 49.93286 254 VAL B N 1
ATOM 6223 C CA . VAL B 1 254 ? 34.32829 106.31907 135.24586 1.000 45.63845 254 VAL B CA 1
ATOM 6224 C C . VAL B 1 254 ? 33.55398 105.83602 136.46187 1.000 56.04206 254 VAL B C 1
ATOM 6225 O O . VAL B 1 254 ? 33.52806 106.51178 137.49777 1.000 63.47386 254 VAL B O 1
ATOM 6229 N N . ARG B 1 255 ? 32.93784 104.66239 136.34264 1.000 45.43139 255 ARG B N 1
ATOM 6230 C CA . ARG B 1 255 ? 32.13224 104.08990 137.41378 1.000 49.46029 255 ARG B CA 1
ATOM 6231 C C . ARG B 1 255 ? 32.62753 102.68419 137.71142 1.000 50.15003 255 ARG B C 1
ATOM 6232 O O . ARG B 1 255 ? 32.65105 101.82789 136.82123 1.000 45.95336 255 ARG B O 1
ATOM 6240 N N . TYR B 1 256 ? 33.04153 102.46082 138.95511 1.000 53.68315 256 TYR B N 1
ATOM 6241 C CA . TYR B 1 256 ? 33.51603 101.16048 139.41344 1.000 54.77801 256 TYR B CA 1
ATOM 6242 C C . TYR B 1 256 ? 32.34473 100.40408 140.03177 1.000 64.02475 256 TYR B C 1
ATOM 6243 O O . TYR B 1 256 ? 31.80609 100.81749 141.06347 1.000 69.32573 256 TYR B O 1
ATOM 6252 N N . PHE B 1 257 ? 31.93239 99.31395 139.38469 1.000 69.29705 257 PHE B N 1
ATOM 6253 C CA . PHE B 1 257 ? 30.78786 98.52041 139.81574 1.000 50.77666 257 PHE B CA 1
ATOM 6254 C C . PHE B 1 257 ? 31.17284 97.33445 140.68998 1.000 51.34938 257 PHE B C 1
ATOM 6255 O O . PHE B 1 257 ? 30.29795 96.54230 141.05413 1.000 55.77462 257 PHE B O 1
ATOM 6263 N N . GLY B 1 258 ? 32.44213 97.18494 141.02105 1.000 59.51759 258 GLY B N 1
ATOM 6264 C CA . GLY B 1 258 ? 32.88235 96.05758 141.81337 1.000 56.37518 258 GLY B CA 1
ATOM 6265 C C . GLY B 1 258 ? 33.81657 95.15769 141.02331 1.000 54.07899 258 GLY B C 1
ATOM 6266 O O . GLY B 1 258 ? 33.68345 94.99293 139.80289 1.000 52.99976 258 GLY B O 1
ATOM 6267 N N . HIS B 1 259 ? 34.78056 94.56648 141.73269 1.000 62.19897 259 HIS B N 1
ATOM 6268 C CA . HIS B 1 259 ? 35.75582 93.64614 141.15316 1.000 63.98571 259 HIS B CA 1
ATOM 6269 C C . HIS B 1 259 ? 36.45350 94.24422 139.93684 1.000 51.96852 259 HIS B C 1
ATOM 6270 O O . HIS B 1 259 ? 37.20715 95.21395 140.05988 1.000 57.49470 259 HIS B O 1
ATOM 6277 N N . ALA B 1 260 ? 36.21675 93.66429 138.76102 1.000 58.17218 260 ALA B N 1
ATOM 6278 C CA . ALA B 1 260 ? 36.82414 94.12297 137.51905 1.000 44.92618 260 ALA B CA 1
ATOM 6279 C C . ALA B 1 260 ? 35.82641 94.81030 136.59587 1.000 58.71342 260 ALA B C 1
ATOM 6280 O O . ALA B 1 260 ? 36.17697 95.13989 135.45690 1.000 52.47498 260 ALA B O 1
ATOM 6282 N N . CYS B 1 261 ? 34.59723 95.03626 137.05669 1.000 50.51047 261 CYS B N 1
ATOM 6283 C CA . CYS B 1 261 ? 33.57148 95.68589 136.24663 1.000 45.13043 261 CYS B CA 1
ATOM 6284 C C . CYS B 1 261 ? 33.73954 97.19474 136.35236 1.000 56.37998 261 CYS B C 1
ATOM 6285 O O . CYS B 1 261 ? 33.55310 97.77400 137.42695 1.000 61.39281 261 CYS B O 1
ATOM 6288 N N . VAL B 1 262 ? 34.08464 97.83620 135.23935 1.000 55.57965 262 VAL B N 1
ATOM 6289 C CA . VAL B 1 262 ? 34.28607 99.27979 135.20719 1.000 62.43405 262 VAL B CA 1
ATOM 6290 C C . VAL B 1 262 ? 33.62921 99.84165 133.95565 1.000 56.78271 262 VAL B C 1
ATOM 6291 O O . VAL B 1 262 ? 33.82394 99.31769 132.85357 1.000 57.04799 262 VAL B O 1
ATOM 6295 N N . LEU B 1 263 ? 32.84060 100.89662 134.13038 1.000 53.41294 263 LEU B N 1
ATOM 6296 C CA . LEU B 1 263 ? 32.17878 101.58630 133.03513 1.000 54.88466 263 LEU B CA 1
ATOM 6297 C C . LEU B 1 263 ? 32.87058 102.92125 132.80050 1.000 50.61145 263 LEU B C 1
ATOM 6298 O O . LEU B 1 263 ? 33.11231 103.67522 133.74883 1.000 51.04744 263 LEU B O 1
ATOM 6303 N N . VAL B 1 264 ? 33.19835 103.20181 131.54300 1.000 56.95007 264 VAL B N 1
ATOM 6304 C CA . VAL B 1 264 ? 33.76086 104.48076 131.13242 1.000 53.68685 264 VAL B CA 1
ATOM 6305 C C . VAL B 1 264 ? 32.75947 105.15749 130.21015 1.000 55.61315 264 VAL B C 1
ATOM 6306 O O . VAL B 1 264 ? 32.17317 104.51073 129.33503 1.000 53.90361 264 VAL B O 1
ATOM 6310 N N . GLN B 1 265 ? 32.54895 106.45451 130.41939 1.000 66.42041 265 GLN B N 1
ATOM 6311 C CA . GLN B 1 265 ? 31.47893 107.17501 129.74255 1.000 54.83804 265 GLN B CA 1
ATOM 6312 C C . GLN B 1 265 ? 31.94008 108.58138 129.40303 1.000 61.64585 265 GLN B C 1
ATOM 6313 O O . GLN B 1 265 ? 32.34289 109.33717 130.29232 1.000 60.70523 265 GLN B O 1
ATOM 6319 N N . THR B 1 266 ? 31.88115 108.92595 128.12360 1.000 61.21113 266 THR B N 1
ATOM 6320 C CA . THR B 1 266 ? 31.80424 110.31186 127.70461 1.000 56.70804 266 THR B CA 1
ATOM 6321 C C . THR B 1 266 ? 30.34883 110.60942 127.36010 1.000 64.53729 266 THR B C 1
ATOM 6322 O O . THR B 1 266 ? 29.47425 109.74574 127.45930 1.000 66.89140 266 THR B O 1
ATOM 6326 N N . ALA B 1 267 ? 30.07871 111.84297 126.94519 1.000 75.76110 267 ALA B N 1
ATOM 6327 C CA . ALA B 1 267 ? 28.71802 112.15165 126.52469 1.000 61.84731 267 ALA B CA 1
ATOM 6328 C C . ALA B 1 267 ? 28.36101 111.52949 125.18195 1.000 72.53118 267 ALA B C 1
ATOM 6329 O O . ALA B 1 267 ? 27.22466 111.70206 124.72597 1.000 76.02218 267 ALA B O 1
ATOM 6331 N N . GLU B 1 268 ? 29.28744 110.80805 124.54435 1.000 51.71303 268 GLU B N 1
ATOM 6332 C CA . GLU B 1 268 ? 29.06891 110.30171 123.19855 1.000 60.31783 268 GLU B CA 1
ATOM 6333 C C . GLU B 1 268 ? 29.34046 108.81079 123.02132 1.000 73.07525 268 GLU B C 1
ATOM 6334 O O . GLU B 1 268 ? 29.00697 108.27488 121.95869 1.000 65.02195 268 GLU B O 1
ATOM 6340 N N . VAL B 1 269 ? 29.92242 108.12522 124.00696 1.000 51.19922 269 VAL B N 1
ATOM 6341 C CA . VAL B 1 269 ? 30.19608 106.69550 123.88976 1.000 48.24934 269 VAL B CA 1
ATOM 6342 C C . VAL B 1 269 ? 30.33630 106.11482 125.28997 1.000 57.99389 269 VAL B C 1
ATOM 6343 O O . VAL B 1 269 ? 30.70149 106.81846 126.23590 1.000 52.09525 269 VAL B O 1
ATOM 6347 N N . SER B 1 270 ? 30.03521 104.82045 125.42162 1.000 55.19940 270 SER B N 1
ATOM 6348 C CA . SER B 1 270 ? 30.13401 104.10101 126.68684 1.000 56.28471 270 SER B CA 1
ATOM 6349 C C . SER B 1 270 ? 30.85559 102.77844 126.47041 1.000 49.06830 270 SER B C 1
ATOM 6350 O O . SER B 1 270 ? 30.57636 102.05960 125.50739 1.000 52.67976 270 SER B O 1
ATOM 6353 N N . VAL B 1 271 ? 31.79509 102.46837 127.36268 1.000 48.85271 271 VAL B N 1
ATOM 6354 C CA . VAL B 1 271 ? 32.57618 101.23616 127.30084 1.000 51.46594 271 VAL B CA 1
ATOM 6355 C C . VAL B 1 271 ? 32.46505 100.52220 128.64219 1.000 49.31289 271 VAL B C 1
ATOM 6356 O O . VAL B 1 271 ? 32.78902 101.10329 129.68544 1.000 45.13034 271 VAL B O 1
ATOM 6360 N N . LEU B 1 272 ? 32.02446 99.26415 128.61438 1.000 51.27690 272 LEU B N 1
ATOM 6361 C CA . LEU B 1 272 ? 31.84462 98.45211 129.81408 1.000 45.39208 272 LEU B CA 1
ATOM 6362 C C . LEU B 1 272 ? 32.89200 97.34697 129.82282 1.000 43.02425 272 LEU B C 1
ATOM 6363 O O . LEU B 1 272 ? 32.97554 96.55831 128.87531 1.000 60.23486 272 LEU B O 1
ATOM 6368 N N . VAL B 1 273 ? 33.67540 97.28426 130.89547 1.000 47.46572 273 VAL B N 1
ATOM 6369 C CA . VAL B 1 273 ? 34.75736 96.31595 131.03922 1.000 47.21007 273 VAL B CA 1
ATOM 6370 C C . VAL B 1 273 ? 34.30950 95.24450 132.02244 1.000 56.11437 273 VAL B C 1
ATOM 6371 O O . VAL B 1 273 ? 33.94783 95.55688 133.16342 1.000 54.86432 273 VAL B O 1
ATOM 6375 N N . ASP B 1 274 ? 34.33185 93.98328 131.57596 1.000 48.75550 274 ASP B N 1
ATOM 6376 C CA . ASP B 1 274 ? 34.05544 92.81071 132.40316 1.000 43.47288 274 ASP B CA 1
ATOM 6377 C C . ASP B 1 274 ? 32.75731 92.95994 133.18945 1.000 44.77901 274 ASP B C 1
ATOM 6378 O O . ASP B 1 274 ? 32.79503 93.11580 134.41616 1.000 48.20086 274 ASP B O 1
ATOM 6383 N N . PRO B 1 275 ? 31.59357 92.90405 132.53058 1.000 44.13325 275 PRO B N 1
ATOM 6384 C CA . PRO B 1 275 ? 30.32901 93.16511 133.23385 1.000 44.26185 275 PRO B CA 1
ATOM 6385 C C . PRO B 1 275 ? 29.97777 92.11716 134.27552 1.000 43.05111 275 PRO B C 1
ATOM 6386 O O . PRO B 1 275 ? 29.61287 90.98660 133.93865 1.000 56.86996 275 PRO B O 1
ATOM 6390 N N . PHE B 1 276 ? 30.09861 92.48848 135.54892 1.000 57.40045 276 PHE B N 1
ATOM 6391 C CA . PHE B 1 276 ? 29.59547 91.69551 136.66721 1.000 46.02738 276 PHE B CA 1
ATOM 6392 C C . PHE B 1 276 ? 28.86449 92.64416 137.60682 1.000 60.25939 276 PHE B C 1
ATOM 6393 O O . PHE B 1 276 ? 29.49618 93.47341 138.26987 1.000 62.63461 276 PHE B O 1
ATOM 6401 N N . LEU B 1 277 ? 27.54200 92.52481 137.66541 1.000 52.51514 277 LEU B N 1
ATOM 6402 C CA . LEU B 1 277 ? 26.70730 93.51438 138.32451 1.000 66.43871 277 LEU B CA 1
ATOM 6403 C C . LEU B 1 277 ? 25.95983 92.91680 139.50915 1.000 46.33468 277 LEU B C 1
ATOM 6404 O O . LEU B 1 277 ? 25.87607 91.69877 139.68508 1.000 49.70162 277 LEU B O 1
ATOM 6409 N N . THR B 1 278 ? 25.42059 93.81352 140.32833 1.000 62.96345 278 THR B N 1
ATOM 6410 C CA . THR B 1 278 ? 24.56320 93.47264 141.45010 1.000 63.70733 278 THR B CA 1
ATOM 6411 C C . THR B 1 278 ? 23.15910 94.00994 141.19974 1.000 70.71439 278 THR B C 1
ATOM 6412 O O . THR B 1 278 ? 22.97927 95.05811 140.57235 1.000 59.69530 278 THR B O 1
ATOM 6416 N N . TRP B 1 279 ? 22.16025 93.27946 141.69029 1.000 51.01957 279 TRP B N 1
ATOM 6417 C CA . TRP B 1 279 ? 20.77891 93.73667 141.65251 1.000 57.94493 279 TRP B CA 1
ATOM 6418 C C . TRP B 1 279 ? 20.25502 94.11519 143.02974 1.000 60.86716 279 TRP B C 1
ATOM 6419 O O . TRP B 1 279 ? 19.08777 94.50287 143.15199 1.000 59.55575 279 TRP B O 1
ATOM 6430 N N . ASP B 1 280 ? 21.08185 94.00067 144.06632 1.000 62.14974 280 ASP B N 1
ATOM 6431 C CA . ASP B 1 280 ? 20.74433 94.44880 145.41152 1.000 65.75737 280 ASP B CA 1
ATOM 6432 C C . ASP B 1 280 ? 21.29176 95.85594 145.62100 1.000 76.63612 280 ASP B C 1
ATOM 6433 O O . ASP B 1 280 ? 22.49771 96.08436 145.47641 1.000 84.70046 280 ASP B O 1
ATOM 6438 N N . HIS B 1 281 ? 20.41105 96.78839 145.97241 1.000 64.97057 281 HIS B N 1
ATOM 6439 C CA . HIS B 1 281 ? 20.83392 98.13290 146.33797 1.000 67.10374 281 HIS B CA 1
ATOM 6440 C C . HIS B 1 281 ? 21.19943 98.19498 147.81404 1.000 65.43537 281 HIS B C 1
ATOM 6441 O O . HIS B 1 281 ? 20.54583 97.57415 148.65645 1.000 75.26532 281 HIS B O 1
ATOM 6448 N N . GLN B 1 282 ? 22.27266 98.92005 148.12193 1.000 66.36189 282 GLN B N 1
ATOM 6449 C CA . GLN B 1 282 ? 22.63598 99.20908 149.50874 1.000 80.02509 282 GLN B CA 1
ATOM 6450 C C . GLN B 1 282 ? 23.38149 100.53708 149.55179 1.000 86.87321 282 GLN B C 1
ATOM 6451 O O . GLN B 1 282 ? 24.56516 100.60845 149.18575 1.000 88.06321 282 GLN B O 1
ATOM 6457 N N . PRO B 1 283 ? 22.72325 101.61656 149.98618 1.000 92.18594 283 PRO B N 1
ATOM 6458 C CA . PRO B 1 283 ? 23.41399 102.91557 150.02888 1.000 91.97214 283 PRO B CA 1
ATOM 6459 C C . PRO B 1 283 ? 24.53019 102.97153 151.05875 1.000 89.86822 283 PRO B C 1
ATOM 6460 O O . PRO B 1 283 ? 25.45824 103.77365 150.90020 1.000 82.98971 283 PRO B O 1
ATOM 6464 N N . GLU B 1 284 ? 24.46085 102.15343 152.11431 1.000 97.19780 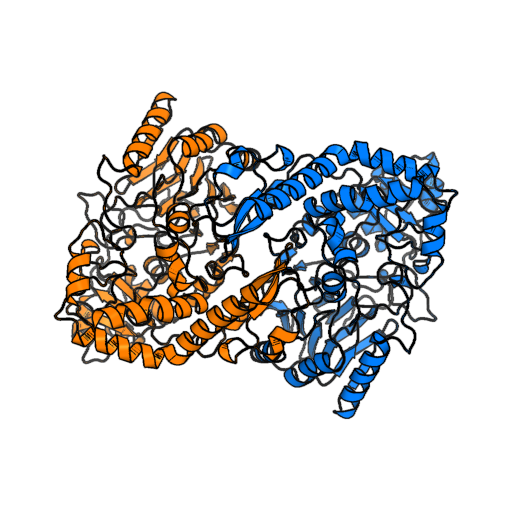284 GLU B N 1
ATOM 6465 C CA . GLU B 1 284 ? 25.52286 102.13646 153.11596 1.000 80.03747 284 GLU B CA 1
ATOM 6466 C C . GLU B 1 284 ? 26.85996 101.77630 152.48392 1.000 74.93546 284 GLU B C 1
ATOM 6467 O O . GLU B 1 284 ? 27.88806 102.39556 152.78450 1.000 76.89740 284 GLU B O 1
ATOM 6473 N N . GLN B 1 285 ? 26.86266 100.78279 151.60051 1.000 81.82025 285 GLN B N 1
ATOM 6474 C CA . GLN B 1 285 ? 28.03613 100.45015 150.80704 1.000 78.07410 285 GLN B CA 1
ATOM 6475 C C . GLN B 1 285 ? 28.15864 101.32856 149.56903 1.000 71.76816 285 GLN B C 1
ATOM 6476 O O . GLN B 1 285 ? 29.15703 101.22338 148.84783 1.000 79.09036 285 GLN B O 1
ATOM 6482 N N . GLY B 1 286 ? 27.16907 102.18543 149.31370 1.000 70.77432 286 GLY B N 1
ATOM 6483 C CA . GLY B 1 286 ? 27.16786 103.05971 148.15775 1.000 60.04381 286 GLY B CA 1
ATOM 6484 C C . GLY B 1 286 ? 27.22557 102.28831 146.85923 1.000 61.31818 286 GLY B C 1
ATOM 6485 O O . GLY B 1 286 ? 28.03138 102.59727 145.97670 1.000 68.31843 286 GLY B O 1
ATOM 6486 N N . ARG B 1 287 ? 26.36783 101.28148 146.73155 1.000 61.00082 287 ARG B N 1
ATOM 6487 C CA . ARG B 1 287 ? 26.45708 100.37315 145.60021 1.000 64.36457 287 ARG B CA 1
ATOM 6488 C C . ARG B 1 287 ? 26.03055 101.05366 144.30795 1.000 54.15174 287 ARG B C 1
ATOM 6489 O O . ARG B 1 287 ? 25.07819 101.83760 144.27713 1.000 61.92685 287 ARG B O 1
ATOM 6497 N N . LEU B 1 288 ? 26.74248 100.73213 143.23501 1.000 60.19538 288 LEU B N 1
ATOM 6498 C CA . LEU B 1 288 ? 26.29022 100.97758 141.87488 1.000 58.54800 288 LEU B CA 1
ATOM 6499 C C . LEU B 1 288 ? 25.75966 99.64699 141.35650 1.000 62.74076 288 LEU B C 1
ATOM 6500 O O . LEU B 1 288 ? 26.48747 98.64763 141.35078 1.000 59.02449 288 LEU B O 1
ATOM 6505 N N . THR B 1 289 ? 24.50086 99.62759 140.93760 1.000 61.04321 289 THR B N 1
ATOM 6506 C CA . THR B 1 289 ? 23.81422 98.38386 140.62380 1.000 59.34885 289 THR B CA 1
ATOM 6507 C C . THR B 1 289 ? 23.63152 98.22753 139.11583 1.000 62.07812 289 THR B C 1
ATOM 6508 O O . THR B 1 289 ? 24.00697 99.09563 138.32125 1.000 43.86404 289 THR B O 1
ATOM 6512 N N . PHE B 1 290 ? 23.04784 97.08571 138.73423 1.000 57.51949 290 PHE B N 1
ATOM 6513 C CA . PHE B 1 290 ? 22.77982 96.79709 137.32794 1.000 50.79028 290 PHE B CA 1
ATOM 6514 C C . PHE B 1 290 ? 21.99091 97.91856 136.66861 1.000 54.05065 290 PHE B C 1
ATOM 6515 O O . PHE B 1 290 ? 22.25034 98.27934 135.51483 1.000 58.82206 290 PHE B O 1
ATOM 6523 N N . TYR B 1 291 ? 21.02607 98.48704 137.39092 1.000 63.76442 291 TYR B N 1
ATOM 6524 C CA . TYR B 1 291 ? 20.18355 99.52738 136.82067 1.000 59.57442 291 TYR B CA 1
ATOM 6525 C C . TYR B 1 291 ? 20.94599 100.81987 136.57656 1.000 69.90374 291 TYR B C 1
ATOM 6526 O O . TYR B 1 291 ? 20.52091 101.63164 135.75127 1.000 74.82383 291 TYR B O 1
ATOM 6535 N N . ASP B 1 292 ? 22.08036 101.01198 137.23466 1.000 64.72574 292 ASP B N 1
ATOM 6536 C CA . ASP B 1 292 ? 22.80589 102.26484 137.10801 1.000 57.45669 292 ASP B CA 1
ATOM 6537 C C . ASP B 1 292 ? 23.66127 102.33470 135.85028 1.000 57.12749 292 ASP B C 1
ATOM 6538 O O . ASP B 1 292 ? 24.38000 103.32218 135.66162 1.000 73.31793 292 ASP B O 1
ATOM 6543 N N . LEU B 1 293 ? 23.58961 101.33332 134.98872 1.000 56.90274 293 LEU B N 1
ATOM 6544 C CA . LEU B 1 293 ? 24.26141 101.38730 133.70524 1.000 50.96946 293 LEU B CA 1
ATOM 6545 C C . LEU B 1 293 ? 23.40650 102.18379 132.72392 1.000 49.18887 293 LEU B C 1
ATOM 6546 O O . LEU B 1 293 ? 22.18447 102.25838 132.87981 1.000 54.35331 293 LEU B O 1
ATOM 6551 N N . PRO B 1 294 ? 24.01839 102.79802 131.71213 1.000 48.87453 294 PRO B N 1
ATOM 6552 C CA . PRO B 1 294 ? 23.22551 103.54300 130.73175 1.000 53.74761 294 PRO B CA 1
ATOM 6553 C C . PRO B 1 294 ? 22.29385 102.60797 129.97723 1.000 48.14330 294 PRO B C 1
ATOM 6554 O O . PRO B 1 294 ? 22.47425 101.38871 129.95751 1.000 53.88784 294 PRO B O 1
ATOM 6558 N N . ASP B 1 295 ? 21.26735 103.19825 129.36372 1.000 48.38198 295 ASP B N 1
ATOM 6559 C CA . ASP B 1 295 ? 20.29119 102.39262 128.63887 1.000 59.96046 295 ASP B CA 1
ATOM 6560 C C . ASP B 1 295 ? 20.93519 101.63859 127.48381 1.000 55.15932 295 ASP B C 1
ATOM 6561 O O . ASP B 1 295 ? 20.53391 100.50942 127.17813 1.000 45.07750 295 ASP B O 1
ATOM 6566 N N . HIS B 1 296 ? 21.93418 102.23535 126.84078 1.000 42.30608 296 HIS B N 1
ATOM 6567 C CA . HIS B 1 296 ? 22.67738 101.59486 125.76664 1.000 38.73695 296 HIS B CA 1
ATOM 6568 C C . HIS B 1 296 ? 24.15733 101.59938 126.11330 1.000 48.18430 296 HIS B C 1
ATOM 6569 O O . HIS B 1 296 ? 24.69931 102.62868 126.52904 1.000 55.18544 296 HIS B O 1
ATOM 6576 N N . ILE B 1 297 ? 24.80065 100.44915 125.95533 1.000 47.53173 297 ILE B N 1
ATOM 6577 C CA . ILE B 1 297 ? 26.23325 100.30371 126.17721 1.000 43.62945 297 ILE B CA 1
ATOM 6578 C C . ILE B 1 297 ? 26.88817 100.09386 124.82083 1.000 46.98244 297 ILE B C 1
ATOM 6579 O O . ILE B 1 297 ? 26.73105 99.03377 124.20352 1.000 39.97042 297 ILE B O 1
ATOM 6584 N N . ASP B 1 298 ? 27.61297 101.11161 124.34940 1.000 60.53085 298 ASP B N 1
ATOM 6585 C CA . ASP B 1 298 ? 28.20257 101.04937 123.01526 1.000 55.52013 298 ASP B CA 1
ATOM 6586 C C . ASP B 1 298 ? 29.12398 99.84387 122.87829 1.000 63.60279 298 ASP B C 1
ATOM 6587 O O . ASP B 1 298 ? 29.02005 99.07351 121.91735 1.000 64.77870 298 ASP B O 1
ATOM 6592 N N . TYR B 1 299 ? 30.02571 99.65640 123.83950 1.000 61.69475 299 TYR B N 1
ATOM 6593 C CA . TYR B 1 299 ? 31.01545 98.59231 123.76130 1.000 46.14427 299 TYR B CA 1
ATOM 6594 C C . TYR B 1 299 ? 31.13959 97.88988 125.10347 1.000 56.05653 299 TYR B C 1
ATOM 6595 O O . TYR B 1 299 ? 31.34842 98.54057 126.13143 1.000 46.50082 299 TYR B O 1
ATOM 6604 N N . VAL B 1 300 ? 31.00990 96.56627 125.08932 1.000 57.05345 300 VAL B N 1
ATOM 6605 C CA . VAL B 1 300 ? 31.30610 95.72633 126.24418 1.000 50.18428 300 VAL B CA 1
ATOM 6606 C C . VAL B 1 300 ? 32.60659 94.99652 125.94268 1.000 45.18245 300 VAL B C 1
ATOM 6607 O O . VAL B 1 300 ? 32.71549 94.30899 124.91982 1.000 60.32326 300 VAL B O 1
ATOM 6611 N N . PHE B 1 301 ? 33.59635 95.15525 126.81865 1.000 42.23641 301 PHE B N 1
ATOM 6612 C CA . PHE B 1 301 ? 34.91947 94.57190 126.62763 1.000 44.13506 301 PHE B CA 1
ATOM 6613 C C . PHE B 1 301 ? 35.12866 93.44021 127.62451 1.000 53.12177 301 PHE B C 1
ATOM 6614 O O . PHE B 1 301 ? 35.04778 93.65445 128.83859 1.000 52.98745 301 PHE B O 1
ATOM 6622 N N . LEU B 1 302 ? 35.41748 92.24588 127.10880 1.000 55.63389 302 LEU B N 1
ATOM 6623 C CA . LEU B 1 302 ? 35.64057 91.05013 127.91734 1.000 55.79132 302 LEU B CA 1
ATOM 6624 C C . LEU B 1 302 ? 37.12798 90.71986 127.90663 1.000 51.25459 302 LEU B C 1
ATOM 6625 O O . LEU B 1 302 ? 37.66883 90.31690 126.87157 1.000 45.45060 302 LEU B O 1
ATOM 6630 N N . THR B 1 303 ? 37.78800 90.89180 129.05611 1.000 56.20347 303 THR B N 1
ATOM 6631 C CA . THR B 1 303 ? 39.23061 90.66907 129.11886 1.000 50.15431 303 THR B CA 1
ATOM 6632 C C . THR B 1 303 ? 39.58040 89.21134 128.84785 1.000 58.41771 303 THR B C 1
ATOM 6633 O O . THR B 1 303 ? 40.40973 88.91242 127.98225 1.000 63.43131 303 THR B O 1
ATOM 6637 N N . HIS B 1 304 ? 38.96799 88.28720 129.57951 1.000 52.54067 304 HIS B N 1
ATOM 6638 C CA . HIS B 1 304 ? 39.27093 86.87675 129.38103 1.000 44.41580 304 HIS B CA 1
ATOM 6639 C C . HIS B 1 304 ? 38.05381 86.04519 129.76722 1.000 49.85900 304 HIS B C 1
ATOM 6640 O O . HIS B 1 304 ? 36.98182 86.57851 130.06845 1.000 48.61692 304 HIS B O 1
ATOM 6647 N N . ASN B 1 305 ? 38.22880 84.72516 129.74461 1.000 61.55290 305 ASN B N 1
ATOM 6648 C CA . ASN B 1 305 ? 37.12422 83.78457 129.86772 1.000 54.42246 305 ASN B CA 1
ATOM 6649 C C . ASN B 1 305 ? 37.10898 83.11728 131.23693 1.000 58.59672 305 ASN B C 1
ATOM 6650 O O . ASN B 1 305 ? 37.17518 81.88793 131.33583 1.000 60.20775 305 ASN B O 1
ATOM 6655 N N . HIS B 1 306 ? 37.03559 83.91301 132.29793 1.000 59.11059 306 HIS B N 1
ATOM 6656 C CA . HIS B 1 306 ? 36.86973 83.39324 133.64514 1.000 63.45791 306 HIS B CA 1
ATOM 6657 C C . HIS B 1 306 ? 35.51134 83.81315 134.18872 1.000 59.63997 306 HIS B C 1
ATOM 6658 O O . HIS B 1 306 ? 34.94187 84.82659 133.77229 1.000 53.15686 306 HIS B O 1
ATOM 6665 N N . GLN B 1 307 ? 34.99840 83.01465 135.12697 1.000 51.52038 307 GLN B N 1
ATOM 6666 C CA . GLN B 1 307 ? 33.62474 83.19120 135.58493 1.000 56.86027 307 GLN B CA 1
ATOM 6667 C C . GLN B 1 307 ? 33.39564 84.55686 136.22446 1.000 58.31979 307 GLN B C 1
ATOM 6668 O O . GLN B 1 307 ? 32.27521 85.07716 136.17813 1.000 60.39629 307 GLN B O 1
ATOM 6674 N N . ASP B 1 308 ? 34.42778 85.15695 136.81622 1.000 48.77183 308 ASP B N 1
ATOM 6675 C CA . ASP B 1 308 ? 34.27494 86.44564 137.48037 1.000 41.31001 308 ASP B CA 1
ATOM 6676 C C . ASP B 1 308 ? 34.42525 87.63131 136.53745 1.000 48.26778 308 ASP B C 1
ATOM 6677 O O . ASP B 1 308 ? 34.29413 88.77584 136.98317 1.000 54.34945 308 ASP B O 1
ATOM 6682 N N . HIS B 1 309 ? 34.68018 87.39306 135.25178 1.000 52.17763 309 HIS B N 1
ATOM 6683 C CA . HIS B 1 309 ? 34.74089 88.46032 134.26558 1.000 48.61817 309 HIS B CA 1
ATOM 6684 C C . HIS B 1 309 ? 33.79266 88.25720 133.09366 1.000 48.77922 309 HIS B C 1
ATOM 6685 O O . HIS B 1 309 ? 33.62198 89.18381 132.29373 1.000 54.17007 309 HIS B O 1
ATOM 6692 N N . PHE B 1 310 ? 33.16382 87.08298 132.97767 1.000 51.27929 310 PHE B N 1
ATOM 6693 C CA . PHE B 1 310 ? 32.29905 86.71478 131.85225 1.000 43.27095 310 PHE B CA 1
ATOM 6694 C C . PHE B 1 310 ? 31.00800 86.15056 132.45011 1.000 46.32194 310 PHE B C 1
ATOM 6695 O O . PHE B 1 310 ? 30.85528 84.93551 132.59283 1.000 65.56999 310 PHE B O 1
ATOM 6703 N N . SER B 1 311 ? 30.07437 87.03560 132.79218 1.000 61.18193 311 SER B N 1
ATOM 6704 C CA . SER B 1 311 ? 28.83847 86.65153 133.47074 1.000 64.69075 311 SER B CA 1
ATOM 6705 C C . SER B 1 311 ? 27.69249 86.56947 132.46785 1.000 44.97051 311 SER B C 1
ATOM 6706 O O . SER B 1 311 ? 27.19415 87.59867 131.99927 1.000 48.55705 311 SER B O 1
ATOM 6709 N N . CYS B 1 312 ? 27.27291 85.34303 132.14238 1.000 47.30637 312 CYS B N 1
ATOM 6710 C CA . CYS B 1 312 ? 26.08672 85.17258 131.30885 1.000 56.59688 312 CYS B CA 1
ATOM 6711 C C . CYS B 1 312 ? 24.86152 85.79413 131.96352 1.000 52.53075 312 CYS B C 1
ATOM 6712 O O . CYS B 1 312 ? 23.93588 86.22265 131.26729 1.000 55.62489 312 CYS B O 1
ATOM 6715 N N . GLU B 1 313 ? 24.83766 85.84713 133.29736 1.000 56.39667 313 GLU B N 1
ATOM 6716 C CA . GLU B 1 313 ? 23.73178 86.48932 133.99940 1.000 50.52542 313 GLU B CA 1
ATOM 6717 C C . GLU B 1 313 ? 23.64446 87.96863 133.64744 1.000 51.91052 313 GLU B C 1
ATOM 6718 O O . GLU B 1 313 ? 22.56279 88.48595 133.34580 1.000 65.14155 313 GLU B O 1
ATOM 6724 N N . ALA B 1 314 ? 24.77911 88.66848 133.67951 1.000 46.72941 314 ALA B N 1
ATOM 6725 C CA . ALA B 1 314 ? 24.76761 90.09024 133.35768 1.000 48.42202 314 ALA B CA 1
ATOM 6726 C C . ALA B 1 314 ? 24.56815 90.31283 131.86465 1.000 57.30118 314 ALA B C 1
ATOM 6727 O O . ALA B 1 314 ? 23.86465 91.24403 131.45877 1.000 59.75260 314 ALA B O 1
ATOM 6729 N N . LEU B 1 315 ? 25.17378 89.46412 131.03225 1.000 55.87754 315 LEU B N 1
ATOM 6730 C CA . LEU B 1 315 ? 25.10451 89.66746 129.58980 1.000 43.62460 315 LEU B CA 1
ATOM 6731 C C . LEU B 1 315 ? 23.73080 89.32793 129.02029 1.000 48.17513 315 LEU B C 1
ATOM 6732 O O . LEU B 1 315 ? 23.30031 89.95260 128.04500 1.000 54.18747 315 LEU B O 1
ATOM 6737 N N . LEU B 1 316 ? 23.02892 88.35081 129.59912 1.000 46.23723 316 LEU B N 1
ATOM 6738 C CA . LEU B 1 316 ? 21.75154 87.93873 129.02276 1.000 52.67138 316 LEU B CA 1
ATOM 6739 C C . LEU B 1 316 ? 20.69896 89.03087 129.16350 1.000 49.44839 316 LEU B C 1
ATOM 6740 O O . LEU B 1 316 ? 19.91933 89.27218 128.23370 1.000 64.01499 316 LEU B O 1
ATOM 6745 N N . GLN B 1 317 ? 20.66831 89.71205 130.30762 1.000 49.51360 317 GLN B N 1
ATOM 6746 C CA . GLN B 1 317 ? 19.72507 90.80444 130.49713 1.000 44.49950 317 GLN B CA 1
ATOM 6747 C C . GLN B 1 317 ? 20.15667 92.07282 129.78394 1.000 45.55087 317 GLN B C 1
ATOM 6748 O O . GLN B 1 317 ? 19.35148 93.00218 129.66074 1.000 67.99644 317 GLN B O 1
ATOM 6754 N N . LEU B 1 318 ? 21.39680 92.13129 129.31165 1.000 53.91142 318 LEU B N 1
ATOM 6755 C CA . LEU B 1 318 ? 21.87544 93.26964 128.54763 1.000 55.58539 318 LEU B CA 1
ATOM 6756 C C . LEU B 1 318 ? 21.75018 93.04345 127.05055 1.000 58.70945 318 LEU B C 1
ATOM 6757 O O . LEU B 1 318 ? 22.25155 93.85611 126.26704 1.000 51.66256 318 LEU B O 1
ATOM 6762 N N . ARG B 1 319 ? 21.11559 91.94803 126.64040 1.000 67.17983 319 ARG B N 1
ATOM 6763 C CA . ARG B 1 319 ? 20.98078 91.65716 125.22310 1.000 60.88149 319 ARG B CA 1
ATOM 6764 C C . ARG B 1 319 ? 20.11547 92.72702 124.57598 1.000 51.32455 319 ARG B C 1
ATOM 6765 O O . ARG B 1 319 ? 19.11783 93.17280 125.15050 1.000 58.72182 319 ARG B O 1
ATOM 6773 N N . GLY B 1 320 ? 20.50310 93.14548 123.37554 1.000 41.14291 320 GLY B N 1
ATOM 6774 C CA . GLY B 1 320 ? 19.84167 94.24587 122.71718 1.000 55.08874 320 GLY B CA 1
ATOM 6775 C C . GLY B 1 320 ? 20.21091 95.60778 123.25813 1.000 50.26602 320 GLY B C 1
ATOM 6776 O O . GLY B 1 320 ? 19.74329 96.61809 122.71777 1.000 46.72341 320 GLY B O 1
ATOM 6777 N N . ARG B 1 321 ? 21.00445 95.67277 124.32626 1.000 48.78741 321 ARG B N 1
ATOM 6778 C CA . ARG B 1 321 ? 21.43710 96.93430 124.90617 1.000 47.64463 321 ARG B CA 1
ATOM 6779 C C . ARG B 1 321 ? 22.90649 97.22774 124.64429 1.000 57.17081 321 ARG B C 1
ATOM 6780 O O . ARG B 1 321 ? 23.39559 98.28968 125.04582 1.000 70.84661 321 ARG B O 1
ATOM 6788 N N . ILE B 1 322 ? 23.61986 96.31897 123.98547 1.000 50.45208 322 ILE B N 1
ATOM 6789 C CA . ILE B 1 322 ? 25.05847 96.42440 123.77554 1.000 41.34607 322 ILE B CA 1
ATOM 6790 C C . ILE B 1 322 ? 25.32292 96.55515 122.28333 1.000 39.02579 322 ILE B C 1
ATOM 6791 O O . ILE B 1 322 ? 24.86891 95.71943 121.49370 1.000 47.35155 322 ILE B O 1
ATOM 6796 N N . GLY B 1 323 ? 26.06146 97.59561 121.89888 1.000 46.37625 323 GLY B N 1
ATOM 6797 C CA . GLY B 1 323 ? 26.36417 97.77802 120.49042 1.000 43.43118 323 GLY B CA 1
ATOM 6798 C C . GLY B 1 323 ? 27.25959 96.67815 119.95175 1.000 53.21270 323 GLY B C 1
ATOM 6799 O O . GLY B 1 323 ? 26.93890 96.03729 118.94753 1.000 60.93492 323 GLY B O 1
ATOM 6800 N N . HIS B 1 324 ? 28.38277 96.42882 120.62331 1.000 39.34996 324 HIS B N 1
ATOM 6801 C CA . HIS B 1 324 ? 29.29794 95.37151 120.21834 1.000 44.36336 324 HIS B CA 1
ATOM 6802 C C . HIS B 1 324 ? 30.01319 94.82576 121.44480 1.000 51.31629 324 HIS B C 1
ATOM 6803 O O . HIS B 1 324 ? 30.43886 95.59110 122.31437 1.000 42.68830 324 HIS B O 1
ATOM 6810 N N . ILE B 1 325 ? 30.14252 93.50240 121.50979 1.000 47.61921 325 ILE B N 1
ATOM 6811 C CA . ILE B 1 325 ? 30.93166 92.84314 122.54382 1.000 39.05988 325 ILE B CA 1
ATOM 6812 C C . ILE B 1 325 ? 32.28720 92.48559 121.95529 1.000 42.30394 325 ILE B C 1
ATOM 6813 O O . ILE B 1 325 ? 32.36713 91.86455 120.88827 1.000 47.10113 325 ILE B O 1
ATOM 6818 N N . LEU B 1 326 ? 33.35004 92.87941 122.64876 1.000 47.77549 326 LEU B N 1
ATOM 6819 C CA . LEU B 1 326 ? 34.71921 92.70189 122.18436 1.000 40.37683 326 LEU B CA 1
ATOM 6820 C C . LEU B 1 326 ? 35.37117 91.54425 122.93285 1.000 40.07080 326 LEU B C 1
ATOM 6821 O O . LEU B 1 326 ? 35.47095 91.57513 124.16472 1.000 45.18221 326 LEU B O 1
ATOM 6826 N N . VAL B 1 327 ? 35.81153 90.53158 122.19085 1.000 42.43082 327 VAL B N 1
ATOM 6827 C CA . VAL B 1 327 ? 36.36124 89.31504 122.78811 1.000 43.60970 327 VAL B CA 1
ATOM 6828 C C . VAL B 1 327 ? 37.73030 89.03769 122.18224 1.000 57.27561 327 VAL B C 1
ATOM 6829 O O . VAL B 1 327 ? 38.04232 89.48983 121.06857 1.000 59.13489 327 VAL B O 1
ATOM 6833 N N . PRO B 1 328 ? 38.57510 88.29779 122.89462 1.000 38.28215 328 PRO B N 1
ATOM 6834 C CA . PRO B 1 328 ? 39.86006 87.87691 122.33563 1.000 52.34808 328 PRO B CA 1
ATOM 6835 C C . PRO B 1 328 ? 39.74113 86.55539 121.58136 1.000 59.92324 328 PRO B C 1
ATOM 6836 O O . PRO B 1 328 ? 38.75957 85.81897 121.70183 1.000 66.67185 328 PRO B O 1
ATOM 6840 N N . ARG B 1 329 ? 40.77187 86.27496 120.78938 1.000 54.05290 329 ARG B N 1
ATOM 6841 C CA . ARG B 1 329 ? 40.82833 85.06133 119.98972 1.000 65.80745 329 ARG B CA 1
ATOM 6842 C C . ARG B 1 329 ? 41.23652 83.85850 120.83308 1.000 59.34551 329 ARG B C 1
ATOM 6843 O O . ARG B 1 329 ? 42.01700 83.97404 121.78102 1.000 64.50127 329 ARG B O 1
ATOM 6851 N N . ASN B 1 330 ? 40.71146 82.69068 120.46772 1.000 55.74392 330 ASN B N 1
ATOM 6852 C CA . ASN B 1 330 ? 40.96527 81.45702 121.19710 1.000 57.99355 330 ASN B CA 1
ATOM 6853 C C . ASN B 1 330 ? 41.86797 80.52574 120.39531 1.000 47.12816 330 ASN B C 1
ATOM 6854 O O . ASN B 1 330 ? 41.89048 80.55971 119.16150 1.000 47.61868 330 ASN B O 1
ATOM 6859 N N . ASN B 1 331 ? 42.61474 79.69175 121.11678 1.000 42.88646 331 ASN B N 1
ATOM 6860 C CA . ASN B 1 331 ? 43.45727 78.66236 120.51647 1.000 45.98755 331 ASN B CA 1
ATOM 6861 C C . ASN B 1 331 ? 42.63318 77.38750 120.37334 1.000 52.32880 331 ASN B C 1
ATOM 6862 O O . ASN B 1 331 ? 42.35575 76.70498 121.36515 1.000 59.25293 331 ASN B O 1
ATOM 6867 N N . GLY B 1 332 ? 42.25608 77.05697 119.13669 1.000 46.44071 332 GLY B N 1
ATOM 6868 C CA . GLY B 1 332 ? 41.41585 75.89632 118.89546 1.000 53.96341 332 GLY B CA 1
ATOM 6869 C C . GLY B 1 332 ? 42.06011 74.57600 119.25978 1.000 49.66089 332 GLY B C 1
ATOM 6870 O O . GLY B 1 332 ? 41.35808 73.56543 119.37947 1.000 53.75698 332 GLY B O 1
ATOM 6871 N N . ASN B 1 333 ? 43.37711 74.55723 119.44482 1.000 54.90739 333 ASN B N 1
ATOM 6872 C CA . ASN B 1 333 ? 44.10127 73.33497 119.76100 1.000 49.30337 333 ASN B CA 1
ATOM 6873 C C . ASN B 1 333 ? 44.16934 73.06230 121.26053 1.000 47.16387 333 ASN B C 1
ATOM 6874 O O . ASN B 1 333 ? 44.89828 72.15838 121.68037 1.000 58.79328 333 ASN B O 1
ATOM 6879 N N . ASN B 1 334 ? 43.41992 73.81139 122.06962 1.000 54.91391 334 ASN B N 1
ATOM 6880 C CA . ASN B 1 334 ? 43.39218 73.64395 123.51787 1.000 47.99694 334 ASN B CA 1
ATOM 6881 C C . ASN B 1 334 ? 41.95300 73.44121 123.97131 1.000 56.36340 334 ASN B C 1
ATOM 6882 O O . ASN B 1 334 ? 41.06952 74.22590 123.61190 1.000 61.30606 334 ASN B O 1
ATOM 6887 N N . PHE B 1 335 ? 41.72129 72.38553 124.75592 1.000 64.80267 335 PHE B N 1
ATOM 6888 C CA . PHE B 1 335 ? 40.37297 72.09600 125.23778 1.000 51.09961 335 PHE B CA 1
ATOM 6889 C C . PHE B 1 335 ? 39.87267 73.17143 126.19363 1.000 47.85031 335 PHE B C 1
ATOM 6890 O O . PHE B 1 335 ? 38.68499 73.51279 126.18575 1.000 65.21855 335 PHE B O 1
ATOM 6898 N N . ALA B 1 336 ? 40.75859 73.71045 127.03006 1.000 39.28705 336 ALA B N 1
ATOM 6899 C CA . ALA B 1 336 ? 40.36121 74.70519 128.01975 1.000 67.33493 336 ALA B CA 1
ATOM 6900 C C . ALA B 1 336 ? 40.10834 76.08131 127.41915 1.000 56.46526 336 ALA B C 1
ATOM 6901 O O . ALA B 1 336 ? 39.77306 77.00733 128.16663 1.000 49.36994 336 ALA B O 1
ATOM 6903 N N . ASP B 1 337 ? 40.25072 76.23989 126.10086 1.000 43.91992 337 ASP B N 1
ATOM 6904 C CA . ASP B 1 337 ? 40.10722 77.52696 125.42495 1.000 45.68469 337 ASP B CA 1
ATOM 6905 C C . ASP B 1 337 ? 38.99420 77.44812 124.38524 1.000 56.93480 337 ASP B C 1
ATOM 6906 O O . ASP B 1 337 ? 39.26819 77.34929 123.17936 1.000 53.41436 337 ASP B O 1
ATOM 6911 N N . PRO B 1 338 ? 37.73192 77.50459 124.80507 1.000 49.73523 338 PRO B N 1
ATOM 6912 C CA . PRO B 1 338 ? 36.64325 77.59003 123.82916 1.000 52.67598 338 PRO B CA 1
ATOM 6913 C C . PRO B 1 338 ? 36.51112 79.00316 123.28896 1.000 47.41941 338 PRO B C 1
ATOM 6914 O O . PRO B 1 338 ? 36.85128 79.98525 123.95239 1.000 49.49282 338 PRO B O 1
ATOM 6918 N N . SER B 1 339 ? 35.99985 79.09689 122.06466 1.000 51.99576 339 SER B N 1
ATOM 6919 C CA . SER B 1 339 ? 35.87965 80.39312 121.41008 1.000 40.25077 339 SER B CA 1
ATOM 6920 C C . SER B 1 339 ? 34.83059 81.23992 122.11778 1.000 51.50453 339 SER B C 1
ATOM 6921 O O . SER B 1 339 ? 33.66786 80.83792 122.23320 1.000 49.79885 339 SER B O 1
ATOM 6924 N N . MET B 1 340 ? 35.24536 82.42246 122.57618 1.000 53.38820 340 MET B N 1
ATOM 6925 C CA . MET B 1 340 ? 34.33564 83.31214 123.28685 1.000 37.14199 340 MET B CA 1
ATOM 6926 C C . MET B 1 340 ? 33.30765 83.93508 122.35217 1.000 44.69057 340 MET B C 1
ATOM 6927 O O . MET B 1 340 ? 32.19133 84.24680 122.78501 1.000 42.99822 340 MET B O 1
ATOM 6932 N N . LYS B 1 341 ? 33.65166 84.11050 121.07343 1.000 34.96184 341 LYS B N 1
ATOM 6933 C CA . LYS B 1 341 ? 32.63625 84.48332 120.09326 1.000 42.41806 341 LYS B CA 1
ATOM 6934 C C . LYS B 1 341 ? 31.55889 83.41441 119.97895 1.000 51.17781 341 LYS B C 1
ATOM 6935 O O . LYS B 1 341 ? 30.36424 83.73131 119.93414 1.000 50.28305 341 LYS B O 1
ATOM 6941 N N . LEU B 1 342 ? 31.95724 82.14215 119.93633 1.000 53.04867 342 LEU B N 1
ATOM 6942 C CA . LEU B 1 342 ? 30.97816 81.07798 119.74131 1.000 50.01943 342 LEU B CA 1
ATOM 6943 C C . LEU B 1 342 ? 30.13398 80.86898 120.99248 1.000 53.78928 342 LEU B C 1
ATOM 6944 O O . LEU B 1 342 ? 28.93600 80.57190 120.89934 1.000 50.97988 342 LEU B O 1
ATOM 6949 N N . THR B 1 343 ? 30.74511 81.01316 122.17083 1.000 61.48994 343 THR B N 1
ATOM 6950 C CA . THR B 1 343 ? 29.98955 80.96515 123.41896 1.000 61.21647 343 THR B CA 1
ATOM 6951 C C . THR B 1 343 ? 28.94401 82.07150 123.48310 1.000 57.42153 343 THR B C 1
ATOM 6952 O O . THR B 1 343 ? 27.82444 81.85241 123.95956 1.000 53.05919 343 THR B O 1
ATOM 6956 N N . LEU B 1 344 ? 29.28548 83.26363 122.99052 1.000 59.23529 344 LEU B N 1
ATOM 6957 C CA . LEU B 1 344 ? 28.33201 84.36646 122.99417 1.000 45.18508 344 LEU B CA 1
ATOM 6958 C C . LEU B 1 344 ? 27.24892 84.18455 121.94194 1.000 52.02387 344 LEU B C 1
ATOM 6959 O O . LEU B 1 344 ? 26.11649 84.64263 122.13713 1.000 45.41374 344 LEU B O 1
ATOM 6964 N N . LYS B 1 345 ? 27.57403 83.53448 120.82244 1.000 61.39337 345 LYS B N 1
ATOM 6965 C CA . LYS B 1 345 ? 26.55233 83.25031 119.82139 1.000 51.96871 345 LYS B CA 1
ATOM 6966 C C . LYS B 1 345 ? 25.45019 82.37931 120.40408 1.000 53.19752 345 LYS B C 1
ATOM 6967 O O . LYS B 1 345 ? 24.26360 82.60124 120.13561 1.000 56.55345 345 LYS B O 1
ATOM 6973 N N . ARG B 1 346 ? 25.82290 81.38733 121.21393 1.000 54.10032 346 ARG B N 1
ATOM 6974 C CA . ARG B 1 346 ? 24.82344 80.55090 121.86259 1.000 62.40990 346 ARG B CA 1
ATOM 6975 C C . ARG B 1 346 ? 24.02270 81.31502 122.90890 1.000 54.30321 346 ARG B C 1
ATOM 6976 O O . ARG B 1 346 ? 22.91071 80.89700 123.24519 1.000 70.38990 346 ARG B O 1
ATOM 6984 N N . LEU B 1 347 ? 24.56173 82.41148 123.43807 1.000 49.92033 347 LEU B N 1
ATOM 6985 C CA . LEU B 1 347 ? 23.81022 83.29495 124.31795 1.000 47.08751 347 LEU B CA 1
ATOM 6986 C C . LEU B 1 347 ? 23.00399 84.33468 123.54918 1.000 52.91480 347 LEU B C 1
ATOM 6987 O O . LEU B 1 347 ? 22.39854 85.21510 124.16897 1.000 59.53732 347 LEU B O 1
ATOM 6992 N N . GLY B 1 348 ? 22.97797 84.24828 122.22200 1.000 51.28812 348 GLY B N 1
ATOM 6993 C CA . GLY B 1 348 ? 22.18531 85.15073 121.41283 1.000 58.79189 348 GLY B CA 1
ATOM 6994 C C . GLY B 1 348 ? 22.89135 86.39690 120.93099 1.000 63.71943 348 GLY B C 1
ATOM 6995 O O . GLY B 1 348 ? 22.21969 87.33738 120.49164 1.000 46.42090 348 GLY B O 1
ATOM 6996 N N . PHE B 1 349 ? 24.21800 86.44525 120.99882 1.000 62.65971 349 PHE B N 1
ATOM 6997 C CA . PHE B 1 349 ? 24.97871 87.62003 120.59455 1.000 51.59389 349 PHE B CA 1
ATOM 6998 C C . PHE B 1 349 ? 25.69046 87.33309 119.28172 1.000 56.62825 349 PHE B C 1
ATOM 6999 O O . PHE B 1 349 ? 26.54460 86.44355 119.21444 1.000 60.31705 349 PHE B O 1
ATOM 7007 N N . ASP B 1 350 ? 25.35058 88.09910 118.24942 1.000 57.75249 350 ASP B N 1
ATOM 7008 C CA . ASP B 1 350 ? 26.07039 88.06134 116.98810 1.000 58.67463 350 ASP B CA 1
ATOM 7009 C C . ASP B 1 350 ? 26.84515 89.34327 116.73989 1.000 56.92131 350 ASP B C 1
ATOM 7010 O O . ASP B 1 350 ? 27.58847 89.42324 115.75601 1.000 71.72280 350 ASP B O 1
ATOM 7015 N N . ASN B 1 351 ? 26.68930 90.33479 117.61104 1.000 53.04900 351 ASN B N 1
ATOM 7016 C CA . ASN B 1 351 ? 27.45612 91.57673 117.58103 1.000 48.74629 351 ASN B CA 1
ATOM 7017 C C . ASN B 1 351 ? 28.78063 91.40093 118.31230 1.000 47.54236 351 ASN B C 1
ATOM 7018 O O . ASN B 1 351 ? 29.15480 92.19188 119.17755 1.000 44.15011 351 ASN B O 1
ATOM 7023 N N . VAL B 1 352 ? 29.51347 90.35507 117.94865 1.000 52.12212 352 VAL B N 1
ATOM 7024 C CA . VAL B 1 352 ? 30.72825 89.96351 118.64818 1.000 46.19397 352 VAL B CA 1
ATOM 7025 C C . VAL B 1 352 ? 31.89983 90.18025 117.70836 1.000 43.79629 352 VAL B C 1
ATOM 7026 O O . VAL B 1 352 ? 31.96119 89.58236 116.62636 1.000 42.69570 352 VAL B O 1
ATOM 7030 N N . ILE B 1 353 ? 32.82643 91.03518 118.12395 1.000 43.75816 353 ILE B N 1
ATOM 7031 C CA . ILE B 1 353 ? 34.02420 91.34793 117.35858 1.000 43.84935 353 ILE B CA 1
ATOM 7032 C C . ILE B 1 353 ? 35.19622 90.64625 118.02851 1.000 36.84321 353 ILE B C 1
ATOM 7033 O O . ILE B 1 353 ? 35.52532 90.93668 119.18556 1.000 43.91131 353 ILE B O 1
ATOM 7038 N N . VAL B 1 354 ? 35.80242 89.70334 117.31378 1.000 55.65541 354 VAL B N 1
ATOM 7039 C CA . VAL B 1 354 ? 36.99846 89.01882 117.79218 1.000 53.43675 354 VAL B CA 1
ATOM 7040 C C . VAL B 1 354 ? 38.20462 89.88392 117.45606 1.000 44.07776 354 VAL B C 1
ATOM 7041 O O . VAL B 1 354 ? 38.48800 90.14199 116.28200 1.000 55.24887 354 VAL B O 1
ATOM 7045 N N . MET B 1 355 ? 38.91533 90.33502 118.48315 1.000 48.16519 355 MET B N 1
ATOM 7046 C CA . MET B 1 355 ? 39.99286 91.30051 118.32393 1.000 66.64348 355 MET B CA 1
ATOM 7047 C C . MET B 1 355 ? 41.34314 90.63105 118.53568 1.000 63.93886 355 MET B C 1
ATOM 7048 O O . MET B 1 355 ? 41.56143 89.96509 119.55400 1.000 58.09670 355 MET B O 1
ATOM 7053 N N . ASP B 1 356 ? 42.24414 90.82102 117.57802 1.000 57.43177 356 ASP B N 1
ATOM 7054 C CA . ASP B 1 356 ? 43.61424 90.36043 117.70561 1.000 59.90106 356 ASP B CA 1
ATOM 7055 C C . ASP B 1 356 ? 44.40547 91.29641 118.61501 1.000 58.38126 356 ASP B C 1
ATOM 7056 O O . ASP B 1 356 ? 43.91798 92.33852 119.05960 1.000 63.92366 356 ASP B O 1
ATOM 7061 N N . GLU B 1 357 ? 45.63985 90.89687 118.90970 1.000 49.76412 357 GLU B N 1
ATOM 7062 C CA . GLU B 1 357 ? 46.50528 91.71723 119.74341 1.000 49.38639 357 GLU B CA 1
ATOM 7063 C C . GLU B 1 357 ? 46.80264 93.03704 119.04505 1.000 61.41824 357 GLU B C 1
ATOM 7064 O O . GLU B 1 357 ? 46.97721 93.08493 117.82444 1.000 54.00931 357 GLU B O 1
ATOM 7070 N N . MET B 1 358 ? 46.81551 94.11977 119.82247 1.000 51.43544 358 MET B N 1
ATOM 7071 C CA . MET B 1 358 ? 47.06971 95.47437 119.33858 1.000 51.22235 358 MET B CA 1
ATOM 7072 C C . MET B 1 358 ? 46.04488 95.92998 118.30894 1.000 48.76545 358 MET B C 1
ATOM 7073 O O . MET B 1 358 ? 46.24437 96.96378 117.65741 1.000 54.04463 358 MET B O 1
ATOM 7078 N N . ALA B 1 359 ? 44.95848 95.18031 118.13164 1.000 54.69728 359 ALA B N 1
ATOM 7079 C CA . ALA B 1 359 ? 43.88341 95.62969 117.26092 1.000 56.04937 359 ALA B CA 1
ATOM 7080 C C . ALA B 1 359 ? 43.15061 96.78919 117.91619 1.000 60.89463 359 ALA B C 1
ATOM 7081 O O . ALA B 1 359 ? 42.78002 96.71975 119.09266 1.000 53.96258 359 ALA B O 1
ATOM 7083 N N . ASP B 1 360 ? 42.94025 97.85583 117.15337 1.000 45.22100 360 ASP B N 1
ATOM 7084 C CA . ASP B 1 360 ? 42.28313 99.04389 117.66433 1.000 54.50298 360 ASP B CA 1
ATOM 7085 C C . ASP B 1 360 ? 41.04191 99.35242 116.84032 1.000 73.85196 360 ASP B C 1
ATOM 7086 O O . ASP B 1 360 ? 40.97018 99.04191 115.64753 1.000 79.70876 360 ASP B O 1
ATOM 7091 N N . ILE B 1 361 ? 40.06454 99.96880 117.49794 1.000 61.97014 361 ILE B N 1
ATOM 7092 C CA . ILE B 1 361 ? 38.84913 100.45681 116.86251 1.000 52.20683 361 ILE B CA 1
ATOM 7093 C C . ILE B 1 361 ? 38.67353 101.91486 117.25851 1.000 62.18146 361 ILE B C 1
ATOM 7094 O O . ILE B 1 361 ? 39.01443 102.31085 118.37912 1.000 52.71068 361 ILE B O 1
ATOM 7099 N N . THR B 1 362 ? 38.18822 102.71936 116.32263 1.000 66.82815 362 THR B N 1
ATOM 7100 C CA . THR B 1 362 ? 38.00714 104.14207 116.56153 1.000 50.64404 362 THR B CA 1
ATOM 7101 C C . THR B 1 362 ? 36.71451 104.40261 117.32505 1.000 58.11110 362 THR B C 1
ATOM 7102 O O . THR B 1 362 ? 35.67408 103.80090 117.04431 1.000 54.85686 362 THR B O 1
ATOM 7106 N N . LEU B 1 363 ? 36.79536 105.28797 118.30867 1.000 65.59660 363 LEU B N 1
ATOM 7107 C CA . LEU B 1 363 ? 35.67224 105.70746 119.12629 1.000 56.65186 363 LEU B CA 1
ATOM 7108 C C . LEU B 1 363 ? 35.40570 107.19025 118.91533 1.000 73.74513 363 LEU B C 1
ATOM 7109 O O . LEU B 1 363 ? 36.26684 107.91961 118.40812 1.000 64.88062 363 LEU B O 1
ATOM 7114 N N . PRO B 1 364 ? 34.20953 107.66521 119.25985 1.000 69.48659 364 PRO B N 1
ATOM 7115 C CA . PRO B 1 364 ? 33.99937 109.11535 119.35831 1.000 67.20348 364 PRO B CA 1
ATOM 7116 C C . PRO B 1 364 ? 35.00426 109.72470 120.32292 1.000 71.26918 364 PRO B C 1
ATOM 7117 O O . PRO B 1 364 ? 35.08236 109.33451 121.49041 1.000 82.95206 364 PRO B O 1
ATOM 7121 N N . ASP B 1 365 ? 35.80620 110.66054 119.81152 1.000 57.83002 365 ASP B N 1
ATOM 7122 C CA . ASP B 1 365 ? 36.79327 111.38761 120.61152 1.000 64.82300 365 ASP B CA 1
ATOM 7123 C C . ASP B 1 365 ? 37.85451 110.45734 121.19095 1.000 73.47011 365 ASP B C 1
ATOM 7124 O O . ASP B 1 365 ? 38.34841 110.67795 122.29998 1.000 64.88494 365 ASP B O 1
ATOM 7129 N N . GLY B 1 366 ? 38.20942 109.41112 120.45932 1.000 75.62367 366 GLY B N 1
ATOM 7130 C CA . GLY B 1 366 ? 39.29201 108.55218 120.91056 1.000 53.29010 366 GLY B CA 1
ATOM 7131 C C . GLY B 1 366 ? 39.24269 107.19927 120.21970 1.000 65.14563 366 GLY B C 1
ATOM 7132 O O . GLY B 1 366 ? 38.77827 107.08429 119.08555 1.000 74.01624 366 GLY B O 1
ATOM 7133 N N . ARG B 1 367 ? 39.76653 106.19773 120.92181 1.000 59.27541 367 ARG B N 1
ATOM 7134 C CA . ARG B 1 367 ? 39.86771 104.83862 120.40438 1.000 45.19654 367 ARG B CA 1
ATOM 7135 C C . ARG B 1 367 ? 40.17874 103.90262 121.56594 1.000 53.51125 367 ARG B C 1
ATOM 7136 O O . ARG B 1 367 ? 40.50362 104.34047 122.67294 1.000 47.12567 367 ARG B O 1
ATOM 7144 N N . LEU B 1 368 ? 40.05438 102.60353 121.30183 1.000 55.70041 368 LEU B N 1
ATOM 7145 C CA . LEU B 1 368 ? 40.45698 101.56295 122.23729 1.000 58.22107 368 LEU B CA 1
ATOM 7146 C C . LEU B 1 368 ? 41.33981 100.55297 121.51555 1.000 59.82119 368 LEU B C 1
ATOM 7147 O O . LEU B 1 368 ? 41.19801 100.33860 120.30950 1.000 61.16406 368 LEU B O 1
ATOM 7152 N N . VAL B 1 369 ? 42.26545 99.94438 122.25813 1.000 50.83069 369 VAL B N 1
ATOM 7153 C CA . VAL B 1 369 ? 43.22005 98.98699 121.70748 1.000 60.28272 369 VAL B CA 1
ATOM 7154 C C . VAL B 1 369 ? 43.16875 97.70216 122.52531 1.000 48.79018 369 VAL B C 1
ATOM 7155 O O . VAL B 1 369 ? 43.10192 97.74171 123.75889 1.000 46.82095 369 VAL B O 1
ATOM 7159 N N . SER B 1 370 ? 43.19348 96.56207 121.83323 1.000 46.32027 370 SER B N 1
ATOM 7160 C CA . SER B 1 370 ? 43.27424 95.25689 122.48277 1.000 48.26102 370 SER B CA 1
ATOM 7161 C C . SER B 1 370 ? 44.73102 94.93449 122.80726 1.000 51.99302 370 SER B C 1
ATOM 7162 O O . SER B 1 370 ? 45.56240 94.81888 121.90216 1.000 40.17385 370 SER B O 1
ATOM 7165 N N . LEU B 1 371 ? 45.04494 94.76850 124.12154 1.000 51.88417 371 LEU B N 1
ATOM 7166 C CA . LEU B 1 371 ? 46.44657 94.62668 124.49361 1.000 49.31846 371 LEU B CA 1
ATOM 7167 C C . LEU B 1 371 ? 46.80022 93.17956 124.82366 1.000 57.09112 371 LEU B C 1
ATOM 7168 O O . LEU B 1 371 ? 45.96273 92.42220 125.32400 1.000 46.22762 371 LEU B O 1
ATOM 7173 N N . PRO B 1 372 ? 48.04149 92.78136 124.54585 1.000 54.66819 372 PRO B N 1
ATOM 7174 C CA . PRO B 1 372 ? 48.50387 91.45676 124.97258 1.000 38.06248 372 PRO B CA 1
ATOM 7175 C C . PRO B 1 372 ? 48.45290 91.31124 126.48593 1.000 54.73452 372 PRO B C 1
ATOM 7176 O O . PRO B 1 372 ? 48.62157 92.27673 127.23380 1.000 70.38093 372 PRO B O 1
ATOM 7180 N N . SER B 1 373 ? 48.20918 90.08287 126.93367 1.000 48.40334 373 SER B N 1
ATOM 7181 C CA . SER B 1 373 ? 48.19372 89.76915 128.35325 1.000 41.75073 373 SER B CA 1
ATOM 7182 C C . SER B 1 373 ? 48.85340 88.41705 128.56807 1.000 62.21882 373 SER B C 1
ATOM 7183 O O . SER B 1 373 ? 48.72517 87.51810 127.73222 1.000 58.69420 373 SER B O 1
ATOM 7186 N N . TYR B 1 374 ? 49.55920 88.27870 129.68820 1.000 59.36755 374 TYR B N 1
ATOM 7187 C CA . TYR B 1 374 ? 50.28237 87.05954 130.01807 1.000 41.23959 374 TYR B CA 1
ATOM 7188 C C . TYR B 1 374 ? 49.71850 86.44818 131.29287 1.000 51.33854 374 TYR B C 1
ATOM 7189 O O . TYR B 1 374 ? 49.31723 87.16796 132.21248 1.000 54.47076 374 TYR B O 1
ATOM 7198 N N . GLY B 1 375 ? 49.69343 85.11850 131.34278 1.000 49.68930 375 GLY B N 1
ATOM 7199 C CA . GLY B 1 375 ? 49.51344 84.41458 132.59725 1.000 50.51844 375 GLY B CA 1
ATOM 7200 C C . GLY B 1 375 ? 48.09083 84.39398 133.13112 1.000 61.64339 375 GLY B C 1
ATOM 7201 O O . GLY B 1 375 ? 47.10472 84.65585 132.43039 1.000 52.04128 375 GLY B O 1
ATOM 7202 N N . GLU B 1 376 ? 48.00655 84.07717 134.42603 1.000 64.01463 376 GLU B N 1
ATOM 7203 C CA . GLU B 1 376 ? 46.75888 83.88492 135.16543 1.000 60.34233 376 GLU B CA 1
ATOM 7204 C C . GLU B 1 376 ? 45.89375 82.77182 134.58051 1.000 71.52103 376 GLU B C 1
ATOM 7205 O O . GLU B 1 376 ? 44.68765 82.71422 134.83899 1.000 68.51384 376 GLU B O 1
ATOM 7211 N N . HIS B 1 377 ? 46.48439 81.87287 133.79763 1.000 64.29402 377 HIS B N 1
ATOM 7212 C CA . HIS B 1 377 ? 45.75361 80.74090 133.24458 1.000 58.77396 377 HIS B CA 1
ATOM 7213 C C . HIS B 1 377 ? 46.51468 79.44505 133.48600 1.000 61.20980 377 HIS B C 1
ATOM 7214 O O . HIS B 1 377 ? 46.41778 78.50194 132.69580 1.000 51.97566 377 HIS B O 1
ATOM 7221 N N . SER B 1 378 ? 47.26934 79.39326 134.58666 1.000 64.24565 378 SER B N 1
ATOM 7222 C CA . SER B 1 378 ? 48.02100 78.20478 134.98992 1.000 63.48639 378 SER B CA 1
ATOM 7223 C C . SER B 1 378 ? 48.99553 77.76732 133.89856 1.000 50.95848 378 SER B C 1
ATOM 7224 O O . SER B 1 378 ? 49.20377 76.57401 133.66618 1.000 40.27392 378 SER B O 1
ATOM 7227 N N . ASP B 1 379 ? 49.59408 78.75139 133.22314 1.000 52.46357 379 ASP B N 1
ATOM 7228 C CA . ASP B 1 379 ? 50.62469 78.52184 132.20907 1.000 57.50117 379 ASP B CA 1
ATOM 7229 C C . ASP B 1 379 ? 50.12730 77.60906 131.09018 1.000 55.86591 379 ASP B C 1
ATOM 7230 O O . ASP B 1 379 ? 50.91035 76.89656 130.45698 1.000 53.93330 379 ASP B O 1
ATOM 7235 N N . LEU B 1 380 ? 48.82022 77.62637 130.84811 1.000 55.89107 380 LEU B N 1
ATOM 7236 C CA . LEU B 1 380 ? 48.19989 76.85404 129.78399 1.000 48.83595 380 LEU B CA 1
ATOM 7237 C C . LEU B 1 380 ? 48.09905 77.68421 128.51024 1.000 42.37838 380 LEU B C 1
ATOM 7238 O O . LEU B 1 380 ? 47.97299 78.91062 128.55408 1.000 40.25168 380 LEU B O 1
ATOM 7243 N N . SER B 1 381 ? 48.13785 76.99946 127.36679 1.000 56.47489 381 SER B N 1
ATOM 7244 C CA . SER B 1 381 ? 48.09867 77.67119 126.07158 1.000 46.19396 381 SER B CA 1
ATOM 7245 C C . SER B 1 381 ? 46.71996 78.24601 125.76873 1.000 59.31123 381 SER B C 1
ATOM 7246 O O . SER B 1 381 ? 46.17089 78.01831 124.68578 1.000 65.75389 381 SER B O 1
ATOM 7249 N N . ILE B 1 382 ? 46.16417 79.00669 126.70488 1.000 65.88959 382 ILE B N 1
ATOM 7250 C CA . ILE B 1 382 ? 44.90059 79.70236 126.49781 1.000 51.35645 382 ILE B CA 1
ATOM 7251 C C . ILE B 1 382 ? 45.21779 81.10171 125.99370 1.000 48.89554 382 ILE B C 1
ATOM 7252 O O . ILE B 1 382 ? 45.94951 81.85369 126.64565 1.000 57.30574 382 ILE B O 1
ATOM 7257 N N . THR B 1 383 ? 44.67478 81.45233 124.83247 1.000 51.95690 383 THR B N 1
ATOM 7258 C CA . THR B 1 383 ? 44.93324 82.74915 124.22899 1.000 57.58510 383 THR B CA 1
ATOM 7259 C C . THR B 1 383 ? 43.74592 83.69185 124.32475 1.000 57.09236 383 THR B C 1
ATOM 7260 O O . THR B 1 383 ? 43.86655 84.85983 123.93641 1.000 51.39563 383 THR B O 1
ATOM 7264 N N . SER B 1 384 ? 42.61084 83.22782 124.84987 1.000 63.06268 384 SER B N 1
ATOM 7265 C CA . SER B 1 384 ? 41.41581 84.06145 124.96561 1.000 49.76005 384 SER B CA 1
ATOM 7266 C C . SER B 1 384 ? 41.52731 84.96197 126.19727 1.000 53.65027 384 SER B C 1
ATOM 7267 O O . SER B 1 384 ? 40.77746 84.86122 127.16794 1.000 47.83273 384 SER B O 1
ATOM 7270 N N . LYS B 1 385 ? 42.51960 85.84338 126.13647 1.000 54.32585 385 LYS B N 1
ATOM 7271 C CA . LYS B 1 385 ? 42.76780 86.85005 127.15376 1.000 54.07709 385 LYS B CA 1
ATOM 7272 C C . LYS B 1 385 ? 43.35014 88.06575 126.45154 1.000 48.62322 385 LYS B C 1
ATOM 7273 O O . LYS B 1 385 ? 44.16403 87.92245 125.53550 1.000 53.66940 385 LYS B O 1
ATOM 7279 N N . HIS B 1 386 ? 42.90506 89.25372 126.85233 1.000 43.24566 386 HIS B N 1
ATOM 7280 C CA . HIS B 1 386 ? 43.47551 90.47803 126.30925 1.000 44.30466 386 HIS B CA 1
ATOM 7281 C C . HIS B 1 386 ? 43.18872 91.63561 127.25303 1.000 46.31660 386 HIS B C 1
ATOM 7282 O O . HIS B 1 386 ? 42.18607 91.63831 127.97091 1.000 57.85967 386 HIS B O 1
ATOM 7289 N N . GLY B 1 387 ? 44.11004 92.59878 127.27233 1.000 50.93027 387 GLY B N 1
ATOM 7290 C CA . GLY B 1 387 ? 43.90989 93.83120 128.00070 1.000 44.00148 387 GLY B CA 1
ATOM 7291 C C . GLY B 1 387 ? 43.23627 94.88301 127.13808 1.000 46.42004 387 GLY B C 1
ATOM 7292 O O . GLY B 1 387 ? 42.95709 94.67954 125.95710 1.000 44.57949 387 GLY B O 1
ATOM 7293 N N . LEU B 1 388 ? 42.96301 96.03077 127.75577 1.000 52.41696 388 LEU B N 1
ATOM 7294 C CA . LEU B 1 388 ? 42.24429 97.11484 127.09699 1.000 49.49124 388 LEU B CA 1
ATOM 7295 C C . LEU B 1 388 ? 42.96774 98.42827 127.34521 1.000 49.40016 388 LEU B C 1
ATOM 7296 O O . LEU B 1 388 ? 43.14021 98.83661 128.49845 1.000 43.36146 388 LEU B O 1
ATOM 7301 N N . TYR B 1 389 ? 43.38747 99.08298 126.26686 1.000 53.48776 389 TYR B N 1
ATOM 7302 C CA . TYR B 1 389 ? 43.78209 100.48440 126.29718 1.000 54.65122 389 TYR B CA 1
ATOM 7303 C C . TYR B 1 389 ? 42.59803 101.31914 125.83266 1.000 52.45784 389 TYR B C 1
ATOM 7304 O O . TYR B 1 389 ? 41.94042 100.97043 124.84873 1.000 57.94610 389 TYR B O 1
ATOM 7313 N N . LEU B 1 390 ? 42.31049 102.39832 126.55455 1.000 54.11905 390 LEU B N 1
ATOM 7314 C CA . LEU B 1 390 ? 41.16694 103.25067 126.25973 1.000 54.26781 390 LEU B CA 1
ATOM 7315 C C . LEU B 1 390 ? 41.59579 104.70985 126.27323 1.000 49.52687 390 LEU B C 1
ATOM 7316 O O . LEU B 1 390 ? 42.17917 105.17644 127.25567 1.000 55.12170 390 LEU B O 1
ATOM 7321 N N . SER B 1 391 ? 41.31257 105.42684 125.18649 1.000 51.20725 391 SER B N 1
ATOM 7322 C CA . SER B 1 391 ? 41.56787 106.86211 125.10690 1.000 58.81322 391 SER B CA 1
ATOM 7323 C C . SER B 1 391 ? 40.27469 107.56504 124.72382 1.000 62.77411 391 SER B C 1
ATOM 7324 O O . SER B 1 391 ? 39.70671 107.28659 123.66349 1.000 57.16594 391 SER B O 1
ATOM 7327 N N . LEU B 1 392 ? 39.81279 108.47113 125.58390 1.000 41.00575 392 LEU B N 1
ATOM 7328 C CA . LEU B 1 392 ? 38.55965 109.18661 125.37250 1.000 52.30340 392 LEU B CA 1
ATOM 7329 C C . LEU B 1 392 ? 38.71936 110.61433 125.86494 1.000 63.41262 392 LEU B C 1
ATOM 7330 O O . LEU B 1 392 ? 38.93218 110.83499 127.06116 1.000 74.90111 392 LEU B O 1
ATOM 7335 N N . LYS B 1 393 ? 38.61911 111.57435 124.94332 1.000 56.64860 393 LYS B N 1
ATOM 7336 C CA . LYS B 1 393 ? 38.71873 112.99651 125.27162 1.000 58.02806 393 LYS B CA 1
ATOM 7337 C C . LYS B 1 393 ? 40.00129 113.28688 126.04684 1.000 51.37702 393 LYS B C 1
ATOM 7338 O O . LYS B 1 393 ? 40.00129 113.99972 127.05226 1.000 59.52428 393 LYS B O 1
ATOM 7344 N N . GLY B 1 394 ? 41.10979 112.71947 125.57078 1.000 57.27963 394 GLY B N 1
ATOM 7345 C CA . GLY B 1 394 ? 42.41154 112.93881 126.15578 1.000 50.14967 394 GLY B CA 1
ATOM 7346 C C . GLY B 1 394 ? 42.76046 112.02287 127.31034 1.000 64.65257 394 GLY B C 1
ATOM 7347 O O . GLY B 1 394 ? 43.94876 111.80331 127.57026 1.000 75.18667 394 GLY B O 1
ATOM 7348 N N . ARG B 1 395 ? 41.76533 111.47070 128.00018 1.000 66.09790 395 ARG B N 1
ATOM 7349 C CA . ARG B 1 395 ? 42.02290 110.59243 129.13304 1.000 58.03864 395 ARG B CA 1
ATOM 7350 C C . ARG B 1 395 ? 42.39344 109.20352 128.62938 1.000 67.96071 395 ARG B C 1
ATOM 7351 O O . ARG B 1 395 ? 41.69973 108.63675 127.77992 1.000 71.12158 395 ARG B O 1
ATOM 7359 N N . SER B 1 396 ? 43.48214 108.65330 129.15639 1.000 54.86649 396 SER B N 1
ATOM 7360 C CA . SER B 1 396 ? 43.98568 107.35334 128.73496 1.000 60.61485 396 SER B CA 1
ATOM 7361 C C . SER B 1 396 ? 43.85505 106.35709 129.87753 1.000 59.02616 396 SER B C 1
ATOM 7362 O O . SER B 1 396 ? 44.23513 106.65270 131.01542 1.000 56.87718 396 SER B O 1
ATOM 7365 N N . PHE B 1 397 ? 43.31561 105.18241 129.56657 1.000 46.72594 397 PHE B N 1
ATOM 7366 C CA . PHE B 1 397 ? 43.06384 104.13696 130.54359 1.000 52.06900 397 PHE B CA 1
ATOM 7367 C C . PHE B 1 397 ? 43.72625 102.84441 130.09557 1.000 51.78656 397 PHE B C 1
ATOM 7368 O O . PHE B 1 397 ? 43.81161 102.55313 128.89980 1.000 43.27861 397 PHE B O 1
ATOM 7376 N N . MET B 1 398 ? 44.18051 102.06060 131.06892 1.000 59.83908 398 MET B N 1
ATOM 7377 C CA . MET B 1 398 ? 44.69989 100.72149 130.81344 1.000 48.78451 398 MET B CA 1
ATOM 7378 C C . MET B 1 398 ? 44.07904 99.77491 131.82758 1.000 53.26061 398 MET B C 1
ATOM 7379 O O . MET B 1 398 ? 44.39413 99.84260 133.02043 1.000 44.94085 398 MET B O 1
ATOM 7384 N N . PHE B 1 399 ? 43.19048 98.90819 131.35303 1.000 53.75729 399 PHE B N 1
ATOM 7385 C CA . PHE B 1 399 ? 42.58400 97.86808 132.17050 1.000 54.69087 399 PHE B CA 1
ATOM 7386 C C . PHE B 1 399 ? 43.30688 96.56254 131.87873 1.000 55.90814 399 PHE B C 1
ATOM 7387 O O . PHE B 1 399 ? 43.30842 96.09427 130.73579 1.000 64.56471 399 PHE B O 1
ATOM 7395 N N . LEU B 1 400 ? 43.91513 95.97499 132.90570 1.000 55.90317 400 LEU B N 1
ATOM 7396 C CA . LEU B 1 400 ? 44.67100 94.74718 132.72894 1.000 59.97169 400 LEU B CA 1
ATOM 7397 C C . LEU B 1 400 ? 44.05093 93.55017 133.43038 1.000 65.46117 400 LEU B C 1
ATOM 7398 O O . LEU B 1 400 ? 44.53269 92.42879 133.23645 1.000 69.36361 400 LEU B O 1
ATOM 7403 N N . ALA B 1 401 ? 42.99055 93.75154 134.21002 1.000 54.43134 401 ALA B N 1
ATOM 7404 C CA . ALA B 1 401 ? 42.26270 92.66300 134.87463 1.000 64.21796 401 ALA B CA 1
ATOM 7405 C C . ALA B 1 401 ? 43.27225 91.89257 135.72331 1.000 68.25314 401 ALA B C 1
ATOM 7406 O O . ALA B 1 401 ? 43.96243 92.50770 136.55169 1.000 65.03139 401 ALA B O 1
ATOM 7408 N N . ASP B 1 402 ? 43.39101 90.57565 135.56727 1.000 55.44640 402 ASP B N 1
ATOM 7409 C CA . ASP B 1 402 ? 44.29927 89.75747 136.35952 1.000 62.08061 402 ASP B CA 1
ATOM 7410 C C . ASP B 1 402 ? 45.62792 89.50034 135.64922 1.000 67.27663 402 ASP B C 1
ATOM 7411 O O . ASP B 1 402 ? 46.29011 88.49260 135.92144 1.000 53.16375 402 ASP B O 1
ATOM 7416 N N . SER B 1 403 ? 46.03057 90.39222 134.74398 1.000 64.52524 403 SER B N 1
ATOM 7417 C CA . SER B 1 403 ? 47.24398 90.17752 133.96447 1.000 49.50075 403 SER B CA 1
ATOM 7418 C C . SER B 1 403 ? 48.47041 90.07822 134.86157 1.000 53.08510 403 SER B C 1
ATOM 7419 O O . SER B 1 403 ? 48.61117 90.81336 135.84286 1.000 66.39243 403 SER B O 1
ATOM 7422 N N . ASP B 1 404 ? 49.34967 89.13891 134.52600 1.000 57.91662 404 ASP B N 1
ATOM 7423 C CA . ASP B 1 404 ? 50.59853 88.91669 135.24337 1.000 76.04351 404 ASP B CA 1
ATOM 7424 C C . ASP B 1 404 ? 51.72561 89.45777 134.37139 1.000 78.20190 404 ASP B C 1
ATOM 7425 O O . ASP B 1 404 ? 52.02521 88.89080 133.31479 1.000 85.05872 404 ASP B O 1
ATOM 7430 N N . ALA B 1 405 ? 52.34965 90.55221 134.81007 1.000 56.90100 405 ALA B N 1
ATOM 7431 C CA . ALA B 1 405 ? 53.42176 91.18088 134.03873 1.000 68.81140 405 ALA B CA 1
ATOM 7432 C C . ALA B 1 405 ? 54.71700 90.41364 134.26710 1.000 60.77076 405 ALA B C 1
ATOM 7433 O O . ALA B 1 405 ? 55.61855 90.84245 134.99249 1.000 60.11574 405 ALA B O 1
ATOM 7435 N N . LYS B 1 406 ? 54.80553 89.25162 133.62304 1.000 68.63185 406 LYS B N 1
ATOM 7436 C CA . LYS B 1 406 ? 56.02554 88.46086 133.68471 1.000 71.02343 406 LYS B CA 1
ATOM 7437 C C . LYS B 1 406 ? 57.13708 89.07267 132.84445 1.000 68.09316 406 LYS B C 1
ATOM 7438 O O . LYS B 1 406 ? 58.31569 88.83290 133.12742 1.000 51.59488 406 LYS B O 1
ATOM 7444 N N . ASP B 1 407 ? 56.78704 89.85786 131.82589 1.000 54.41717 407 ASP B N 1
ATOM 7445 C CA . ASP B 1 407 ? 57.75158 90.42785 130.89165 1.000 62.14261 407 ASP B CA 1
ATOM 7446 C C . ASP B 1 407 ? 57.55472 91.93784 130.87084 1.000 66.09889 407 ASP B C 1
ATOM 7447 O O . ASP B 1 407 ? 56.57577 92.43277 130.30233 1.000 69.58006 407 ASP B O 1
ATOM 7452 N N . ARG B 1 408 ? 58.48988 92.66485 131.48901 1.000 63.14151 408 ARG B N 1
ATOM 7453 C CA . ARG B 1 408 ? 58.39040 94.11932 131.56335 1.000 62.80211 408 ARG B CA 1
ATOM 7454 C C . ARG B 1 408 ? 58.50807 94.77454 130.19247 1.000 55.82775 408 ARG B C 1
ATOM 7455 O O . ARG B 1 408 ? 57.85808 95.79468 129.93358 1.000 45.09958 408 ARG B O 1
ATOM 7463 N N . VAL B 1 409 ? 59.30156 94.18681 129.29546 1.000 61.84361 409 VAL B N 1
ATOM 7464 C CA . VAL B 1 409 ? 59.51349 94.75976 127.97303 1.000 53.46818 409 VAL B CA 1
ATOM 7465 C C . VAL B 1 409 ? 58.26325 94.65162 127.10739 1.000 50.34217 409 VAL B C 1
ATOM 7466 O O . VAL B 1 409 ? 58.07507 95.46022 126.19010 1.000 54.79847 409 VAL B O 1
ATOM 7470 N N . LEU B 1 410 ? 57.38692 93.68313 127.38606 1.000 60.69453 410 LEU B N 1
ATOM 7471 C CA . LEU B 1 410 ? 56.14021 93.57608 126.63273 1.000 51.85969 410 LEU B CA 1
ATOM 7472 C C . LEU B 1 410 ? 55.32295 94.85644 126.74033 1.000 59.33723 410 LEU B C 1
ATOM 7473 O O . LEU B 1 410 ? 54.87130 95.40618 125.72926 1.000 63.64266 410 LEU B O 1
ATOM 7478 N N . TYR B 1 411 ? 55.13948 95.35908 127.96223 1.000 62.98277 411 TYR B N 1
ATOM 7479 C CA . TYR B 1 411 ? 54.37674 96.58881 128.13587 1.000 57.78196 411 TYR B CA 1
ATOM 7480 C C . TYR B 1 411 ? 55.15967 97.79849 127.64714 1.000 59.47072 411 TYR B C 1
ATOM 7481 O O . TYR B 1 411 ? 54.55991 98.79589 127.23071 1.000 49.29880 411 TYR B O 1
ATOM 7490 N N . ARG B 1 412 ? 56.49150 97.72623 127.68342 1.000 53.13815 412 ARG B N 1
ATOM 7491 C CA . ARG B 1 412 ? 57.30867 98.74299 127.03057 1.000 46.75584 412 ARG B CA 1
ATOM 7492 C C . ARG B 1 412 ? 56.97117 98.83570 125.54712 1.000 51.93898 412 ARG B C 1
ATOM 7493 O O . ARG B 1 412 ? 56.78913 99.93279 125.00523 1.000 51.97183 412 ARG B O 1
ATOM 7501 N N . ARG B 1 413 ? 56.88680 97.68535 124.87252 1.000 38.63793 413 ARG B N 1
ATOM 7502 C CA . ARG B 1 413 ? 56.52988 97.68036 123.45780 1.000 39.26407 413 ARG B CA 1
ATOM 7503 C C . ARG B 1 413 ? 55.12842 98.23552 123.23475 1.000 51.61131 413 ARG B C 1
ATOM 7504 O O . ARG B 1 413 ? 54.88551 98.94909 122.25411 1.000 50.17556 413 ARG B O 1
ATOM 7512 N N . ILE B 1 414 ? 54.19050 97.91451 124.13053 1.000 46.69338 414 ILE B N 1
ATOM 7513 C CA . ILE B 1 414 ? 52.82569 98.41753 123.98847 1.000 50.84861 414 ILE B CA 1
ATOM 7514 C C . ILE B 1 414 ? 52.80179 99.93345 124.12634 1.000 58.45675 414 ILE B C 1
ATOM 7515 O O . ILE B 1 414 ? 52.13921 100.63299 123.34983 1.000 59.06226 414 ILE B O 1
ATOM 7520 N N . ILE B 1 415 ? 53.51942 100.46388 125.12124 1.000 63.29809 415 ILE B N 1
ATOM 7521 C CA . ILE B 1 415 ? 53.52174 101.90396 125.36124 1.000 47.10440 415 ILE B CA 1
ATOM 7522 C C . ILE B 1 415 ? 54.12604 102.64354 124.17682 1.000 49.19123 415 ILE B C 1
ATOM 7523 O O . ILE B 1 415 ? 53.73294 103.77660 123.87299 1.000 52.22200 415 ILE B O 1
ATOM 7528 N N . LYS B 1 416 ? 55.07055 102.01354 123.47569 1.000 55.70995 416 LYS B N 1
ATOM 7529 C CA . LYS B 1 416 ? 55.63440 102.62399 122.27699 1.000 47.71168 416 LYS B CA 1
ATOM 7530 C C . LYS B 1 416 ? 54.56315 102.86159 121.21983 1.000 38.21106 416 LYS B C 1
ATOM 7531 O O . LYS B 1 416 ? 54.68639 103.78393 120.40616 1.000 62.31352 416 LYS B O 1
ATOM 7537 N N . GLN B 1 417 ? 53.50777 102.04574 121.21860 1.000 43.90986 417 GLN B N 1
ATOM 7538 C CA . GLN B 1 417 ? 52.42788 102.15453 120.24477 1.000 53.08921 417 GLN B CA 1
ATOM 7539 C C . GLN B 1 417 ? 51.27892 103.02668 120.74672 1.000 50.06819 417 GLN B C 1
ATOM 7540 O O . GLN B 1 417 ? 50.87322 103.97350 120.06554 1.000 54.02087 417 GLN B O 1
ATOM 7546 N N . VAL B 1 418 ? 50.72158 102.69878 121.91703 1.000 51.42596 418 VAL B N 1
ATOM 7547 C CA . VAL B 1 418 ? 49.56201 103.42208 122.43758 1.000 63.22632 418 VAL B CA 1
ATOM 7548 C C . VAL B 1 418 ? 49.92319 104.69569 123.18484 1.000 65.80020 418 VAL B C 1
ATOM 7549 O O . VAL B 1 418 ? 49.03535 105.51899 123.44481 1.000 63.00183 418 VAL B O 1
ATOM 7553 N N . GLY B 1 419 ? 51.19139 104.88318 123.54866 1.000 47.75577 419 GLY B N 1
ATOM 7554 C CA . GLY B 1 419 ? 51.60092 106.04897 124.30796 1.000 49.18372 419 GLY B CA 1
ATOM 7555 C C . GLY B 1 419 ? 51.44511 105.85119 125.80263 1.000 60.63302 419 GLY B C 1
ATOM 7556 O O . GLY B 1 419 ? 51.05849 104.78823 126.29658 1.000 83.19152 419 GLY B O 1
ATOM 7557 N N . LYS B 1 420 ? 51.76325 106.91111 126.54226 1.000 60.75886 420 LYS B N 1
ATOM 7558 C CA . LYS B 1 420 ? 51.66253 106.86575 127.99404 1.000 43.62345 420 LYS B CA 1
ATOM 7559 C C . LYS B 1 420 ? 50.20301 106.76508 128.42374 1.000 60.08980 420 LYS B C 1
ATOM 7560 O O . LYS B 1 420 ? 49.30109 107.30617 127.77893 1.000 62.75252 420 LYS B O 1
ATOM 7566 N N . VAL B 1 421 ? 49.97463 106.04598 129.51704 1.000 66.94978 421 VAL B N 1
ATOM 7567 C CA . VAL B 1 421 ? 48.64743 105.87658 130.09156 1.000 66.86407 421 VAL B CA 1
ATOM 7568 C C . VAL B 1 421 ? 48.55390 106.74531 131.33629 1.000 75.09733 421 VAL B C 1
ATOM 7569 O O . VAL B 1 421 ? 49.53668 106.90101 132.06861 1.000 67.70890 421 VAL B O 1
ATOM 7573 N N . ASP B 1 422 ? 47.38271 107.34279 131.55283 1.000 73.19099 422 ASP B N 1
ATOM 7574 C CA . ASP B 1 422 ? 47.15271 108.17375 132.72862 1.000 67.95912 422 ASP B CA 1
ATOM 7575 C C . ASP B 1 422 ? 46.65723 107.34883 133.91265 1.000 63.85777 422 ASP B C 1
ATOM 7576 O O . ASP B 1 422 ? 47.16361 107.49298 135.02983 1.000 69.82030 422 ASP B O 1
ATOM 7581 N N . ASN B 1 423 ? 45.67264 106.48100 133.67998 1.000 67.91983 423 ASN B N 1
ATOM 7582 C CA . ASN B 1 423 ? 45.03758 105.68637 134.72607 1.000 70.54243 423 ASN B CA 1
ATOM 7583 C C . ASN B 1 423 ? 45.20798 104.21027 134.39912 1.000 65.93917 423 ASN B C 1
ATOM 7584 O O . ASN B 1 423 ? 44.80571 103.75907 133.32101 1.000 57.50695 423 ASN B O 1
ATOM 7589 N N . LEU B 1 424 ? 45.81636 103.46922 135.31997 1.000 60.54607 424 LEU B N 1
ATOM 7590 C CA . LEU B 1 424 ? 46.02937 102.03486 135.18221 1.000 61.86869 424 LEU B CA 1
ATOM 7591 C C . LEU B 1 424 ? 45.12273 101.26937 136.14084 1.000 52.61713 424 LEU B C 1
ATOM 7592 O O . LEU B 1 424 ? 45.09063 101.56616 137.34012 1.000 53.17518 424 LEU B O 1
ATOM 7597 N N . PHE B 1 425 ? 44.39371 100.28340 135.61156 1.000 47.47771 425 PHE B N 1
ATOM 7598 C CA . PHE B 1 425 ? 43.57239 99.37000 136.40652 1.000 57.04349 425 PHE B CA 1
ATOM 7599 C C . PHE B 1 425 ? 44.25121 98.00123 136.41026 1.000 56.88763 425 PHE B C 1
ATOM 7600 O O . PHE B 1 425 ? 44.34779 97.35043 135.36368 1.000 59.01690 425 PHE B O 1
ATOM 7608 N N . ILE B 1 426 ? 44.70524 97.55887 137.58491 1.000 48.90820 426 ILE B N 1
ATOM 7609 C CA . ILE B 1 426 ? 45.47230 96.32459 137.72880 1.000 59.59396 426 ILE B CA 1
ATOM 7610 C C . ILE B 1 426 ? 44.86822 95.46394 138.82875 1.000 61.79444 426 ILE B C 1
ATOM 7611 O O . ILE B 1 426 ? 44.39913 95.98218 139.84778 1.000 50.42354 426 ILE B O 1
ATOM 7616 N N . GLY B 1 427 ? 44.87875 94.15050 138.61855 1.000 68.55935 427 GLY B N 1
ATOM 7617 C CA . GLY B 1 427 ? 44.50680 93.19130 139.64642 1.000 59.57556 427 GLY B CA 1
ATOM 7618 C C . GLY B 1 427 ? 45.73919 92.56909 140.28072 1.000 71.00562 427 GLY B C 1
ATOM 7619 O O . GLY B 1 427 ? 46.71497 92.25978 139.59491 1.000 68.11766 427 GLY B O 1
ATOM 7620 N N . MET B 1 428 ? 45.67992 92.37852 141.59768 1.000 70.91946 428 MET B N 1
ATOM 7621 C CA . MET B 1 428 ? 46.78067 91.81052 142.36790 1.000 64.57345 428 MET B CA 1
ATOM 7622 C C . MET B 1 428 ? 46.34891 90.52517 143.05714 1.000 77.49132 428 MET B C 1
ATOM 7623 O O . MET B 1 428 ? 46.69097 90.26745 144.21297 1.000 86.92812 428 MET B O 1
ATOM 7628 N N . GLU B 1 429 ? 45.58440 89.70140 142.34199 1.000 79.45296 429 GLU B N 1
ATOM 7629 C CA . GLU B 1 429 ? 45.26335 88.34912 142.79014 1.000 85.02042 429 GLU B CA 1
ATOM 7630 C C . GLU B 1 429 ? 46.46000 87.46857 142.43835 1.000 85.92145 429 GLU B C 1
ATOM 7631 O O . GLU B 1 429 ? 46.50835 86.79647 141.40471 1.000 85.06465 429 GLU B O 1
ATOM 7637 N N . CYS B 1 430 ? 47.45561 87.48799 143.32588 1.000 86.83421 430 CYS B N 1
ATOM 7638 C CA . CYS B 1 430 ? 48.72832 86.81731 143.09922 1.000 82.51977 430 CYS B CA 1
ATOM 7639 C C . CYS B 1 430 ? 48.82862 85.48997 143.83938 1.000 72.63489 430 CYS B C 1
ATOM 7640 O O . CYS B 1 430 ? 49.93734 84.99513 144.06878 1.000 81.91703 430 CYS B O 1
ATOM 7643 N N . ASP B 1 431 ? 47.69567 84.91157 144.21927 1.000 79.12672 431 ASP B N 1
ATOM 7644 C CA . ASP B 1 431 ? 47.63167 83.59047 144.82828 1.000 94.94682 431 ASP B CA 1
ATOM 7645 C C . ASP B 1 431 ? 46.28929 82.96636 144.45233 1.000 81.10212 431 ASP B C 1
ATOM 7646 O O . ASP B 1 431 ? 45.44514 82.66494 145.29440 1.000 78.03353 431 ASP B O 1
ATOM 7651 N N . GLY B 1 432 ? 46.07465 82.76924 143.15367 1.000 56.58859 432 GLY B N 1
ATOM 7652 C CA . GLY B 1 432 ? 44.81780 82.24819 142.66666 1.000 54.46422 432 GLY B CA 1
ATOM 7653 C C . GLY B 1 432 ? 44.66851 80.76493 142.92842 1.000 64.42000 432 GLY B C 1
ATOM 7654 O O . GLY B 1 432 ? 45.50330 80.11854 143.55896 1.000 62.62335 432 GLY B O 1
ATOM 7655 N N . ALA B 1 433 ? 43.57133 80.21505 142.42297 1.000 64.31638 433 ALA B N 1
ATOM 7656 C CA . ALA B 1 433 ? 43.31186 78.80040 142.61040 1.000 59.70172 433 ALA B CA 1
ATOM 7657 C C . ALA B 1 433 ? 44.29090 77.96706 141.78388 1.000 74.16639 433 ALA B C 1
ATOM 7658 O O . ALA B 1 433 ? 44.80476 78.43040 140.76169 1.000 61.80017 433 ALA B O 1
ATOM 7660 N N . PRO B 1 434 ? 44.57596 76.73768 142.21179 1.000 75.82292 434 PRO B N 1
ATOM 7661 C CA . PRO B 1 434 ? 45.43857 75.85984 141.41167 1.000 67.50580 434 PRO B CA 1
ATOM 7662 C C . PRO B 1 434 ? 44.81401 75.54399 140.05999 1.000 71.38449 434 PRO B C 1
ATOM 7663 O O . PRO B 1 434 ? 43.65558 75.86135 139.77816 1.000 73.43130 434 PRO B O 1
ATOM 7667 N N . LEU B 1 435 ? 45.61877 74.90156 139.20920 1.000 63.75506 435 LEU B N 1
ATOM 7668 C CA . LEU B 1 435 ? 45.19429 74.61654 137.84101 1.000 68.15235 435 LEU B CA 1
ATOM 7669 C C . LEU B 1 435 ? 43.90820 73.80031 137.82092 1.000 65.79656 435 LEU B C 1
ATOM 7670 O O . LEU B 1 435 ? 42.95921 74.12789 137.09809 1.000 57.78524 435 LEU B O 1
ATOM 7675 N N . THR B 1 436 ? 43.86244 72.72677 138.61155 1.000 57.18210 436 THR B N 1
ATOM 7676 C CA . THR B 1 436 ? 42.76788 71.77027 138.51780 1.000 61.75432 436 THR B CA 1
ATOM 7677 C C . THR B 1 436 ? 41.45394 72.32282 139.05185 1.000 65.07132 436 THR B C 1
ATOM 7678 O O . THR B 1 436 ? 40.39579 71.76588 138.73895 1.000 58.33619 436 THR B O 1
ATOM 7682 N N . TRP B 1 437 ? 41.49472 73.39482 139.84912 1.000 61.08834 437 TRP B N 1
ATOM 7683 C CA . TRP B 1 437 ? 40.26070 73.97371 140.37245 1.000 57.77251 437 TRP B CA 1
ATOM 7684 C C . TRP B 1 437 ? 39.32545 74.38237 139.24481 1.000 67.75429 437 TRP B C 1
ATOM 7685 O O . TRP B 1 437 ? 38.10179 74.24652 139.35930 1.000 76.63238 437 TRP B O 1
ATOM 7696 N N . LEU B 1 438 ? 39.88403 74.88363 138.14746 1.000 70.00453 438 LEU B N 1
ATOM 7697 C CA . LEU B 1 438 ? 39.10343 75.31063 136.99569 1.000 53.63696 438 LEU B CA 1
ATOM 7698 C C . LEU B 1 438 ? 39.17550 74.33487 135.82945 1.000 59.86242 438 LEU B C 1
ATOM 7699 O O . LEU B 1 438 ? 38.14315 74.01225 135.23370 1.000 60.29931 438 LEU B O 1
ATOM 7704 N N . TYR B 1 439 ? 40.37203 73.85391 135.49142 1.000 56.88580 439 TYR B N 1
ATOM 7705 C CA . TYR B 1 439 ? 40.59503 73.04076 134.30295 1.000 55.00606 439 TYR B CA 1
ATOM 7706 C C . TYR B 1 439 ? 40.77765 71.55732 134.61680 1.000 56.72038 439 TYR B C 1
ATOM 7707 O O . TYR B 1 439 ? 41.32746 70.82171 133.79081 1.000 42.67688 439 TYR B O 1
ATOM 7716 N N . GLY B 1 440 ? 40.32488 71.10486 135.78260 1.000 63.24653 440 GLY B N 1
ATOM 7717 C CA . GLY B 1 440 ? 40.42447 69.71428 136.16236 1.000 44.27251 440 GLY B CA 1
ATOM 7718 C C . GLY B 1 440 ? 39.78390 68.73633 135.19218 1.000 52.05978 440 GLY B C 1
ATOM 7719 O O . GLY B 1 440 ? 40.43734 67.80926 134.70296 1.000 50.00816 440 GLY B O 1
ATOM 7720 N N . PRO B 1 441 ? 38.49178 68.91457 134.89400 1.000 59.71717 441 PRO B N 1
ATOM 7721 C CA . PRO B 1 441 ? 37.80105 67.95665 134.01015 1.000 63.58426 441 PRO B CA 1
ATOM 7722 C C . PRO B 1 441 ? 38.34333 67.90347 132.58989 1.000 45.44248 441 PRO B C 1
ATOM 7723 O O . PRO B 1 441 ? 37.91155 67.03495 131.82174 1.000 62.12388 441 PRO B O 1
ATOM 7727 N N . TYR B 1 442 ? 39.25623 68.79326 132.20976 1.000 55.67446 442 TYR B N 1
ATOM 7728 C CA . TYR B 1 442 ? 39.76966 68.83914 130.84741 1.000 60.80032 442 TYR B CA 1
ATOM 7729 C C . TYR B 1 442 ? 41.09218 68.10277 130.69341 1.000 54.74147 442 TYR B C 1
ATOM 7730 O O . TYR B 1 442 ? 41.63546 68.05619 129.58560 1.000 70.31135 442 TYR B O 1
ATOM 7739 N N . LEU B 1 443 ? 41.62426 67.53714 131.77386 1.000 54.43465 443 LEU B N 1
ATOM 7740 C CA . LEU B 1 443 ? 42.87825 66.79517 131.73507 1.000 69.34976 443 LEU B CA 1
ATOM 7741 C C . LEU B 1 443 ? 42.59605 65.32414 131.44724 1.000 61.67561 443 LEU B C 1
ATOM 7742 O O . LEU B 1 443 ? 41.91841 64.65109 132.23159 1.000 57.85666 443 LEU B O 1
ATOM 7747 N N . SER B 1 444 ? 43.10503 64.83094 130.31511 1.000 57.76808 444 SER B N 1
ATOM 7748 C CA . SER B 1 444 ? 42.96333 63.41339 129.99826 1.000 56.34472 444 SER B CA 1
ATOM 7749 C C . SER B 1 444 ? 43.81194 62.55039 130.92254 1.000 61.72028 444 SER B C 1
ATOM 7750 O O . SER B 1 444 ? 43.45154 61.40124 131.20371 1.000 55.39831 444 SER B O 1
ATOM 7753 N N . ASN B 1 445 ? 44.93651 63.08085 131.39374 1.000 74.15725 445 ASN B N 1
ATOM 7754 C CA . ASN B 1 445 ? 45.83038 62.39949 132.30855 1.000 74.07912 445 ASN B CA 1
ATOM 7755 C C . ASN B 1 445 ? 46.00303 63.25107 133.55802 1.000 69.82801 445 ASN B C 1
ATOM 7756 O O . ASN B 1 445 ? 46.26198 64.45689 133.44244 1.000 70.67216 445 ASN B O 1
ATOM 7761 N N . PRO B 1 446 ? 45.84850 62.68459 134.75562 1.000 71.92376 446 PRO B N 1
ATOM 7762 C CA . PRO B 1 446 ? 45.92207 63.50667 135.96833 1.000 72.25585 446 PRO B CA 1
ATOM 7763 C C . PRO B 1 446 ? 47.28420 64.17060 136.09712 1.000 67.65682 446 PRO B C 1
ATOM 7764 O O . PRO B 1 446 ? 48.30023 63.65465 135.62448 1.000 55.51980 446 PRO B O 1
ATOM 7768 N N . ILE B 1 447 ? 47.29680 65.32949 136.74977 1.000 63.67527 447 ILE B N 1
ATOM 7769 C CA . ILE B 1 447 ? 48.50434 66.13570 136.87598 1.000 60.27436 447 ILE B CA 1
ATOM 7770 C C . ILE B 1 447 ? 49.04396 66.01786 138.29515 1.000 64.55872 447 ILE B C 1
ATOM 7771 O O . ILE B 1 447 ? 48.29097 65.86577 139.26541 1.000 46.10640 447 ILE B O 1
ATOM 7776 N N . GLY B 1 448 ? 50.36874 66.09915 138.40363 1.000 57.23154 448 GLY B N 1
ATOM 7777 C CA . GLY B 1 448 ? 51.01450 66.00632 139.69795 1.000 58.84842 448 GLY B CA 1
ATOM 7778 C C . GLY B 1 448 ? 50.71403 67.20877 140.57296 1.000 65.55570 448 GLY B C 1
ATOM 7779 O O . GLY B 1 448 ? 50.47777 68.31901 140.09837 1.000 73.36007 448 GLY B O 1
ATOM 7780 N N . ARG B 1 449 ? 50.73431 66.97786 141.88607 1.000 54.32276 449 ARG B N 1
ATOM 7781 C CA . ARG B 1 449 ? 50.26919 68.00009 142.81819 1.000 58.51660 449 ARG B CA 1
ATOM 7782 C C . ARG B 1 449 ? 51.19863 69.21702 142.92695 1.000 70.70700 449 ARG B C 1
ATOM 7783 O O . ARG B 1 449 ? 50.68472 70.34353 143.03694 1.000 75.08303 449 ARG B O 1
ATOM 7791 N N . ARG B 1 450 ? 52.52798 69.07584 142.91474 1.000 74.36804 450 ARG B N 1
ATOM 7792 C CA . ARG B 1 450 ? 53.31755 70.31226 142.95501 1.000 93.10810 450 ARG B CA 1
ATOM 7793 C C . ARG B 1 450 ? 53.12813 71.12504 141.69151 1.000 94.07316 450 ARG B C 1
ATOM 7794 O O . ARG B 1 450 ? 53.10131 72.35220 141.74058 1.000 89.41123 450 ARG B O 1
ATOM 7802 N N . GLU B 1 451 ? 53.13152 70.45296 140.53103 1.000 95.95579 451 GLU B N 1
ATOM 7803 C CA . GLU B 1 451 ? 52.93642 71.18061 139.28751 1.000 81.35137 451 GLU B CA 1
ATOM 7804 C C . GLU B 1 451 ? 51.60870 71.90903 139.32159 1.000 75.07293 451 GLU B C 1
ATOM 7805 O O . GLU B 1 451 ? 51.51044 73.05718 138.86311 1.000 73.42491 451 GLU B O 1
ATOM 7811 N N . ASP B 1 452 ? 50.58576 71.27169 139.88768 1.000 72.11063 452 ASP B N 1
ATOM 7812 C CA . ASP B 1 452 ? 49.27294 71.89388 139.99187 1.000 84.72969 452 ASP B CA 1
ATOM 7813 C C . ASP B 1 452 ? 49.33912 73.16800 140.82723 1.000 83.36192 452 ASP B C 1
ATOM 7814 O O . ASP B 1 452 ? 48.76249 74.19877 140.45449 1.000 62.25443 452 ASP B O 1
ATOM 7819 N N . GLU B 1 453 ? 50.05319 73.12322 141.95077 1.000 76.07814 453 GLU B N 1
ATOM 7820 C CA . GLU B 1 453 ? 50.16277 74.27849 142.82962 1.000 70.75805 453 GLU B CA 1
ATOM 7821 C C . GLU B 1 453 ? 51.24015 75.26199 142.38948 1.000 73.20085 453 GLU B C 1
ATOM 7822 O O . GLU B 1 453 ? 51.26051 76.39367 142.88582 1.000 69.10214 453 GLU B O 1
ATOM 7828 N N . SER B 1 454 ? 52.14217 74.85950 141.49161 1.000 71.34427 454 SER B N 1
ATOM 7829 C CA . SER B 1 454 ? 53.12742 75.79731 140.96445 1.000 69.00983 454 SER B CA 1
ATOM 7830 C C . SER B 1 454 ? 52.50383 76.75004 139.94946 1.000 59.71079 454 SER B C 1
ATOM 7831 O O . SER B 1 454 ? 52.84381 77.93799 139.91772 1.000 59.86562 454 SER B O 1
ATOM 7834 N N . ARG B 1 455 ? 51.57876 76.25433 139.13367 1.000 55.09457 455 ARG B N 1
ATOM 7835 C CA . ARG B 1 455 ? 50.91904 77.04106 138.09349 1.000 65.38112 455 ARG B CA 1
ATOM 7836 C C . ARG B 1 455 ? 49.50014 77.33856 138.56399 1.000 63.55970 455 ARG B C 1
ATOM 7837 O O . ARG B 1 455 ? 48.59033 76.52548 138.37782 1.000 55.49855 455 ARG B O 1
ATOM 7845 N N . ARG B 1 456 ? 49.31928 78.49810 139.18229 1.000 69.97792 456 ARG B N 1
ATOM 7846 C CA . ARG B 1 456 ? 48.04116 78.90772 139.73818 1.000 61.11417 456 ARG B CA 1
ATOM 7847 C C . ARG B 1 456 ? 47.42581 80.02306 138.90246 1.000 49.80774 456 ARG B C 1
ATOM 7848 O O . ARG B 1 456 ? 48.07552 80.63152 138.04800 1.000 48.05228 456 ARG B O 1
ATOM 7856 N N . LEU B 1 457 ? 46.14593 80.28943 139.16689 1.000 53.27183 457 LEU B N 1
ATOM 7857 C CA . LEU B 1 457 ? 45.43104 81.39181 138.52596 1.000 58.61491 457 LEU B CA 1
ATOM 7858 C C . LEU B 1 457 ? 45.84855 82.71779 139.16971 1.000 67.75003 457 LEU B C 1
ATOM 7859 O O . LEU B 1 457 ? 45.05051 83.44456 139.76162 1.000 53.73241 457 LEU B O 1
ATOM 7864 N N . SER B 1 458 ? 47.13789 83.02386 139.03559 1.000 61.53636 458 SER B N 1
ATOM 7865 C CA . SER B 1 458 ? 47.76968 84.13457 139.73213 1.000 61.46057 458 SER B CA 1
ATOM 7866 C C . SER B 1 458 ? 48.11344 85.25654 138.76209 1.000 57.08487 458 SER B C 1
ATOM 7867 O O . SER B 1 458 ? 48.58936 85.00642 137.64980 1.000 49.29753 458 SER B O 1
ATOM 7870 N N . GLY B 1 459 ? 47.87509 86.48826 139.19645 1.000 80.96913 459 GLY B N 1
ATOM 7871 C CA . GLY B 1 459 ? 48.18882 87.69290 138.45411 1.000 67.00060 459 GLY B CA 1
ATOM 7872 C C . GLY B 1 459 ? 49.43536 88.39309 138.95542 1.000 62.21382 459 GLY B C 1
ATOM 7873 O O . GLY B 1 459 ? 50.37666 87.76253 139.45148 1.000 64.67894 459 GLY B O 1
ATOM 7874 N N . SER B 1 460 ? 49.43282 89.72081 138.84579 1.000 70.67731 460 SER B N 1
ATOM 7875 C CA . SER B 1 460 ? 50.60019 90.51986 139.19404 1.000 61.90301 460 SER B CA 1
ATOM 7876 C C . SER B 1 460 ? 50.66693 90.78126 140.69438 1.000 68.12582 460 SER B C 1
ATOM 7877 O O . SER B 1 460 ? 49.65486 91.06966 141.33782 1.000 69.91046 460 SER B O 1
ATOM 7880 N N . ASP B 1 461 ? 51.87417 90.68635 141.24469 1.000 68.02536 461 ASP B N 1
ATOM 7881 C CA . ASP B 1 461 ? 52.14781 91.05371 142.62724 1.000 55.50133 461 ASP B CA 1
ATOM 7882 C C . ASP B 1 461 ? 52.65527 92.49899 142.66993 1.000 59.94406 461 ASP B C 1
ATOM 7883 O O . ASP B 1 461 ? 52.44671 93.26891 141.72864 1.000 63.84132 461 ASP B O 1
ATOM 7888 N N . CYS B 1 462 ? 53.31379 92.88838 143.76470 1.000 70.85785 462 CYS B N 1
ATOM 7889 C CA . CYS B 1 462 ? 53.79045 94.26280 143.89631 1.000 76.74400 462 CYS B CA 1
ATOM 7890 C C . CYS B 1 462 ? 54.86004 94.58468 142.85680 1.000 66.06038 462 CYS B C 1
ATOM 7891 O O . CYS B 1 462 ? 54.76738 95.59424 142.14897 1.000 63.57357 462 CYS B O 1
ATOM 7894 N N . GLU B 1 463 ? 55.88583 93.73564 142.74894 1.000 66.87258 463 GLU B N 1
ATOM 7895 C CA . GLU B 1 463 ? 56.98124 94.01179 141.82225 1.000 82.87425 463 GLU B CA 1
ATOM 7896 C C . GLU B 1 463 ? 56.49566 94.06232 140.37849 1.000 71.63880 463 GLU B C 1
ATOM 7897 O O . GLU B 1 463 ? 56.79619 95.01009 139.64324 1.000 71.96151 463 GLU B O 1
ATOM 7903 N N . ARG B 1 464 ? 55.72514 93.05723 139.95868 1.000 63.78440 464 ARG B N 1
ATOM 7904 C CA . ARG B 1 464 ? 55.33066 92.97775 138.55650 1.000 63.22905 464 ARG B CA 1
ATOM 7905 C C . ARG B 1 464 ? 54.35530 94.08713 138.19006 1.000 70.92535 464 ARG B C 1
ATOM 7906 O O . ARG B 1 464 ? 54.43411 94.64754 137.09029 1.000 73.07152 464 ARG B O 1
ATOM 7914 N N . ALA B 1 465 ? 53.42906 94.42193 139.09161 1.000 65.47370 465 ALA B N 1
ATOM 7915 C CA . ALA B 1 465 ? 52.56945 95.56942 138.83231 1.000 58.59135 465 ALA B CA 1
ATOM 7916 C C . ALA B 1 465 ? 53.38401 96.85361 138.77921 1.000 72.91556 465 ALA B C 1
ATOM 7917 O O . ALA B 1 465 ? 53.05892 97.76483 138.00913 1.000 71.74522 465 ALA B O 1
ATOM 7919 N N . TRP B 1 466 ? 54.45291 96.93888 139.57836 1.000 74.12150 466 TRP B N 1
ATOM 7920 C CA . TRP B 1 466 ? 55.33099 98.10089 139.50728 1.000 67.06562 466 TRP B CA 1
ATOM 7921 C C . TRP B 1 466 ? 56.08706 98.14999 138.18700 1.000 70.36955 466 TRP B C 1
ATOM 7922 O O . TRP B 1 466 ? 56.43962 99.23866 137.71864 1.000 71.67944 466 TRP B O 1
ATOM 7933 N N . ARG B 1 467 ? 56.35705 96.98941 137.58170 1.000 69.41727 467 ARG B N 1
ATOM 7934 C CA . ARG B 1 467 ? 56.97120 96.98000 136.25841 1.000 60.46742 467 ARG B CA 1
ATOM 7935 C C . ARG B 1 467 ? 56.07933 97.68726 135.24824 1.000 59.66024 467 ARG B C 1
ATOM 7936 O O . ARG B 1 467 ? 56.56447 98.44800 134.40288 1.000 48.90417 467 ARG B O 1
ATOM 7944 N N . ILE B 1 468 ? 54.76784 97.44491 135.32532 1.000 67.00307 468 ILE B N 1
ATOM 7945 C CA . ILE B 1 468 ? 53.82537 98.08760 134.41311 1.000 48.19334 468 ILE B CA 1
ATOM 7946 C C . ILE B 1 468 ? 53.80734 99.59144 134.64044 1.000 55.98179 468 ILE B C 1
ATOM 7947 O O . ILE B 1 468 ? 53.86770 100.38171 133.69096 1.000 65.96181 468 ILE B O 1
ATOM 7952 N N . VAL B 1 469 ? 53.71722 100.00650 135.90668 1.000 65.89829 469 VAL B N 1
ATOM 7953 C CA . VAL B 1 469 ? 53.63377 101.42919 136.22922 1.000 60.80815 469 VAL B CA 1
ATOM 7954 C C . VAL B 1 469 ? 54.84081 102.17034 135.67140 1.000 56.96496 469 VAL B C 1
ATOM 7955 O O . VAL B 1 469 ? 54.70687 103.22642 135.04187 1.000 64.38839 469 VAL B O 1
ATOM 7959 N N . GLU B 1 470 ? 56.03746 101.61644 135.88118 1.000 52.98940 470 GLU B N 1
ATOM 7960 C CA . GLU B 1 470 ? 57.24793 102.24892 135.36986 1.000 53.14657 470 GLU B CA 1
ATOM 7961 C C . GLU B 1 470 ? 57.21206 102.35940 133.85144 1.000 54.18154 470 GLU B C 1
ATOM 7962 O O . GLU B 1 470 ? 57.67839 103.35245 133.28120 1.000 64.91259 470 GLU B O 1
ATOM 7968 N N . GLU B 1 471 ? 56.65473 101.35089 133.17969 1.000 58.57315 471 GLU B N 1
ATOM 7969 C CA . GLU B 1 471 ? 56.66598 101.33115 131.72302 1.000 66.06283 471 GLU B CA 1
ATOM 7970 C C . GLU B 1 471 ? 55.59333 102.23021 131.12110 1.000 63.89390 471 GLU B C 1
ATOM 7971 O O . GLU B 1 471 ? 55.80067 102.78711 130.03724 1.000 60.88781 471 GLU B O 1
ATOM 7977 N N . CYS B 1 472 ? 54.44667 102.37675 131.78857 1.000 57.23478 472 CYS B N 1
ATOM 7978 C CA . CYS B 1 472 ? 53.34676 103.16163 131.24217 1.000 70.57298 472 CYS B CA 1
ATOM 7979 C C . CYS B 1 472 ? 53.27638 104.58047 131.79191 1.000 78.90025 472 CYS B C 1
ATOM 7980 O O . CYS B 1 472 ? 52.61084 105.42601 131.18368 1.000 72.09737 472 CYS B O 1
ATOM 7983 N N . GLY B 1 473 ? 53.93902 104.86103 132.91358 1.000 64.89453 473 GLY B N 1
ATOM 7984 C CA . GLY B 1 473 ? 53.96812 106.20008 133.47268 1.000 57.61368 473 GLY B CA 1
ATOM 7985 C C . GLY B 1 473 ? 52.60483 106.77026 133.80812 1.000 75.79107 473 GLY B C 1
ATOM 7986 O O . GLY B 1 473 ? 52.26599 107.87886 133.38237 1.000 66.75933 473 GLY B O 1
ATOM 7987 N N . CYS B 1 474 ? 51.81111 106.02436 134.56973 1.000 73.68101 474 CYS B N 1
ATOM 7988 C CA . CYS B 1 474 ? 50.47226 106.47225 134.91612 1.000 72.35315 474 CYS B CA 1
ATOM 7989 C C . CYS B 1 474 ? 50.51835 107.44093 136.08768 1.000 73.62037 474 CYS B C 1
ATOM 7990 O O . CYS B 1 474 ? 51.31727 107.28240 137.01506 1.000 78.37811 474 CYS B O 1
ATOM 7993 N N . SER B 1 475 ? 49.64509 108.44693 136.04357 1.000 66.64039 475 SER B N 1
ATOM 7994 C CA . SER B 1 475 ? 49.49442 109.35028 137.17438 1.000 64.01598 475 SER B CA 1
ATOM 7995 C C . SER B 1 475 ? 48.60845 108.76117 138.26060 1.000 63.90252 475 SER B C 1
ATOM 7996 O O . SER B 1 475 ? 48.69607 109.19134 139.41584 1.000 75.13622 475 SER B O 1
ATOM 7999 N N . GLN B 1 476 ? 47.76966 107.78549 137.91773 1.000 63.49085 476 GLN B N 1
ATOM 8000 C CA . GLN B 1 476 ? 46.90228 107.11868 138.87348 1.000 61.86184 476 GLN B CA 1
ATOM 8001 C C . GLN B 1 476 ? 46.97132 105.61404 138.63400 1.000 63.83833 476 GLN B C 1
ATOM 8002 O O . GLN B 1 476 ? 46.95215 105.16199 137.48452 1.000 60.47034 476 GLN B O 1
ATOM 8008 N N . ALA B 1 477 ? 47.06468 104.84010 139.71832 1.000 68.59029 477 ALA B N 1
ATOM 8009 C CA . ALA B 1 477 ? 47.09562 103.37946 139.65150 1.000 57.62419 477 ALA B CA 1
ATOM 8010 C C . ALA B 1 477 ? 46.04458 102.82446 140.59957 1.000 52.40386 477 ALA B C 1
ATOM 8011 O O . ALA B 1 477 ? 46.10795 103.06793 141.80798 1.000 61.10572 477 ALA B O 1
ATOM 8013 N N . LEU B 1 478 ? 45.08436 102.07452 140.05757 1.000 60.22928 478 LEU B N 1
ATOM 8014 C CA . LEU B 1 478 ? 43.94165 101.58648 140.82467 1.000 52.17137 478 LEU B CA 1
ATOM 8015 C C . LEU B 1 478 ? 43.96056 100.06427 140.87434 1.000 63.38002 478 LEU B C 1
ATOM 8016 O O . LEU B 1 478 ? 43.90383 99.40172 139.83200 1.000 67.24824 478 LEU B O 1
ATOM 8021 N N . VAL B 1 479 ? 44.02166 99.51604 142.08421 1.000 55.85704 479 VAL B N 1
ATOM 8022 C CA . VAL B 1 479 ? 43.99922 98.07010 142.27981 1.000 62.35104 479 VAL B CA 1
ATOM 8023 C C . VAL B 1 479 ? 42.55420 97.58243 142.30349 1.000 66.10642 479 VAL B C 1
ATOM 8024 O O . VAL B 1 479 ? 41.79192 97.90829 143.21966 1.000 76.13091 479 VAL B O 1
ATOM 8028 N N . TYR B 1 480 ? 42.18489 96.76804 141.31848 1.000 58.34782 480 TYR B N 1
ATOM 8029 C CA . TYR B 1 480 ? 40.82112 96.27474 141.18926 1.000 54.07439 480 TYR B CA 1
ATOM 8030 C C . TYR B 1 480 ? 40.86195 94.76980 140.94561 1.000 54.99687 480 TYR B C 1
ATOM 8031 O O . TYR B 1 480 ? 41.92840 94.15017 140.95965 1.000 69.48753 480 TYR B O 1
ATOM 8040 N N . ALA B 1 481 ? 39.68159 94.17414 140.77002 1.000 56.58640 481 ALA B N 1
ATOM 8041 C CA . ALA B 1 481 ? 39.54675 92.73487 140.53257 1.000 65.22401 481 ALA B CA 1
ATOM 8042 C C . ALA B 1 481 ? 40.10123 91.94151 141.71535 1.000 59.10376 481 ALA B C 1
ATOM 8043 O O . ALA B 1 481 ? 40.83197 90.96182 141.55497 1.000 69.31204 481 ALA B O 1
ATOM 8045 N N . MET B 1 482 ? 39.72975 92.37304 142.91963 1.000 56.96697 482 MET B N 1
ATOM 8046 C CA . MET B 1 482 ? 40.17879 91.74981 144.15569 1.000 59.25050 482 MET B CA 1
ATOM 8047 C C . MET B 1 482 ? 39.12274 90.85654 144.79033 1.000 67.43376 482 MET B C 1
ATOM 8048 O O . MET B 1 482 ? 39.45221 90.08226 145.69553 1.000 60.36783 482 MET B O 1
ATOM 8053 N N . GLY B 1 483 ? 37.87483 90.93733 144.33710 1.000 77.54611 483 GLY B N 1
ATOM 8054 C CA . GLY B 1 483 ? 36.82308 90.11240 144.89702 1.000 67.60014 483 GLY B CA 1
ATOM 8055 C C . GLY B 1 483 ? 36.43842 90.50139 146.30343 1.000 82.50494 483 GLY B C 1
ATOM 8056 O O . GLY B 1 483 ? 35.96688 89.65456 147.06948 1.000 67.22193 483 GLY B O 1
ATOM 8057 N N . GLN B 1 484 ? 36.62413 91.77089 146.66197 1.000 86.56354 484 GLN B N 1
ATOM 8058 C CA . GLN B 1 484 ? 36.40198 92.24586 148.01902 1.000 81.49853 484 GLN B CA 1
ATOM 8059 C C . GLN B 1 484 ? 34.95484 92.62480 148.29635 1.000 79.93464 484 GLN B C 1
ATOM 8060 O O . GLN B 1 484 ? 34.58736 92.78608 149.46530 1.000 84.30496 484 GLN B O 1
ATOM 8066 N N . GLU B 1 485 ? 34.13243 92.77003 147.26339 1.000 87.16400 485 GLU B N 1
ATOM 8067 C CA . GLU B 1 485 ? 32.73606 93.12951 147.44941 1.000 65.66302 485 GLU B CA 1
ATOM 8068 C C . GLU B 1 485 ? 31.88722 91.90590 147.77475 1.000 64.72770 485 GLU B C 1
ATOM 8069 O O . GLU B 1 485 ? 32.19868 90.77835 147.37917 1.000 58.34049 485 GLU B O 1
ATOM 8075 N N . SER B 1 486 ? 30.78829 92.15046 148.49234 1.000 70.14693 486 SER B N 1
ATOM 8076 C CA . SER B 1 486 ? 30.03723 91.06264 149.11264 1.000 62.17687 486 SER B CA 1
ATOM 8077 C C . SER B 1 486 ? 29.34260 90.18739 148.07790 1.000 66.14177 486 SER B C 1
ATOM 8078 O O . SER B 1 486 ? 29.30835 88.95851 148.22395 1.000 59.98694 486 SER B O 1
ATOM 8081 N N . TRP B 1 487 ? 28.77572 90.79392 147.03184 1.000 66.05127 487 TRP B N 1
ATOM 8082 C CA . TRP B 1 487 ? 27.95206 90.04158 146.08868 1.000 45.19449 487 TRP B CA 1
ATOM 8083 C C . TRP B 1 487 ? 28.75369 89.14027 145.15957 1.000 66.73797 487 TRP B C 1
ATOM 8084 O O . TRP B 1 487 ? 28.15831 88.53663 144.25486 1.000 60.60308 487 TRP B O 1
ATOM 8095 N N . PHE B 1 488 ? 30.07924 89.07988 145.32743 1.000 74.33212 488 PHE B N 1
ATOM 8096 C CA . PHE B 1 488 ? 30.97111 88.21331 144.55697 1.000 49.02197 488 PHE B CA 1
ATOM 8097 C C . PHE B 1 488 ? 31.35749 86.93102 145.24925 1.000 52.00745 488 PHE B C 1
ATOM 8098 O O . PHE B 1 488 ? 32.28930 86.25850 144.78625 1.000 66.90396 488 PHE B O 1
ATOM 8106 N N . ARG B 1 489 ? 30.73582 86.60390 146.37698 1.000 58.31818 489 ARG B N 1
ATOM 8107 C CA . ARG B 1 489 ? 31.00973 85.30154 147.01114 1.000 57.49734 489 ARG B CA 1
ATOM 8108 C C . ARG B 1 489 ? 31.24609 84.02609 146.20907 1.000 58.12072 489 ARG B C 1
ATOM 8109 O O . ARG B 1 489 ? 32.26538 83.32336 146.28174 1.000 77.11517 489 ARG B O 1
ATOM 8117 N N . PHE B 1 490 ? 30.13359 83.78761 145.50938 1.000 59.79752 490 PHE B N 1
ATOM 8118 C CA . PHE B 1 490 ? 29.71633 82.58338 144.83124 1.000 66.93286 490 PHE B CA 1
ATOM 8119 C C . PHE B 1 490 ? 30.45497 82.43638 143.55496 1.000 65.02030 490 PHE B C 1
ATOM 8120 O O . PHE B 1 490 ? 30.24299 81.44666 142.84674 1.000 75.72342 490 PHE B O 1
ATOM 8128 N N . VAL B 1 491 ? 31.33675 83.38909 143.28969 1.000 53.04591 491 VAL B N 1
ATOM 8129 C CA . VAL B 1 491 ? 32.18452 83.39223 142.11545 1.000 54.59969 491 VAL B CA 1
ATOM 8130 C C . VAL B 1 491 ? 33.65002 83.50396 142.51661 1.000 56.02158 491 VAL B C 1
ATOM 8131 O O . VAL B 1 491 ? 34.49388 82.73591 142.05270 1.000 66.16367 491 VAL B O 1
ATOM 8135 N N . VAL B 1 492 ? 33.95851 84.42085 143.42755 1.000 63.54840 492 VAL B N 1
ATOM 8136 C CA . VAL B 1 492 ? 35.33045 84.69254 143.82927 1.000 69.27843 492 VAL B CA 1
ATOM 8137 C C . VAL B 1 492 ? 35.70811 83.97176 145.11900 1.000 67.74708 492 VAL B C 1
ATOM 8138 O O . VAL B 1 492 ? 36.79995 83.41319 145.21058 1.000 74.81436 492 VAL B O 1
ATOM 8142 N N . GLY B 1 493 ? 34.81627 83.92795 146.10997 1.000 61.67006 493 GLY B N 1
ATOM 8143 C CA . GLY B 1 493 ? 35.13232 83.26976 147.36967 1.000 63.96074 493 GLY B CA 1
ATOM 8144 C C . GLY B 1 493 ? 35.25082 84.21577 148.55148 1.000 70.03232 493 GLY B C 1
ATOM 8145 O O . GLY B 1 493 ? 34.66999 85.30612 148.54166 1.000 64.39810 493 GLY B O 1
ATOM 8146 N N . LEU B 1 494 ? 36.02292 83.81828 149.56282 1.000 75.59728 494 LEU B N 1
ATOM 8147 C CA . LEU B 1 494 ? 36.11014 84.58245 150.80159 1.000 72.39346 494 LEU B CA 1
ATOM 8148 C C . LEU B 1 494 ? 36.71407 85.96235 150.56379 1.000 90.25110 494 LEU B C 1
ATOM 8149 O O . LEU B 1 494 ? 37.51221 86.16922 149.64553 1.000 82.70639 494 LEU B O 1
ATOM 8154 N N . GLU B 1 495 ? 36.32319 86.91410 151.40897 1.000 87.00943 495 GLU B N 1
ATOM 8155 C CA . GLU B 1 495 ? 36.98626 88.20967 151.42050 1.000 92.46769 495 GLU B CA 1
ATOM 8156 C C . GLU B 1 495 ? 38.36079 88.08053 152.06070 1.000 96.68241 495 GLU B C 1
ATOM 8157 O O . GLU B 1 495 ? 38.55718 87.31111 153.00572 1.000 95.57195 495 GLU B O 1
ATOM 8163 N N . TYR B 1 496 ? 39.32147 88.82379 151.52476 1.000 95.83779 496 TYR B N 1
ATOM 8164 C CA . TYR B 1 496 ? 40.70204 88.70893 151.96819 1.000 93.87328 496 TYR B CA 1
ATOM 8165 C C . TYR B 1 496 ? 40.90718 89.53276 153.23401 1.000 90.12848 496 TYR B C 1
ATOM 8166 O O . TYR B 1 496 ? 40.64233 90.74033 153.25110 1.000 76.99323 496 TYR B O 1
ATOM 8175 N N . THR B 1 497 ? 41.36739 88.87255 154.29275 1.000 86.01682 497 THR B N 1
ATOM 8176 C CA . THR B 1 497 ? 41.76975 89.56066 155.50287 1.000 79.18546 497 THR B CA 1
ATOM 8177 C C . THR B 1 497 ? 43.07567 90.31489 155.25605 1.000 92.43340 497 THR B C 1
ATOM 8178 O O . THR B 1 497 ? 43.83736 89.96897 154.34994 1.000 96.95968 497 THR B O 1
ATOM 8182 N N . PRO B 1 498 ? 43.34801 91.36657 156.03647 1.000 92.76669 498 PRO B N 1
ATOM 8183 C CA . PRO B 1 498 ? 44.54763 92.18326 155.76796 1.000 85.57101 498 PRO B CA 1
ATOM 8184 C C . PRO B 1 498 ? 45.85724 91.40701 155.80363 1.000 93.33787 498 PRO B C 1
ATOM 8185 O O . PRO B 1 498 ? 46.86938 91.91826 155.30862 1.000 97.56795 498 PRO B O 1
ATOM 8189 N N . ASP B 1 499 ? 45.88067 90.19829 156.36755 1.000 87.84752 499 ASP B N 1
ATOM 8190 C CA . ASP B 1 499 ? 47.10491 89.40762 156.40179 1.000 81.52731 499 ASP B CA 1
ATOM 8191 C C . ASP B 1 499 ? 47.30998 88.56531 155.14886 1.000 93.19325 499 ASP B C 1
ATOM 8192 O O . ASP B 1 499 ? 48.42075 88.06733 154.93178 1.000 98.73426 499 ASP B O 1
ATOM 8197 N N . LYS B 1 500 ? 46.27350 88.38687 154.33229 1.000 94.31594 500 LYS B N 1
ATOM 8198 C CA . LYS B 1 500 ? 46.38763 87.57530 153.12879 1.000 84.13877 500 LYS B CA 1
ATOM 8199 C C . LYS B 1 500 ? 47.35061 88.21832 152.13493 1.000 74.79167 500 LYS B C 1
ATOM 8200 O O . LYS B 1 500 ? 47.45568 89.44404 152.04215 1.000 78.74009 500 LYS B O 1
ATOM 8206 N N . LYS B 1 501 ? 48.05323 87.36530 151.38179 1.000 83.61535 501 LYS B N 1
ATOM 8207 C CA . LYS B 1 501 ? 49.09621 87.83535 150.47093 1.000 88.58732 501 LYS B CA 1
ATOM 8208 C C . LYS B 1 501 ? 48.56672 88.87838 149.49275 1.000 91.65470 501 LYS B C 1
ATOM 8209 O O . LYS B 1 501 ? 49.28050 89.82314 149.13440 1.000 69.86903 501 LYS B O 1
ATOM 8215 N N . GLN B 1 502 ? 47.32075 88.71849 149.04268 1.000 88.08412 502 GLN B N 1
ATOM 8216 C CA . GLN B 1 502 ? 46.76339 89.63650 148.05394 1.000 81.60036 502 GLN B CA 1
ATOM 8217 C C . GLN B 1 502 ? 46.60440 91.04683 148.61411 1.000 73.95784 502 GLN B C 1
ATOM 8218 O O . GLN B 1 502 ? 46.88331 92.02983 147.91758 1.000 80.05126 502 GLN B O 1
ATOM 8224 N N . ILE B 1 503 ? 46.17064 91.16969 149.86983 1.000 74.18296 503 ILE B N 1
ATOM 8225 C CA . ILE B 1 503 ? 45.98175 92.49326 150.45743 1.000 77.99907 503 ILE B CA 1
ATOM 8226 C C . ILE B 1 503 ? 47.31709 93.11973 150.83778 1.000 75.46198 503 ILE B C 1
ATOM 8227 O O . ILE B 1 503 ? 47.52613 94.32274 150.64382 1.000 80.90399 503 ILE B O 1
ATOM 8232 N N . VAL B 1 504 ? 48.24422 92.32132 151.37067 1.000 65.37786 504 VAL B N 1
ATOM 8233 C CA . VAL B 1 504 ? 49.55260 92.85274 151.74630 1.000 71.29117 504 VAL B CA 1
ATOM 8234 C C . VAL B 1 504 ? 50.27548 93.38921 150.51776 1.000 70.21706 504 VAL B C 1
ATOM 8235 O O . VAL B 1 504 ? 50.83837 94.49055 150.53699 1.000 73.72765 504 VAL B O 1
ATOM 8239 N N . GLU B 1 505 ? 50.26958 92.61631 149.42908 1.000 74.49202 505 GLU B N 1
ATOM 8240 C CA . GLU B 1 505 ? 50.93274 93.05663 148.20622 1.000 68.36973 505 GLU B CA 1
ATOM 8241 C C . GLU B 1 505 ? 50.27199 94.30451 147.63441 1.000 68.29666 505 GLU B C 1
ATOM 8242 O O . GLU B 1 505 ? 50.95721 95.20062 147.12753 1.000 71.51441 505 GLU B O 1
ATOM 8248 N N . SER B 1 506 ? 48.94039 94.38103 147.70253 1.000 62.70225 506 SER B N 1
ATOM 8249 C CA . SER B 1 506 ? 48.24786 95.56540 147.20427 1.000 65.60203 506 SER B CA 1
ATOM 8250 C C . SER B 1 506 ? 48.56050 96.79110 148.05451 1.000 71.18405 506 SER B C 1
ATOM 8251 O O . SER B 1 506 ? 48.74969 97.89101 147.52095 1.000 56.84075 506 SER B O 1
ATOM 8254 N N . ASP B 1 507 ? 48.63284 96.62060 149.37726 1.000 70.56223 507 ASP B N 1
ATOM 8255 C CA . ASP B 1 507 ? 48.97910 97.74257 150.24376 1.000 64.39350 507 ASP B CA 1
ATOM 8256 C C . ASP B 1 507 ? 50.41124 98.20031 150.00282 1.000 63.37452 507 ASP B C 1
ATOM 8257 O O . ASP B 1 507 ? 50.69856 99.40266 150.03039 1.000 65.83489 507 ASP B O 1
ATOM 8262 N N . LYS B 1 508 ? 51.32105 97.25495 149.75977 1.000 62.46794 508 LYS B N 1
ATOM 8263 C CA . LYS B 1 508 ? 52.69112 97.61524 149.41192 1.000 68.32657 508 LYS B CA 1
ATOM 8264 C C . LYS B 1 508 ? 52.73809 98.38998 148.10285 1.000 67.12456 508 LYS B C 1
ATOM 8265 O O . LYS B 1 508 ? 53.50248 99.35249 147.96581 1.000 71.20055 508 LYS B O 1
ATOM 8271 N N . PHE B 1 509 ? 51.91169 97.99206 147.13437 1.000 71.71017 509 PHE B N 1
ATOM 8272 C CA . PHE B 1 509 ? 51.93611 98.62687 145.82153 1.000 67.88684 509 PHE B CA 1
ATOM 8273 C C . PHE B 1 509 ? 51.36390 100.03659 145.87882 1.000 62.96405 509 PHE B C 1
ATOM 8274 O O . PHE B 1 509 ? 51.93440 100.96776 145.29815 1.000 60.00124 509 PHE B O 1
ATOM 8282 N N . VAL B 1 510 ? 50.23513 100.21185 146.56952 1.000 65.07581 510 VAL B N 1
ATOM 8283 C CA . VAL B 1 510 ? 49.65144 101.54140 146.71767 1.000 65.89459 510 VAL B CA 1
ATOM 8284 C C . VAL B 1 510 ? 50.60889 102.45917 147.46463 1.000 65.93072 510 VAL B C 1
ATOM 8285 O O . VAL B 1 510 ? 50.69258 103.65796 147.16928 1.000 64.05267 510 VAL B O 1
ATOM 8289 N N . ASP B 1 511 ? 51.35809 101.91433 148.42648 1.000 64.22832 511 ASP B N 1
ATOM 8290 C CA . ASP B 1 511 ? 52.32619 102.72103 149.16313 1.000 61.09172 511 ASP B CA 1
ATOM 8291 C C . ASP B 1 511 ? 53.43284 103.22631 148.24486 1.000 58.62453 511 ASP B C 1
ATOM 8292 O O . ASP B 1 511 ? 53.75761 104.41948 148.24358 1.000 62.38776 511 ASP B O 1
ATOM 8297 N N . ARG B 1 512 ? 54.02613 102.32838 147.45252 1.000 67.96640 512 ARG B N 1
ATOM 8298 C CA . ARG B 1 512 ? 55.09795 102.74033 146.55169 1.000 66.54672 512 ARG B CA 1
ATOM 8299 C C . ARG B 1 512 ? 54.60000 103.72536 145.50291 1.000 65.38687 512 ARG B C 1
ATOM 8300 O O . ARG B 1 512 ? 55.36423 104.58178 145.04248 1.000 64.74699 512 ARG B O 1
ATOM 8308 N N . CYS B 1 513 ? 53.32902 103.62028 145.11178 1.000 59.57335 513 CYS B N 1
ATOM 8309 C CA . CYS B 1 513 ? 52.76807 104.56917 144.15608 1.000 71.11135 513 CYS B CA 1
ATOM 8310 C C . CYS B 1 513 ? 52.67465 105.96584 144.75781 1.000 70.96905 513 CYS B C 1
ATOM 8311 O O . CYS B 1 513 ? 53.09372 106.95087 144.13871 1.000 63.22247 513 CYS B O 1
ATOM 8314 N N . ARG B 1 514 ? 52.12003 106.06983 145.96672 1.000 79.22022 514 ARG B N 1
ATOM 8315 C CA . ARG B 1 514 ? 51.99530 107.36859 146.61842 1.000 70.62117 514 ARG B CA 1
ATOM 8316 C C . ARG B 1 514 ? 53.35600 107.96661 146.95080 1.000 76.45136 514 ARG B C 1
ATOM 8317 O O . ARG B 1 514 ? 53.51359 109.19328 146.92542 1.000 65.09232 514 ARG B O 1
ATOM 8325 N N . GLN B 1 515 ? 54.34452 107.12502 147.26600 1.000 68.36670 515 GLN B N 1
ATOM 8326 C CA . GLN B 1 515 ? 55.69481 107.62857 147.49470 1.000 81.69933 515 GLN B CA 1
ATOM 8327 C C . GLN B 1 515 ? 56.25182 108.30061 146.24656 1.000 86.62533 515 GLN B C 1
ATOM 8328 O O . GLN B 1 515 ? 57.04806 109.24131 146.34746 1.000 94.52643 515 GLN B O 1
ATOM 8334 N N . ALA B 1 516 ? 55.83205 107.84561 145.06720 1.000 87.31724 516 ALA B N 1
ATOM 8335 C CA . ALA B 1 516 ? 56.25777 108.42737 143.80198 1.000 73.91034 516 ALA B CA 1
ATOM 8336 C C . ALA B 1 516 ? 55.45804 109.66249 143.41350 1.000 72.31453 516 ALA B C 1
ATOM 8337 O O . ALA B 1 516 ? 55.73616 110.25443 142.36498 1.000 76.80630 516 ALA B O 1
ATOM 8339 N N . GLY B 1 517 ? 54.46903 110.05514 144.20881 1.000 76.04270 517 GLY B N 1
ATOM 8340 C CA . GLY B 1 517 ? 53.64105 111.18768 143.86377 1.000 73.03324 517 GLY B CA 1
ATOM 8341 C C . GLY B 1 517 ? 52.42147 110.84752 143.04256 1.000 71.05981 517 GLY B C 1
ATOM 8342 O O . GLY B 1 517 ? 51.75792 111.76286 142.54026 1.000 78.59212 517 GLY B O 1
ATOM 8343 N N . MET B 1 518 ? 52.11275 109.56668 142.87436 1.000 73.63983 518 MET B N 1
ATOM 8344 C CA . MET B 1 518 ? 50.93746 109.16131 142.12359 1.000 73.36676 518 MET B CA 1
ATOM 8345 C C . MET B 1 518 ? 49.73517 109.00358 143.04448 1.000 64.55433 518 MET B C 1
ATOM 8346 O O . MET B 1 518 ? 49.85969 108.90270 144.26742 1.000 71.53173 518 MET B O 1
ATOM 8351 N N . ALA B 1 519 ? 48.55790 108.97369 142.43084 1.000 67.65012 519 ALA B N 1
ATOM 8352 C CA . ALA B 1 519 ? 47.33641 108.58903 143.11820 1.000 58.96047 519 ALA B CA 1
ATOM 8353 C C . ALA B 1 519 ? 47.16169 107.07992 143.01685 1.000 64.47537 519 ALA B C 1
ATOM 8354 O O . ALA B 1 519 ? 47.31217 106.50170 141.93545 1.000 43.53216 519 ALA B O 1
ATOM 8356 N N . ALA B 1 520 ? 46.85736 106.44407 144.14373 1.000 54.68085 520 ALA B N 1
ATOM 8357 C CA . ALA B 1 520 ? 46.66009 105.00593 144.15298 1.000 55.74590 520 ALA B CA 1
ATOM 8358 C C . ALA B 1 520 ? 45.75079 104.62385 145.30621 1.000 61.30656 520 ALA B C 1
ATOM 8359 O O . ALA B 1 520 ? 45.75611 105.26007 146.36298 1.000 68.89546 520 ALA B O 1
ATOM 8361 N N . GLN B 1 521 ? 44.98051 103.56493 145.08878 1.000 58.73889 521 GLN B N 1
ATOM 8362 C CA . GLN B 1 521 ? 44.07945 103.01419 146.08647 1.000 57.22435 521 GLN B CA 1
ATOM 8363 C C . GLN B 1 521 ? 43.65202 101.64332 145.60164 1.000 60.15479 521 GLN B C 1
ATOM 8364 O O . GLN B 1 521 ? 43.61618 101.38751 144.39486 1.000 60.57379 521 GLN B O 1
ATOM 8370 N N . ARG B 1 522 ? 43.31287 100.77291 146.54386 1.000 52.73684 522 ARG B N 1
ATOM 8371 C CA . ARG B 1 522 ? 42.69245 99.50158 146.20291 1.000 72.16882 522 ARG B CA 1
ATOM 8372 C C . ARG B 1 522 ? 41.19188 99.73715 146.19844 1.000 61.34214 522 ARG B C 1
ATOM 8373 O O . ARG B 1 522 ? 40.59614 100.01711 147.24441 1.000 70.50894 522 ARG B O 1
ATOM 8381 N N . LEU B 1 523 ? 40.58777 99.64292 145.01929 1.000 67.03487 523 LEU B N 1
ATOM 8382 C CA . LEU B 1 523 ? 39.15981 99.87580 144.90652 1.000 49.85749 523 LEU B CA 1
ATOM 8383 C C . LEU B 1 523 ? 38.42075 98.88395 145.78787 1.000 63.18318 523 LEU B C 1
ATOM 8384 O O . LEU B 1 523 ? 38.59292 97.66785 145.65890 1.000 61.54605 523 LEU B O 1
ATOM 8389 N N . HIS B 1 524 ? 37.60993 99.41521 146.69523 1.000 60.84282 524 HIS B N 1
ATOM 8390 C CA . HIS B 1 524 ? 36.76342 98.61705 147.56869 1.000 61.70253 524 HIS B CA 1
ATOM 8391 C C . HIS B 1 524 ? 35.43533 99.34207 147.66616 1.000 72.67892 524 HIS B C 1
ATOM 8392 O O . HIS B 1 524 ? 35.39748 100.51191 148.05834 1.000 74.55432 524 HIS B O 1
ATOM 8399 N N . GLY B 1 525 ? 34.35937 98.66988 147.28955 1.000 72.51165 525 GLY B N 1
ATOM 8400 C CA . GLY B 1 525 ? 33.08495 99.33827 147.18096 1.000 72.35675 525 GLY B CA 1
ATOM 8401 C C . GLY B 1 525 ? 33.00042 100.17430 145.91593 1.000 79.20106 525 GLY B C 1
ATOM 8402 O O . GLY B 1 525 ? 34.00287 100.56311 145.31739 1.000 84.39053 525 GLY B O 1
ATOM 8403 N N . CYS B 1 526 ? 31.76873 100.45660 145.50897 1.000 74.51897 526 CYS B N 1
ATOM 8404 C CA . CYS B 1 526 ? 31.53853 101.15675 144.25500 1.000 66.70756 526 CYS B CA 1
ATOM 8405 C C . CYS B 1 526 ? 31.93306 102.62755 144.35749 1.000 72.90236 526 CYS B C 1
ATOM 8406 O O . CYS B 1 526 ? 31.91752 103.22937 145.43493 1.000 79.84988 526 CYS B O 1
ATOM 8409 N N . GLN B 1 527 ? 32.31539 103.19588 143.21417 1.000 66.89474 527 GLN B N 1
ATOM 8410 C CA . GLN B 1 527 ? 32.83152 104.55530 143.14658 1.000 64.21607 527 GLN B CA 1
ATOM 8411 C C . GLN B 1 527 ? 32.44563 105.18039 141.81376 1.000 57.05891 527 GLN B C 1
ATOM 8412 O O . GLN B 1 527 ? 32.41725 104.49605 140.78760 1.000 55.35836 527 GLN B O 1
ATOM 8418 N N . THR B 1 528 ? 32.13078 106.47413 141.83855 1.000 66.17144 528 THR B N 1
ATOM 8419 C CA . THR B 1 528 ? 31.91966 107.26188 140.62817 1.000 65.64008 528 THR B CA 1
ATOM 8420 C C . THR B 1 528 ? 32.99841 108.33438 140.56549 1.000 60.08427 528 THR B C 1
ATOM 8421 O O . THR B 1 528 ? 33.09734 109.16966 141.47092 1.000 70.91393 528 THR B O 1
ATOM 8425 N N . MET B 1 529 ? 33.80177 108.31258 139.50373 1.000 50.48023 529 MET B N 1
ATOM 8426 C CA . MET B 1 529 ? 34.90701 109.24576 139.33741 1.000 54.16432 529 MET B CA 1
ATOM 8427 C C . MET B 1 529 ? 34.73387 110.06064 138.06419 1.000 55.20214 529 MET B C 1
ATOM 8428 O O . MET B 1 529 ? 34.28273 109.54411 137.03685 1.000 52.68395 529 MET B O 1
ATOM 8433 N N . LEU B 1 530 ? 35.09325 111.33798 138.14542 1.000 69.21017 530 LEU B N 1
ATOM 8434 C CA . LEU B 1 530 ? 35.13855 112.23175 136.99836 1.000 70.24723 530 LEU B CA 1
ATOM 8435 C C . LEU B 1 530 ? 36.58967 112.51653 136.63842 1.000 65.62708 530 LEU B C 1
ATOM 8436 O O . LEU B 1 530 ? 37.44842 112.62128 137.52003 1.000 67.45972 530 LEU B O 1
ATOM 8441 N N . LEU B 1 531 ? 36.85409 112.65478 135.34337 1.000 73.32364 531 LEU B N 1
ATOM 8442 C CA . LEU B 1 531 ? 38.20949 112.87324 134.84981 1.000 83.61456 531 LEU B CA 1
ATOM 8443 C C . LEU B 1 531 ? 38.18311 113.64469 133.53735 1.000 67.04517 531 LEU B C 1
ATOM 8444 O O . LEU B 1 531 ? 37.24186 114.38912 133.26383 1.000 73.97955 531 LEU B O 1
#

Nearest PDB structures (foldseek):
  8a90-assembly1_B  TM=1.000E+00  e=0.000E+00  Chromobacterium vaccinii
  4jo0-assembly1_A  TM=9.485E-01  e=5.590E-54  Streptomyces venezuelae
  5kil-assembly1_A-2  TM=9.399E-01  e=1.038E-51  Streptomyces venezuelae ATCC 10712
  2i7v-assembly1_A  TM=5.765E-01  e=3.409E-07  Homo sapiens
  7a1f-assembly1_A  TM=6.449E-01  e=1.834E-03  Homo sapiens

Foldseek 3Di:
DQWWFFDLLKFKFKWQLLFGDALLCLQQLSVLLCLQPQLLVQLVVCLVPVPVQCVQCVPQVNPLDSGAVDHPVCSVQSVVSSVVSCVLCVLSPVLLVLVLVLLVCCQVPFQADDPPVVQVVRPPSCRPFWDWDADPGRGIFIFGPSVVVCVDPSNDQPRIKIWIANDFLLPDAFRRHHGNTDDPRIDIFRDRLQDVLLVLNLCSLAGIDRLVVNCVSRVPPPVCSVVVCVRIGRDGDDEDQQADADQFWKWKDQAQQWIWIDDNFAIETFQDDFHSDDDPVLPHHGLRNHHQAHAEYEQFARACSRGPLSSCSSCAVRYNAYEWEAWDSRASLTDGVVVSVVSSNHPRYDHAYAQRWDDDAQWIKGWHAFDALQLPDPTRRGTWMWTGHNRATEIARRQGAQPDLVSLLVVCVPSNAHAEYEYEQQAQAAFNCSRCVSVNSDDDDPVSRRVRGSGGYFQVSVVSNCVNRVYQEYEHGNQQQASSSCSRRNDHDDCVDRSNVRQVSNCVVSVVVVHHYDYDDGMDMDTD/DPFQWWFFDLLKFKFKWQLLFGDALLCLQQLSVLLCVQQQVLVQLVVCLPPVVVLVVLLVPQVSALPSHAVDDDVCSVQSVVSSVVCCVLCVLSPVLLVQVLVLLVVCQVPFQADDCPVVQVVRDPSQHPFWDWDADPRRGIFIFGNSVVVCVDPSNDQPRIKIWIANDFLLPDAFRRRHGRTDDPRIDIARDFLQDPLLQVNLVSNAGIGGLVVNCVVSVPPPVCSVVVCVRIGRDGDDEDQQADQDQFWKWKDQAFQWIWIDHNFAIETFQDDFGSDDDCVLPHHGLRHHHQAHAEYEQFARARSRGPLSSVSSCPVRYNAYEWEAWDSRASLADGPCVSVVSSNDPRYDHAYAQGKDADVQWIKGWHAADALQLPDPTRGGTWMWTAHNRAIETRHRQGAQPDLVRLLVVCVPVNAHAEYEYEFQAQAAFNCSRCVSVNSDDDDDVSRRVRHSGGYFQVSVVSNCVSRVYQEYEHGNQQQDSSCPSRGGDHDDCVDRSNVRQVVNCVVQVVVVGHYDYDDGMDMDTD

Organism: NCBI:txid1108595

InterPro domains:
  IPR036866 Ribonuclease Z/Hydroxyacylglutathione hydrolase-like [G3DSA:3.60.15.10] (232-489)
  IPR036866 Ribonuclease Z/Hydroxyacylglutathione hydrolase-like [SSF56281] (249-478)
  IPR041141 Diiron non-heme beta-hydroxylase, N-terminal domain [PF18456] (9-237)

Sequence (1058 aa):
SDNVFLRSHTKIEPLIMRWYAWAHLVSPAQHALNIAFRHLPMLKSFVASPAVHEAASSNPEMLGGPFLELKKSDAAAVKALWQQTQQQAGRQIAFAEALLELDRRLQQSETGLSLDHIYAELPEPLQGLVEVSYDLHNHPSLRLIEELLYLEDWVDGAGQEIAFSLDKEEERAFFMNTPRVDAPGRMVVPLPFADARFDLLSASRLSSVSFSQLADALEIPEDQRPAFREYFTTSAPQRNEPEYEGDGVRVRYFGHACVLVQTAEVSVLVDPFLTWDHQPEQGRLTFYDLPDHIDYVFLTHNHQDHFSCEALLQLRGRIGHILVPRNNGNNFADPSMKLTLKRLGFDNVIVMDEMADITLPDGRLVSLPSYGEHSDLSITSKHGLYLSLKGRSFMFLADSDAKDRVLYRRIIKQVGKVDNLFIGMECDGAPLTWLYGPYLSNPIGRREDESRRLSGSDCERAWRIVEECGCSQALVYAMGQESWFRFVVGLEYTPDKKQIVESDKFVDRCRQAGMAAQRLHGCQTMLLTVSDNVFLRSHTKIEPLIMRWYAWAHLVSPAQHALNIAFRHLPMLKSFVASPAVHEAASSNPEMLGGPFLELKKSDAAAVKALWQQTQQQAGRQIAFAEALLELDRRLQQSETGLSLDHIYAELPEPLQGLVEVSYDLHNHPSLRLIEELLYLEDWVDGAGQEIAFSLDKEEERAFFMNTPRVDAPGRMVVPLPFADARFDLLSASRLSSVSFSQLADALEIPEDQRPAFREYFTTSAPQRNEPEYEGDGVRVRYFGHACVLVQTAEVSVLVDPFLTWDHQPEQGRLTFYDLPDHIDYVFLTHNHQDHFSCEALLQLRGRIGHILVPRNNGNNFADPSMKLTLKRLGFDNVIVMDEMADITLPDGRLVSLPSYGEHSDLSITSKHGLYLSLKGRSFMFLADSDAKDRVLYRRIIKQVGKVDNLFIGMECDGAPLTWLYGPYLSNPIGRREDESRRLSGSDCERAWRIVEECGCSQALVYAMGQESWFRFVVGLEYTPDKKQIVESDKFVDRCRQAGMAAQRLHGCQTMLL

Secondary structure (DSSP, 8-state):
--EEEEPTT-EEEEEETTEE--HHHHSHHHHHHHIIIIIHHHHHHHHH-HHHHHHHHHSGGGSSSSS----GGGHHHHHHHHHHHHHHTHHHHHHHHHHHHHHHHHHHH-SSS--GGGGGG--GGGTTTEEEEE-TTS-EEEEE-HHHHTTSTT-SSTTEEEEEE-S-GGGPPPTTT-----BTTEEEEE--TT-HHHHHHHHTTTS-EEHHHHHHHTT--TTTHHHHGGGEESSPPP-S------SS-EEEEEETTEEEEE-SS-EEEES--------TTTT---GGGS-S-EEEEE--BS-TTT--HHHHHHTGGGEEEEEEE---TT-TT---HHHHHHHTT---EEEE-TT-EEEETTEEEEEEP---SSTTB----B-EEEEEETTEEEEE-TT-----HHHHHHHHHHH---SEEEEE---S--BHHHHHGGG-SS---HHHHHHSBS----HHHHHHHHHHHT-SEEEEE----SGGGHHHH-SPPPTTSHHHHHHHHHHHHHHHTT-EEEE--S-EEEE-/----EEEEPTT-EEEEEETTEE--HHHHSHHHHHHHIIIIIHHHHHHHHS-THHHHHHHH-STTTTSSS-S--GGGHHHHHHHHHHHHHHTHHHHHHHHHHHHHHHHHHHH-SSS--HHHHHT--GGGTTTEEEEE-TTS-EEEEE-HHHHTTSTT-SSTTEEEEEE-S-GGGPPPTTTS----BTTEEEEE--TT-HHHHHHHHTTTS-EEHHHHHHHTT--TTTHHHHGGGEESSPPP-SS-S---SS-EEEEEETTEEEEE-SS-EEEES--------TTTT---GGGS-S-EEEEE--BS-TTT--HHHHHHTTTSEEEEEEE---TT-TT---HHHHHHHTT---EEEE-TT-EEEETTEEEEEE----SSTTB----B-EEEEEETTEEEEE-TT-----HHHHHHHHHHH---SEEEE----S--BHHHHHGGG-SS---HHHHHHSBS----HHHHHHHHHHH--SEEEE-----SGGGHHHH-SPPPTTSHHHHHHHHHHHHHHHTT-EEEE--S-EEEE-